Protein 2ICX (pdb70)

Nearest PDB structures (foldseek):
  2icx-assembly2_B  TM=1.002E+00  e=5.247E-98  Arabidopsis thaliana
  2icy-assembly2_B  TM=9.974E-01  e=3.203E-89  Arabidopsis thaliana
  1z90-assembly1_A  TM=9.840E-01  e=7.107E-87  Arabidopsis thaliana
  2icx-assembly1_A  TM=9.809E-01  e=6.710E-87  Arabidopsis thaliana
  5weg-assembly2_B  TM=9.837E-01  e=5.480E-79  Saccharum hybrid cultivar SP80-3280

Foldseek 3Di:
DVVQLVLLVVLVVADPLLSVVQVLLVVCVVPHDPVQWAADDCLFAPALVVFDFDDPPLVRLQVLQQQEEEEAEFADACVQQADGATQQQPQQAPRAGLVRLQLLLQLVVCVVRVHAHAYEYEYEPRHVVVVVVVCVVCVVGSYHYHYFYFRKHFWAFPPVRHGQVSVVPPPPVRIDHFEALSVLVRCVVRCVLVVSVVSVHWKYWYAYSQFLLAHDGRSVSVCCVVVVAQKEFEKEFDDLPDAWAWIQGPNFIFTHDLVPDDPVCSVVVSDCPNGTIHTLRGMMHTSVQSVVCSVVVNQDADWDQPWDQDPNTITTRTHGYNRRSQRRGPNYHYYHDYCSNGQGDDFLQSSLCQHAPQFDADSSHTHGDPPADDPDGAAEAEEPCLGHPVSVPQQACGREHCSQENYEHEDDQEGEDEHEHEHYYEYEAEDPPDHYYHYYHHYYYPDYHYHPVRD/DVVQLVLLVVPPVADPVLSVVVVVLVCPVVVDPADDPVQWAADDCLFAPALVPFDADDPPLVRVQVLLLQEEEEAEAADAPVQQPGQATQQLDDQPPRAGLLRLQLVLQLVSCVVRVHAHEYEYEYAPRHVPSVVVNVVVCPPGSYHYHYDYFRKAFWAQPPVRYGQVSVVPPPPVRIGRFECLSVLVRCVVVCVLVVSVVSNHWKYWYAHSQQPLQHDGVSVSVVCVVPVAQKEFEKEFDDVCLQAWAWIAGPNFIFTDGLVSPDPVCSVVSSDCVNGTIHTLRGMMGTSVQSNVCVVVVNQDFDWDQPWDQDPNGITTRTHGYNRRSRRRTPNYHYYYDYCSSRQGPNFVQSSLQSSALCWDADPSDIDGNPLQPPPDTAAEAEDPCLGHPVSVCQQACAREHCSQERYEHEEDQEGEYAHEHEHYYEYAYEDPPDHYYHDHNHYHYPDYHHHPVSD

Sequence (914 aa):
LPQLKSAVDGLTEMSESEKSGFISLVSRYLSGEWSKIQTPTDEIVVPYEKMTPVSQDVAETKNLLDKLVVVLKLNGGLGTTMGCTGPKSVIEVRDGLTFLDLIVIQIENLNNKYGCKVPLVLMNSFNTHDDTHKIVEKYTNSNVDIHTFNQSKYPRVVADEFVPWPSKGKTDKEGWYPPGHGDVFPALLMNSGKLDTFLSQGKEYVFVANSDNLGAIVDLTILKHLIQNKNEYCMEVTPKTLADGGTLISYEGKVQLLEIAQVPDEHVNEFKSIEKFKIFNTNNLWVNLKAIKKLVEADALKMEIIPNPKEVDGVKVLQLETAAGAAIRFFDNAIGVNVPRSRFLPVKASSDLLLVQSDLYTLVDGFVTRNKARTNPSNPSSIELGPEFKKVATFLSRFKSIPSIVELDSLKVSGDVWFGSSIVLKGKVTVAAKSGVKLEIPDRAVVENKNINGPEDLLPQLKSAVDGLTEMSESEKSGFISLVSRYLSGQHIEEWSKIQTPTDEIVVPYEKMTPVSQDVAETKNLLDKLVVLKLNGGLGTTMGCTGPKSVIEVRDGLTFLDLIVIQIENLNNKYGCKVPLVLMNSFNTHDDTHKIVEKYTNSNVDIHTFNQSKYPRVVADEFVPWPSKGKTDKEGWYPPGHGDVFPALMNSGKLDTFLSQGKEYVFVANSDNLGAIVDLTILKHLIQNKNEYCMEVTPKTADVKGGTLISYEGKVQLLEIAQVPDEHVNEFKSIEKFKIFNTNNLWVNLKAIKKLVEADALKMEIIPNPKEVDGVKVLQLETAAGAAIRFFDNAIGVNVPRSRFLPVKASSSDLLLVQSDLYTLVDGFVTRNKARTNPSNPSIELGPEFKKVATFLSRFKSIPSIVELDSLKVSGDVWFGSSIVLKGKVTVAAKSGVKLEIPDRAVVENKNINGPEDL

InterPro domains:
  IPR002618 UDPGP family [PF01704] (28-437)
  IPR016267 UTP--glucose-1-phosphate uridylyltransferase [PIRSF000806] (19-467)
  IPR016267 UTP--glucose-1-phosphate uridylyltransferase [PTHR43511] (9-468)
  IPR016267 UTP--glucose-1-phosphate uridylyltransferase [cd00897] (86-375)
  IPR029044 Nucleotide-diphospho-sugar transferases [G3DSA:3.90.550.10] (1-359)
  IPR029044 Nucleotide-diphospho-sugar transferases [SSF53448] (15-443)

Organism: Arabidopsis thaliana (NCBI:txid3702)

CATH classification: 3.90.550.10 (+1 more: 2.160.10.10)

Radius of gyration: 31.76 Å; Cα contacts (8 Å, |Δi|>4): 1881; chains: 2; bounding box: 59×71×104 Å

B-factor: mean 11.4, std 7.72, range [2.0, 59.98]

GO terms:
  GO:0090406 pollen tube (C, IDA)
  GO:0016036 cellular response to phosphate starvation (P, IEP)
  GO:0009555 pollen development (P, IGI)
  GO:0052543 callose deposition in cell wall (P, IGI)
  GO:0005985 sucrose metabolic process (P, TAS)
  GO:0005829 cytosol (C, HDA)
  GO:0005886 plasma membrane (C, HDA)

Structure (mmCIF, N/CA/C/O backbone):
data_2ICX
#
_entry.id   2ICX
#
_cell.length_a   187.683
_cell.length_b   59.679
_cell.length_c   89.813
_cell.angle_alpha   90.000
_cell.angle_beta   100.380
_cell.angle_gamma   90.000
#
_symmetry.space_group_name_H-M   'C 1 2 1'
#
loop_
_entity.id
_entity.type
_entity.pdbx_description
1 polymer 'Probable UTP-glucose-1-phosphate uridylyltransferase 2'
2 non-polymer 'DIMETHYL SULFOXIDE'
3 non-polymer "URIDINE 5'-TRIPHOSPHATE"
4 water water
#
loop_
_atom_site.group_PDB
_atom_site.id
_atom_site.type_symbol
_atom_site.label_atom_id
_atom_site.label_alt_id
_atom_site.label_comp_id
_atom_site.label_asym_id
_atom_site.label_entity_id
_atom_site.label_seq_id
_atom_site.pdbx_PDB_ins_code
_atom_site.Cartn_x
_atom_site.Cartn_y
_atom_site.Cartn_z
_atom_site.occupancy
_atom_site.B_iso_or_equiv
_atom_site.auth_seq_id
_atom_site.auth_comp_id
_atom_site.auth_asym_id
_atom_site.auth_atom_id
_atom_site.pdbx_PDB_model_num
ATOM 1 N N . LEU A 1 8 ? -28.498 -18.704 -50.369 1.00 18.74 8 LEU A N 1
ATOM 2 C CA . LEU A 1 8 ? -27.646 -19.177 -49.235 1.00 18.58 8 LEU A CA 1
ATOM 3 C C . LEU A 1 8 ? -26.919 -20.522 -49.464 1.00 18.29 8 LEU A C 1
ATOM 4 O O . LEU A 1 8 ? -25.751 -20.661 -49.072 1.00 18.79 8 LEU A O 1
ATOM 9 N N . PRO A 1 9 ? -27.590 -21.522 -50.076 1.00 17.57 9 PRO A N 1
ATOM 10 C CA . PRO A 1 9 ? -26.879 -22.782 -50.373 1.00 17.08 9 PRO A CA 1
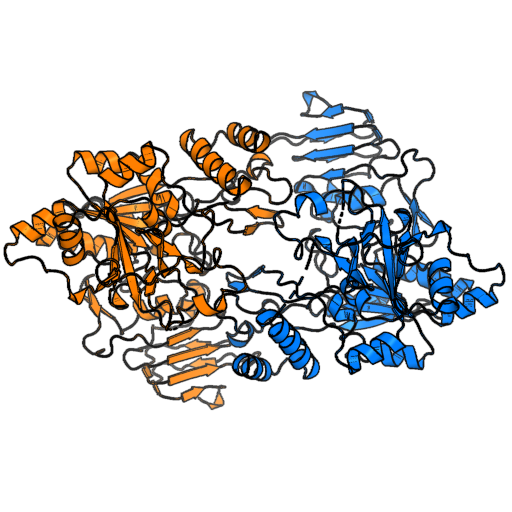ATOM 11 C C . PRO A 1 9 ? -25.642 -22.611 -51.272 1.00 16.54 9 PRO A C 1
ATOM 12 O O . PRO A 1 9 ? -24.665 -23.368 -51.140 1.00 15.78 9 PRO A O 1
ATOM 16 N N . GLN A 1 10 ? -25.685 -21.621 -52.163 1.00 15.92 10 GLN A N 1
ATOM 17 C CA . GLN A 1 10 ? -24.574 -21.352 -53.073 1.00 15.92 10 GLN A CA 1
ATOM 18 C C . GLN A 1 10 ? -23.446 -20.669 -52.338 1.00 15.23 10 GLN A C 1
ATOM 19 O O . GLN A 1 10 ? -22.272 -20.911 -52.636 1.00 14.85 10 GLN A O 1
ATOM 25 N N . LEU A 1 11 ? -23.819 -19.793 -51.408 1.00 14.69 11 LEU A N 1
ATOM 26 C CA . LEU A 1 11 ? -22.862 -19.068 -50.593 1.00 14.12 11 LEU A CA 1
ATOM 27 C C . LEU A 1 11 ? -22.142 -20.052 -49.689 1.00 13.78 11 LEU A C 1
ATOM 28 O O . LEU A 1 11 ? -20.928 -19.963 -49.527 1.00 12.48 11 LEU A O 1
ATOM 33 N N . LYS A 1 12 ? -22.877 -21.018 -49.135 1.00 13.42 12 LYS A N 1
ATOM 34 C CA . LYS A 1 12 ? -22.251 -22.028 -48.274 1.00 13.85 12 LYS A CA 1
ATOM 35 C C . LYS A 1 12 ? -21.246 -22.890 -49.051 1.00 13.20 12 LYS A C 1
ATOM 36 O O . LYS A 1 12 ? -20.140 -23.167 -48.579 1.00 13.27 12 LYS A O 1
ATOM 42 N N . SER A 1 13 ? -21.627 -23.295 -50.261 1.00 12.93 13 SER A N 1
ATOM 43 C CA . SER A 1 13 ? -20.768 -24.107 -51.100 1.00 12.15 13 SER A CA 1
ATOM 44 C C . SER A 1 13 ? -19.501 -23.365 -51.430 1.00 11.12 13 SER A C 1
ATOM 45 O O . SER A 1 13 ? -18.416 -23.930 -51.360 1.00 10.60 13 SER A O 1
ATOM 48 N N . ALA A 1 14 ? -19.664 -22.098 -51.803 1.00 10.94 14 ALA A N 1
ATOM 49 C CA . ALA A 1 14 ? -18.544 -21.201 -52.069 1.00 10.85 14 ALA A CA 1
ATOM 50 C C . ALA A 1 14 ? -17.570 -21.127 -50.881 1.00 10.33 14 ALA A C 1
ATOM 51 O O . ALA A 1 14 ? -16.354 -21.296 -51.042 1.00 10.14 14 ALA A O 1
ATOM 53 N N . VAL A 1 15 ? -18.125 -20.903 -49.690 1.00 10.41 15 VAL A N 1
ATOM 54 C CA . VAL A 1 15 ? -17.359 -20.854 -48.439 1.00 10.47 15 VAL A CA 1
ATOM 55 C C . VAL A 1 15 ? -16.679 -22.195 -48.126 1.00 10.03 15 VAL A C 1
ATOM 56 O O . VAL A 1 15 ? -15.502 -22.230 -47.764 1.00 9.23 15 VAL A O 1
ATOM 60 N N . ASP A 1 16 ? -17.410 -23.291 -48.304 1.00 9.03 16 ASP A N 1
ATOM 61 C CA . ASP A 1 16 ? -16.816 -24.623 -48.124 1.00 9.22 16 ASP A CA 1
ATOM 62 C C . ASP A 1 16 ? -15.687 -24.896 -49.144 1.00 8.78 16 ASP A C 1
ATOM 63 O O . ASP A 1 16 ? -14.821 -25.747 -48.933 1.00 9.48 16 ASP A O 1
ATOM 68 N N . GLY A 1 17 ? -15.693 -24.149 -50.240 1.00 8.13 17 GLY A N 1
ATOM 69 C CA . GLY A 1 17 ? -14.628 -24.233 -51.229 1.00 7.81 17 GLY A CA 1
ATOM 70 C C . GLY A 1 17 ? -13.357 -23.522 -50.772 1.00 8.20 17 GLY A C 1
ATOM 71 O O . GLY A 1 17 ? -12.319 -23.691 -51.396 1.00 9.14 17 GLY A O 1
ATOM 72 N N . LEU A 1 18 ? -13.450 -22.727 -49.694 1.00 8.93 18 LEU A N 1
ATOM 73 C CA . LEU A 1 18 ? -12.320 -21.954 -49.150 1.00 8.82 18 LEU A CA 1
ATOM 74 C C . LEU A 1 18 ? -11.643 -22.754 -48.073 1.00 9.60 18 LEU A C 1
ATOM 75 O O . LEU A 1 18 ? -11.957 -22.636 -46.883 1.00 9.90 18 LEU A O 1
ATOM 80 N N . THR A 1 19 ? -10.693 -23.559 -48.508 1.00 11.60 19 THR A N 1
ATOM 81 C CA . THR A 1 19 ? -10.113 -24.614 -47.700 1.00 13.29 19 THR A CA 1
ATOM 82 C C . THR A 1 19 ? -9.240 -24.024 -46.593 1.00 13.78 19 THR A C 1
ATOM 83 O O . THR A 1 19 ? -8.968 -24.693 -45.607 1.00 14.77 19 THR A O 1
ATOM 87 N N . GLU A 1 20 ? -8.849 -22.758 -46.754 1.00 13.74 20 GLU A N 1
ATOM 88 C CA . GLU A 1 20 ? -8.144 -22.025 -45.711 1.00 13.42 20 GLU A CA 1
ATOM 89 C C . GLU A 1 20 ? -9.005 -21.747 -44.471 1.00 12.55 20 GLU A C 1
ATOM 90 O O . GLU A 1 20 ? -8.461 -21.635 -43.392 1.00 13.03 20 GLU A O 1
ATOM 96 N N . MET A 1 21 ? -10.330 -21.656 -44.622 1.00 10.79 21 MET A N 1
ATOM 97 C CA . MET A 1 21 ? -11.242 -21.471 -43.484 1.00 10.32 21 MET A CA 1
ATOM 98 C C . MET A 1 21 ? -11.455 -22.706 -42.607 1.00 10.07 21 MET A C 1
ATOM 99 O O . MET A 1 21 ? -11.608 -23.828 -43.113 1.00 9.70 21 MET A O 1
ATOM 104 N N . SER A 1 22 ? -11.474 -22.476 -41.295 1.00 10.30 22 SER A N 1
ATOM 105 C CA . SER A 1 22 ? -11.761 -23.514 -40.297 1.00 9.75 22 SER A CA 1
ATOM 106 C C . SER A 1 22 ? -13.245 -23.801 -40.359 1.00 9.67 22 SER A C 1
ATOM 107 O O . SER A 1 22 ? -14.032 -22.967 -40.837 1.00 8.66 22 SER A O 1
ATOM 110 N N . GLU A 1 23 ? -13.634 -24.990 -39.904 1.00 9.49 23 GLU A N 1
ATOM 111 C CA . GLU A 1 23 ? -15.044 -25.366 -39.890 1.00 8.68 23 GLU A CA 1
ATOM 112 C C . GLU A 1 23 ? -15.896 -24.386 -39.054 1.00 9.00 23 GLU A C 1
ATOM 113 O O . GLU A 1 23 ? -16.963 -23.965 -39.498 1.00 7.79 23 GLU A O 1
ATOM 119 N N . SER A 1 24 ? -15.404 -23.971 -37.878 1.00 8.18 24 SER A N 1
ATOM 120 C CA . SER A 1 24 ? -16.157 -23.017 -37.053 1.00 8.65 24 SER A CA 1
ATOM 121 C C . SER A 1 24 ? -16.183 -21.585 -37.641 1.00 8.51 24 SER A C 1
ATOM 122 O O . SER A 1 24 ? -17.190 -20.894 -37.505 1.00 7.34 24 SER A O 1
ATOM 125 N N . GLU A 1 25 ? -15.123 -21.185 -38.349 1.00 7.31 25 GLU A N 1
ATOM 126 C CA . GLU A 1 25 ? -15.178 -19.917 -39.099 1.00 6.98 25 GLU A CA 1
ATOM 127 C C . GLU A 1 25 ? -16.246 -19.956 -40.197 1.00 8.27 25 GLU A C 1
ATOM 128 O O . GLU A 1 25 ? -17.052 -19.019 -40.317 1.00 7.43 25 GLU A O 1
ATOM 134 N N . LYS A 1 26 ? -16.253 -21.019 -41.009 1.00 6.78 26 LYS A N 1
ATOM 135 C CA . LYS A 1 26 ? -17.318 -21.170 -42.017 1.00 8.66 26 LYS A CA 1
ATOM 136 C C . LYS A 1 26 ? -18.727 -21.096 -41.453 1.00 9.21 26 LYS A C 1
ATOM 137 O O . LYS A 1 26 ? -19.569 -20.405 -42.042 1.00 10.19 26 LYS A O 1
ATOM 143 N N . SER A 1 27 ? -18.993 -21.788 -40.332 1.00 8.09 27 SER A N 1
ATOM 144 C CA . SER A 1 27 ? -20.356 -21.776 -39.799 1.00 8.59 27 SER A CA 1
ATOM 145 C C . SER A 1 27 ? -20.689 -20.413 -39.220 1.00 7.96 27 SER A C 1
ATOM 146 O O . SER A 1 27 ? -21.790 -19.925 -39.411 1.00 8.56 27 SER A O 1
ATOM 149 N N . GLY A 1 28 ? -19.695 -19.785 -38.590 1.00 7.42 28 GLY A N 1
ATOM 150 C CA . GLY A 1 28 ? -19.852 -18.469 -37.968 1.00 7.21 28 GLY A CA 1
ATOM 151 C C . GLY A 1 28 ? -20.139 -17.427 -39.008 1.00 5.82 28 GLY A C 1
ATOM 152 O O . GLY A 1 28 ? -21.013 -16.606 -38.803 1.00 7.28 28 GLY A O 1
ATOM 153 N N . PHE A 1 29 ? -19.434 -17.493 -40.148 1.00 4.86 29 PHE A N 1
ATOM 154 C CA . PHE A 1 29 ? -19.646 -16.549 -41.233 1.00 6.32 29 PHE A CA 1
ATOM 155 C C . PHE A 1 29 ? -21.014 -16.706 -41.904 1.00 5.55 29 PHE A C 1
ATOM 156 O O . PHE A 1 29 ? -21.706 -15.719 -42.142 1.00 6.15 29 PHE A O 1
ATOM 164 N N . ILE A 1 30 ? -21.392 -17.939 -42.218 1.00 6.06 30 ILE A N 1
ATOM 165 C CA . ILE A 1 30 ? -22.702 -18.226 -42.851 1.00 7.97 30 ILE A CA 1
ATOM 166 C C . ILE A 1 30 ? -23.841 -17.770 -41.940 1.00 8.54 30 ILE A C 1
ATOM 167 O O . ILE A 1 30 ? -24.896 -17.289 -42.392 1.00 8.87 30 ILE A O 1
ATOM 172 N N . SER A 1 31 ? -23.603 -17.872 -40.646 1.00 9.55 31 SER A N 1
ATOM 173 C CA . SER A 1 31 ? -24.610 -17.466 -39.686 1.00 9.99 31 SER A CA 1
ATOM 174 C C . SER A 1 31 ? -24.809 -15.947 -39.769 1.00 9.27 31 SER A C 1
ATOM 175 O O . SER A 1 31 ? -25.951 -15.495 -39.760 1.00 9.27 31 SER A O 1
ATOM 178 N N . LEU A 1 32 ? -23.731 -15.166 -39.904 1.00 8.69 32 LEU A N 1
ATOM 179 C CA . LEU A 1 32 ? -23.873 -13.699 -40.033 1.00 8.96 32 LEU A CA 1
ATOM 180 C C . LEU A 1 32 ? -24.543 -13.347 -41.346 1.00 8.21 32 LEU A C 1
ATOM 181 O O . LEU A 1 32 ? -25.421 -12.487 -41.397 1.00 8.48 32 LEU A O 1
ATOM 186 N N . VAL A 1 33 ? -24.101 -14.005 -42.408 1.00 8.48 33 VAL A N 1
ATOM 187 C CA . VAL A 1 33 ? -24.659 -13.794 -43.747 1.00 8.96 33 VAL A CA 1
ATOM 188 C C . VAL A 1 33 ? -26.146 -14.100 -43.738 1.00 9.39 33 VAL A C 1
ATOM 189 O O . VAL A 1 33 ? -26.953 -13.259 -44.138 1.00 9.30 33 VAL A O 1
ATOM 193 N N . SER A 1 34 ? -26.514 -15.288 -43.253 1.00 11.30 34 SER A N 1
ATOM 194 C CA . SER A 1 34 ? -27.942 -15.673 -43.142 1.00 12.32 34 SER A CA 1
ATOM 195 C C . SER A 1 34 ? -28.784 -14.604 -42.444 1.00 12.12 34 SER A C 1
ATOM 196 O O . SER A 1 34 ? -29.805 -14.185 -42.978 1.00 12.42 34 SER A O 1
ATOM 199 N N . ARG A 1 35 ? -28.339 -14.166 -41.263 1.00 12.57 35 ARG A N 1
ATOM 200 C CA . ARG A 1 35 ? -29.019 -13.139 -40.470 1.00 12.62 35 ARG A CA 1
ATOM 201 C C . ARG A 1 35 ? -29.136 -11.819 -41.213 1.00 12.56 35 ARG A C 1
ATOM 202 O O . ARG A 1 35 ? -30.177 -11.142 -41.148 1.00 12.49 35 ARG A O 1
ATOM 210 N N . TYR A 1 36 ? -28.051 -11.457 -41.895 1.00 12.05 36 TYR A N 1
ATOM 211 C CA . TYR A 1 36 ? -27.989 -10.258 -42.715 1.00 12.16 36 TYR A CA 1
ATOM 212 C C . TYR A 1 36 ? -29.026 -10.282 -43.841 1.00 12.21 36 TYR A C 1
ATOM 213 O O . TYR A 1 36 ? -29.727 -9.306 -44.055 1.00 12.48 36 TYR A O 1
ATOM 222 N N . LEU A 1 37 ? -29.116 -11.406 -44.539 1.00 13.19 37 LEU A N 1
ATOM 223 C CA . LEU A 1 37 ? -29.977 -11.535 -45.716 1.00 13.69 37 LEU A CA 1
ATOM 224 C C . LEU A 1 37 ? -31.463 -11.687 -45.343 1.00 14.80 37 LEU A C 1
ATOM 225 O O . LEU A 1 37 ? -32.346 -11.585 -46.204 1.00 14.92 37 LEU A O 1
ATOM 230 N N . SER A 1 38 ? -31.720 -11.917 -44.059 1.00 15.95 38 SER A N 1
ATOM 231 C CA . SER A 1 38 ? -33.071 -12.051 -43.537 1.00 17.31 38 SER A CA 1
ATOM 232 C C . SER A 1 38 ? -33.459 -10.804 -42.766 1.00 18.06 38 SER A C 1
ATOM 233 O O . SER A 1 38 ? -34.272 -10.011 -43.236 1.00 18.31 38 SER A O 1
ATOM 236 N N . GLY A 1 39 ? -32.887 -10.660 -41.565 1.00 19.00 39 GLY A N 1
ATOM 237 C CA . GLY A 1 39 ? -33.168 -9.540 -40.664 1.00 19.16 39 GLY A CA 1
ATOM 238 C C . GLY A 1 39 ? -32.799 -9.857 -39.220 1.00 19.37 39 GLY A C 1
ATOM 239 O O . GLY A 1 39 ? -33.665 -9.974 -38.354 1.00 19.41 39 GLY A O 1
ATOM 240 N N . GLU A 1 45 ? -38.533 -0.058 -32.787 1.00 19.93 45 GLU A N 1
ATOM 241 C CA . GLU A 1 45 ? -39.736 0.666 -32.388 1.00 19.46 45 GLU A CA 1
ATOM 242 C C . GLU A 1 45 ? -39.361 1.830 -31.477 1.00 18.49 45 GLU A C 1
ATOM 243 O O . GLU A 1 45 ? -39.157 1.642 -30.270 1.00 17.80 45 GLU A O 1
ATOM 249 N N . TRP A 1 46 ? -39.291 3.030 -32.045 1.00 16.77 46 TRP A N 1
ATOM 250 C CA . TRP A 1 46 ? -38.847 4.200 -31.287 1.00 16.08 46 TRP A CA 1
ATOM 251 C C . TRP A 1 46 ? -39.677 4.459 -30.026 1.00 15.30 46 TRP A C 1
ATOM 252 O O . TRP A 1 46 ? -39.120 4.794 -28.979 1.00 15.60 46 TRP A O 1
ATOM 263 N N . SER A 1 47 ? -40.996 4.298 -30.123 1.00 14.27 47 SER A N 1
ATOM 264 C CA . SER A 1 47 ? -41.890 4.607 -29.000 1.00 13.49 47 SER A CA 1
ATOM 265 C C . SER A 1 47 ? -41.684 3.706 -27.792 1.00 12.74 47 SER A C 1
ATOM 266 O O . SER A 1 47 ? -42.100 4.055 -26.685 1.00 13.04 47 SER A O 1
ATOM 269 N N . LYS A 1 48 ? -41.070 2.546 -28.023 1.00 11.47 48 LYS A N 1
ATOM 270 C CA . LYS A 1 48 ? -40.826 1.547 -26.989 1.00 11.36 48 LYS A CA 1
ATOM 271 C C . LYS A 1 48 ? -39.519 1.743 -26.198 1.00 10.90 48 LYS A C 1
ATOM 272 O O . LYS A 1 48 ? -39.295 1.059 -25.189 1.00 11.80 48 LYS A O 1
ATOM 278 N N . ILE A 1 49 ? -38.685 2.684 -26.635 1.00 10.57 49 ILE A N 1
ATOM 279 C CA . ILE A 1 49 ? -37.400 2.948 -25.967 1.00 10.32 49 ILE A CA 1
ATOM 280 C C . ILE A 1 49 ? -37.613 3.627 -24.614 1.00 11.04 49 ILE A C 1
ATOM 281 O O . ILE A 1 49 ? -38.380 4.574 -24.520 1.00 10.06 49 ILE A O 1
ATOM 286 N N . GLN A 1 50 ? -36.968 3.086 -23.569 1.00 10.48 50 GLN A N 1
ATOM 287 C CA . GLN A 1 50 ? -37.027 3.642 -22.205 1.00 12.32 50 GLN A CA 1
ATOM 288 C C . GLN A 1 50 ? -35.617 3.905 -21.701 1.00 11.16 50 GLN A C 1
ATOM 289 O O . GLN A 1 50 ? -34.652 3.242 -22.104 1.00 10.40 50 GLN A O 1
ATOM 295 N N . THR A 1 51 ? -35.527 4.836 -20.761 1.00 11.03 51 THR A N 1
ATOM 296 C CA . THR A 1 51 ? -34.300 5.074 -20.040 1.00 11.34 51 THR A CA 1
ATOM 297 C C . THR A 1 51 ? -34.144 3.994 -18.953 1.00 10.66 51 THR A C 1
ATOM 298 O O . THR A 1 51 ? -35.072 3.762 -18.162 1.00 9.94 51 THR A O 1
ATOM 302 N N . PRO A 1 52 ? -32.978 3.321 -18.899 1.00 10.39 52 PRO A N 1
ATOM 303 C CA . PRO A 1 52 ? -32.810 2.329 -17.817 1.00 10.04 52 PRO A CA 1
ATOM 304 C C . PRO A 1 52 ? -32.912 2.937 -16.410 1.00 9.44 52 PRO A C 1
ATOM 305 O O . PRO A 1 52 ? -32.475 4.080 -16.169 1.00 9.92 52 PRO A O 1
ATOM 309 N N . THR A 1 53 ? -33.452 2.167 -15.473 1.00 8.88 53 THR A N 1
ATOM 310 C CA . THR A 1 53 ? -33.488 2.607 -14.074 1.00 8.29 53 THR A CA 1
ATOM 311 C C . THR A 1 53 ? -32.057 2.626 -13.524 1.00 8.20 53 THR A C 1
ATOM 312 O O . THR A 1 53 ? -31.171 2.074 -14.148 1.00 7.10 53 THR A O 1
ATOM 316 N N . ASP A 1 54 ? -31.859 3.209 -12.342 1.00 8.23 54 ASP A N 1
ATOM 317 C CA . ASP A 1 54 ? -30.563 3.131 -11.644 1.00 7.65 54 ASP A CA 1
ATOM 318 C C . ASP A 1 54 ? -30.220 1.703 -11.159 1.00 7.98 54 ASP A C 1
ATOM 319 O O . ASP A 1 54 ? -29.091 1.459 -10.774 1.00 9.49 54 ASP A O 1
ATOM 324 N N . GLU A 1 55 ? -31.167 0.759 -11.183 1.00 8.41 55 GLU A N 1
ATOM 325 C CA . GLU A 1 55 ? -30.828 -0.619 -10.794 1.00 9.35 55 GLU A CA 1
ATOM 326 C C . GLU A 1 55 ? -30.321 -1.458 -11.954 1.00 9.35 55 GLU A C 1
ATOM 327 O O . GLU A 1 55 ? -29.719 -2.512 -11.748 1.00 8.58 55 GLU A O 1
ATOM 333 N N . ILE A 1 56 ? -30.590 -0.988 -13.167 1.00 9.03 56 ILE A N 1
ATOM 334 C CA . ILE A 1 56 ? -30.120 -1.627 -14.392 1.00 9.65 56 ILE A CA 1
ATOM 335 C C . ILE A 1 56 ? -28.859 -0.932 -14.884 1.00 9.80 56 ILE A C 1
ATOM 336 O O . ILE A 1 56 ? -27.954 -1.597 -15.329 1.00 10.10 56 ILE A O 1
ATOM 341 N N . VAL A 1 57 ? -28.832 0.407 -14.844 1.00 9.31 57 VAL A N 1
ATOM 342 C CA . VAL A 1 57 ? -27.597 1.158 -15.057 1.00 9.41 57 VAL A CA 1
ATOM 343 C C . VAL A 1 57 ? -27.171 1.810 -13.727 1.00 8.08 57 VAL A C 1
ATOM 344 O O . VAL A 1 57 ? -27.648 2.890 -13.321 1.00 8.88 57 VAL A O 1
ATOM 348 N N . VAL A 1 58 ? -26.295 1.101 -13.027 1.00 7.70 58 VAL A N 1
ATOM 349 C CA . VAL A 1 58 ? -25.952 1.402 -11.650 1.00 7.58 58 VAL A CA 1
ATOM 350 C C . VAL A 1 58 ? -24.934 2.547 -11.641 1.00 8.09 58 VAL A C 1
ATOM 351 O O . VAL A 1 58 ? -23.870 2.421 -12.275 1.00 8.09 58 VAL A O 1
ATOM 355 N N . PRO A 1 59 ? -25.245 3.656 -10.944 1.00 8.56 59 PRO A N 1
ATOM 356 C CA . PRO A 1 59 ? -24.184 4.656 -10.768 1.00 8.02 59 PRO A CA 1
ATOM 357 C C . PRO A 1 59 ? -23.000 4.093 -9.992 1.00 7.80 59 PRO A C 1
ATOM 358 O O . PRO A 1 59 ? -23.167 3.516 -8.894 1.00 7.14 59 PRO A O 1
ATOM 362 N N . TYR A 1 60 ? -21.800 4.252 -10.562 1.00 7.75 60 TYR A N 1
ATOM 363 C CA . TYR A 1 60 ? -20.591 3.736 -9.952 1.00 8.14 60 TYR A CA 1
ATOM 364 C C . TYR A 1 60 ? -20.472 4.078 -8.458 1.00 8.55 60 TYR A C 1
ATOM 365 O O . TYR A 1 60 ? -20.026 3.268 -7.651 1.00 9.89 60 TYR A O 1
ATOM 374 N N . GLU A 1 61 ? -20.845 5.308 -8.111 1.00 9.15 61 GLU A N 1
ATOM 375 C CA . GLU A 1 61 ? -20.743 5.809 -6.740 1.00 9.05 61 GLU A CA 1
ATOM 376 C C . GLU A 1 61 ? -21.643 5.089 -5.712 1.00 8.22 61 GLU A C 1
ATOM 377 O O . GLU A 1 61 ? -21.426 5.217 -4.490 1.00 7.81 61 GLU A O 1
ATOM 383 N N . LYS A 1 62 ? -22.620 4.308 -6.175 1.00 6.07 62 LYS A N 1
ATOM 384 C CA . LYS A 1 62 ? -23.491 3.568 -5.266 1.00 4.74 62 LYS A CA 1
ATOM 385 C C . LYS A 1 62 ? -22.890 2.180 -4.960 1.00 4.93 62 LYS A C 1
ATOM 386 O O . LYS A 1 62 ? -23.333 1.485 -4.035 1.00 3.77 62 LYS A O 1
ATOM 392 N N . MET A 1 63 ? -21.893 1.777 -5.742 1.00 3.36 63 MET A N 1
ATOM 393 C CA . MET A 1 63 ? -21.282 0.459 -5.581 1.00 4.22 63 MET A CA 1
ATOM 394 C C . MET A 1 63 ? -20.389 0.459 -4.352 1.00 6.16 63 MET A C 1
ATOM 395 O O . MET A 1 63 ? -19.687 1.423 -4.102 1.00 7.57 63 MET A O 1
ATOM 400 N N . THR A 1 64 ? -20.476 -0.623 -3.586 1.00 7.64 64 THR A N 1
ATOM 401 C CA . THR A 1 64 ? -19.696 -0.862 -2.371 1.00 8.68 64 THR A CA 1
ATOM 402 C C . THR A 1 64 ? -18.250 -1.235 -2.747 1.00 7.89 64 THR A C 1
ATOM 403 O O . THR A 1 64 ? -18.061 -2.208 -3.463 1.00 8.34 64 THR A O 1
ATOM 407 N N . PRO A 1 65 ? -17.240 -0.499 -2.236 1.00 9.29 65 PRO A N 1
ATOM 408 C CA . PRO A 1 65 ? -15.839 -0.894 -2.451 1.00 9.46 65 PRO A CA 1
ATOM 409 C C . PRO A 1 65 ? -15.436 -2.126 -1.638 1.00 9.90 65 PRO A C 1
ATOM 410 O O . PRO A 1 65 ? -16.144 -2.515 -0.683 1.00 8.55 65 PRO A O 1
ATOM 414 N N . VAL A 1 66 ? -14.307 -2.749 -2.003 1.00 8.58 66 VAL A N 1
ATOM 415 C CA . VAL A 1 66 ? -13.799 -3.892 -1.233 1.00 9.71 66 VAL A CA 1
ATOM 416 C C . VAL A 1 66 ? -13.484 -3.466 0.209 1.00 9.55 66 VAL A C 1
ATOM 417 O O . VAL A 1 66 ? -13.243 -2.286 0.482 1.00 9.46 66 VAL A O 1
ATOM 421 N N . SER A 1 67 ? -13.469 -4.425 1.130 1.00 11.07 67 SER A N 1
ATOM 422 C CA . SER A 1 67 ? -13.047 -4.153 2.498 1.00 11.41 67 SER A CA 1
ATOM 423 C C . SER A 1 67 ? -11.525 -4.050 2.546 1.00 11.99 67 SER A C 1
ATOM 424 O O . SER A 1 67 ? -10.844 -4.240 1.530 1.00 11.98 67 SER A O 1
ATOM 427 N N . GLN A 1 68 ? -10.998 -3.749 3.727 1.00 12.49 68 GLN A N 1
ATOM 428 C CA . GLN A 1 68 ? -9.547 -3.607 3.914 1.00 13.29 68 GLN A CA 1
ATOM 429 C C . GLN A 1 68 ? -8.823 -4.959 4.000 1.00 12.90 68 GLN A C 1
ATOM 430 O O . GLN A 1 68 ? -7.582 -5.000 3.947 1.00 13.20 68 GLN A O 1
ATOM 436 N N . ASP A 1 69 ? -9.600 -6.048 4.102 1.00 12.11 69 ASP A N 1
ATOM 437 C CA . ASP A 1 69 ? -9.077 -7.416 4.148 1.00 12.11 69 ASP A CA 1
ATOM 438 C C . ASP A 1 69 ? -8.456 -7.794 2.788 1.00 11.20 69 ASP A C 1
ATOM 439 O O . ASP A 1 69 ? -9.153 -8.011 1.788 1.00 10.93 69 ASP A O 1
ATOM 444 N N . VAL A 1 70 ? -7.133 -7.851 2.769 1.00 10.07 70 VAL A N 1
ATOM 445 C CA . VAL A 1 70 ? -6.363 -8.135 1.548 1.00 8.90 70 VAL A CA 1
ATOM 446 C C . VAL A 1 70 ? -6.798 -9.492 0.987 1.00 8.27 70 VAL A C 1
ATOM 447 O O . VAL A 1 70 ? -6.899 -9.673 -0.223 1.00 7.14 70 VAL A O 1
ATOM 451 N N . ALA A 1 71 ? -7.102 -10.433 1.882 1.00 7.72 71 ALA A N 1
ATOM 452 C CA . ALA A 1 71 ? -7.602 -11.744 1.459 1.00 8.25 71 ALA A CA 1
ATOM 453 C C . ALA A 1 71 ? -8.849 -11.619 0.567 1.00 8.75 71 ALA A C 1
ATOM 454 O O . ALA A 1 71 ? -8.963 -12.331 -0.454 1.00 9.75 71 ALA A O 1
ATOM 456 N N . GLU A 1 72 ? -9.761 -10.704 0.902 1.00 8.72 72 GLU A N 1
ATOM 457 C CA . GLU A 1 72 ? -10.963 -10.493 0.091 1.00 9.82 72 GLU A CA 1
ATOM 458 C C . GLU A 1 72 ? -10.610 -10.041 -1.324 1.00 8.45 72 GLU A C 1
ATOM 459 O O . GLU A 1 72 ? -11.233 -10.467 -2.305 1.00 7.59 72 GLU A O 1
ATOM 465 N N . THR A 1 73 ? -9.622 -9.161 -1.427 1.00 6.80 73 THR A N 1
ATOM 466 C CA . THR A 1 73 ? -9.171 -8.698 -2.726 1.00 5.98 73 THR A CA 1
ATOM 467 C C . THR A 1 73 ? -8.496 -9.794 -3.555 1.00 6.34 73 THR A C 1
ATOM 468 O O . THR A 1 73 ? -8.770 -9.918 -4.758 1.00 5.26 73 THR A O 1
ATOM 472 N N . LYS A 1 74 ? -7.619 -10.574 -2.919 1.00 5.67 74 LYS A N 1
ATOM 473 C CA . LYS A 1 74 ? -6.929 -11.660 -3.612 1.00 6.06 74 LYS A CA 1
ATOM 474 C C . LYS A 1 74 ? -7.931 -12.670 -4.196 1.00 6.44 74 LYS A C 1
ATOM 475 O O . LYS A 1 74 ? -7.764 -13.142 -5.334 1.00 5.00 74 LYS A O 1
ATOM 481 N N . ASN A 1 75 ? -8.972 -12.970 -3.429 1.00 4.98 75 ASN A N 1
ATOM 482 C CA . ASN A 1 75 ? -10.003 -13.927 -3.845 1.00 5.98 75 ASN A CA 1
ATOM 483 C C . ASN A 1 75 ? -10.842 -13.425 -5.020 1.00 5.35 75 ASN A C 1
ATOM 484 O O . ASN A 1 75 ? -11.268 -14.222 -5.837 1.00 5.71 75 ASN A O 1
ATOM 489 N N . LEU A 1 76 ? -11.102 -12.120 -5.078 1.00 3.46 76 LEU A N 1
ATOM 490 C CA . LEU A 1 76 ? -11.751 -11.551 -6.258 1.00 3.91 76 LEU A CA 1
ATOM 491 C C . LEU A 1 76 ? -10.799 -11.652 -7.457 1.00 4.33 76 LEU A C 1
ATOM 492 O O . LEU A 1 76 ? -11.175 -12.119 -8.536 1.00 4.56 76 LEU A O 1
ATOM 497 N N . LEU A 1 77 ? -9.559 -11.223 -7.257 1.00 3.53 77 LEU A N 1
ATOM 498 C CA . LEU A 1 77 ? -8.553 -11.200 -8.328 1.00 4.03 77 LEU A CA 1
ATOM 499 C C . LEU A 1 77 ? -8.236 -12.569 -8.907 1.00 5.33 77 LEU A C 1
ATOM 500 O O . LEU A 1 77 ? -7.997 -12.686 -10.103 1.00 5.07 77 LEU A O 1
ATOM 505 N N . ASP A 1 78 ? -8.216 -13.596 -8.061 1.00 4.63 78 ASP A N 1
ATOM 506 C CA . ASP A 1 78 ? -8.032 -14.978 -8.529 1.00 5.52 78 ASP A CA 1
ATOM 507 C C . ASP A 1 78 ? -9.076 -15.443 -9.535 1.00 4.48 78 ASP A C 1
ATOM 508 O O . ASP A 1 78 ? -8.917 -16.513 -10.140 1.00 4.93 78 ASP A O 1
ATOM 513 N N . LYS A 1 79 ? -10.171 -14.701 -9.653 1.00 3.39 79 LYS A N 1
ATOM 514 C CA . LYS A 1 79 ? -11.260 -15.087 -10.539 1.00 4.62 79 LYS A CA 1
ATOM 515 C C . LYS A 1 79 ? -11.197 -14.322 -11.884 1.00 4.16 79 LYS A C 1
ATOM 516 O O . LYS A 1 79 ? -12.041 -14.536 -12.758 1.00 5.63 79 LYS A O 1
ATOM 522 N N . LEU A 1 80 ? -10.237 -13.420 -12.021 1.00 3.47 80 LEU A N 1
ATOM 523 C CA . LEU A 1 80 ? -10.191 -12.515 -13.167 1.00 2.75 80 LEU A CA 1
ATOM 524 C C . LEU A 1 80 ? -9.194 -12.823 -14.288 1.00 2.74 80 LEU A C 1
ATOM 525 O O . LEU A 1 80 ? -8.056 -13.224 -14.031 1.00 2.01 80 LEU A O 1
ATOM 530 N N . VAL A 1 81 ? -9.635 -12.592 -15.529 1.00 2.00 81 VAL A N 1
ATOM 531 C CA A VAL A 1 81 ? -8.771 -12.576 -16.729 0.50 2.00 81 VAL A CA 1
ATOM 532 C CA B VAL A 1 81 ? -8.694 -12.533 -16.659 0.50 2.63 81 VAL A CA 1
ATOM 533 C C . VAL A 1 81 ? -8.873 -11.169 -17.305 1.00 2.83 81 VAL A C 1
ATOM 534 O O . VAL A 1 81 ? -9.973 -10.695 -17.448 1.00 3.08 81 VAL A O 1
ATOM 541 N N . VAL A 1 82 ? -7.751 -10.536 -17.653 1.00 2.31 82 VAL A N 1
ATOM 542 C CA . VAL A 1 82 ? -7.777 -9.232 -18.296 1.00 2.00 82 VAL A CA 1
ATOM 543 C C . VAL A 1 82 ? -7.568 -9.503 -19.780 1.00 2.33 82 VAL A C 1
ATOM 544 O O . VAL A 1 82 ? -6.576 -10.117 -20.165 1.00 2.49 82 VAL A O 1
ATOM 548 N N . LEU A 1 83 ? -8.501 -9.030 -20.600 1.00 2.00 83 LEU A N 1
ATOM 549 C CA . LEU A 1 83 ? -8.349 -9.160 -22.071 1.00 2.00 83 LEU A CA 1
ATOM 550 C C . LEU A 1 83 ? -8.295 -7.804 -22.756 1.00 2.00 83 LEU A C 1
ATOM 551 O O . LEU A 1 83 ? -9.148 -6.954 -22.508 1.00 2.00 83 LEU A O 1
ATOM 556 N N . LYS A 1 84 ? -7.394 -7.668 -23.743 1.00 2.41 84 LYS A N 1
ATOM 557 C CA . LYS A 1 84 ? -7.318 -6.474 -24.526 1.00 2.17 84 LYS A CA 1
ATOM 558 C C . LYS A 1 84 ? -7.591 -6.799 -25.985 1.00 2.64 84 LYS A C 1
ATOM 559 O O . LYS A 1 84 ? -7.113 -7.790 -26.505 1.00 2.00 84 LYS A O 1
ATOM 565 N N . LEU A 1 85 ? -8.478 -6.000 -26.603 1.00 2.00 85 LEU A N 1
ATOM 566 C CA . LEU A 1 85 ? -8.775 -6.117 -28.006 1.00 2.39 85 LEU A CA 1
ATOM 567 C C . LEU A 1 85 ? -7.607 -5.534 -28.782 1.00 2.97 85 LEU A C 1
ATOM 568 O O . LEU A 1 85 ? -7.315 -4.351 -28.626 1.00 3.64 85 LEU A O 1
ATOM 573 N N . ASN A 1 86 ? -6.957 -6.374 -29.603 1.00 3.13 86 ASN A N 1
ATOM 574 C CA . ASN A 1 86 ? -5.651 -6.074 -30.240 1.00 2.64 86 ASN A CA 1
ATOM 575 C C . ASN A 1 86 ? -5.669 -6.434 -31.723 1.00 3.91 86 ASN A C 1
ATOM 576 O O . ASN A 1 86 ? -4.630 -6.716 -32.315 1.00 2.82 86 ASN A O 1
ATOM 581 N N . GLY A 1 87 ? -6.865 -6.423 -32.318 1.00 3.45 87 GLY A N 1
ATOM 582 C CA . GLY A 1 87 ? -7.029 -6.790 -33.739 1.00 7.19 87 GLY A CA 1
ATOM 583 C C . GLY A 1 87 ? -6.712 -5.676 -34.730 1.00 9.68 87 GLY A C 1
ATOM 584 O O . GLY A 1 87 ? -6.720 -5.930 -35.958 1.00 10.96 87 GLY A O 1
ATOM 585 N N . GLY A 1 88 ? -6.370 -4.478 -34.226 1.00 11.76 88 GLY A N 1
ATOM 586 C CA . GLY A 1 88 ? -6.149 -3.282 -35.068 1.00 13.26 88 GLY A CA 1
ATOM 587 C C . GLY A 1 88 ? -4.732 -2.759 -35.251 1.00 14.63 88 GLY A C 1
ATOM 588 O O . GLY A 1 88 ? -3.857 -2.974 -34.407 1.00 14.83 88 GLY A O 1
ATOM 589 N N . LEU A 1 89 ? -4.513 -2.036 -36.360 1.00 16.02 89 LEU A N 1
ATOM 590 C CA . LEU A 1 89 ? -3.179 -1.584 -36.775 1.00 16.12 89 LEU A CA 1
ATOM 591 C C . LEU A 1 89 ? -2.912 -0.109 -36.442 1.00 16.31 89 LEU A C 1
ATOM 592 O O . LEU A 1 89 ? -3.850 0.670 -36.285 1.00 15.95 89 LEU A O 1
ATOM 597 N N . GLY A 1 90 ? -1.630 0.260 -36.363 1.00 15.49 90 GLY A N 1
ATOM 598 C CA . GLY A 1 90 ? -1.233 1.646 -36.098 1.00 15.59 90 GLY A CA 1
ATOM 599 C C . GLY A 1 90 ? -1.384 2.553 -37.310 1.00 15.25 90 GLY A C 1
ATOM 600 O O . GLY A 1 90 ? -0.760 3.600 -37.376 1.00 14.82 90 GLY A O 1
ATOM 601 N N . THR A 1 91 ? -2.223 2.154 -38.268 1.00 15.61 91 THR A N 1
ATOM 602 C CA . THR A 1 91 ? -2.328 2.866 -39.552 1.00 15.97 91 THR A CA 1
ATOM 603 C C . THR A 1 91 ? -2.906 4.306 -39.475 1.00 15.77 91 THR A C 1
ATOM 604 O O . THR A 1 91 ? -2.334 5.210 -40.081 1.00 14.95 91 THR A O 1
ATOM 608 N N . THR A 1 92 ? -4.014 4.516 -38.739 1.00 16.01 92 THR A N 1
ATOM 609 C CA . THR A 1 92 ? -4.598 5.878 -38.547 1.00 16.36 92 THR A CA 1
ATOM 610 C C . THR A 1 92 ? -3.492 6.859 -38.114 1.00 15.63 92 THR A C 1
ATOM 611 O O . THR A 1 92 ? -3.461 8.007 -38.524 1.00 15.91 92 THR A O 1
ATOM 615 N N . MET A 1 93 ? -2.569 6.356 -37.306 1.00 14.78 93 MET A N 1
ATOM 616 C CA . MET A 1 93 ? -1.540 7.147 -36.661 1.00 14.01 93 MET A CA 1
ATOM 617 C C . MET A 1 93 ? -0.155 6.963 -37.308 1.00 13.61 93 MET A C 1
ATOM 618 O O . MET A 1 93 ? 0.882 7.159 -36.671 1.00 13.19 93 MET A O 1
ATOM 623 N N . GLY A 1 94 ? -0.150 6.605 -38.590 1.00 14.13 94 GLY A N 1
ATOM 624 C CA . GLY A 1 94 ? 1.090 6.482 -39.383 1.00 14.13 94 GLY A CA 1
ATOM 625 C C . GLY A 1 94 ? 2.165 5.511 -38.883 1.00 14.47 94 GLY A C 1
ATOM 626 O O . GLY A 1 94 ? 3.371 5.768 -39.025 1.00 14.18 94 GLY A O 1
ATOM 627 N N . CYS A 1 95 ? 1.728 4.393 -38.315 1.00 14.62 95 CYS A N 1
ATOM 628 C CA . CYS A 1 95 ? 2.630 3.376 -37.791 1.00 14.64 95 CYS A CA 1
ATOM 629 C C . CYS A 1 95 ? 2.273 2.006 -38.376 1.00 15.27 95 CYS A C 1
ATOM 630 O O . CYS A 1 95 ? 1.091 1.655 -38.526 1.00 14.37 95 CYS A O 1
ATOM 633 N N . THR A 1 96 ? 3.300 1.225 -38.683 1.00 15.24 96 THR A N 1
ATOM 634 C CA . THR A 1 96 ? 3.065 -0.167 -39.030 1.00 15.90 96 THR A CA 1
ATOM 635 C C . THR A 1 96 ? 2.979 -1.029 -37.753 1.00 15.33 96 THR A C 1
ATOM 636 O O . THR A 1 96 ? 3.361 -0.594 -36.649 1.00 16.51 96 THR A O 1
ATOM 640 N N . GLY A 1 97 ? 2.441 -2.236 -37.887 1.00 14.10 97 GLY A N 1
ATOM 641 C CA . GLY A 1 97 ? 2.186 -3.070 -36.721 1.00 11.66 97 GLY A CA 1
ATOM 642 C C . GLY A 1 97 ? 0.918 -2.661 -35.974 1.00 10.15 97 GLY A C 1
ATOM 643 O O . GLY A 1 97 ? 0.202 -1.751 -36.398 1.00 10.83 97 GLY A O 1
ATOM 644 N N . PRO A 1 98 ? 0.636 -3.344 -34.848 1.00 8.20 98 PRO A N 1
ATOM 645 C CA . PRO A 1 98 ? -0.494 -3.179 -33.923 1.00 6.87 98 PRO A CA 1
ATOM 646 C C . PRO A 1 98 ? -0.481 -1.825 -33.211 1.00 6.37 98 PRO A C 1
ATOM 647 O O . PRO A 1 98 ? 0.583 -1.340 -32.812 1.00 4.42 98 PRO A O 1
ATOM 651 N N . LYS A 1 99 ? -1.654 -1.247 -32.996 1.00 6.12 99 LYS A N 1
ATOM 652 C CA . LYS A 1 99 ? -1.740 0.013 -32.271 1.00 6.10 99 LYS A CA 1
ATOM 653 C C . LYS A 1 99 ? -1.147 -0.049 -30.870 1.00 5.02 99 LYS A C 1
ATOM 654 O O . LYS A 1 99 ? -0.572 0.915 -30.374 1.00 4.10 99 LYS A O 1
ATOM 660 N N . SER A 1 100 ? -1.296 -1.205 -30.243 1.00 4.68 100 SER A N 1
ATOM 661 C CA . SER A 1 100 ? -0.850 -1.399 -28.854 1.00 3.38 100 SER A CA 1
ATOM 662 C C . SER A 1 100 ? 0.655 -1.255 -28.643 1.00 3.29 100 SER A C 1
ATOM 663 O O . SER A 1 100 ? 1.086 -1.075 -27.528 1.00 2.66 100 SER A O 1
ATOM 666 N N . VAL A 1 101 ? 1.444 -1.307 -29.710 1.00 4.11 101 VAL A N 1
ATOM 667 C CA . VAL A 1 101 ? 2.901 -1.193 -29.556 1.00 5.41 101 VAL A CA 1
ATOM 668 C C . VAL A 1 101 ? 3.450 0.194 -29.911 1.00 6.33 101 VAL A C 1
ATOM 669 O O . VAL A 1 101 ? 4.693 0.413 -30.014 1.00 6.58 101 VAL A O 1
ATOM 673 N N . ILE A 1 102 ? 2.529 1.132 -30.110 1.00 5.08 102 ILE A N 1
ATOM 674 C CA . ILE A 1 102 ? 2.897 2.543 -30.159 1.00 6.23 102 ILE A CA 1
ATOM 675 C C . ILE A 1 102 ? 3.309 2.973 -28.770 1.00 4.62 102 ILE A C 1
ATOM 676 O O . ILE A 1 102 ? 2.659 2.586 -27.794 1.00 3.35 102 ILE A O 1
ATOM 681 N N . GLU A 1 103 ? 4.379 3.768 -28.673 1.00 5.65 103 GLU A N 1
ATOM 682 C CA . GLU A 1 103 ? 4.824 4.317 -27.388 1.00 6.16 103 GLU A CA 1
ATOM 683 C C . GLU A 1 103 ? 3.865 5.407 -26.999 1.00 6.15 103 GLU A C 1
ATOM 684 O O . GLU A 1 103 ? 3.586 6.326 -27.787 1.00 6.16 103 GLU A O 1
ATOM 690 N N . VAL A 1 104 ? 3.307 5.301 -25.812 1.00 5.00 104 VAL A N 1
ATOM 691 C CA . VAL A 1 104 ? 2.262 6.241 -25.450 1.00 5.37 104 VAL A CA 1
ATOM 692 C C . VAL A 1 104 ? 2.781 7.261 -24.430 1.00 5.71 104 VAL A C 1
ATOM 693 O O . VAL A 1 104 ? 2.507 8.451 -24.543 1.00 5.50 104 VAL A O 1
ATOM 697 N N . ARG A 1 105 ? 3.573 6.805 -23.472 1.00 5.64 105 ARG A N 1
ATOM 698 C CA . ARG A 1 105 ? 4.047 7.673 -22.403 1.00 6.90 105 ARG A CA 1
ATOM 699 C C . ARG A 1 105 ? 5.419 7.205 -21.893 1.00 7.34 105 ARG A C 1
ATOM 700 O O . ARG A 1 105 ? 5.611 6.009 -21.606 1.00 5.80 105 ARG A O 1
ATOM 708 N N . ASP A 1 106 ? 6.354 8.151 -21.775 1.00 7.66 106 ASP A N 1
ATOM 709 C CA . ASP A 1 106 ? 7.673 7.897 -21.145 1.00 7.98 106 ASP A CA 1
ATOM 710 C C . ASP A 1 106 ? 8.388 6.717 -21.824 1.00 7.94 106 ASP A C 1
ATOM 711 O O . ASP A 1 106 ? 9.048 5.915 -21.153 1.00 7.43 106 ASP A O 1
ATOM 716 N N . GLY A 1 107 ? 8.202 6.571 -23.141 1.00 7.25 107 GLY A N 1
ATOM 717 C CA . GLY A 1 107 ? 8.859 5.509 -23.896 1.00 7.60 107 GLY A CA 1
ATOM 718 C C . GLY A 1 107 ? 8.266 4.122 -23.680 1.00 7.35 107 GLY A C 1
ATOM 719 O O . GLY A 1 107 ? 8.841 3.130 -24.134 1.00 8.49 107 GLY A O 1
ATOM 720 N N . LEU A 1 108 ? 7.116 4.044 -23.007 1.00 6.05 108 LEU A N 1
ATOM 721 C CA . LEU A 1 108 ? 6.432 2.779 -22.770 1.00 5.38 108 LEU A CA 1
ATOM 722 C C . LEU A 1 108 ? 5.218 2.643 -23.663 1.00 5.73 108 LEU A C 1
ATOM 723 O O . LEU A 1 108 ? 4.476 3.605 -23.828 1.00 5.40 108 LEU A O 1
ATOM 728 N N . THR A 1 109 ? 5.014 1.443 -24.219 1.00 2.91 109 THR A N 1
ATOM 729 C CA . THR A 1 109 ? 3.886 1.218 -25.101 1.00 3.41 109 THR A CA 1
ATOM 730 C C . THR A 1 109 ? 2.585 0.963 -24.312 1.00 2.69 109 THR A C 1
ATOM 731 O O . THR A 1 109 ? 2.595 0.789 -23.077 1.00 3.01 109 THR A O 1
ATOM 735 N N . PHE A 1 110 ? 1.451 0.917 -25.020 1.00 3.27 110 PHE A N 1
ATOM 736 C CA . PHE A 1 110 ? 0.207 0.562 -24.320 1.00 3.86 110 PHE A CA 1
ATOM 737 C C . PHE A 1 110 ? 0.378 -0.797 -23.669 1.00 4.86 110 PHE A C 1
ATOM 738 O O . PHE A 1 110 ? -0.050 -1.013 -22.522 1.00 2.97 110 PHE A O 1
ATOM 746 N N . LEU A 1 111 ? 0.984 -1.719 -24.402 1.00 5.64 111 LEU A N 1
ATOM 747 C CA . LEU A 1 111 ? 1.172 -3.088 -23.906 1.00 6.33 111 LEU A CA 1
ATOM 748 C C . LEU A 1 111 ? 2.152 -3.095 -22.707 1.00 5.40 111 LEU A C 1
ATOM 749 O O . LEU A 1 111 ? 1.895 -3.789 -21.701 1.00 5.70 111 LEU A O 1
ATOM 754 N N . ASP A 1 112 ? 3.207 -2.284 -22.766 1.00 4.91 112 ASP A N 1
ATOM 755 C CA . ASP A 1 112 ? 4.149 -2.179 -21.616 1.00 5.28 112 ASP A CA 1
ATOM 756 C C . ASP A 1 112 ? 3.398 -1.772 -20.334 1.00 4.89 112 ASP A C 1
ATOM 757 O O . ASP A 1 112 ? 3.621 -2.351 -19.276 1.00 5.23 112 ASP A O 1
ATOM 762 N N . LEU A 1 113 ? 2.527 -0.774 -20.425 1.00 4.60 113 LEU A N 1
ATOM 763 C CA . LEU A 1 113 ? 1.813 -0.255 -19.246 1.00 4.38 113 LEU A CA 1
ATOM 764 C C . LEU A 1 113 ? 0.802 -1.273 -18.702 1.00 4.51 113 LEU A C 1
ATOM 765 O O . LEU A 1 113 ? 0.638 -1.397 -17.490 1.00 4.10 113 LEU A O 1
ATOM 770 N N . ILE A 1 114 ? 0.125 -1.974 -19.604 1.00 3.95 114 ILE A N 1
ATOM 771 C CA . ILE A 1 114 ? -0.883 -2.983 -19.207 1.00 4.28 114 ILE A CA 1
ATOM 772 C C . ILE A 1 114 ? -0.183 -4.075 -18.398 1.00 4.41 114 ILE A C 1
ATOM 773 O O . ILE A 1 114 ? -0.658 -4.504 -17.333 1.00 3.67 114 ILE A O 1
ATOM 778 N N . VAL A 1 115 ? 0.985 -4.463 -18.893 1.00 3.47 115 VAL A N 1
ATOM 779 C CA . VAL A 1 115 ? 1.808 -5.496 -18.245 1.00 5.10 115 VAL A CA 1
ATOM 780 C C . VAL A 1 115 ? 2.281 -5.018 -16.863 1.00 4.57 115 VAL A C 1
ATOM 781 O O . VAL A 1 115 ? 2.151 -5.728 -15.868 1.00 4.87 115 VAL A O 1
ATOM 785 N N . ILE A 1 116 ? 2.809 -3.794 -16.794 1.00 3.57 116 ILE A N 1
ATOM 786 C CA . ILE A 1 116 ? 3.181 -3.239 -15.502 1.00 3.28 116 ILE A CA 1
ATOM 787 C C . ILE A 1 116 ? 2.041 -3.223 -14.467 1.00 3.74 116 ILE A C 1
ATOM 788 O O . ILE A 1 116 ? 2.250 -3.593 -13.307 1.00 2.12 116 ILE A O 1
ATOM 793 N N . GLN A 1 117 ? 0.862 -2.747 -14.882 1.00 2.92 117 GLN A N 1
ATOM 794 C CA . GLN A 1 117 ? -0.315 -2.730 -14.004 1.00 4.51 117 GLN A CA 1
ATOM 795 C C . GLN A 1 117 ? -0.628 -4.106 -13.467 1.00 3.82 117 GLN A C 1
ATOM 796 O O . GLN A 1 117 ? -0.860 -4.263 -12.261 1.00 3.92 117 GLN A O 1
ATOM 802 N N . ILE A 1 118 ? -0.608 -5.116 -14.343 1.00 4.42 118 ILE A N 1
ATOM 803 C CA . ILE A 1 118 ? -0.965 -6.458 -13.919 1.00 4.16 118 ILE A CA 1
ATOM 804 C C . ILE A 1 118 ? 0.140 -7.060 -13.031 1.00 4.27 118 ILE A C 1
ATOM 805 O O . ILE A 1 118 ? -0.177 -7.655 -11.996 1.00 2.78 118 ILE A O 1
ATOM 810 N N . GLU A 1 119 ? 1.402 -6.827 -13.382 1.00 5.22 119 GLU A N 1
ATOM 811 C CA . GLU A 1 119 ? 2.509 -7.206 -12.473 1.00 5.78 119 GLU A CA 1
ATOM 812 C C . GLU A 1 119 ? 2.311 -6.644 -11.052 1.00 6.11 119 GLU A C 1
ATOM 813 O O . GLU A 1 119 ? 2.489 -7.345 -10.051 1.00 5.00 119 GLU A O 1
ATOM 819 N N . ASN A 1 120 ? 1.960 -5.366 -10.974 1.00 4.90 120 ASN A N 1
ATOM 820 C CA . ASN A 1 120 ? 1.799 -4.722 -9.684 1.00 6.45 120 ASN A CA 1
ATOM 821 C C . ASN A 1 120 ? 0.653 -5.305 -8.879 1.00 6.12 120 ASN A C 1
ATOM 822 O O . ASN A 1 120 ? 0.763 -5.433 -7.648 1.00 6.52 120 ASN A O 1
ATOM 827 N N . LEU A 1 121 ? -0.421 -5.703 -9.571 1.00 5.92 121 LEU A N 1
ATOM 828 C CA . LEU A 1 121 ? -1.529 -6.397 -8.938 1.00 6.89 121 LEU A CA 1
ATOM 829 C C . LEU A 1 121 ? -1.095 -7.724 -8.374 1.00 7.15 121 LEU A C 1
ATOM 830 O O . LEU A 1 121 ? -1.429 -8.027 -7.234 1.00 7.46 121 LEU A O 1
ATOM 835 N N . ASN A 1 122 ? -0.384 -8.511 -9.187 1.00 6.18 122 ASN A N 1
ATOM 836 C CA . ASN A 1 122 ? 0.056 -9.843 -8.777 1.00 6.30 122 ASN A CA 1
ATOM 837 C C . ASN A 1 122 ? 1.066 -9.775 -7.610 1.00 6.07 122 ASN A C 1
ATOM 838 O O . ASN A 1 122 ? 0.957 -10.533 -6.643 1.00 5.19 122 ASN A O 1
ATOM 843 N N . ASN A 1 123 ? 1.999 -8.826 -7.687 1.00 5.61 123 ASN A N 1
ATOM 844 C CA . ASN A 1 123 ? 2.963 -8.593 -6.609 1.00 6.06 123 ASN A CA 1
ATOM 845 C C . ASN A 1 123 ? 2.299 -8.189 -5.290 1.00 6.34 123 ASN A C 1
ATOM 846 O O . ASN A 1 123 ? 2.614 -8.745 -4.219 1.00 6.30 123 ASN A O 1
ATOM 851 N N . LYS A 1 124 ? 1.398 -7.221 -5.372 1.00 6.98 124 LYS A N 1
ATOM 852 C CA . LYS A 1 124 ? 0.723 -6.629 -4.213 1.00 8.11 124 LYS A CA 1
ATOM 853 C C . LYS A 1 124 ? -0.183 -7.640 -3.487 1.00 7.73 124 LYS A C 1
ATOM 854 O O . LYS A 1 124 ? -0.272 -7.633 -2.264 1.00 7.47 124 LYS A O 1
ATOM 860 N N . TYR A 1 125 ? -0.843 -8.526 -4.234 1.00 7.55 125 TYR A N 1
ATOM 861 C CA . TYR A 1 125 ? -1.880 -9.374 -3.660 1.00 7.57 125 TYR A CA 1
ATOM 862 C C . TYR A 1 125 ? -1.626 -10.874 -3.669 1.00 7.98 125 TYR A C 1
ATOM 863 O O . TYR A 1 125 ? -2.398 -11.635 -3.058 1.00 7.81 125 TYR A O 1
ATOM 872 N N . GLY A 1 126 ? -0.578 -11.323 -4.346 1.00 8.09 126 GLY A N 1
ATOM 873 C CA . GLY A 1 126 ? -0.310 -12.763 -4.410 1.00 8.54 126 GLY A CA 1
ATOM 874 C C . GLY A 1 126 ? -1.176 -13.542 -5.393 1.00 9.19 126 GLY A C 1
ATOM 875 O O . GLY A 1 126 ? -1.185 -14.774 -5.363 1.00 8.48 126 GLY A O 1
ATOM 876 N N . CYS A 1 127 ? -1.908 -12.825 -6.259 1.00 8.69 127 CYS A N 1
ATOM 877 C CA . CYS A 1 127 ? -2.718 -13.445 -7.308 1.00 8.86 127 CYS A CA 1
ATOM 878 C C . CYS A 1 127 ? -1.875 -13.639 -8.560 1.00 8.01 127 CYS A C 1
ATOM 879 O O . CYS A 1 127 ? -0.737 -13.158 -8.645 1.00 8.51 127 CYS A O 1
ATOM 882 N N . LYS A 1 128 ? -2.419 -14.408 -9.497 1.00 7.25 128 LYS A N 1
ATOM 883 C CA . LYS A 1 128 ? -1.772 -14.631 -10.777 1.00 7.76 128 LYS A CA 1
ATOM 884 C C . LYS A 1 128 ? -2.789 -14.291 -11.879 1.00 5.49 128 LYS A C 1
ATOM 885 O O . LYS A 1 128 ? -3.293 -15.156 -12.579 1.00 6.02 128 LYS A O 1
ATOM 891 N N . VAL A 1 129 ? -3.093 -13.006 -12.016 1.00 3.48 129 VAL A N 1
ATOM 892 C CA . VAL A 1 129 ? -4.056 -12.542 -13.024 1.00 2.00 129 VAL A CA 1
ATOM 893 C C . VAL A 1 129 ? -3.369 -12.631 -14.381 1.00 2.07 129 VAL A C 1
ATOM 894 O O . VAL A 1 129 ? -2.258 -12.147 -14.537 1.00 2.67 129 VAL A O 1
ATOM 898 N N . PRO A 1 130 ? -3.975 -13.355 -15.317 1.00 2.00 130 PRO A N 1
ATOM 899 C CA . PRO A 1 130 ? -3.344 -13.369 -16.646 1.00 2.00 130 PRO A CA 1
ATOM 900 C C . PRO A 1 130 ? -3.835 -12.242 -17.554 1.00 2.00 130 PRO A C 1
ATOM 901 O O . PRO A 1 130 ? -4.958 -11.700 -17.394 1.00 2.00 130 PRO A O 1
ATOM 905 N N . LEU A 1 131 ? -3.036 -11.978 -18.590 1.00 2.79 131 LEU A N 1
ATOM 906 C CA . LEU A 1 131 ? -3.363 -11.017 -19.633 1.00 3.09 131 LEU A CA 1
ATOM 907 C C . LEU A 1 131 ? -3.559 -11.858 -20.893 1.00 3.98 131 LEU A C 1
ATOM 908 O O . LEU A 1 131 ? -2.773 -12.770 -21.159 1.00 3.42 131 LEU A O 1
ATOM 913 N N . VAL A 1 132 ? -4.621 -11.584 -21.645 1.00 3.67 132 VAL A N 1
ATOM 914 C CA . VAL A 1 132 ? -4.799 -12.205 -22.974 1.00 4.51 132 VAL A CA 1
ATOM 915 C C . VAL A 1 132 ? -5.111 -11.135 -24.014 1.00 4.77 132 VAL A C 1
ATOM 916 O O . VAL A 1 132 ? -5.842 -10.180 -23.750 1.00 3.99 132 VAL A O 1
ATOM 920 N N . LEU A 1 133 ? -4.459 -11.259 -25.160 1.00 3.42 133 LEU A N 1
ATOM 921 C CA . LEU A 1 133 ? -4.583 -10.295 -26.219 1.00 3.67 133 LEU A CA 1
ATOM 922 C C . LEU A 1 133 ? -5.378 -10.982 -27.344 1.00 3.46 133 LEU A C 1
ATOM 923 O O . LEU A 1 133 ? -5.028 -12.083 -27.765 1.00 4.96 133 LEU A O 1
ATOM 928 N N . MET A 1 134 ? -6.471 -10.365 -27.775 1.00 3.54 134 MET A N 1
ATOM 929 C CA . MET A 1 134 ? -7.204 -10.911 -28.912 1.00 4.94 134 MET A CA 1
ATOM 930 C C . MET A 1 134 ? -6.616 -10.264 -30.186 1.00 3.61 134 MET A C 1
ATOM 931 O O . MET A 1 134 ? -6.797 -9.063 -30.416 1.00 4.09 134 MET A O 1
ATOM 936 N N . ASN A 1 135 ? -5.884 -11.034 -30.970 1.00 4.45 135 ASN A N 1
ATOM 937 C CA . ASN A 1 135 ? -5.261 -10.460 -32.159 1.00 3.28 135 ASN A CA 1
ATOM 938 C C . ASN A 1 135 ? -6.130 -10.796 -33.364 1.00 5.13 135 ASN A C 1
ATOM 939 O O . ASN A 1 135 ? -7.127 -11.523 -33.246 1.00 3.96 135 ASN A O 1
ATOM 944 N N . SER A 1 136 ? -5.705 -10.300 -34.521 1.00 4.82 136 SER A N 1
ATOM 945 C CA . SER A 1 136 ? -6.351 -10.648 -35.760 1.00 5.02 136 SER A CA 1
ATOM 946 C C . SER A 1 136 ? -5.256 -11.127 -36.684 1.00 5.33 136 SER A C 1
ATOM 947 O O . SER A 1 136 ? -4.053 -10.992 -36.373 1.00 5.11 136 SER A O 1
ATOM 950 N N . PHE A 1 137 ? -5.635 -11.654 -37.846 1.00 5.58 137 PHE A N 1
ATOM 951 C CA . PHE A 1 137 ? -4.598 -12.071 -38.813 1.00 5.25 137 PHE A CA 1
ATOM 952 C C . PHE A 1 137 ? -3.713 -10.904 -39.283 1.00 6.18 137 PHE A C 1
ATOM 953 O O . PHE A 1 137 ? -2.613 -11.147 -39.818 1.00 5.48 137 PHE A O 1
ATOM 961 N N . ASN A 1 138 ? -4.157 -9.664 -39.046 1.00 4.65 138 ASN A N 1
ATOM 962 C CA . ASN A 1 138 ? -3.364 -8.463 -39.327 1.00 5.41 138 ASN A CA 1
ATOM 963 C C . ASN A 1 138 ? -2.360 -8.074 -38.240 1.00 6.05 138 ASN A C 1
ATOM 964 O O . ASN A 1 138 ? -1.371 -7.361 -38.518 1.00 6.63 138 ASN A O 1
ATOM 969 N N . THR A 1 139 ? -2.594 -8.534 -37.020 1.00 6.79 139 THR A N 1
ATOM 970 C CA . THR A 1 139 ? -1.731 -8.184 -35.891 1.00 6.39 139 THR A CA 1
ATOM 971 C C . THR A 1 139 ? -1.048 -9.367 -35.170 1.00 7.37 139 THR A C 1
ATOM 972 O O . THR A 1 139 ? -0.201 -9.161 -34.310 1.00 6.91 139 THR A O 1
ATOM 976 N N . HIS A 1 140 ? -1.429 -10.600 -35.502 1.00 8.30 140 HIS A N 1
ATOM 977 C CA . HIS A 1 140 ? -0.976 -11.779 -34.739 1.00 9.41 140 HIS A CA 1
ATOM 978 C C . HIS A 1 140 ? 0.553 -12.030 -34.792 1.00 10.16 140 HIS A C 1
ATOM 979 O O . HIS A 1 140 ? 1.181 -12.283 -33.759 1.00 9.78 140 HIS A O 1
ATOM 986 N N . ASP A 1 141 ? 1.170 -11.938 -35.977 1.00 9.85 141 ASP A N 1
ATOM 987 C CA . ASP A 1 141 ? 2.614 -12.177 -36.078 1.00 9.46 141 ASP A CA 1
ATOM 988 C C . ASP A 1 141 ? 3.466 -11.120 -35.379 1.00 8.19 141 ASP A C 1
ATOM 989 O O . ASP A 1 141 ? 4.446 -11.468 -34.718 1.00 8.96 141 ASP A O 1
ATOM 994 N N . ASP A 1 142 ? 3.122 -9.839 -35.530 1.00 7.73 142 ASP A N 1
ATOM 995 C CA . ASP A 1 142 ? 3.870 -8.760 -34.893 1.00 9.24 142 ASP A CA 1
ATOM 996 C C . ASP A 1 142 ? 3.730 -8.887 -33.391 1.00 9.15 142 ASP A C 1
ATOM 997 O O . ASP A 1 142 ? 4.713 -8.832 -32.647 1.00 8.32 142 ASP A O 1
ATOM 1002 N N . THR A 1 143 ? 2.496 -9.089 -32.962 1.00 8.54 143 THR A N 1
ATOM 1003 C CA . THR A 1 143 ? 2.186 -9.214 -31.555 1.00 8.34 143 THR A CA 1
ATOM 1004 C C . THR A 1 143 ? 2.901 -10.398 -30.904 1.00 9.45 143 THR A C 1
ATOM 1005 O O . THR A 1 143 ? 3.526 -10.244 -29.861 1.00 10.33 143 THR A O 1
ATOM 1009 N N . HIS A 1 144 ? 2.837 -11.564 -31.522 1.00 11.10 144 HIS A N 1
ATOM 1010 C CA . HIS A 1 144 ? 3.517 -12.756 -31.022 1.00 12.55 144 HIS A CA 1
ATOM 1011 C C . HIS A 1 144 ? 5.045 -12.585 -30.830 1.00 12.59 144 HIS A C 1
ATOM 1012 O O . HIS A 1 144 ? 5.612 -13.060 -29.822 1.00 12.52 144 HIS A O 1
ATOM 1019 N N . LYS A 1 145 ? 5.731 -11.921 -31.762 1.00 12.15 145 LYS A N 1
ATOM 1020 C CA . LYS A 1 145 ? 7.148 -11.659 -31.511 1.00 12.05 145 LYS A CA 1
ATOM 1021 C C . LYS A 1 145 ? 7.387 -10.586 -30.421 1.00 11.95 145 LYS A C 1
ATOM 1022 O O . LYS A 1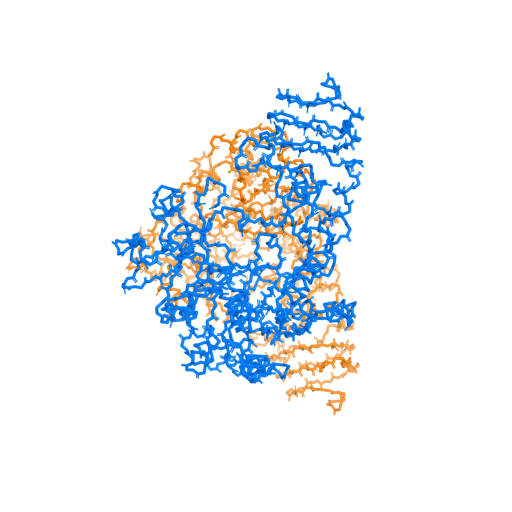 145 ? 8.295 -10.737 -29.597 1.00 10.80 145 LYS A O 1
ATOM 1028 N N . ILE A 1 146 ? 6.500 -9.587 -30.351 1.00 11.06 146 ILE A N 1
ATOM 1029 C CA . ILE A 1 146 ? 6.607 -8.529 -29.339 1.00 11.92 146 ILE A CA 1
ATOM 1030 C C . ILE A 1 146 ? 6.412 -9.053 -27.917 1.00 10.69 146 ILE A C 1
ATOM 1031 O O . ILE A 1 146 ? 7.177 -8.690 -27.009 1.00 10.96 146 ILE A O 1
ATOM 1036 N N . VAL A 1 147 ? 5.457 -9.948 -27.720 1.00 8.55 147 VAL A N 1
ATOM 1037 C CA . VAL A 1 147 ? 5.097 -10.366 -26.331 1.00 8.18 147 VAL A CA 1
ATOM 1038 C C . VAL A 1 147 ? 6.200 -11.227 -25.676 1.00 7.51 147 VAL A C 1
ATOM 1039 O O . VAL A 1 147 ? 6.222 -11.394 -24.466 1.00 6.79 147 VAL A O 1
ATOM 1043 N N . GLU A 1 148 ? 7.130 -11.713 -26.484 1.00 6.54 148 GLU A N 1
ATOM 1044 C CA . GLU A 1 148 ? 8.258 -12.459 -25.920 1.00 7.18 148 GLU A CA 1
ATOM 1045 C C . GLU A 1 148 ? 9.098 -11.575 -24.990 1.00 6.31 148 GLU A C 1
ATOM 1046 O O . GLU A 1 148 ? 9.804 -12.103 -24.141 1.00 7.08 148 GLU A O 1
ATOM 1052 N N . LYS A 1 149 ? 8.982 -10.249 -25.112 1.00 7.54 149 LYS A N 1
ATOM 1053 C CA . LYS A 1 149 ? 9.769 -9.363 -24.278 1.00 8.50 149 LYS A CA 1
ATOM 1054 C C . LYS A 1 149 ? 9.361 -9.501 -22.794 1.00 7.97 149 LYS A C 1
ATOM 1055 O O . LYS A 1 149 ? 10.147 -9.158 -21.929 1.00 9.00 149 LYS A O 1
ATOM 1061 N N . TYR A 1 150 ? 8.157 -10.006 -22.539 1.00 5.83 150 TYR A N 1
ATOM 1062 C CA . TYR A 1 150 ? 7.612 -10.105 -21.208 1.00 4.89 150 TYR A CA 1
ATOM 1063 C C . TYR A 1 150 ? 7.806 -11.534 -20.677 1.00 4.64 150 TYR A C 1
ATOM 1064 O O . TYR A 1 150 ? 7.109 -11.916 -19.762 1.00 4.53 150 TYR A O 1
ATOM 1073 N N . THR A 1 151 ? 8.714 -12.305 -21.279 1.00 3.63 151 THR A N 1
ATOM 1074 C CA . THR A 1 151 ? 8.920 -13.748 -20.920 1.00 3.84 151 THR A CA 1
ATOM 1075 C C . THR A 1 151 ? 9.155 -13.940 -19.410 1.00 4.65 151 THR A C 1
ATOM 1076 O O . THR A 1 151 ? 8.572 -14.851 -18.823 1.00 4.44 151 THR A O 1
ATOM 1080 N N . ASN A 1 152 ? 9.962 -13.061 -18.801 1.00 3.64 152 ASN A N 1
ATOM 1081 C CA . ASN A 1 152 ? 10.234 -13.135 -17.339 1.00 4.53 152 ASN A CA 1
ATOM 1082 C C . ASN A 1 152 ? 9.408 -12.165 -16.485 1.00 4.65 152 ASN A C 1
ATOM 1083 O O . ASN A 1 152 ? 9.669 -12.022 -15.263 1.00 4.84 152 ASN A O 1
ATOM 1088 N N . SER A 1 153 ? 8.375 -11.571 -17.085 1.00 4.85 153 SER A N 1
ATOM 1089 C CA . SER A 1 153 ? 7.479 -10.666 -16.354 1.00 6.66 153 SER A CA 1
ATOM 1090 C C . SER A 1 153 ? 6.603 -11.456 -15.411 1.00 6.52 153 SER A C 1
ATOM 1091 O O . SER A 1 153 ? 6.316 -12.629 -15.640 1.00 6.39 153 SER A O 1
ATOM 1094 N N . ASN A 1 154 ? 6.101 -10.750 -14.406 1.00 7.72 154 ASN A N 1
ATOM 1095 C CA . ASN A 1 154 ? 5.275 -11.329 -13.379 1.00 7.55 154 ASN A CA 1
ATOM 1096 C C . ASN A 1 154 ? 3.788 -11.352 -13.789 1.00 7.35 154 ASN A C 1
ATOM 1097 O O . ASN A 1 154 ? 2.896 -10.883 -13.049 1.00 5.22 154 ASN A O 1
ATOM 1102 N N . VAL A 1 155 ? 3.552 -11.894 -14.979 1.00 6.35 155 VAL A N 1
ATOM 1103 C CA . VAL A 1 155 ? 2.217 -12.081 -15.529 1.00 6.00 155 VAL A CA 1
ATOM 1104 C C . VAL A 1 155 ? 2.291 -13.045 -16.712 1.00 6.44 155 VAL A C 1
ATOM 1105 O O . VAL A 1 155 ? 3.157 -12.902 -17.587 1.00 7.44 155 VAL A O 1
ATOM 1109 N N . ASP A 1 156 ? 1.402 -14.032 -16.739 1.00 5.87 156 ASP A N 1
ATOM 1110 C CA . ASP A 1 156 ? 1.316 -14.928 -17.894 1.00 7.17 156 ASP A CA 1
ATOM 1111 C C . ASP A 1 156 ? 0.543 -14.240 -19.017 1.00 6.84 156 ASP A C 1
ATOM 1112 O O . ASP A 1 156 ? -0.554 -13.755 -18.793 1.00 8.03 156 ASP A O 1
ATOM 1117 N N . ILE A 1 157 ? 1.130 -14.164 -20.211 1.00 6.31 157 ILE A N 1
ATOM 1118 C CA . ILE A 1 157 ? 0.474 -13.512 -21.347 1.00 7.00 157 ILE A CA 1
ATOM 1119 C C . ILE A 1 157 ? 0.076 -14.545 -22.388 1.00 5.84 157 ILE A C 1
ATOM 1120 O O . ILE A 1 157 ? 0.910 -15.304 -22.879 1.00 5.90 157 ILE A O 1
ATOM 1125 N N . HIS A 1 158 ? -1.217 -14.563 -22.674 1.00 4.75 158 HIS A N 1
ATOM 1126 C CA . HIS A 1 158 ? -1.859 -15.455 -23.626 1.00 5.64 158 HIS A CA 1
ATOM 1127 C C . HIS A 1 158 ? -2.223 -14.620 -24.861 1.00 4.77 158 HIS A C 1
ATOM 1128 O O . HIS A 1 158 ? -2.459 -13.404 -24.729 1.00 2.89 158 HIS A O 1
ATOM 1135 N N . THR A 1 159 ? -2.187 -15.237 -26.041 1.00 5.36 159 THR A N 1
ATOM 1136 C CA . THR A 1 159 ? -2.687 -14.585 -27.280 1.00 5.61 159 THR A CA 1
ATOM 1137 C C . THR A 1 159 ? -3.627 -15.567 -27.970 1.00 5.22 159 THR A C 1
ATOM 1138 O O . THR A 1 159 ? -3.509 -16.763 -27.776 1.00 6.41 159 THR A O 1
ATOM 1142 N N . PHE A 1 160 ? -4.569 -15.071 -28.772 1.00 4.21 160 PHE A N 1
ATOM 1143 C CA . PHE A 1 160 ? -5.300 -15.917 -29.672 1.00 3.60 160 PHE A CA 1
ATOM 1144 C C . PHE A 1 160 ? -5.695 -15.078 -30.884 1.00 4.73 160 PHE A C 1
ATOM 1145 O O . PHE A 1 160 ? -5.739 -13.852 -30.791 1.00 4.21 160 PHE A O 1
ATOM 1153 N N . ASN A 1 161 ? -5.965 -15.740 -32.002 1.00 5.63 161 ASN A N 1
ATOM 1154 C CA . ASN A 1 161 ? -6.366 -15.051 -33.212 1.00 5.51 161 ASN A CA 1
ATOM 1155 C C . ASN A 1 161 ? -7.871 -15.118 -33.277 1.00 5.89 161 ASN A C 1
ATOM 1156 O O . ASN A 1 161 ? -8.447 -16.193 -33.153 1.00 6.69 161 ASN A O 1
ATOM 1161 N N . GLN A 1 162 ? -8.533 -13.985 -33.522 1.00 4.89 162 GLN A N 1
ATOM 1162 C CA . GLN A 1 162 ? -9.966 -14.026 -33.775 1.00 4.29 162 GLN A CA 1
ATOM 1163 C C . GLN A 1 162 ? -10.272 -14.604 -35.169 1.00 4.30 162 GLN A C 1
ATOM 1164 O O . GLN A 1 162 ? -9.348 -15.025 -35.901 1.00 2.98 162 GLN A O 1
ATOM 1170 N N . SER A 1 163 ? -11.556 -14.650 -35.514 1.00 3.25 163 SER A N 1
ATOM 1171 C CA . SER A 1 163 ? -12.004 -15.266 -36.774 1.00 4.51 163 SER A CA 1
ATOM 1172 C C . SER A 1 163 ? -11.487 -14.504 -37.961 1.00 4.10 163 SER A C 1
ATOM 1173 O O . SER A 1 163 ? -11.210 -13.307 -37.855 1.00 5.18 163 SER A O 1
ATOM 1176 N N . LYS A 1 164 ? -11.313 -15.209 -39.077 1.00 4.73 164 LYS A N 1
ATOM 1177 C CA . LYS A 1 164 ? -10.875 -14.598 -40.321 1.00 5.32 164 LYS A CA 1
ATOM 1178 C C . LYS A 1 164 ? -11.955 -14.926 -41.369 1.00 4.49 164 LYS A C 1
ATOM 1179 O O . LYS A 1 164 ? -12.117 -16.081 -41.747 1.00 4.89 164 LYS A O 1
ATOM 1185 N N . TYR A 1 165 ? -12.708 -13.919 -41.816 1.00 5.19 165 TYR A N 1
ATOM 1186 C CA . TYR A 1 165 ? -13.878 -14.146 -42.668 1.00 4.05 165 TYR A CA 1
ATOM 1187 C C . TYR A 1 165 ? -13.590 -13.570 -44.045 1.00 5.26 165 TYR A C 1
ATOM 1188 O O . TYR A 1 165 ? -12.740 -12.679 -44.162 1.00 3.90 165 TYR A O 1
ATOM 1197 N N . PRO A 1 166 ? -14.263 -14.099 -45.088 1.00 5.54 166 PRO A N 1
ATOM 1198 C CA . PRO A 1 166 ? -14.014 -13.547 -46.421 1.00 5.15 166 PRO A CA 1
ATOM 1199 C C . PRO A 1 166 ? -14.731 -12.190 -46.605 1.00 4.47 166 PRO A C 1
ATOM 1200 O O . PRO A 1 166 ? -15.921 -12.092 -46.315 1.00 5.12 166 PRO A O 1
ATOM 1204 N N . ARG A 1 167 ? -14.016 -11.159 -47.055 1.00 5.50 167 ARG A N 1
ATOM 1205 C CA . ARG A 1 167 ? -14.737 -10.003 -47.615 1.00 5.38 167 ARG A CA 1
ATOM 1206 C C . ARG A 1 167 ? -15.709 -10.465 -48.689 1.00 5.06 167 ARG A C 1
ATOM 1207 O O . ARG A 1 167 ? -15.410 -11.406 -49.435 1.00 6.77 167 ARG A O 1
ATOM 1215 N N . VAL A 1 168 ? -16.875 -9.830 -48.751 1.00 4.92 168 VAL A N 1
ATOM 1216 C CA . VAL A 1 168 ? -17.902 -10.226 -49.723 1.00 4.53 168 VAL A CA 1
ATOM 1217 C C . VAL A 1 168 ? -18.015 -9.117 -50.767 1.00 4.67 168 VAL A C 1
ATOM 1218 O O . VAL A 1 168 ? -18.170 -7.937 -50.420 1.00 4.04 168 VAL A O 1
ATOM 1222 N N . VAL A 1 169 ? -17.942 -9.493 -52.046 1.00 3.05 169 VAL A N 1
ATOM 1223 C CA . VAL A 1 169 ? -18.046 -8.495 -53.096 1.00 3.81 169 VAL A CA 1
ATOM 1224 C C . VAL A 1 169 ? -19.489 -7.991 -53.113 1.00 4.49 169 VAL A C 1
ATOM 1225 O O . VAL A 1 169 ? -20.420 -8.776 -53.238 1.00 3.43 169 VAL A O 1
ATOM 1229 N N . ALA A 1 170 ? -19.660 -6.678 -52.968 1.00 5.91 170 ALA A N 1
ATOM 1230 C CA . ALA A 1 170 ? -20.972 -6.119 -52.657 1.00 8.19 170 ALA A CA 1
ATOM 1231 C C . ALA A 1 170 ? -22.023 -6.398 -53.709 1.00 9.46 170 ALA A C 1
ATOM 1232 O O . ALA A 1 170 ? -23.182 -6.680 -53.374 1.00 10.35 170 ALA A O 1
ATOM 1234 N N . ASP A 1 171 ? -21.649 -6.307 -54.981 1.00 11.13 171 ASP A N 1
ATOM 1235 C CA . ASP A 1 171 ? -22.676 -6.385 -56.021 1.00 12.87 171 ASP A CA 1
ATOM 1236 C C . ASP A 1 171 ? -23.155 -7.822 -56.263 1.00 12.80 171 ASP A C 1
ATOM 1237 O O . ASP A 1 171 ? -24.344 -8.122 -56.134 1.00 12.82 171 ASP A O 1
ATOM 1242 N N . GLU A 1 172 ? -22.208 -8.706 -56.540 1.00 12.77 172 GLU A N 1
ATOM 1243 C CA . GLU A 1 172 ? -22.491 -10.087 -56.882 1.00 12.90 172 GLU A CA 1
ATOM 1244 C C . GLU A 1 172 ? -22.854 -10.858 -55.635 1.00 12.34 172 GLU A C 1
ATOM 1245 O O . GLU A 1 172 ? -23.520 -11.892 -55.702 1.00 12.43 172 GLU A O 1
ATOM 1251 N N . PHE A 1 173 ? -22.409 -10.338 -54.496 1.00 11.96 173 PHE A N 1
ATOM 1252 C CA . PHE A 1 173 ? -22.574 -11.002 -53.215 1.00 11.16 173 PHE A CA 1
ATOM 1253 C C . PHE A 1 173 ? -21.962 -12.402 -53.194 1.00 10.86 173 PHE A C 1
ATOM 1254 O O . PHE A 1 173 ? -22.659 -13.397 -52.963 1.00 12.27 173 PHE A O 1
ATOM 1262 N N . VAL A 1 174 ? -20.665 -12.479 -53.470 1.00 8.58 174 VAL A N 1
ATOM 1263 C CA . VAL A 1 174 ? -19.928 -13.735 -53.428 1.00 7.10 174 VAL A CA 1
ATOM 1264 C C . VAL A 1 174 ? -18.680 -13.438 -52.635 1.00 5.86 174 VAL A C 1
ATOM 1265 O O . VAL A 1 174 ? -18.281 -12.264 -52.568 1.00 5.88 174 VAL A O 1
ATOM 1269 N N . PRO A 1 175 ? -18.045 -14.481 -52.050 1.00 5.74 175 PRO A N 1
ATOM 1270 C CA . PRO A 1 175 ? -16.820 -14.224 -51.314 1.00 5.62 175 PRO A CA 1
ATOM 1271 C C . PRO A 1 175 ? -15.738 -13.726 -52.264 1.00 5.23 175 PRO A C 1
ATOM 1272 O O . PRO A 1 175 ? -15.545 -14.281 -53.349 1.00 2.35 175 PRO A O 1
ATOM 1276 N N . TRP A 1 176 ? -15.064 -12.634 -51.895 1.00 5.08 176 TRP A N 1
ATOM 1277 C CA . TRP A 1 176 ? -13.938 -12.178 -52.708 1.00 4.68 176 TRP A CA 1
ATOM 1278 C C . TRP A 1 176 ? -12.839 -13.231 -52.941 1.00 4.55 176 TRP A C 1
ATOM 1279 O O . TRP A 1 176 ? -12.332 -13.358 -54.087 1.00 5.41 176 TRP A O 1
ATOM 1290 N N . PRO A 1 177 ? -12.456 -14.012 -51.895 1.00 5.44 177 PRO A N 1
ATOM 1291 C CA . PRO A 1 177 ? -11.490 -15.088 -52.188 1.00 4.91 177 PRO A CA 1
ATOM 1292 C C . PRO A 1 177 ? -12.003 -16.106 -53.201 1.00 5.55 177 PRO A C 1
ATOM 1293 O O . PRO A 1 177 ? -11.190 -16.727 -53.891 1.00 5.27 177 PRO A O 1
ATOM 1297 N N . SER A 1 178 ? -13.323 -16.259 -53.318 1.00 5.18 178 SER A N 1
ATOM 1298 C CA . SER A 1 178 ? -13.893 -17.122 -54.397 1.00 6.12 178 SER A CA 1
ATOM 1299 C C . SER A 1 178 ? -13.617 -16.603 -55.816 1.00 5.40 178 SER A C 1
ATOM 1300 O O . SER A 1 178 ? -13.571 -17.380 -56.805 1.00 4.93 178 SER A O 1
ATOM 1303 N N . LYS A 1 179 ? -13.402 -15.291 -55.925 1.00 5.14 179 LYS A N 1
ATOM 1304 C CA . LYS A 1 179 ? -13.041 -14.654 -57.208 1.00 4.32 179 LYS A CA 1
ATOM 1305 C C . LYS A 1 179 ? -11.523 -14.620 -57.402 1.00 4.22 179 LYS A C 1
ATOM 1306 O O . LYS A 1 179 ? -11.023 -14.187 -58.445 1.00 5.25 179 LYS A O 1
ATOM 1312 N N . GLY A 1 180 ? -10.804 -15.152 -56.417 1.00 3.09 180 GLY A N 1
ATOM 1313 C CA . GLY A 1 180 ? -9.358 -15.356 -56.474 1.00 2.50 180 GLY A CA 1
ATOM 1314 C C . GLY A 1 180 ? -8.570 -14.412 -55.591 1.00 3.22 180 GLY A C 1
ATOM 1315 O O . GLY A 1 180 ? -7.339 -14.426 -55.631 1.00 2.96 180 GLY A O 1
ATOM 1316 N N . LYS A 1 181 ? -9.253 -13.632 -54.750 1.00 2.85 181 LYS A N 1
ATOM 1317 C CA . LYS A 1 181 ? -8.541 -12.695 -53.851 1.00 2.55 181 LYS A CA 1
ATOM 1318 C C . LYS A 1 181 ? -8.221 -13.400 -52.547 1.00 3.40 181 LYS A C 1
ATOM 1319 O O . LYS A 1 181 ? -8.921 -13.245 -51.551 1.00 3.18 181 LYS A O 1
ATOM 1325 N N . THR A 1 182 ? -7.166 -14.192 -52.567 1.00 4.06 182 THR A N 1
ATOM 1326 C CA . THR A 1 182 ? -6.867 -15.067 -51.447 1.00 5.82 182 THR A CA 1
ATOM 1327 C C . THR A 1 182 ? -5.785 -14.497 -50.545 1.00 6.64 182 THR A C 1
ATOM 1328 O O . THR A 1 182 ? -5.618 -14.960 -49.390 1.00 7.38 182 THR A O 1
ATOM 1332 N N . ASP A 1 183 ? -5.073 -13.490 -51.040 1.00 7.20 183 ASP A N 1
ATOM 1333 C CA . ASP A 1 183 ? -4.118 -12.774 -50.195 1.00 8.24 183 ASP A CA 1
ATOM 1334 C C . ASP A 1 183 ? -4.809 -12.051 -49.035 1.00 8.09 183 ASP A C 1
ATOM 1335 O O . ASP A 1 183 ? -6.044 -12.077 -48.929 1.00 6.62 183 ASP A O 1
ATOM 1340 N N . LYS A 1 184 ? -4.014 -11.378 -48.192 1.00 8.92 184 LYS A N 1
ATOM 1341 C CA . LYS A 1 184 ? -4.497 -10.734 -46.972 1.00 9.54 184 LYS A CA 1
ATOM 1342 C C . LYS A 1 184 ? -5.714 -9.826 -47.183 1.00 8.19 184 LYS A C 1
ATOM 1343 O O . LYS A 1 184 ? -6.597 -9.760 -46.325 1.00 8.60 184 LYS A O 1
ATOM 1349 N N . GLU A 1 185 ? -5.758 -9.147 -48.330 1.00 7.03 185 GLU A N 1
ATOM 1350 C CA . GLU A 1 185 ? -6.812 -8.160 -48.614 1.00 6.31 185 GLU A CA 1
ATOM 1351 C C . GLU A 1 185 ? -8.166 -8.793 -48.916 1.00 4.96 185 GLU A C 1
ATOM 1352 O O . GLU A 1 185 ? -9.181 -8.069 -49.018 1.00 5.00 185 GLU A O 1
ATOM 1358 N N . GLY A 1 186 ? -8.213 -10.123 -49.058 1.00 3.13 186 GLY A N 1
ATOM 1359 C CA . GLY A 1 186 ? -9.481 -10.785 -49.390 1.00 2.73 186 GLY A CA 1
ATOM 1360 C C . GLY A 1 186 ? -10.346 -11.054 -48.153 1.00 4.03 186 GLY A C 1
ATOM 1361 O O . GLY A 1 186 ? -11.451 -11.541 -48.274 1.00 2.09 186 GLY A O 1
ATOM 1362 N N . TRP A 1 187 ? -9.801 -10.751 -46.981 1.00 3.06 187 TRP A N 1
ATOM 1363 C CA . TRP A 1 187 ? -10.383 -11.172 -45.707 1.00 3.37 187 TRP A CA 1
ATOM 1364 C C . TRP A 1 187 ? -10.448 -10.037 -44.695 1.00 3.90 187 TRP A C 1
ATOM 1365 O O . TRP A 1 187 ? -9.835 -8.979 -44.880 1.00 4.61 187 TRP A O 1
ATOM 1376 N N . TYR A 1 188 ? -11.153 -10.281 -43.574 1.00 3.47 188 TYR A N 1
ATOM 1377 C CA . TYR A 1 188 ? -11.326 -9.250 -42.562 1.00 3.99 188 TYR A CA 1
ATOM 1378 C C . TYR A 1 188 ? -11.644 -9.927 -41.251 1.00 4.11 188 TYR A C 1
ATOM 1379 O O . TYR A 1 188 ? -12.213 -10.998 -41.260 1.00 5.40 188 TYR A O 1
ATOM 1388 N N . PRO A 1 189 ? -11.257 -9.305 -40.121 1.00 3.61 189 PRO A N 1
ATOM 1389 C CA . PRO A 1 189 ? -11.744 -9.782 -38.812 1.00 2.75 189 PRO A CA 1
ATOM 1390 C C . PRO A 1 189 ? -13.115 -9.183 -38.455 1.00 2.98 189 PRO A C 1
ATOM 1391 O O . PRO A 1 189 ? -13.301 -7.936 -38.535 1.00 2.01 189 PRO A O 1
ATOM 1395 N N . PRO A 1 190 ? -14.106 -10.045 -38.146 1.00 2.00 190 PRO A N 1
ATOM 1396 C CA . PRO A 1 190 ? -15.466 -9.567 -38.079 1.00 2.92 190 PRO A CA 1
ATOM 1397 C C . PRO A 1 190 ? -15.878 -8.814 -36.768 1.00 3.08 190 PRO A C 1
ATOM 1398 O O . PRO A 1 190 ? -16.877 -9.165 -36.160 1.00 4.92 190 PRO A O 1
ATOM 1402 N N . GLY A 1 191 ? -15.068 -7.809 -36.391 1.00 2.68 191 GLY A N 1
ATOM 1403 C CA . GLY A 1 191 ? -15.371 -6.836 -35.309 1.00 4.18 191 GLY A CA 1
ATOM 1404 C C . GLY A 1 191 ? -15.106 -7.422 -33.956 1.00 4.48 191 GLY A C 1
ATOM 1405 O O . GLY A 1 191 ? -14.807 -8.632 -33.821 1.00 3.89 191 GLY A O 1
ATOM 1406 N N . HIS A 1 192 ? -15.236 -6.593 -32.925 1.00 4.62 192 HIS A N 1
ATOM 1407 C CA . HIS A 1 192 ? -14.972 -7.082 -31.574 1.00 3.70 192 HIS A CA 1
ATOM 1408 C C . HIS A 1 192 ? -16.073 -7.949 -30.961 1.00 4.46 192 HIS A C 1
ATOM 1409 O O . HIS A 1 192 ? -15.852 -8.597 -29.937 1.00 3.54 192 HIS A O 1
ATOM 1416 N N . GLY A 1 193 ? -17.232 -8.053 -31.609 1.00 3.52 193 GLY A N 1
ATOM 1417 C CA . GLY A 1 193 ? -18.289 -8.957 -31.106 1.00 3.62 193 GLY A CA 1
ATOM 1418 C C . GLY A 1 193 ? -17.879 -10.409 -31.307 1.00 3.84 193 GLY A C 1
ATOM 1419 O O . GLY A 1 193 ? -18.348 -11.321 -30.625 1.00 3.81 193 GLY A O 1
ATOM 1420 N N . ASP A 1 194 ? -16.953 -10.606 -32.236 1.00 3.68 194 ASP A N 1
ATOM 1421 C CA . ASP A 1 194 ? -16.282 -11.918 -32.457 1.00 4.54 194 ASP A CA 1
ATOM 1422 C C . ASP A 1 194 ? -15.445 -12.418 -31.253 1.00 4.65 194 ASP A C 1
ATOM 1423 O O . ASP A 1 194 ? -15.066 -13.597 -31.214 1.00 5.83 194 ASP A O 1
ATOM 1428 N N . VAL A 1 195 ? -15.148 -11.546 -30.276 1.00 3.87 195 VAL A N 1
ATOM 1429 C CA . VAL A 1 195 ? -14.460 -11.965 -29.028 1.00 5.05 195 VAL A CA 1
ATOM 1430 C C . VAL A 1 195 ? -15.098 -13.185 -28.370 1.00 4.00 195 VAL A C 1
ATOM 1431 O O . VAL A 1 195 ? -14.385 -14.075 -27.968 1.00 4.12 195 VAL A O 1
ATOM 1435 N N . PHE A 1 196 ? -16.431 -13.269 -28.339 1.00 4.44 196 PHE A N 1
ATOM 1436 C CA . PHE A 1 196 ? -17.083 -14.381 -27.686 1.00 4.78 196 PHE A CA 1
ATOM 1437 C C . PHE A 1 196 ? -16.859 -15.727 -28.403 1.00 4.64 196 PHE A C 1
ATOM 1438 O O . PHE A 1 196 ? -16.315 -16.667 -27.768 1.00 4.26 196 PHE A O 1
ATOM 1446 N N . PRO A 1 197 ? -17.233 -15.842 -29.718 1.00 5.53 197 PRO A N 1
ATOM 1447 C CA . PRO A 1 197 ? -16.915 -17.110 -30.391 1.00 5.73 197 PRO A CA 1
ATOM 1448 C C . PRO A 1 197 ? -15.407 -17.402 -30.468 1.00 5.50 197 PRO A C 1
ATOM 1449 O O . PRO A 1 197 ? -15.008 -18.567 -30.339 1.00 5.18 197 PRO A O 1
ATOM 1453 N N . ALA A 1 198 ? -14.571 -16.372 -30.669 1.00 5.74 198 ALA A N 1
ATOM 1454 C CA . ALA A 1 198 ? -13.117 -16.602 -30.804 1.00 4.90 198 ALA A CA 1
ATOM 1455 C C . ALA A 1 198 ? -12.510 -17.090 -29.502 1.00 4.94 198 ALA A C 1
ATOM 1456 O O . ALA A 1 198 ? -11.647 -17.971 -29.482 1.00 5.40 198 ALA A O 1
ATOM 1458 N N . LEU A 1 199 ? -12.963 -16.552 -28.385 1.00 4.91 199 LEU A N 1
ATOM 1459 C CA A LEU A 1 199 ? -12.452 -17.018 -27.096 0.50 4.89 199 LEU A CA 1
ATOM 1460 C CA B LEU A 1 199 ? -12.480 -17.021 -27.081 0.50 4.92 199 LEU A CA 1
ATOM 1461 C C . LEU A 1 199 ? -12.724 -18.502 -26.918 1.00 5.27 199 LEU A C 1
ATOM 1462 O O . LEU A 1 199 ? -11.845 -19.227 -26.472 1.00 4.71 199 LEU A O 1
ATOM 1471 N N . MET A 1 200 ? -13.937 -18.951 -27.265 1.00 6.15 200 MET A N 1
ATOM 1472 C CA . MET A 1 200 ? -14.263 -20.402 -27.272 1.00 8.51 200 MET A CA 1
ATOM 1473 C C . MET A 1 200 ? -13.461 -21.178 -28.288 1.00 9.05 200 MET A C 1
ATOM 1474 O O . MET A 1 200 ? -12.829 -22.197 -27.941 1.00 9.92 200 MET A O 1
ATOM 1479 N N . ASN A 1 201 ? -13.484 -20.713 -29.536 1.00 7.76 201 ASN A N 1
ATOM 1480 C CA . ASN A 1 201 ? -12.812 -21.399 -30.655 1.00 8.78 201 ASN A CA 1
ATOM 1481 C C . ASN A 1 201 ? -11.320 -21.605 -30.469 1.00 7.77 201 ASN A C 1
ATOM 1482 O O . ASN A 1 201 ? -10.776 -22.666 -30.807 1.00 7.72 201 ASN A O 1
ATOM 1487 N N . SER A 1 202 ? -10.664 -20.596 -29.920 1.00 5.99 202 SER A N 1
ATOM 1488 C CA . SER A 1 202 ? -9.228 -20.605 -29.728 1.00 6.12 202 SER A CA 1
ATOM 1489 C C . SER A 1 202 ? -8.804 -21.614 -28.635 1.00 6.29 202 SER A C 1
ATOM 1490 O O . SER A 1 202 ? -7.629 -21.984 -28.571 1.00 7.53 202 SER A O 1
ATOM 1493 N N . GLY A 1 203 ? -9.716 -21.981 -27.732 1.00 5.51 203 GLY A N 1
ATOM 1494 C CA . GLY A 1 203 ? -9.362 -22.841 -26.603 1.00 5.35 203 GLY A CA 1
ATOM 1495 C C . GLY A 1 203 ? -9.090 -22.064 -25.324 1.00 5.41 203 GLY A C 1
ATOM 1496 O O . GLY A 1 203 ? -9.120 -22.626 -24.213 1.00 3.95 203 GLY A O 1
ATOM 1497 N N . LYS A 1 204 ? -8.908 -20.748 -25.452 1.00 4.52 204 LYS A N 1
ATOM 1498 C CA . LYS A 1 204 ? -8.490 -19.972 -24.281 1.00 4.69 204 LYS A CA 1
ATOM 1499 C C . LYS A 1 204 ? -9.555 -19.903 -23.179 1.00 4.00 204 LYS A C 1
ATOM 1500 O O . LYS A 1 204 ? -9.222 -19.911 -22.016 1.00 4.74 204 LYS A O 1
ATOM 1506 N N . LEU A 1 205 ? -10.831 -19.815 -23.535 1.00 3.78 205 LEU A N 1
ATOM 1507 C CA . LEU A 1 205 ? -11.854 -19.793 -22.516 1.00 5.43 205 LEU A CA 1
ATOM 1508 C C . LEU A 1 205 ? -11.815 -21.057 -21.660 1.00 5.43 205 LEU A C 1
ATOM 1509 O O . LEU A 1 205 ? -11.875 -20.998 -20.443 1.00 4.18 205 LEU A O 1
ATOM 1514 N N . ASP A 1 206 ? -11.651 -22.204 -22.305 1.00 5.56 206 ASP A N 1
ATOM 1515 C CA . ASP A 1 206 ? -11.502 -23.466 -21.577 1.00 6.35 206 ASP A CA 1
ATOM 1516 C C . ASP A 1 206 ? -10.281 -23.462 -20.657 1.00 5.18 206 ASP A C 1
ATOM 1517 O O . ASP A 1 206 ? -10.373 -23.873 -19.519 1.00 4.92 206 ASP A O 1
ATOM 1522 N N . THR A 1 207 ? -9.153 -22.953 -21.139 1.00 4.53 207 THR A N 1
ATOM 1523 C CA . THR A 1 207 ? -7.930 -22.877 -20.306 1.00 4.40 207 THR A CA 1
ATOM 1524 C C . THR A 1 207 ? -8.164 -22.037 -19.028 1.00 3.77 207 THR A C 1
ATOM 1525 O O . THR A 1 207 ? -7.822 -22.429 -17.922 1.00 2.20 207 THR A O 1
ATOM 1529 N N . PHE A 1 208 ? -8.746 -20.852 -19.193 1.00 3.70 208 PHE A N 1
ATOM 1530 C CA . PHE A 1 208 ? -9.042 -20.042 -18.008 1.00 4.58 208 PHE A CA 1
ATOM 1531 C C . PHE A 1 208 ? -10.066 -20.659 -17.062 1.00 5.18 208 PHE A C 1
ATOM 1532 O O . PHE A 1 208 ? -9.897 -20.578 -15.845 1.00 5.38 208 PHE A O 1
ATOM 1540 N N . LEU A 1 209 ? -11.116 -21.279 -17.588 1.00 6.21 209 LEU A N 1
ATOM 1541 C CA . LEU A 1 209 ? -12.084 -21.988 -16.701 1.00 6.48 209 LEU A CA 1
ATOM 1542 C C . LEU A 1 209 ? -11.399 -23.075 -15.882 1.00 6.63 209 LEU A C 1
ATOM 1543 O O . LEU A 1 209 ? -11.630 -23.181 -14.684 1.00 6.11 209 LEU A O 1
ATOM 1548 N N . SER A 1 210 ? -10.525 -23.845 -16.534 1.00 7.70 210 SER A N 1
ATOM 1549 C CA . SER A 1 210 ? -9.715 -24.874 -15.876 1.00 8.11 210 SER A CA 1
ATOM 1550 C C . SER A 1 210 ? -8.758 -24.329 -14.827 1.00 8.55 210 SER A C 1
ATOM 1551 O O . SER A 1 210 ? -8.371 -25.044 -13.903 1.00 8.77 210 SER A O 1
ATOM 1554 N N . GLN A 1 211 ? -8.360 -23.070 -14.980 1.00 8.89 211 GLN A N 1
ATOM 1555 C CA . GLN A 1 211 ? -7.534 -22.354 -14.009 1.00 9.24 211 GLN A CA 1
ATOM 1556 C C . GLN A 1 211 ? -8.377 -21.713 -12.889 1.00 8.79 211 GLN A C 1
ATOM 1557 O O . GLN A 1 211 ? -7.843 -21.031 -12.021 1.00 9.66 211 GLN A O 1
ATOM 1563 N N . GLY A 1 212 ? -9.678 -21.958 -12.891 1.00 8.81 212 GLY A N 1
ATOM 1564 C CA . GLY A 1 212 ? -10.570 -21.424 -11.853 1.00 7.20 212 GLY A CA 1
ATOM 1565 C C . GLY A 1 212 ? -10.979 -19.971 -12.061 1.00 6.75 212 GLY A C 1
ATOM 1566 O O . GLY A 1 212 ? -11.470 -19.315 -11.140 1.00 6.60 212 GLY A O 1
ATOM 1567 N N . LYS A 1 213 ? -10.761 -19.438 -13.271 1.00 5.99 213 LYS A N 1
ATOM 1568 C CA . LYS A 1 213 ? -11.224 -18.064 -13.548 1.00 5.50 213 LYS A CA 1
ATOM 1569 C C . LYS A 1 213 ? -12.726 -18.047 -13.795 1.00 6.06 213 LYS A C 1
ATOM 1570 O O . LYS A 1 213 ? -13.340 -19.065 -14.204 1.00 6.64 213 LYS A O 1
ATOM 1576 N N . GLU A 1 214 ? -13.332 -16.890 -13.556 1.00 5.45 214 GLU A N 1
ATOM 1577 C CA . GLU A 1 214 ? -14.780 -16.787 -13.695 1.00 5.25 214 GLU A CA 1
ATOM 1578 C C . GLU A 1 214 ? -15.240 -15.602 -14.542 1.00 4.82 214 GLU A C 1
ATOM 1579 O O . GLU A 1 214 ? -16.336 -15.646 -15.068 1.00 4.95 214 GLU A O 1
ATOM 1585 N N . TYR A 1 215 ? -14.426 -14.538 -14.591 1.00 4.84 215 TYR A N 1
ATOM 1586 C CA . TYR A 1 215 ? -14.754 -13.305 -15.306 1.00 6.10 215 TYR A CA 1
ATOM 1587 C C . TYR A 1 215 ? -13.617 -12.837 -16.224 1.00 6.02 215 TYR A C 1
ATOM 1588 O O . TYR A 1 215 ? -12.422 -13.001 -15.904 1.00 6.46 215 TYR A O 1
ATOM 1597 N N . VAL A 1 216 ? -13.992 -12.217 -17.343 1.00 4.62 216 VAL A N 1
ATOM 1598 C CA . VAL A 1 216 ? -13.048 -11.532 -18.208 1.00 2.79 216 VAL A CA 1
ATOM 1599 C C . VAL A 1 216 ? -13.398 -10.033 -18.239 1.00 2.54 216 VAL A C 1
ATOM 1600 O O . VAL A 1 216 ? -14.545 -9.659 -18.454 1.00 2.93 216 VAL A O 1
ATOM 1604 N N . PHE A 1 217 ? -12.397 -9.191 -18.020 1.00 2.87 217 PHE A N 1
ATOM 1605 C CA . PHE A 1 217 ? -12.516 -7.735 -18.216 1.00 2.92 217 PHE A CA 1
ATOM 1606 C C . PHE A 1 217 ? -11.954 -7.456 -19.592 1.00 3.86 217 PHE A C 1
ATOM 1607 O O . PHE A 1 217 ? -10.756 -7.528 -19.789 1.00 4.09 217 PHE A O 1
ATOM 1615 N N . VAL A 1 218 ? -12.831 -7.054 -20.511 1.00 2.98 218 VAL A N 1
ATOM 1616 C CA . VAL A 1 218 ? -12.480 -6.776 -21.891 1.00 4.31 218 VAL A CA 1
ATOM 1617 C C . VAL A 1 218 ? -12.378 -5.252 -22.037 1.00 5.62 218 VAL A C 1
ATOM 1618 O O . VAL A 1 218 ? -13.222 -4.537 -21.508 1.00 5.24 218 VAL A O 1
ATOM 1622 N N . ALA A 1 219 ? -11.379 -4.771 -22.788 1.00 4.55 219 ALA A N 1
ATOM 1623 C CA . ALA A 1 219 ? -11.283 -3.342 -23.155 1.00 5.02 219 ALA A CA 1
ATOM 1624 C C . ALA A 1 219 ? -10.475 -3.176 -24.408 1.00 5.51 219 ALA A C 1
ATOM 1625 O O . ALA A 1 219 ? -9.729 -4.074 -24.814 1.00 4.19 219 ALA A O 1
ATOM 1627 N N . ASN A 1 220 ? -10.586 -1.983 -24.985 1.00 4.65 220 ASN A N 1
ATOM 1628 C CA . ASN A 1 220 ? -9.837 -1.582 -26.141 1.00 5.89 220 ASN A CA 1
ATOM 1629 C C . ASN A 1 220 ? -8.398 -1.420 -25.648 1.00 5.52 220 ASN A C 1
ATOM 1630 O O . ASN A 1 220 ? -8.140 -0.935 -24.547 1.00 4.33 220 ASN A O 1
ATOM 1635 N N . SER A 1 221 ? -7.476 -1.893 -26.438 1.00 6.07 221 SER A N 1
ATOM 1636 C CA . SER A 1 221 ? -6.047 -1.801 -26.108 1.00 5.76 221 SER A CA 1
ATOM 1637 C C . SER A 1 221 ? -5.590 -0.338 -25.902 1.00 4.88 221 SER A C 1
ATOM 1638 O O . SER A 1 221 ? -4.617 -0.079 -25.208 1.00 4.72 221 SER A O 1
ATOM 1641 N N . ASP A 1 222 ? -6.283 0.619 -26.523 1.00 3.89 222 ASP A N 1
ATOM 1642 C CA . ASP A 1 222 ? -5.832 1.996 -26.481 1.00 6.10 222 ASP A CA 1
ATOM 1643 C C . ASP A 1 222 ? -6.584 2.844 -25.469 1.00 5.69 222 ASP A C 1
ATOM 1644 O O . ASP A 1 222 ? -6.392 4.050 -25.422 1.00 7.60 222 ASP A O 1
ATOM 1649 N N . ASN A 1 223 ? -7.391 2.206 -24.628 1.00 5.39 223 ASN A N 1
ATOM 1650 C CA . ASN A 1 223 ? -8.070 2.966 -23.570 1.00 4.40 223 ASN A CA 1
ATOM 1651 C C . ASN A 1 223 ? -7.256 2.981 -22.282 1.00 5.41 223 ASN A C 1
ATOM 1652 O O . ASN A 1 223 ? -7.232 2.004 -21.543 1.00 5.76 223 ASN A O 1
ATOM 1657 N N . LEU A 1 224 ? -6.579 4.099 -22.026 1.00 4.94 224 LEU A N 1
ATOM 1658 C CA . LEU A 1 224 ? -5.681 4.203 -20.894 1.00 5.29 224 LEU A CA 1
ATOM 1659 C C . LEU A 1 224 ? -6.411 4.260 -19.570 1.00 5.75 224 LEU A C 1
ATOM 1660 O O . LEU A 1 224 ? -5.775 4.131 -18.528 1.00 7.14 224 LEU A O 1
ATOM 1665 N N . GLY A 1 225 ? -7.740 4.461 -19.584 1.00 3.71 225 GLY A N 1
ATOM 1666 C CA . GLY A 1 225 ? -8.481 4.453 -18.328 1.00 3.88 225 GLY A CA 1
ATOM 1667 C C . GLY A 1 225 ? -8.984 3.092 -17.879 1.00 5.14 225 GLY A C 1
ATOM 1668 O O . GLY A 1 225 ? -9.500 2.953 -16.760 1.00 4.73 225 GLY A O 1
ATOM 1669 N N . ALA A 1 226 ? -8.869 2.095 -18.766 1.00 5.19 226 ALA A N 1
ATOM 1670 C CA . ALA A 1 226 ? -9.421 0.775 -18.498 1.00 6.67 226 ALA A CA 1
ATOM 1671 C C . ALA A 1 226 ? -8.517 -0.050 -17.567 1.00 7.76 226 ALA A C 1
ATOM 1672 O O . ALA A 1 226 ? -7.853 -0.962 -18.011 1.00 8.91 226 ALA A O 1
ATOM 1674 N N . ILE A 1 227 ? -8.501 0.297 -16.275 1.00 8.63 227 ILE A N 1
ATOM 1675 C CA . ILE A 1 227 ? -7.729 -0.496 -15.305 1.00 9.99 227 ILE A CA 1
ATOM 1676 C C . ILE A 1 227 ? -8.642 -1.417 -14.518 1.00 8.41 227 ILE A C 1
ATOM 1677 O O . ILE A 1 227 ? -9.857 -1.155 -14.408 1.00 7.24 227 ILE A O 1
ATOM 1682 N N . VAL A 1 228 ? -8.083 -2.514 -14.011 1.00 7.87 228 VAL A N 1
ATOM 1683 C CA . VAL A 1 228 ? -8.880 -3.384 -13.166 1.00 8.96 228 VAL A CA 1
ATOM 1684 C C . VAL A 1 228 ? -9.517 -2.494 -12.072 1.00 8.00 228 VAL A C 1
ATOM 1685 O O . VAL A 1 228 ? -8.854 -1.668 -11.425 1.00 9.14 228 VAL A O 1
ATOM 1689 N N . ASP A 1 229 ? -10.815 -2.672 -11.884 1.00 8.39 229 ASP A N 1
ATOM 1690 C CA . ASP A 1 229 ? -11.539 -1.956 -10.870 1.00 8.74 229 ASP A CA 1
ATOM 1691 C C . ASP A 1 229 ? -12.182 -2.971 -9.967 1.00 8.50 229 ASP A C 1
ATOM 1692 O O . ASP A 1 229 ? -13.067 -3.726 -10.387 1.00 7.83 229 ASP A O 1
ATOM 1697 N N . LEU A 1 230 ? -11.701 -2.989 -8.731 1.00 8.24 230 LEU A N 1
ATOM 1698 C CA . LEU A 1 230 ? -12.116 -3.974 -7.710 1.00 9.68 230 LEU A CA 1
ATOM 1699 C C . LEU A 1 230 ? -13.580 -3.799 -7.287 1.00 9.09 230 LEU A C 1
ATOM 1700 O O . LEU A 1 230 ? -14.276 -4.767 -6.974 1.00 8.79 230 LEU A O 1
ATOM 1705 N N . THR A 1 231 ? -14.039 -2.551 -7.269 1.00 8.71 231 THR A N 1
ATOM 1706 C CA . THR A 1 231 ? -15.418 -2.243 -6.913 1.00 7.42 231 THR A CA 1
ATOM 1707 C C . THR A 1 231 ? -16.429 -2.866 -7.883 1.00 7.32 231 THR A C 1
ATOM 1708 O O . THR A 1 231 ? -17.407 -3.487 -7.453 1.00 6.50 231 THR A O 1
ATOM 1712 N N . ILE A 1 232 ? -16.173 -2.727 -9.188 1.00 6.35 232 ILE A N 1
ATOM 1713 C CA . ILE A 1 232 ? -16.989 -3.401 -10.177 1.00 5.68 232 ILE A CA 1
ATOM 1714 C C . ILE A 1 232 ? -16.863 -4.914 -10.056 1.00 5.06 232 ILE A C 1
ATOM 1715 O O . ILE A 1 232 ? -17.861 -5.595 -10.059 1.00 5.76 232 ILE A O 1
ATOM 1720 N N . LEU A 1 233 ? -15.649 -5.436 -9.978 1.00 5.60 233 LEU A N 1
ATOM 1721 C CA . LEU A 1 233 ? -15.445 -6.918 -9.960 1.00 5.68 233 LEU A CA 1
ATOM 1722 C C . LEU A 1 233 ? -16.215 -7.480 -8.760 1.00 5.80 233 LEU A C 1
ATOM 1723 O O . LEU A 1 233 ? -16.989 -8.447 -8.889 1.00 7.10 233 LEU A O 1
ATOM 1728 N N . LYS A 1 234 ? -16.067 -6.806 -7.633 1.00 5.19 234 LYS A N 1
ATOM 1729 C CA . LYS A 1 234 ? -16.817 -7.191 -6.396 1.00 6.54 234 LYS A CA 1
ATOM 1730 C C . LYS A 1 234 ? -18.339 -7.271 -6.631 1.00 7.15 234 LYS A C 1
ATOM 1731 O O . LYS A 1 234 ? -19.000 -8.240 -6.235 1.00 8.26 234 LYS A O 1
ATOM 1737 N N . HIS A 1 235 ? -18.891 -6.230 -7.246 1.00 6.77 235 HIS A N 1
ATOM 1738 C CA . HIS A 1 235 ? -20.327 -6.177 -7.558 1.00 6.18 235 HIS A CA 1
ATOM 1739 C C . HIS A 1 235 ? -20.820 -7.354 -8.408 1.00 5.59 235 HIS A C 1
ATOM 1740 O O . HIS A 1 235 ? -21.909 -7.894 -8.176 1.00 6.08 235 HIS A O 1
ATOM 1747 N N . LEU A 1 236 ? -20.053 -7.713 -9.427 1.00 5.83 236 LEU A N 1
ATOM 1748 C CA . LEU A 1 236 ? -20.414 -8.779 -10.337 1.00 6.64 236 LEU A CA 1
ATOM 1749 C C . LEU A 1 236 ? -20.471 -10.091 -9.576 1.00 8.03 236 LEU A C 1
ATOM 1750 O O . LEU A 1 236 ? -21.391 -10.870 -9.784 1.00 7.38 236 LEU A O 1
ATOM 1755 N N . ILE A 1 237 ? -19.477 -10.331 -8.718 1.00 9.66 237 ILE A N 1
ATOM 1756 C CA . ILE A 1 237 ? -19.404 -11.608 -7.997 1.00 11.11 237 ILE A CA 1
ATOM 1757 C C . ILE A 1 237 ? -20.469 -11.700 -6.909 1.00 10.76 237 ILE A C 1
ATOM 1758 O O . ILE A 1 237 ? -21.174 -12.711 -6.829 1.00 11.12 237 ILE A O 1
ATOM 1763 N N . GLN A 1 238 ? -20.620 -10.641 -6.100 1.00 10.50 238 GLN A N 1
ATOM 1764 C CA . GLN A 1 238 ? -21.672 -10.622 -5.074 1.00 10.74 238 GLN A CA 1
ATOM 1765 C C . GLN A 1 238 ? -23.059 -10.706 -5.668 1.00 10.22 238 GLN A C 1
ATOM 1766 O O . GLN A 1 238 ? -23.918 -11.411 -5.131 1.00 10.15 238 GLN A O 1
ATOM 1772 N N . ASN A 1 239 ? -23.294 -9.985 -6.760 1.00 8.27 239 ASN A N 1
ATOM 1773 C CA . ASN A 1 239 ? -24.646 -9.882 -7.308 1.00 7.95 239 ASN A CA 1
ATOM 1774 C C . ASN A 1 239 ? -24.952 -10.831 -8.492 1.00 8.89 239 ASN A C 1
ATOM 1775 O O . ASN A 1 239 ? -26.070 -10.852 -9.007 1.00 7.95 239 ASN A O 1
ATOM 1780 N N . LYS A 1 240 ? -23.958 -11.622 -8.888 1.00 9.25 240 LYS A N 1
ATOM 1781 C CA . LYS A 1 240 ? -24.069 -12.578 -9.999 1.00 10.37 240 LYS A CA 1
ATOM 1782 C C . LYS A 1 240 ? -24.541 -11.920 -11.325 1.00 9.96 240 LYS A C 1
ATOM 1783 O O . LYS A 1 240 ? -25.448 -12.436 -12.020 1.00 9.68 240 LYS A O 1
ATOM 1789 N N . ASN A 1 241 ? -23.942 -10.772 -11.643 1.00 8.73 241 ASN A N 1
ATOM 1790 C CA . ASN A 1 241 ? -24.167 -10.112 -12.936 1.00 8.23 241 ASN A CA 1
ATOM 1791 C C . ASN A 1 241 ? -23.314 -10.846 -13.939 1.00 8.32 241 ASN A C 1
ATOM 1792 O O . ASN A 1 241 ? -22.089 -10.927 -13.744 1.00 9.36 241 ASN A O 1
ATOM 1797 N N . GLU A 1 242 ? -23.935 -11.420 -14.966 1.00 7.14 242 GLU A N 1
ATOM 1798 C CA . GLU A 1 242 ? -23.163 -12.151 -15.978 1.00 7.64 242 GLU A CA 1
ATOM 1799 C C . GLU A 1 242 ? -22.526 -11.241 -17.016 1.00 6.03 242 GLU A C 1
ATOM 1800 O O . GLU A 1 242 ? -21.671 -11.688 -17.803 1.00 5.01 242 GLU A O 1
ATOM 1806 N N . TYR A 1 243 ? -22.949 -9.974 -17.053 1.00 6.02 243 TYR A N 1
ATOM 1807 C CA . TYR A 1 243 ? -22.364 -9.033 -18.031 1.00 5.76 243 TYR A CA 1
ATOM 1808 C C . TYR A 1 243 ? -22.537 -7.653 -17.449 1.00 5.55 243 TYR A C 1
ATOM 1809 O O . TYR A 1 243 ? -23.627 -7.318 -16.960 1.00 4.33 243 TYR A O 1
ATOM 1818 N N . CYS A 1 244 ? -21.478 -6.865 -17.502 1.00 5.18 244 CYS A N 1
ATOM 1819 C CA . CYS A 1 244 ? -21.564 -5.498 -17.048 1.00 5.29 244 CYS A CA 1
ATOM 1820 C C . CYS A 1 244 ? -20.816 -4.595 -18.023 1.00 4.91 244 CYS A C 1
ATOM 1821 O O . CYS A 1 244 ? -19.635 -4.763 -18.246 1.00 6.60 244 CYS A O 1
ATOM 1824 N N . MET A 1 245 ? -21.540 -3.685 -18.657 1.00 4.44 245 MET A N 1
ATOM 1825 C CA . MET A 1 245 ? -20.936 -2.684 -19.550 1.00 5.24 245 MET A CA 1
ATOM 1826 C C . MET A 1 245 ? -20.643 -1.391 -18.801 1.00 4.68 245 MET A C 1
ATOM 1827 O O . MET A 1 245 ? -21.531 -0.783 -18.185 1.00 5.30 245 MET A O 1
ATOM 1832 N N . GLU A 1 246 ? -19.405 -0.934 -18.817 1.00 3.40 246 GLU A N 1
ATOM 1833 C CA . GLU A 1 246 ? -19.177 0.422 -18.311 1.00 2.60 246 GLU A CA 1
ATOM 1834 C C . GLU A 1 246 ? -19.618 1.476 -19.301 1.00 2.68 246 GLU A C 1
ATOM 1835 O O . GLU A 1 246 ? -19.166 1.503 -20.477 1.00 3.26 246 GLU A O 1
ATOM 1841 N N . VAL A 1 247 ? -20.553 2.323 -18.869 1.00 2.57 247 VAL A N 1
ATOM 1842 C CA . VAL A 1 247 ? -20.934 3.482 -19.660 1.00 2.59 247 VAL A CA 1
ATOM 1843 C C . VAL A 1 247 ? -20.461 4.730 -18.942 1.00 3.30 247 VAL A C 1
ATOM 1844 O O . VAL A 1 247 ? -20.124 4.672 -17.763 1.00 4.33 247 VAL A O 1
ATOM 1848 N N . THR A 1 248 ? -20.458 5.868 -19.640 1.00 3.47 248 THR A N 1
ATOM 1849 C CA . THR A 1 248 ? -19.988 7.109 -19.017 1.00 3.83 248 THR A CA 1
ATOM 1850 C C . THR A 1 248 ? -20.888 8.227 -19.539 1.00 4.50 248 THR A C 1
ATOM 1851 O O . THR A 1 248 ? -21.498 8.068 -20.573 1.00 5.27 248 THR A O 1
ATOM 1855 N N . PRO A 1 249 ? -21.026 9.348 -18.791 1.00 5.48 249 PRO A N 1
ATOM 1856 C CA . PRO A 1 249 ? -21.932 10.411 -19.284 1.00 5.93 249 PRO A CA 1
ATOM 1857 C C . PRO A 1 249 ? -21.589 10.932 -20.676 1.00 6.83 249 PRO A C 1
ATOM 1858 O O . PRO A 1 249 ? -20.405 11.111 -21.012 1.00 6.55 249 PRO A O 1
ATOM 1862 N N . LYS A 1 250 ? -22.623 11.141 -21.481 1.00 7.00 250 LYS A N 1
ATOM 1863 C CA . LYS A 1 250 ? -22.449 11.522 -22.875 1.00 9.13 250 LYS A CA 1
ATOM 1864 C C . LYS A 1 250 ? -22.175 13.026 -22.902 1.00 9.01 250 LYS A C 1
ATOM 1865 O O . LYS A 1 250 ? -22.889 13.798 -22.271 1.00 9.82 250 LYS A O 1
ATOM 1871 N N . THR A 1 251 ? -21.122 13.437 -23.597 1.00 9.82 251 THR A N 1
ATOM 1872 C CA . THR A 1 251 ? -20.824 14.874 -23.726 1.00 10.82 251 THR A CA 1
ATOM 1873 C C . THR A 1 251 ? -21.089 15.260 -25.167 1.00 12.01 251 THR A C 1
ATOM 1874 O O . THR A 1 251 ? -21.270 14.384 -26.021 1.00 11.38 251 THR A O 1
ATOM 1878 N N . LEU A 1 252 ? -21.097 16.563 -25.443 1.00 13.53 252 LEU A N 1
ATOM 1879 C CA . LEU A 1 252 ? -21.228 17.053 -26.822 1.00 15.24 252 LEU A CA 1
ATOM 1880 C C . LEU A 1 252 ? -20.244 16.334 -27.768 1.00 15.65 252 LEU A C 1
ATOM 1881 O O . LEU A 1 252 ? -20.584 16.038 -28.908 1.00 16.19 252 LEU A O 1
ATOM 1886 N N . ALA A 1 253 ? -19.067 15.970 -27.261 1.00 16.19 253 ALA A N 1
ATOM 1887 C CA . ALA A 1 253 ? -18.027 15.315 -28.063 1.00 16.46 253 ALA A CA 1
ATOM 1888 C C . ALA A 1 253 ? -18.254 13.835 -28.435 1.00 16.75 253 ALA A C 1
ATOM 1889 O O . ALA A 1 253 ? -17.525 13.291 -29.263 1.00 17.07 253 ALA A O 1
ATOM 1891 N N . ASP A 1 254 ? -19.240 13.168 -27.836 1.00 16.54 254 ASP A N 1
ATOM 1892 C CA . ASP A 1 254 ? -19.342 11.709 -27.980 1.00 16.15 254 ASP A CA 1
ATOM 1893 C C . ASP A 1 254 ? -20.431 11.291 -28.958 1.00 16.94 254 ASP A C 1
ATOM 1894 O O . ASP A 1 254 ? -21.482 10.800 -28.543 1.00 17.39 254 ASP A O 1
ATOM 1899 N N . GLY A 1 257 ? -21.460 7.799 -30.108 1.00 15.69 257 GLY A N 1
ATOM 1900 C CA . GLY A 1 257 ? -21.432 6.724 -29.105 1.00 15.69 257 GLY A CA 1
ATOM 1901 C C . GLY A 1 257 ? -22.704 5.895 -29.064 1.00 14.51 257 GLY A C 1
ATOM 1902 O O . GLY A 1 257 ? -23.811 6.462 -29.147 1.00 15.43 257 GLY A O 1
ATOM 1903 N N . GLY A 1 258 ? -22.532 4.560 -28.950 1.00 13.26 258 GLY A N 1
ATOM 1904 C CA . GLY A 1 258 ? -23.636 3.608 -28.726 1.00 10.59 258 GLY A CA 1
ATOM 1905 C C . GLY A 1 258 ? -24.097 3.850 -27.314 1.00 9.19 258 GLY A C 1
ATOM 1906 O O . GLY A 1 258 ? -23.261 4.112 -26.461 1.00 7.50 258 GLY A O 1
ATOM 1907 N N . THR A 1 259 ? -25.411 3.801 -27.091 1.00 7.93 259 THR A N 1
ATOM 1908 C CA . THR A 1 259 ? -25.984 4.085 -25.753 1.00 8.32 259 THR A CA 1
ATOM 1909 C C . THR A 1 259 ? -26.682 2.821 -25.207 1.00 8.70 259 THR A C 1
ATOM 1910 O O . THR A 1 259 ? -27.000 1.909 -25.971 1.00 8.88 259 THR A O 1
ATOM 1914 N N . LEU A 1 260 ? -26.938 2.777 -23.903 1.00 9.42 260 LEU A N 1
ATOM 1915 C CA . LEU A 1 260 ? -27.738 1.695 -23.348 1.00 10.22 260 LEU A CA 1
ATOM 1916 C C . LEU A 1 260 ? -29.152 2.162 -23.166 1.00 10.39 260 LEU A C 1
ATOM 1917 O O . LEU A 1 260 ? -29.397 3.197 -22.551 1.00 10.38 260 LEU A O 1
ATOM 1922 N N . ILE A 1 261 ? -30.080 1.380 -23.689 1.00 10.11 261 ILE A N 1
ATOM 1923 C CA . ILE A 1 261 ? -31.489 1.622 -23.516 1.00 10.32 261 ILE A CA 1
ATOM 1924 C C . ILE A 1 261 ? -32.166 0.427 -22.853 1.00 10.95 261 ILE A C 1
ATOM 1925 O O . ILE A 1 261 ? -31.642 -0.689 -22.815 1.00 11.50 261 ILE A O 1
ATOM 1930 N N . SER A 1 262 ? -33.357 0.657 -22.342 1.00 10.79 262 SER A N 1
ATOM 1931 C CA . SER A 1 262 ? -34.172 -0.453 -21.969 1.00 11.42 262 SER A CA 1
ATOM 1932 C C . SER A 1 262 ? -35.207 -0.633 -23.076 1.00 11.15 262 SER A C 1
ATOM 1933 O O . SER A 1 262 ? -35.842 0.335 -23.494 1.00 9.84 262 SER A O 1
ATOM 1936 N N . TYR A 1 263 ? -35.360 -1.871 -23.547 1.00 10.38 263 TYR A N 1
ATOM 1937 C CA . TYR A 1 263 ? -36.244 -2.171 -24.673 1.00 10.70 263 TYR A CA 1
ATOM 1938 C C . TYR A 1 263 ? -36.768 -3.601 -24.527 1.00 11.17 263 TYR A C 1
ATOM 1939 O O . TYR A 1 263 ? -35.989 -4.533 -24.278 1.00 10.18 263 TYR A O 1
ATOM 1948 N N . GLU A 1 264 ? -38.086 -3.753 -24.663 1.00 11.50 264 GLU A N 1
ATOM 1949 C CA . GLU A 1 264 ? -38.775 -5.036 -24.477 1.00 13.08 264 GLU A CA 1
ATOM 1950 C C . GLU A 1 264 ? -38.294 -5.782 -23.222 1.00 12.86 264 GLU A C 1
ATOM 1951 O O . GLU A 1 264 ? -38.073 -6.991 -23.244 1.00 13.65 264 GLU A O 1
ATOM 1957 N N . GLY A 1 265 ? -38.110 -5.033 -22.135 1.00 12.71 265 GLY A N 1
ATOM 1958 C CA . GLY A 1 265 ? -37.825 -5.630 -20.839 1.00 13.01 265 GLY A CA 1
ATOM 1959 C C . GLY A 1 265 ? -36.361 -5.897 -20.571 1.00 12.94 265 GLY A C 1
ATOM 1960 O O . GLY A 1 265 ? -36.016 -6.373 -19.489 1.00 13.09 265 GLY A O 1
ATOM 1961 N N . LYS A 1 266 ? -35.506 -5.599 -21.553 1.00 13.04 266 LYS A N 1
ATOM 1962 C CA . LYS A 1 266 ? -34.071 -5.886 -21.457 1.00 13.39 266 LYS A CA 1
ATOM 1963 C C . LYS A 1 266 ? -33.205 -4.651 -21.710 1.00 12.18 266 LYS A C 1
ATOM 1964 O O . LYS A 1 266 ? -33.578 -3.767 -22.479 1.00 12.21 266 LYS A O 1
ATOM 1970 N N . VAL A 1 267 ? -32.042 -4.596 -21.056 1.00 11.51 267 VAL A N 1
ATOM 1971 C CA . VAL A 1 267 ? -31.048 -3.586 -21.398 1.00 10.50 267 VAL A CA 1
ATOM 1972 C C . VAL A 1 267 ? -30.356 -4.008 -22.680 1.00 9.84 267 VAL A C 1
ATOM 1973 O O . VAL A 1 267 ? -30.013 -5.192 -22.857 1.00 10.08 267 VAL A O 1
ATOM 1977 N N . GLN A 1 268 ? -30.154 -3.051 -23.575 1.00 10.02 268 GLN A N 1
ATOM 1978 C CA . GLN A 1 268 ? -29.648 -3.345 -24.924 1.00 10.16 268 GLN A CA 1
ATOM 1979 C C . GLN A 1 268 ? -28.797 -2.181 -25.398 1.00 10.16 268 GLN A C 1
ATOM 1980 O O . GLN A 1 268 ? -29.066 -1.043 -25.035 1.00 9.87 268 GLN A O 1
ATOM 1986 N N . LEU A 1 269 ? -27.797 -2.467 -26.234 1.00 9.99 269 LEU A N 1
ATOM 1987 C CA . LEU A 1 269 ? -27.021 -1.431 -26.901 1.00 9.20 269 LEU A CA 1
ATOM 1988 C C . LEU A 1 269 ? -27.826 -0.879 -28.103 1.00 10.03 269 LEU A C 1
ATOM 1989 O O . LEU A 1 269 ? -28.367 -1.649 -28.894 1.00 8.80 269 LEU A O 1
ATOM 1994 N N . LEU A 1 270 ? -27.915 0.446 -28.210 1.00 8.61 270 LEU A N 1
ATOM 1995 C CA . LEU A 1 270 ? -28.542 1.090 -29.350 1.00 8.92 270 LEU A CA 1
ATOM 1996 C C . LEU A 1 270 ? -27.503 1.923 -30.101 1.00 9.90 270 LEU A C 1
ATOM 1997 O O . LEU A 1 270 ? -26.904 2.842 -29.535 1.00 10.29 270 LEU A O 1
ATOM 2002 N N . GLU A 1 271 ? -27.320 1.615 -31.372 1.00 10.23 271 GLU A N 1
ATOM 2003 C CA . GLU A 1 271 ? -26.435 2.411 -32.233 1.00 11.95 271 GLU A CA 1
ATOM 2004 C C . GLU A 1 271 ? -27.226 3.198 -33.276 1.00 12.10 271 GLU A C 1
ATOM 2005 O O . GLU A 1 271 ? -28.338 2.823 -33.597 1.00 12.05 271 GLU A O 1
ATOM 2011 N N . ILE A 1 272 ? -26.644 4.280 -33.806 1.00 12.80 272 ILE A N 1
ATOM 2012 C CA . ILE A 1 272 ? -27.359 5.161 -34.742 1.00 13.55 272 ILE A CA 1
ATOM 2013 C C . ILE A 1 272 ? -27.843 4.393 -35.993 1.00 13.79 272 ILE A C 1
ATOM 2014 O O . ILE A 1 272 ? -28.870 4.735 -36.572 1.00 13.41 272 ILE A O 1
ATOM 2019 N N . ALA A 1 273 ? -27.126 3.325 -36.354 1.00 13.73 273 ALA A N 1
ATOM 2020 C CA . ALA A 1 273 ? -27.510 2.458 -37.472 1.00 13.46 273 ALA A CA 1
ATOM 2021 C C . ALA A 1 273 ? -28.944 1.905 -37.388 1.00 13.47 273 ALA A C 1
ATOM 2022 O O . ALA A 1 273 ? -29.567 1.645 -38.417 1.00 13.36 273 ALA A O 1
ATOM 2024 N N . GLN A 1 274 ? -29.464 1.736 -36.173 1.00 13.37 274 GLN A N 1
ATOM 2025 C CA . GLN A 1 274 ? -30.763 1.095 -35.959 1.00 13.30 274 GLN A CA 1
ATOM 2026 C C . GLN A 1 274 ? -31.833 2.110 -35.590 1.00 14.15 274 GLN A C 1
ATOM 2027 O O . GLN A 1 274 ? -32.952 1.744 -35.192 1.00 14.56 274 GLN A O 1
ATOM 2033 N N . VAL A 1 275 ? -31.474 3.385 -35.720 1.00 13.77 275 VAL A N 1
ATOM 2034 C CA . VAL A 1 275 ? -32.400 4.490 -35.496 1.00 13.97 275 VAL A CA 1
ATOM 2035 C C . VAL A 1 275 ? -32.996 4.967 -36.833 1.00 15.15 275 VAL A C 1
ATOM 2036 O O . VAL A 1 275 ? -32.247 5.307 -37.759 1.00 15.14 275 VAL A O 1
ATOM 2040 N N . PRO A 1 276 ? -34.346 4.986 -36.944 1.00 15.98 276 PRO A N 1
ATOM 2041 C CA . PRO A 1 276 ? -35.063 5.585 -38.099 1.00 16.14 276 PRO A CA 1
ATOM 2042 C C . PRO A 1 276 ? -34.633 7.047 -38.382 1.00 16.68 276 PRO A C 1
ATOM 2043 O O . PRO A 1 276 ? -34.406 7.798 -37.428 1.00 16.64 276 PRO A O 1
ATOM 2047 N N . ASP A 1 277 ? -34.562 7.450 -39.662 1.00 16.71 277 ASP A N 1
ATOM 2048 C CA . ASP A 1 277 ? -34.038 8.775 -40.073 1.00 16.94 277 ASP A CA 1
ATOM 2049 C C . ASP A 1 277 ? -34.663 9.946 -39.313 1.00 17.43 277 ASP A C 1
ATOM 2050 O O . ASP A 1 277 ? -33.953 10.841 -38.850 1.00 17.20 277 ASP A O 1
ATOM 2055 N N . GLU A 1 278 ? -35.994 9.912 -39.210 1.00 17.54 278 GLU A N 1
ATOM 2056 C CA . GLU A 1 278 ? -36.806 10.878 -38.461 1.00 17.97 278 GLU A CA 1
ATOM 2057 C C . GLU A 1 278 ? -36.427 11.020 -36.974 1.00 17.79 278 GLU A C 1
ATOM 2058 O O . GLU A 1 278 ? -36.816 11.999 -36.325 1.00 17.50 278 GLU A O 1
ATOM 2064 N N . HIS A 1 279 ? -35.689 10.042 -36.435 1.00 17.92 279 HIS A N 1
ATOM 2065 C CA . HIS A 1 279 ? -35.305 10.039 -35.007 1.00 18.12 279 HIS A CA 1
ATOM 2066 C C . HIS A 1 279 ? -33.804 10.194 -34.746 1.00 18.16 279 HIS A C 1
ATOM 2067 O O . HIS A 1 279 ? -33.373 10.220 -33.584 1.00 18.56 279 HIS A O 1
ATOM 2074 N N . VAL A 1 280 ? -33.021 10.299 -35.819 1.00 17.88 280 VAL A N 1
ATOM 2075 C CA . VAL A 1 280 ? -31.561 10.387 -35.717 1.00 17.85 280 VAL A CA 1
ATOM 2076 C C . VAL A 1 280 ? -31.088 11.624 -34.940 1.00 17.96 280 VAL A C 1
ATOM 2077 O O . VAL A 1 280 ? -30.153 11.532 -34.148 1.00 18.22 280 VAL A O 1
ATOM 2081 N N . ASN A 1 281 ? -31.745 12.761 -35.151 1.00 17.64 281 ASN A N 1
ATOM 2082 C CA . ASN A 1 281 ? -31.396 14.006 -34.453 1.00 18.22 281 ASN A CA 1
ATOM 2083 C C . ASN A 1 281 ? -31.632 13.958 -32.943 1.00 18.25 281 ASN A C 1
ATOM 2084 O O . ASN A 1 281 ? -30.866 14.528 -32.166 1.00 18.10 281 ASN A O 1
ATOM 2089 N N . GLU A 1 282 ? -32.694 13.269 -32.543 1.00 18.79 282 GLU A N 1
ATOM 2090 C CA . GLU A 1 282 ? -33.031 13.080 -31.133 1.00 19.45 282 GLU A CA 1
ATOM 2091 C C . GLU A 1 282 ? -32.072 12.108 -30.469 1.00 19.39 282 GLU A C 1
ATOM 2092 O O . GLU A 1 282 ? -31.749 12.258 -29.282 1.00 19.82 282 GLU A O 1
ATOM 2098 N N . PHE A 1 283 ? -31.656 11.091 -31.226 1.00 19.45 283 PHE A N 1
ATOM 2099 C CA . PHE A 1 283 ? -30.635 10.145 -30.790 1.00 19.61 283 PHE A CA 1
ATOM 2100 C C . PHE A 1 283 ? -29.359 10.889 -30.430 1.00 19.96 283 PHE A C 1
ATOM 2101 O O . PHE A 1 283 ? -28.686 10.532 -29.471 1.00 20.38 283 PHE A O 1
ATOM 2109 N N . LYS A 1 284 ? -29.032 11.920 -31.208 1.00 20.30 284 LYS A N 1
ATOM 2110 C CA . LYS A 1 284 ? -27.806 12.688 -30.986 1.00 20.40 284 LYS A CA 1
ATOM 2111 C C . LYS A 1 284 ? -27.957 13.751 -29.900 1.00 20.35 284 LYS A C 1
ATOM 2112 O O . LYS A 1 284 ? -27.059 14.549 -29.660 1.00 19.90 284 LYS A O 1
ATOM 2118 N N . SER A 1 285 ? -29.093 13.721 -29.215 1.00 20.49 285 SER A N 1
ATOM 2119 C CA . SER A 1 285 ? -29.320 14.600 -28.094 1.00 20.40 285 SER A CA 1
ATOM 2120 C C . SER A 1 285 ? -28.717 13.964 -26.843 1.00 20.10 285 SER A C 1
ATOM 2121 O O . SER A 1 285 ? -29.177 12.894 -26.389 1.00 21.02 285 SER A O 1
ATOM 2124 N N . ILE A 1 286 ? -27.680 14.607 -26.305 1.00 19.74 286 ILE A N 1
ATOM 2125 C CA . ILE A 1 286 ? -27.081 14.178 -25.033 1.00 19.21 286 ILE A CA 1
ATOM 2126 C C . ILE A 1 286 ? -28.020 14.517 -23.881 1.00 19.03 286 ILE A C 1
ATOM 2127 O O . ILE A 1 286 ? -27.638 14.481 -22.707 1.00 19.86 286 ILE A O 1
ATOM 2132 N N . GLU A 1 287 ? -29.253 14.845 -24.238 1.00 18.19 287 GLU A N 1
ATOM 2133 C CA . GLU A 1 287 ? -30.282 15.193 -23.278 1.00 17.66 287 GLU A CA 1
ATOM 2134 C C . GLU A 1 287 ? -31.302 14.042 -23.183 1.00 16.45 287 GLU A C 1
ATOM 2135 O O . GLU A 1 287 ? -31.735 13.698 -22.089 1.00 16.24 287 GLU A O 1
ATOM 2141 N N . LYS A 1 288 ? -31.635 13.445 -24.340 1.00 15.21 288 LYS A N 1
ATOM 2142 C CA . LYS A 1 288 ? -32.436 12.200 -24.464 1.00 13.74 288 LYS A CA 1
ATOM 2143 C C . LYS A 1 288 ? -31.662 10.945 -24.011 1.00 11.97 288 LYS A C 1
ATOM 2144 O O . LYS A 1 288 ? -32.164 10.160 -23.208 1.00 11.63 288 LYS A O 1
ATOM 2150 N N . PHE A 1 289 ? -30.465 10.745 -24.561 1.00 10.29 289 PHE A N 1
ATOM 2151 C CA . PHE A 1 289 ? -29.604 9.599 -24.199 1.00 9.41 289 PHE A CA 1
ATOM 2152 C C . PHE A 1 289 ? -28.390 10.179 -23.500 1.00 8.49 289 PHE A C 1
ATOM 2153 O O . PHE A 1 289 ? -27.629 10.922 -24.107 1.00 8.87 289 PHE A O 1
ATOM 2161 N N . LYS A 1 290 ? -28.254 9.887 -22.213 1.00 7.60 290 LYS A N 1
ATOM 2162 C CA . LYS A 1 290 ? -27.305 10.561 -21.330 1.00 7.42 290 LYS A CA 1
ATOM 2163 C C . LYS A 1 290 ? -25.995 9.797 -21.112 1.00 7.88 290 LYS A C 1
ATOM 2164 O O . LYS A 1 290 ? -25.111 10.294 -20.382 1.00 9.02 290 LYS A O 1
ATOM 2170 N N . ILE A 1 291 ? -25.910 8.583 -21.668 1.00 6.05 291 ILE A N 1
ATOM 2171 C CA . ILE A 1 291 ? -24.814 7.647 -21.397 1.00 5.40 291 ILE A CA 1
ATOM 2172 C C . ILE A 1 291 ? -24.307 7.028 -22.694 1.00 5.56 291 ILE A C 1
ATOM 2173 O O . ILE A 1 291 ? -25.067 6.829 -23.640 1.00 6.35 291 ILE A O 1
ATOM 2178 N N . PHE A 1 292 ? -23.043 6.637 -22.709 1.00 5.47 292 PHE A N 1
ATOM 2179 C CA . PHE A 1 292 ? -22.522 5.899 -23.856 1.00 5.47 292 PHE A CA 1
ATOM 2180 C C . PHE A 1 292 ? -21.490 4.831 -23.475 1.00 4.88 292 PHE A C 1
ATOM 2181 O O . PHE A 1 292 ? -20.847 4.929 -22.439 1.00 3.44 292 PHE A O 1
ATOM 2189 N N . ASN A 1 293 ? -21.405 3.804 -24.329 1.00 4.07 293 ASN A N 1
ATOM 2190 C CA . ASN A 1 293 ? -20.540 2.638 -24.136 1.00 4.20 293 ASN A CA 1
ATOM 2191 C C . ASN A 1 293 ? -19.063 2.995 -24.241 1.00 3.47 293 ASN A C 1
ATOM 2192 O O . ASN A 1 293 ? -18.598 3.520 -25.291 1.00 2.71 293 ASN A O 1
ATOM 2197 N N . THR A 1 294 ? -18.303 2.640 -23.203 1.00 2.81 294 THR A N 1
ATOM 2198 C CA . THR A 1 294 ? -16.833 2.792 -23.205 1.00 4.78 294 THR A CA 1
ATOM 2199 C C . THR A 1 294 ? -16.035 1.653 -23.871 1.00 4.43 294 THR A C 1
ATOM 2200 O O . THR A 1 294 ? -14.848 1.819 -24.222 1.00 4.77 294 THR A O 1
ATOM 2204 N N . ASN A 1 295 ? -16.724 0.532 -24.104 1.00 3.90 295 ASN A N 1
ATOM 2205 C CA . ASN A 1 295 ? -16.157 -0.759 -24.503 1.00 4.89 295 ASN A CA 1
ATOM 2206 C C . ASN A 1 295 ? -15.322 -1.428 -23.410 1.00 5.42 295 ASN A C 1
ATOM 2207 O O . ASN A 1 295 ? -14.560 -2.343 -23.717 1.00 4.08 295 ASN A O 1
ATOM 2212 N N . ASN A 1 296 ? -15.453 -0.953 -22.147 1.00 4.08 296 ASN A N 1
ATOM 2213 C CA . ASN A 1 296 ? -14.926 -1.661 -20.952 1.00 4.24 296 ASN A CA 1
ATOM 2214 C C . ASN A 1 296 ? -16.090 -2.594 -20.527 1.00 4.09 296 ASN A C 1
ATOM 2215 O O . ASN A 1 296 ? -17.137 -2.089 -20.124 1.00 3.17 296 ASN A O 1
ATOM 2220 N N . LEU A 1 297 ? -15.923 -3.925 -20.687 1.00 3.96 297 LEU A N 1
ATOM 2221 C CA . LEU A 1 297 ? -17.018 -4.897 -20.587 1.00 3.77 297 LEU A CA 1
ATOM 2222 C C . LEU A 1 297 ? -16.569 -5.994 -19.635 1.00 4.73 297 LEU A C 1
ATOM 2223 O O . LEU A 1 297 ? -15.414 -6.450 -19.732 1.00 6.33 297 LEU A O 1
ATOM 2228 N N . TRP A 1 298 ? -17.403 -6.354 -18.667 1.00 4.36 298 TRP A N 1
ATOM 2229 C CA . TRP A 1 298 ? -17.018 -7.421 -17.722 1.00 3.64 298 TRP A CA 1
ATOM 2230 C C . TRP A 1 298 ? -17.959 -8.562 -17.999 1.00 4.28 298 TRP A C 1
ATOM 2231 O O . TRP A 1 298 ? -19.193 -8.341 -17.996 1.00 6.01 298 TRP A O 1
ATOM 2242 N N . VAL A 1 299 ? -17.434 -9.776 -18.197 1.00 4.68 299 VAL A N 1
ATOM 2243 C CA . VAL A 1 299 ? -18.303 -10.844 -18.703 1.00 4.98 299 VAL A CA 1
ATOM 2244 C C . VAL A 1 299 ? -18.001 -12.150 -18.009 1.00 4.30 299 VAL A C 1
ATOM 2245 O O . VAL A 1 299 ? -16.838 -12.483 -17.813 1.00 5.42 299 VAL A O 1
ATOM 2249 N N . ASN A 1 300 ? -19.057 -12.861 -17.632 1.00 4.84 300 ASN A N 1
ATOM 2250 C CA . ASN A 1 300 ? -18.920 -14.150 -16.961 1.00 4.97 300 ASN A CA 1
ATOM 2251 C C . ASN A 1 300 ? -18.520 -15.234 -17.919 1.00 4.89 300 ASN A C 1
ATOM 2252 O O . ASN A 1 300 ? -19.167 -15.410 -18.948 1.00 3.82 300 ASN A O 1
ATOM 2257 N N . LEU A 1 301 ? -17.457 -15.981 -17.594 1.00 3.92 301 LEU A N 1
ATOM 2258 C CA . LEU A 1 301 ? -16.829 -16.904 -18.575 1.00 4.99 301 LEU A CA 1
ATOM 2259 C C . LEU A 1 301 ? -17.752 -18.115 -18.776 1.00 4.08 301 LEU A C 1
ATOM 2260 O O . LEU A 1 301 ? -17.922 -18.555 -19.877 1.00 2.60 301 LEU A O 1
ATOM 2265 N N . LYS A 1 302 ? -18.374 -18.623 -17.713 1.00 3.98 302 LYS A N 1
ATOM 2266 C CA . LYS A 1 302 ? -19.315 -19.783 -17.914 1.00 5.34 302 LYS A CA 1
ATOM 2267 C C . LYS A 1 302 ? -20.521 -19.392 -18.802 1.00 4.64 302 LYS A C 1
ATOM 2268 O O . LYS A 1 302 ? -20.984 -20.199 -19.623 1.00 5.29 302 LYS A O 1
ATOM 2274 N N . ALA A 1 303 ? -21.025 -18.176 -18.628 1.00 4.68 303 ALA A N 1
ATOM 2275 C CA . ALA A 1 303 ? -22.167 -17.663 -19.405 1.00 5.38 303 ALA A CA 1
ATOM 2276 C C . ALA A 1 303 ? -21.765 -17.569 -20.887 1.00 4.75 303 ALA A C 1
ATOM 2277 O O . ALA A 1 303 ? -22.569 -17.870 -21.763 1.00 5.15 303 ALA A O 1
ATOM 2279 N N . ILE A 1 304 ? -20.539 -17.128 -21.149 1.00 3.68 304 ILE A N 1
ATOM 2280 C CA . ILE A 1 304 ? -20.028 -17.059 -22.555 1.00 2.96 304 ILE A CA 1
ATOM 2281 C C . ILE A 1 304 ? -20.014 -18.451 -23.176 1.00 4.26 304 ILE A C 1
ATOM 2282 O O . ILE A 1 304 ? -20.504 -18.632 -24.276 1.00 4.75 304 ILE A O 1
ATOM 2287 N N . LYS A 1 305 ? -19.424 -19.414 -22.473 1.00 2.79 305 LYS A N 1
ATOM 2288 C CA . LYS A 1 305 ? -19.351 -20.790 -23.033 1.00 4.17 305 LYS A CA 1
ATOM 2289 C C . LYS A 1 305 ? -20.739 -21.308 -23.364 1.00 4.39 305 LYS A C 1
ATOM 2290 O O . LYS A 1 305 ? -20.964 -21.879 -24.451 1.00 3.30 305 LYS A O 1
ATOM 2296 N N . LYS A 1 306 ? -21.679 -21.091 -22.440 1.00 3.84 306 LYS A N 1
ATOM 2297 C CA . LYS A 1 306 ? -23.049 -21.566 -22.600 1.00 5.59 306 LYS A CA 1
ATOM 2298 C C . LYS A 1 306 ? -23.783 -20.952 -23.789 1.00 5.39 306 LYS A C 1
ATOM 2299 O O . LYS A 1 306 ? -24.436 -21.664 -24.557 1.00 6.17 306 LYS A O 1
ATOM 2305 N N . LEU A 1 307 ? -23.659 -19.635 -23.954 1.00 4.56 307 LEU A N 1
ATOM 2306 C CA . LEU A 1 307 ? -24.338 -18.910 -25.021 1.00 5.27 307 LEU A CA 1
ATOM 2307 C C . LEU A 1 307 ? -23.669 -19.093 -26.379 1.00 5.01 307 LEU A C 1
ATOM 2308 O O . LEU A 1 307 ? -24.342 -19.162 -27.413 1.00 4.93 307 LEU A O 1
ATOM 2313 N N . VAL A 1 308 ? -22.355 -19.262 -26.373 1.00 4.53 308 VAL A N 1
ATOM 2314 C CA . VAL A 1 308 ? -21.656 -19.563 -27.615 1.00 4.16 308 VAL A CA 1
ATOM 2315 C C . VAL A 1 308 ? -22.024 -20.995 -28.059 1.00 4.81 308 VAL A C 1
ATOM 2316 O O . VAL A 1 308 ? -22.347 -21.236 -29.236 1.00 4.57 308 VAL A O 1
ATOM 2320 N N . GLU A 1 309 ? -21.984 -21.945 -27.135 1.00 4.48 309 GLU A N 1
ATOM 2321 C CA . GLU A 1 309 ? -22.290 -23.317 -27.523 1.00 6.52 309 GLU A CA 1
ATOM 2322 C C . GLU A 1 309 ? -23.760 -23.498 -27.916 1.00 6.89 309 GLU A C 1
ATOM 2323 O O . GLU A 1 309 ? -24.074 -24.353 -28.733 1.00 7.54 309 GLU A O 1
ATOM 2329 N N . ALA A 1 310 ? -24.651 -22.699 -27.334 1.00 7.50 310 ALA A N 1
ATOM 2330 C CA . ALA A 1 310 ? -26.075 -22.698 -27.716 1.00 8.65 310 ALA A CA 1
ATOM 2331 C C . ALA A 1 310 ? -26.383 -21.842 -28.952 1.00 9.11 310 ALA A C 1
ATOM 2332 O O . ALA A 1 310 ? -27.564 -21.663 -29.304 1.00 9.77 310 ALA A O 1
ATOM 2334 N N . ASP A 1 311 ? -25.345 -21.281 -29.574 1.00 9.67 311 ASP A N 1
ATOM 2335 C CA . ASP A 1 311 ? -25.493 -20.373 -30.714 1.00 9.56 311 ASP A CA 1
ATOM 2336 C C . ASP A 1 311 ? -26.579 -19.316 -30.464 1.00 9.48 311 ASP A C 1
ATOM 2337 O O . ASP A 1 311 ? -27.509 -19.149 -31.283 1.00 9.35 311 ASP A O 1
ATOM 2342 N N . ALA A 1 312 ? -26.460 -18.618 -29.328 1.00 8.96 312 ALA A N 1
ATOM 2343 C CA . ALA A 1 312 ? -27.495 -17.693 -28.845 1.00 7.95 312 ALA A CA 1
ATOM 2344 C C . ALA A 1 312 ? -27.144 -16.218 -29.016 1.00 8.63 312 ALA A C 1
ATOM 2345 O O . ALA A 1 312 ? -27.990 -15.346 -28.766 1.00 8.75 312 ALA A O 1
ATOM 2347 N N . LEU A 1 313 ? -25.907 -15.934 -29.406 1.00 7.33 313 LEU A N 1
ATOM 2348 C CA . LEU A 1 313 ? -25.427 -14.542 -29.545 1.00 8.47 313 LEU A CA 1
ATOM 2349 C C . LEU A 1 313 ? -25.661 -14.000 -30.938 1.00 9.51 313 LEU A C 1
ATOM 2350 O O . LEU A 1 313 ? -24.880 -14.233 -31.853 1.00 11.23 313 LEU A O 1
ATOM 2355 N N . LYS A 1 314 ? -26.764 -13.266 -31.067 1.00 10.25 314 LYS A N 1
ATOM 2356 C CA . LYS A 1 314 ? -27.286 -12.825 -32.324 1.00 10.63 314 LYS A CA 1
ATOM 2357 C C . LYS A 1 314 ? -27.273 -11.319 -32.396 1.00 10.52 314 LYS A C 1
ATOM 2358 O O . LYS A 1 314 ? -28.337 -10.721 -32.533 1.00 10.18 314 LYS A O 1
ATOM 2364 N N . MET A 1 315 ? -26.079 -10.730 -32.340 1.00 9.59 315 MET A N 1
ATOM 2365 C CA . MET A 1 315 ? -25.904 -9.278 -32.337 1.00 10.29 315 MET A CA 1
ATOM 2366 C C . MET A 1 315 ? -26.264 -8.684 -33.678 1.00 9.56 315 MET A C 1
ATOM 2367 O O . MET A 1 315 ? -26.194 -9.363 -34.704 1.00 11.29 315 MET A O 1
ATOM 2372 N N . GLU A 1 316 ? -26.633 -7.408 -33.669 1.00 9.34 316 GLU A N 1
ATOM 2373 C CA . GLU A 1 316 ? -26.917 -6.677 -34.876 1.00 9.30 316 GLU A CA 1
ATOM 2374 C C . GLU A 1 316 ? -25.756 -6.783 -35.847 1.00 9.77 316 GLU A C 1
ATOM 2375 O O . GLU A 1 316 ? -24.600 -6.699 -35.457 1.00 10.13 316 GLU A O 1
ATOM 2381 N N . ILE A 1 317 ? -26.077 -6.967 -37.118 1.00 9.90 317 ILE A N 1
ATOM 2382 C CA . ILE A 1 317 ? -25.038 -7.037 -38.141 1.00 9.78 317 ILE A CA 1
ATOM 2383 C C . ILE A 1 317 ? -24.660 -5.630 -38.564 1.00 9.10 317 ILE A C 1
ATOM 2384 O O . ILE A 1 317 ? -25.539 -4.817 -38.846 1.00 9.88 317 ILE A O 1
ATOM 2389 N N . ILE A 1 318 ? -23.357 -5.347 -38.557 1.00 8.71 318 ILE A N 1
ATOM 2390 C CA . ILE A 1 318 ? -22.789 -4.092 -39.022 1.00 8.29 318 ILE A CA 1
ATOM 2391 C C . ILE A 1 318 ? -22.092 -4.392 -40.373 1.00 8.56 318 ILE A C 1
ATOM 2392 O O . ILE A 1 318 ? -21.108 -5.143 -40.388 1.00 8.55 318 ILE A O 1
ATOM 2397 N N . PRO A 1 319 ? -22.601 -3.841 -41.502 1.00 9.02 319 PRO A N 1
ATOM 2398 C CA . PRO A 1 319 ? -22.009 -4.168 -42.829 1.00 8.66 319 PRO A CA 1
ATOM 2399 C C . PRO A 1 319 ? -20.608 -3.650 -43.121 1.00 9.49 319 PRO A C 1
ATOM 2400 O O . PRO A 1 319 ? -19.900 -4.262 -43.941 1.00 10.02 319 PRO A O 1
ATOM 2404 N N . ASN A 1 320 ? -20.244 -2.518 -42.508 1.00 9.13 320 ASN A N 1
ATOM 2405 C CA . ASN A 1 320 ? -18.927 -1.871 -42.643 1.00 9.62 320 ASN A CA 1
ATOM 2406 C C . ASN A 1 320 ? -18.404 -1.952 -44.067 1.00 9.64 320 ASN A C 1
ATOM 2407 O O . ASN A 1 320 ? -17.393 -2.602 -44.295 1.00 10.76 320 ASN A O 1
ATOM 2412 N N . PRO A 1 321 ? -19.080 -1.294 -45.031 1.00 10.03 321 PRO A N 1
ATOM 2413 C CA . PRO A 1 321 ? -18.576 -1.415 -46.410 1.00 10.26 321 PRO A CA 1
ATOM 2414 C C . PRO A 1 321 ? -17.212 -0.740 -46.602 1.00 11.15 321 PRO A C 1
ATOM 2415 O O . PRO A 1 321 ? -16.912 0.255 -45.939 1.00 10.72 321 PRO A O 1
ATOM 2419 N N . LYS A 1 322 ? -16.405 -1.290 -47.510 1.00 12.22 322 LYS A N 1
ATOM 2420 C CA . LYS A 1 322 ? -15.105 -0.739 -47.870 1.00 13.04 322 LYS A CA 1
ATOM 2421 C C . LYS A 1 322 ? -14.886 -0.891 -49.369 1.00 12.54 322 LYS A C 1
ATOM 2422 O O . LYS A 1 322 ? -15.516 -1.737 -50.009 1.00 12.51 322 LYS A O 1
ATOM 2428 N N . GLU A 1 323 ? -13.991 -0.070 -49.911 1.00 11.92 323 GLU A N 1
ATOM 2429 C CA . GLU A 1 323 ? -13.492 -0.231 -51.264 1.00 11.90 323 GLU A CA 1
ATOM 2430 C C . GLU A 1 323 ? -11.996 -0.521 -51.168 1.00 11.93 323 GLU A C 1
ATOM 2431 O O . GLU A 1 323 ? -11.216 0.289 -50.665 1.00 11.53 323 GLU A O 1
ATOM 2437 N N . VAL A 1 324 ? -11.610 -1.698 -51.636 1.00 11.58 324 VAL A N 1
ATOM 2438 C CA . VAL A 1 324 ? -10.249 -2.171 -51.500 1.00 12.12 324 VAL A CA 1
ATOM 2439 C C . VAL A 1 324 ? -9.762 -2.583 -52.883 1.00 13.00 324 VAL A C 1
ATOM 2440 O O . VAL A 1 324 ? -10.489 -3.256 -53.599 1.00 13.27 324 VAL A O 1
ATOM 2444 N N . ASP A 1 325 ? -8.547 -2.188 -53.263 1.00 13.84 325 ASP A N 1
ATOM 2445 C CA . ASP A 1 325 ? -7.976 -2.622 -54.548 1.00 14.52 325 ASP A CA 1
ATOM 2446 C C . ASP A 1 325 ? -9.032 -2.505 -55.674 1.00 14.41 325 ASP A C 1
ATOM 2447 O O . ASP A 1 325 ? -9.128 -3.373 -56.553 1.00 15.47 325 ASP A O 1
ATOM 2452 N N . GLY A 1 326 ? -9.832 -1.438 -55.625 1.00 13.65 326 GLY A N 1
ATOM 2453 C CA . GLY A 1 326 ? -10.846 -1.160 -56.642 1.00 13.57 326 GLY A CA 1
ATOM 2454 C C . GLY A 1 326 ? -12.246 -1.678 -56.321 1.00 13.24 326 GLY A C 1
ATOM 2455 O O . GLY A 1 326 ? -13.246 -1.113 -56.777 1.00 13.51 326 GLY A O 1
ATOM 2456 N N . VAL A 1 327 ? -12.312 -2.737 -55.519 1.00 11.57 327 VAL A N 1
ATOM 2457 C CA . VAL A 1 327 ? -13.522 -3.549 -55.365 1.00 9.52 327 VAL A CA 1
ATOM 2458 C C . VAL A 1 327 ? -14.349 -3.096 -54.160 1.00 9.66 327 VAL A C 1
ATOM 2459 O O . VAL A 1 327 ? -13.802 -2.910 -53.078 1.00 9.15 327 VAL A O 1
ATOM 2463 N N . LYS A 1 328 ? -15.657 -2.897 -54.353 1.00 8.21 328 LYS A N 1
ATOM 2464 C CA . LYS A 1 328 ? -16.533 -2.585 -53.214 1.00 8.91 328 LYS A CA 1
ATOM 2465 C C . LYS A 1 328 ? -16.980 -3.869 -52.487 1.00 7.39 328 LYS A C 1
ATOM 2466 O O . LYS A 1 328 ? -17.570 -4.794 -53.081 1.00 6.76 328 LYS A O 1
ATOM 2472 N N . VAL A 1 329 ? -16.679 -3.924 -51.196 1.00 7.06 329 VAL A N 1
ATOM 2473 C CA . VAL A 1 329 ? -16.900 -5.139 -50.434 1.00 6.99 329 VAL A CA 1
ATOM 2474 C C . 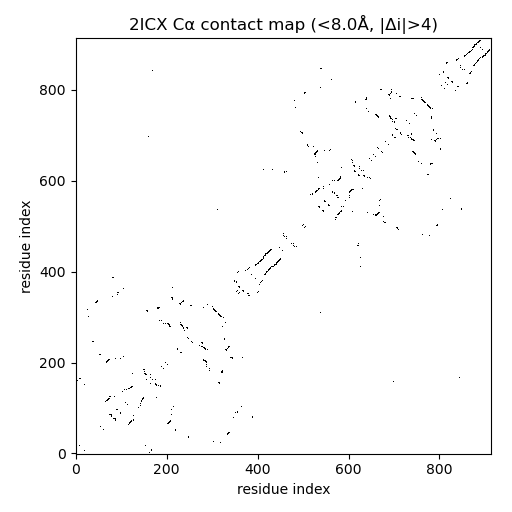VAL A 1 329 ? -17.748 -4.848 -49.185 1.00 7.23 329 VAL A C 1
ATOM 2475 O O . VAL A 1 329 ? -17.849 -3.697 -48.750 1.00 7.54 329 VAL A O 1
ATOM 2479 N N . LEU A 1 330 ? -18.335 -5.902 -48.629 1.00 6.43 330 LEU A N 1
ATOM 2480 C CA . LEU A 1 330 ? -19.006 -5.855 -47.329 1.00 6.34 330 LEU A CA 1
ATOM 2481 C C . LEU A 1 330 ? -18.132 -6.649 -46.359 1.00 6.14 330 LEU A C 1
ATOM 2482 O O . LEU A 1 330 ? -17.475 -7.650 -46.737 1.00 6.00 330 LEU A O 1
ATOM 2487 N N . GLN A 1 331 ? -18.114 -6.161 -45.120 1.00 6.53 331 GLN A N 1
ATOM 2488 C CA . GLN A 1 331 ? -17.351 -6.725 -44.019 1.00 5.53 331 GLN A CA 1
ATOM 2489 C C . GLN A 1 331 ? -18.262 -6.908 -42.779 1.00 5.84 331 GLN A C 1
ATOM 2490 O O . GLN A 1 331 ? -18.067 -6.230 -41.731 1.00 6.52 331 GLN A O 1
ATOM 2496 N N . LEU A 1 332 ? -19.181 -7.873 -42.873 1.00 5.25 332 LEU A N 1
ATOM 2497 C CA . LEU A 1 332 ? -20.207 -8.107 -41.850 1.00 5.97 332 LEU A CA 1
ATOM 2498 C C . LEU A 1 332 ? -19.532 -8.410 -40.534 1.00 6.22 332 LEU A C 1
ATOM 2499 O O . LEU A 1 332 ? -18.674 -9.316 -40.436 1.00 5.57 332 LEU A O 1
ATOM 2504 N N . GLU A 1 333 ? -19.904 -7.604 -39.536 1.00 6.49 333 GLU A N 1
ATOM 2505 C CA . GLU A 1 333 ? -19.286 -7.701 -38.226 1.00 6.97 333 GLU A CA 1
ATOM 2506 C C . GLU A 1 333 ? -20.371 -7.492 -37.153 1.00 5.92 333 GLU A C 1
ATOM 2507 O O . GLU A 1 333 ? -21.563 -7.207 -37.469 1.00 6.54 333 GLU A O 1
ATOM 2513 N N . THR A 1 334 ? -19.949 -7.658 -35.908 1.00 4.91 334 THR A N 1
ATOM 2514 C CA . THR A 1 334 ? -20.787 -7.426 -34.731 1.00 4.37 334 THR A CA 1
ATOM 2515 C C . THR A 1 334 ? -19.946 -6.739 -33.667 1.00 3.96 334 THR A C 1
ATOM 2516 O O . THR A 1 334 ? -18.706 -6.747 -33.734 1.00 2.00 334 THR A O 1
ATOM 2520 N N . ALA A 1 335 ? -20.610 -6.231 -32.624 1.00 4.52 335 ALA A N 1
ATOM 2521 C CA . ALA A 1 335 ? -19.941 -5.488 -31.565 1.00 4.23 335 ALA A CA 1
ATOM 2522 C C . ALA A 1 335 ? -20.126 -6.211 -30.243 1.00 4.36 335 ALA A C 1
ATOM 2523 O O . ALA A 1 335 ? -21.216 -6.740 -29.952 1.00 4.69 335 ALA A O 1
ATOM 2525 N N . ALA A 1 336 ? -19.065 -6.237 -29.458 1.00 3.95 336 ALA A N 1
ATOM 2526 C CA . ALA A 1 336 ? -19.059 -6.936 -28.174 1.00 4.71 336 ALA A CA 1
ATOM 2527 C C . ALA A 1 336 ? -20.083 -6.347 -27.239 1.00 4.38 336 ALA A C 1
ATOM 2528 O O . ALA A 1 336 ? -20.722 -7.073 -26.490 1.00 5.89 336 ALA A O 1
ATOM 2530 N N . GLY A 1 337 ? -20.281 -5.024 -27.292 1.00 4.20 337 GLY A N 1
ATOM 2531 C CA . GLY A 1 337 ? -21.260 -4.371 -26.421 1.00 3.85 337 GLY A CA 1
ATOM 2532 C C . GLY A 1 337 ? -22.684 -4.765 -26.728 1.00 4.45 337 GLY A C 1
ATOM 2533 O O . GLY A 1 337 ? -23.536 -4.749 -25.836 1.00 4.11 337 GLY A O 1
ATOM 2534 N N . ALA A 1 338 ? -22.942 -5.156 -27.971 1.00 3.84 338 ALA A N 1
ATOM 2535 C CA . ALA A 1 338 ? -24.302 -5.551 -28.375 1.00 3.81 338 ALA A CA 1
ATOM 2536 C C . ALA A 1 338 ? -24.729 -6.897 -27.780 1.00 2.97 338 ALA A C 1
ATOM 2537 O O . ALA A 1 338 ? -25.908 -7.223 -27.740 1.00 3.91 338 ALA A O 1
ATOM 2539 N N . ALA A 1 339 ? -23.765 -7.672 -27.292 1.00 3.05 339 ALA A N 1
ATOM 2540 C CA . ALA A 1 339 ? -24.063 -8.982 -26.733 1.00 2.56 339 ALA A CA 1
ATOM 2541 C C . ALA A 1 339 ? -24.751 -8.863 -25.380 1.00 2.86 339 ALA A C 1
ATOM 2542 O O . ALA A 1 339 ? -25.245 -9.861 -24.875 1.00 2.70 339 ALA A O 1
ATOM 2544 N N . ILE A 1 340 ? -24.799 -7.657 -24.805 1.00 2.62 340 ILE A N 1
ATOM 2545 C CA . ILE A 1 340 ? -25.349 -7.481 -23.430 1.00 2.88 340 ILE A CA 1
ATOM 2546 C C . ILE A 1 340 ? -26.758 -8.066 -23.221 1.00 4.67 340 ILE A C 1
ATOM 2547 O O . ILE A 1 340 ? -27.090 -8.565 -22.155 1.00 5.24 340 ILE A O 1
ATOM 2552 N N . ARG A 1 341 ? -27.578 -7.990 -24.248 1.00 5.70 341 ARG A N 1
ATOM 2553 C CA . ARG A 1 341 ? -28.976 -8.353 -24.112 1.00 7.47 341 ARG A CA 1
ATOM 2554 C C . ARG A 1 341 ? -29.243 -9.863 -24.075 1.00 7.03 341 ARG A C 1
ATOM 2555 O O . ARG A 1 341 ? -30.400 -10.283 -23.912 1.00 7.09 341 ARG A O 1
ATOM 2563 N N . PHE A 1 342 ? -28.181 -10.675 -24.202 1.00 6.26 342 PHE A N 1
ATOM 2564 C CA . PHE A 1 342 ? -28.336 -12.131 -24.174 1.00 5.88 342 PHE A CA 1
ATOM 2565 C C . PHE A 1 342 ? -27.924 -12.747 -22.839 1.00 6.15 342 PHE A C 1
ATOM 2566 O O . PHE A 1 342 ? -28.176 -13.913 -22.597 1.00 5.08 342 PHE A O 1
ATOM 2574 N N . PHE A 1 343 ? -27.292 -11.968 -21.975 1.00 5.22 343 PHE A N 1
ATOM 2575 C CA . PHE A 1 343 ? -26.761 -12.509 -20.727 1.00 5.82 343 PHE A CA 1
ATOM 2576 C C . PHE A 1 343 ? -27.748 -12.295 -19.595 1.00 7.24 343 PHE A C 1
ATOM 2577 O O . PHE A 1 343 ? -28.611 -11.414 -19.676 1.00 8.13 343 PHE A O 1
ATOM 2585 N N . ASP A 1 344 ? -27.604 -13.090 -18.545 1.00 7.36 344 ASP A N 1
ATOM 2586 C CA . ASP A 1 344 ? -28.455 -12.995 -17.371 1.00 8.46 344 ASP A CA 1
ATOM 2587 C C . ASP A 1 344 ? -27.993 -11.974 -16.357 1.00 8.14 344 ASP A C 1
ATOM 2588 O O . ASP A 1 344 ? -26.794 -11.860 -16.072 1.00 8.37 344 ASP A O 1
ATOM 2593 N N . ASN A 1 345 ? -28.976 -11.284 -15.776 1.00 7.55 345 ASN A N 1
ATOM 2594 C CA . ASN A 1 345 ? -28.744 -10.217 -14.784 1.00 8.92 345 ASN A CA 1
ATOM 2595 C C . ASN A 1 345 ? -27.732 -9.192 -15.274 1.00 6.54 345 ASN A C 1
ATOM 2596 O O . ASN A 1 345 ? -26.882 -8.714 -14.513 1.00 6.78 345 ASN A O 1
ATOM 2601 N N . ALA A 1 346 ? -27.811 -8.858 -16.556 1.00 5.06 346 ALA A N 1
ATOM 2602 C CA . ALA A 1 346 ? -26.900 -7.856 -17.116 1.00 3.36 346 ALA A CA 1
ATOM 2603 C C . ALA A 1 346 ? -27.216 -6.442 -16.657 1.00 2.78 346 ALA A C 1
ATOM 2604 O O . ALA A 1 346 ? -28.394 -6.044 -16.493 1.00 2.00 346 ALA A O 1
ATOM 2606 N N . ILE A 1 347 ? -26.144 -5.688 -16.437 1.00 2.00 347 ILE A N 1
ATOM 2607 C CA . ILE A 1 347 ? -26.227 -4.287 -16.069 1.00 2.50 347 ILE A CA 1
ATOM 2608 C C . ILE A 1 347 ? -25.276 -3.404 -16.854 1.00 2.00 347 ILE A C 1
ATOM 2609 O O . ILE A 1 347 ? -24.336 -3.873 -17.482 1.00 2.80 347 ILE A O 1
ATOM 2614 N N . GLY A 1 348 ? -25.545 -2.099 -16.836 1.00 2.00 348 GLY A N 1
ATOM 2615 C CA . GLY A 1 348 ? -24.458 -1.163 -17.022 1.00 2.13 348 GLY A CA 1
ATOM 2616 C C . GLY A 1 348 ? -23.987 -0.604 -15.697 1.00 2.00 348 GLY A C 1
ATOM 2617 O O . GLY A 1 348 ? -24.687 -0.708 -14.651 1.00 2.00 348 GLY A O 1
ATOM 2618 N N . VAL A 1 349 ? -22.796 -0.019 -15.714 1.00 2.00 349 VAL A N 1
ATOM 2619 C CA . VAL A 1 349 ? -22.356 0.848 -14.590 1.00 2.48 349 VAL A CA 1
ATOM 2620 C C . VAL A 1 349 ? -21.911 2.162 -15.185 1.00 3.86 349 VAL A C 1
ATOM 2621 O O . VAL A 1 349 ? -21.176 2.179 -16.230 1.00 2.83 349 VAL A O 1
ATOM 2625 N N . ASN A 1 350 ? -22.420 3.259 -14.599 1.00 3.41 350 ASN A N 1
ATOM 2626 C CA . ASN A 1 350 ? -22.133 4.583 -15.077 1.00 4.48 350 ASN A CA 1
ATOM 2627 C C . ASN A 1 350 ? -20.872 5.096 -14.343 1.00 4.77 350 ASN A C 1
ATOM 2628 O O . ASN A 1 350 ? -20.947 5.464 -13.150 1.00 5.10 350 ASN A O 1
ATOM 2633 N N . VAL A 1 351 ? -19.749 5.079 -15.065 1.00 4.60 351 VAL A N 1
ATOM 2634 C CA . VAL A 1 351 ? -18.414 5.401 -14.503 1.00 4.51 351 VAL A CA 1
ATOM 2635 C C . VAL A 1 351 ? -17.969 6.818 -14.858 1.00 5.78 351 VAL A C 1
ATOM 2636 O O . VAL A 1 351 ? -18.383 7.352 -15.905 1.00 3.98 351 VAL A O 1
ATOM 2640 N N . PRO A 1 352 ? -17.082 7.406 -14.015 1.00 6.41 352 PRO A N 1
ATOM 2641 C CA . PRO A 1 352 ? -16.509 8.716 -14.274 1.00 6.83 352 PRO A CA 1
ATOM 2642 C C . PRO A 1 352 ? -15.671 8.580 -15.519 1.00 5.85 352 PRO A C 1
ATOM 2643 O O . PRO A 1 352 ? -15.115 7.484 -15.762 1.00 4.70 352 PRO A O 1
ATOM 2647 N N . ARG A 1 353 ? -15.519 9.674 -16.246 1.00 5.83 353 ARG A N 1
ATOM 2648 C CA . ARG A 1 353 ? -14.797 9.658 -17.520 1.00 4.50 353 ARG A CA 1
ATOM 2649 C C . ARG A 1 353 ? -13.296 9.308 -17.375 1.00 5.27 353 ARG A C 1
ATOM 2650 O O . ARG A 1 353 ? -12.607 9.006 -18.375 1.00 5.79 353 ARG A O 1
ATOM 2658 N N . SER A 1 354 ? -12.807 9.307 -16.139 1.00 5.09 354 SER A N 1
ATOM 2659 C CA . SER A 1 354 ? -11.438 8.852 -15.849 1.00 6.34 354 SER A CA 1
ATOM 2660 C C . SER A 1 354 ? -11.214 7.437 -16.360 1.00 6.07 354 SER A C 1
ATOM 2661 O O . SER A 1 354 ? -10.074 7.041 -16.604 1.00 5.78 354 SER A O 1
ATOM 2664 N N . ARG A 1 355 ? -12.304 6.689 -16.497 1.00 5.14 355 ARG A N 1
ATOM 2665 C CA . ARG A 1 355 ? -12.217 5.305 -17.000 1.00 5.03 355 ARG A CA 1
ATOM 2666 C C . ARG A 1 355 ? -12.243 5.213 -18.526 1.00 4.14 355 ARG A C 1
ATOM 2667 O O . ARG A 1 355 ? -12.168 4.135 -19.083 1.00 4.99 355 ARG A O 1
ATOM 2675 N N . PHE A 1 356 ? -12.363 6.359 -19.187 1.00 3.69 356 PHE A N 1
ATOM 2676 C CA . PHE A 1 356 ? -12.416 6.462 -20.655 1.00 3.84 356 PHE A CA 1
ATOM 2677 C C . PHE A 1 356 ? -11.415 7.510 -21.187 1.00 4.14 356 PHE A C 1
ATOM 2678 O O . PHE A 1 356 ? -11.746 8.695 -21.331 1.00 4.34 356 PHE A O 1
ATOM 2686 N N . LEU A 1 357 ? -10.192 7.065 -21.480 1.00 4.15 3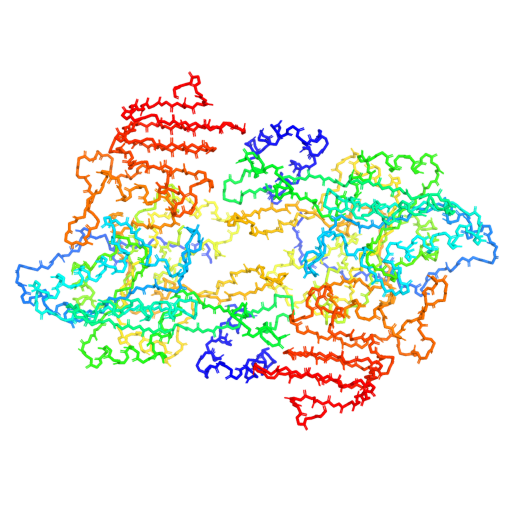57 LEU A N 1
ATOM 2687 C CA . LEU A 1 357 ? -9.141 7.933 -22.039 1.00 4.00 357 LEU A CA 1
ATOM 2688 C C . LEU A 1 357 ? -8.616 7.256 -23.307 1.00 3.98 357 LEU A C 1
ATOM 2689 O O . LEU A 1 357 ? -7.566 6.606 -23.286 1.00 3.12 357 LEU A O 1
ATOM 2694 N N . PRO A 1 358 ? -9.381 7.343 -24.404 1.00 4.84 358 PRO A N 1
ATOM 2695 C CA . PRO A 1 358 ? -8.932 6.664 -25.625 1.00 4.91 358 PRO A CA 1
ATOM 2696 C C . PRO A 1 358 ? -7.773 7.418 -26.289 1.00 4.54 358 PRO A C 1
ATOM 2697 O O . PRO A 1 358 ? -7.655 8.676 -26.106 1.00 4.69 358 PRO A O 1
ATOM 2701 N N . VAL A 1 359 ? -6.921 6.678 -27.013 1.00 2.85 359 VAL A N 1
ATOM 2702 C CA . VAL A 1 359 ? -5.902 7.245 -27.828 1.00 2.94 359 VAL A CA 1
ATOM 2703 C C . VAL A 1 359 ? -6.178 6.803 -29.248 1.00 4.12 359 VAL A C 1
ATOM 2704 O O . VAL A 1 359 ? -5.896 5.653 -29.625 1.00 5.85 359 VAL A O 1
ATOM 2708 N N . LYS A 1 360 ? -6.785 7.715 -30.011 1.00 3.27 360 LYS A N 1
ATOM 2709 C CA . LYS A 1 360 ? -7.163 7.439 -31.403 1.00 5.46 360 LYS A CA 1
ATOM 2710 C C . LYS A 1 360 ? -6.363 8.234 -32.420 1.00 5.36 360 LYS A C 1
ATOM 2711 O O . LYS A 1 360 ? -6.230 7.817 -33.574 1.00 5.60 360 LYS A O 1
ATOM 2717 N N . ALA A 1 361 ? -5.834 9.386 -32.004 1.00 6.78 361 ALA A N 1
ATOM 2718 C CA . ALA A 1 361 ? -5.036 10.234 -32.894 1.00 7.80 361 ALA A CA 1
ATOM 2719 C C . ALA A 1 361 ? -3.892 10.906 -32.145 1.00 8.64 361 ALA A C 1
ATOM 2720 O O . ALA A 1 361 ? -3.843 10.873 -30.906 1.00 7.94 361 ALA A O 1
ATOM 2722 N N . SER A 1 362 ? -2.984 11.529 -32.906 1.00 8.25 362 SER A N 1
ATOM 2723 C CA . SER A 1 362 ? -1.840 12.257 -32.342 1.00 9.23 362 SER A CA 1
ATOM 2724 C C . SER A 1 362 ? -2.279 13.283 -31.322 1.00 8.76 362 SER A C 1
ATOM 2725 O O . SER A 1 362 ? -1.593 13.493 -30.323 1.00 8.93 362 SER A O 1
ATOM 2728 N N . SER A 1 363 ? -3.418 13.929 -31.576 1.00 6.40 363 SER A N 1
ATOM 2729 C CA . SER A 1 363 ? -3.945 14.910 -30.614 1.00 6.49 363 SER A CA 1
ATOM 2730 C C . SER A 1 363 ? -4.131 14.324 -29.221 1.00 5.57 363 SER A C 1
ATOM 2731 O O . SER A 1 363 ? -3.934 15.027 -28.260 1.00 4.24 363 SER A O 1
ATOM 2734 N N . ASP A 1 364 ? -4.496 13.028 -29.111 1.00 4.92 364 ASP A N 1
ATOM 2735 C CA . ASP A 1 364 ? -4.639 12.350 -27.815 1.00 5.63 364 ASP A CA 1
ATOM 2736 C C . ASP A 1 364 ? -3.271 12.051 -27.202 1.00 5.95 364 ASP A C 1
ATOM 2737 O O . ASP A 1 364 ? -3.122 12.052 -25.984 1.00 4.93 364 ASP A O 1
ATOM 2742 N N . LEU A 1 365 ? -2.272 11.818 -28.049 1.00 5.92 365 LEU A N 1
ATOM 2743 C CA . LEU A 1 365 ? -0.901 11.655 -27.570 1.00 6.45 365 LEU A CA 1
ATOM 2744 C C . LEU A 1 365 ? -0.443 12.922 -26.936 1.00 6.78 365 LEU A C 1
ATOM 2745 O O . LEU A 1 365 ? 0.222 12.858 -25.927 1.00 8.03 365 LEU A O 1
ATOM 2750 N N . LEU A 1 366 ? -0.834 14.069 -27.506 1.00 6.04 366 LEU A N 1
ATOM 2751 C CA . LEU A 1 366 ? -0.425 15.379 -26.966 1.00 5.11 366 LEU A CA 1
ATOM 2752 C C . LEU A 1 366 ? -1.013 15.460 -25.561 1.00 5.23 366 LEU A C 1
ATOM 2753 O O . LEU A 1 366 ? -0.316 15.801 -24.638 1.00 4.82 366 LEU A O 1
ATOM 2758 N N . LEU A 1 367 ? -2.297 15.157 -25.419 1.00 3.66 367 LEU A N 1
ATOM 2759 C CA . LEU A 1 367 ? -2.898 15.178 -24.074 1.00 4.39 367 LEU A CA 1
ATOM 2760 C C . LEU A 1 367 ? -2.106 14.330 -23.076 1.00 5.30 367 LEU A C 1
ATOM 2761 O O . LEU A 1 367 ? -1.747 14.804 -22.012 1.00 7.31 367 LEU A O 1
ATOM 2766 N N . VAL A 1 368 ? -1.874 13.064 -23.411 1.00 5.83 368 VAL A N 1
ATOM 2767 C CA . VAL A 1 368 ? -1.361 12.125 -22.429 1.00 6.03 368 VAL A CA 1
ATOM 2768 C C . VAL A 1 368 ? 0.147 12.299 -22.177 1.00 6.34 368 VAL A C 1
ATOM 2769 O O . VAL A 1 368 ? 0.640 11.904 -21.116 1.00 7.51 368 VAL A O 1
ATOM 2773 N N . GLN A 1 369 ? 0.878 12.884 -23.144 1.00 5.28 369 GLN A N 1
ATOM 2774 C CA . GLN A 1 369 ? 2.324 13.142 -22.971 1.00 4.53 369 GLN A CA 1
ATOM 2775 C C . GLN A 1 369 ? 2.609 14.527 -22.331 1.00 5.58 369 GLN A C 1
ATOM 2776 O O . GLN A 1 369 ? 3.776 14.877 -22.041 1.00 5.61 369 GLN A O 1
ATOM 2782 N N . SER A 1 370 ? 1.546 15.271 -22.036 1.00 5.19 370 SER A N 1
ATOM 2783 C CA . SER A 1 370 ? 1.692 16.641 -21.499 1.00 5.18 370 SER A CA 1
ATOM 2784 C C . SER A 1 370 ? 1.727 16.606 -19.973 1.00 5.94 370 SER A C 1
ATOM 2785 O O . SER A 1 370 ? 1.605 15.528 -19.350 1.00 7.18 370 SER A O 1
ATOM 2788 N N . ASP A 1 371 ? 1.824 17.802 -19.392 1.00 5.79 371 ASP A N 1
ATOM 2789 C CA . ASP A 1 371 ? 1.771 17.974 -17.933 1.00 6.33 371 ASP A CA 1
ATOM 2790 C C . ASP A 1 371 ? 0.382 17.741 -17.332 1.00 6.16 371 ASP A C 1
ATOM 2791 O O . ASP A 1 371 ? 0.198 17.774 -16.092 1.00 6.40 371 ASP A O 1
ATOM 2796 N N . LEU A 1 372 ? -0.588 17.443 -18.194 1.00 6.49 372 LEU A N 1
ATOM 2797 C CA . LEU A 1 372 ? -1.931 17.033 -17.757 1.00 7.47 372 LEU A CA 1
ATOM 2798 C C . LEU A 1 372 ? -1.911 15.650 -17.068 1.00 6.48 372 LEU A C 1
ATOM 2799 O O . LEU A 1 372 ? -2.838 15.294 -16.298 1.00 4.96 372 LEU A O 1
ATOM 2804 N N . TYR A 1 373 ? -0.879 14.877 -17.380 1.00 5.53 373 TYR A N 1
ATOM 2805 C CA . TYR A 1 373 ? -0.722 13.529 -16.825 1.00 5.83 373 TYR A CA 1
ATOM 2806 C C . TYR A 1 373 ? 0.696 13.257 -16.361 1.00 6.39 373 TYR A C 1
ATOM 2807 O O . TYR A 1 373 ? 1.641 13.909 -16.796 1.00 7.12 373 TYR A O 1
ATOM 2816 N N . THR A 1 374 ? 0.825 12.248 -15.502 1.00 6.67 374 THR A N 1
ATOM 2817 C CA . THR A 1 374 ? 2.118 11.647 -15.208 1.00 6.66 374 THR A CA 1
ATOM 2818 C C . THR A 1 374 ? 1.849 10.159 -15.129 1.00 6.60 374 THR A C 1
ATOM 2819 O O . THR A 1 374 ? 0.692 9.731 -15.124 1.00 5.76 374 THR A O 1
ATOM 2823 N N . LEU A 1 375 ? 2.916 9.388 -15.078 1.00 6.02 375 LEU A N 1
ATOM 2824 C CA . LEU A 1 375 ? 2.827 7.954 -14.965 1.00 7.68 375 LEU A CA 1
ATOM 2825 C C . LEU A 1 375 ? 3.156 7.548 -13.541 1.00 7.98 375 LEU A C 1
ATOM 2826 O O . LEU A 1 375 ? 4.258 7.858 -13.037 1.00 7.87 375 LEU A O 1
ATOM 2831 N N . VAL A 1 376 ? 2.205 6.887 -12.890 1.00 8.41 376 VAL A N 1
ATOM 2832 C CA . VAL A 1 376 ? 2.384 6.358 -11.548 1.00 9.46 376 VAL A CA 1
ATOM 2833 C C . VAL A 1 376 ? 2.095 4.870 -11.547 1.00 10.02 376 VAL A C 1
ATOM 2834 O O . VAL A 1 376 ? 0.964 4.444 -11.774 1.00 9.84 376 VAL A O 1
ATOM 2838 N N . ASP A 1 377 ? 3.130 4.073 -11.295 1.00 9.93 377 ASP A N 1
ATOM 2839 C CA . ASP A 1 377 ? 2.969 2.620 -11.180 1.00 10.54 377 ASP A CA 1
ATOM 2840 C C . ASP A 1 377 ? 2.305 2.010 -12.423 1.00 9.90 377 ASP A C 1
ATOM 2841 O O . ASP A 1 377 ? 1.455 1.107 -12.322 1.00 9.76 377 ASP A O 1
ATOM 2846 N N . GLY A 1 378 ? 2.728 2.495 -13.589 1.00 8.78 378 GLY A N 1
ATOM 2847 C CA . GLY A 1 378 ? 2.228 2.024 -14.873 1.00 8.74 378 GLY A CA 1
ATOM 2848 C C . GLY A 1 378 ? 0.895 2.595 -15.302 1.00 8.39 378 GLY A C 1
ATOM 2849 O O . GLY A 1 378 ? 0.387 2.265 -16.364 1.00 7.96 378 GLY A O 1
ATOM 2850 N N . PHE A 1 379 ? 0.326 3.473 -14.487 1.00 8.44 379 PHE A N 1
ATOM 2851 C CA . PHE A 1 379 ? -0.976 4.056 -14.813 1.00 7.98 379 PHE A CA 1
ATOM 2852 C C . PHE A 1 379 ? -0.838 5.521 -15.175 1.00 7.15 379 PHE A C 1
ATOM 2853 O O . PHE A 1 379 ? -0.210 6.267 -14.436 1.00 7.79 379 PHE A O 1
ATOM 2861 N N . VAL A 1 380 ? -1.423 5.921 -16.302 1.00 5.65 380 VAL A N 1
ATOM 2862 C CA . VAL A 1 380 ? -1.448 7.334 -16.739 1.00 6.15 380 VAL A CA 1
ATOM 2863 C C . VAL A 1 380 ? -2.402 8.108 -15.842 1.00 6.64 380 VAL A C 1
ATOM 2864 O O . VAL A 1 380 ? -3.626 7.912 -15.885 1.00 7.00 380 VAL A O 1
ATOM 2868 N N . THR A 1 381 ? -1.844 9.017 -15.029 1.00 7.28 381 THR A N 1
ATOM 2869 C CA . THR A 1 381 ? -2.537 9.549 -13.839 1.00 6.52 381 THR A CA 1
ATOM 2870 C C . THR A 1 381 ? -2.729 11.056 -14.009 1.00 6.53 381 THR A C 1
ATOM 2871 O O . THR A 1 381 ? -1.755 11.774 -14.197 1.00 6.58 381 THR A O 1
ATOM 2875 N N . ARG A 1 382 ? -3.976 11.498 -13.994 1.00 6.62 382 ARG A N 1
ATOM 2876 C CA . ARG A 1 382 ? -4.271 12.924 -14.276 1.00 6.87 382 ARG A CA 1
ATOM 2877 C C . ARG A 1 382 ? -3.731 13.855 -13.213 1.00 7.66 382 ARG A C 1
ATOM 2878 O O . ARG A 1 382 ? -3.806 13.567 -12.008 1.00 7.25 382 ARG A O 1
ATOM 2886 N N . ASN A 1 383 ? -3.226 14.995 -13.680 1.00 8.07 383 ASN A N 1
ATOM 2887 C CA . ASN A 1 383 ? -2.727 16.079 -12.823 1.00 9.01 383 ASN A CA 1
ATOM 2888 C C . ASN A 1 383 ? -3.880 16.712 -12.071 1.00 8.91 383 ASN A C 1
ATOM 2889 O O . ASN A 1 383 ? -4.804 17.276 -12.675 1.00 8.31 383 ASN A O 1
ATOM 2894 N N . LYS A 1 384 ? -3.816 16.637 -10.749 1.00 10.54 384 LYS A N 1
ATOM 2895 C CA . LYS A 1 384 ? -4.888 17.144 -9.882 1.00 12.09 384 LYS A CA 1
ATOM 2896 C C . LYS A 1 384 ? -4.957 18.672 -9.859 1.00 11.81 384 LYS A C 1
ATOM 2897 O O . LYS A 1 384 ? -5.979 19.240 -9.460 1.00 12.24 384 LYS A O 1
ATOM 2903 N N . ALA A 1 385 ? -3.886 19.330 -10.301 1.00 12.06 385 ALA A N 1
ATOM 2904 C CA . ALA A 1 385 ? -3.875 20.801 -10.360 1.00 12.78 385 ALA A CA 1
ATOM 2905 C C . ALA A 1 385 ? -4.880 21.373 -11.356 1.00 13.34 385 ALA A C 1
ATOM 2906 O O . ALA A 1 385 ? -5.266 22.515 -11.209 1.00 12.98 385 ALA A O 1
ATOM 2908 N N . ARG A 1 386 ? -5.294 20.602 -12.365 1.00 12.86 386 ARG A N 1
ATOM 2909 C CA . ARG A 1 386 ? -6.246 21.121 -13.344 1.00 13.96 386 ARG A CA 1
ATOM 2910 C C . ARG A 1 386 ? -7.635 21.339 -12.752 1.00 15.43 386 ARG A C 1
ATOM 2911 O O . ARG A 1 386 ? -8.198 20.461 -12.095 1.00 16.26 386 ARG A O 1
ATOM 2919 N N . THR A 1 387 ? -8.182 22.511 -13.044 1.00 16.59 387 THR A N 1
ATOM 2920 C CA . THR A 1 387 ? -9.505 22.911 -12.589 1.00 18.40 387 THR A CA 1
ATOM 2921 C C . THR A 1 387 ? -10.588 22.100 -13.317 1.00 17.94 387 THR A C 1
ATOM 2922 O O . THR A 1 387 ? -11.242 21.255 -12.721 1.00 18.61 387 THR A O 1
ATOM 2926 N N . ASN A 1 388 ? -10.716 22.324 -14.618 1.00 17.82 388 ASN A N 1
ATOM 2927 C CA . ASN A 1 388 ? -11.685 21.614 -15.412 1.00 17.62 388 ASN A CA 1
ATOM 2928 C C . ASN A 1 388 ? -11.491 20.089 -15.345 1.00 16.84 388 ASN A C 1
ATOM 2929 O O . ASN A 1 388 ? -10.419 19.591 -15.688 1.00 15.49 388 ASN A O 1
ATOM 2934 N N . PRO A 1 389 ? -12.532 19.341 -14.922 1.00 16.38 389 PRO A N 1
ATOM 2935 C CA . PRO A 1 389 ? -12.485 17.875 -14.949 1.00 15.37 389 PRO A CA 1
ATOM 2936 C C . PRO A 1 389 ? -12.457 17.340 -16.380 1.00 14.62 389 PRO A C 1
ATOM 2937 O O . PRO A 1 389 ? -12.106 16.189 -16.594 1.00 15.18 389 PRO A O 1
ATOM 2941 N N . SER 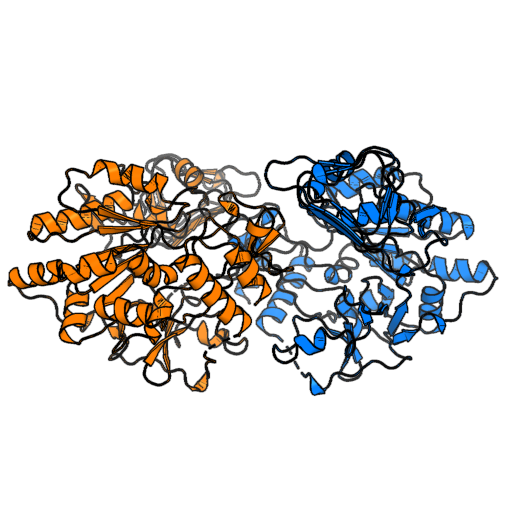A 1 390 ? -12.812 18.184 -17.344 1.00 13.78 390 SER A N 1
ATOM 2942 C CA . SER A 1 390 ? -12.743 17.828 -18.756 1.00 13.42 390 SER A CA 1
ATOM 2943 C C . SER A 1 390 ? -11.373 18.173 -19.348 1.00 12.29 390 SER A C 1
ATOM 2944 O O . SER A 1 390 ? -10.765 19.168 -18.958 1.00 12.23 390 SER A O 1
ATOM 2947 N N . ASN A 1 391 ? -10.875 17.341 -20.267 1.00 10.84 391 ASN A N 1
ATOM 2948 C CA . ASN A 1 391 ? -9.620 17.630 -20.953 1.00 9.47 391 ASN A CA 1
ATOM 2949 C C . ASN A 1 391 ? -9.828 18.687 -22.037 1.00 8.90 391 ASN A C 1
ATOM 2950 O O . ASN A 1 391 ? -10.925 18.780 -22.598 1.00 6.43 391 ASN A O 1
ATOM 2955 N N . PRO A 1 392 ? -8.780 19.480 -22.338 1.00 9.28 392 PRO A N 1
ATOM 2956 C CA . PRO A 1 392 ? -8.946 20.485 -23.404 1.00 9.17 392 PRO A CA 1
ATOM 2957 C C . PRO A 1 392 ? -9.086 19.795 -24.749 1.00 9.31 392 PRO A C 1
ATOM 2958 O O . PRO A 1 392 ? -8.610 18.671 -24.915 1.00 9.04 392 PRO A O 1
ATOM 2962 N N . SER A 1 393 ? -9.820 20.411 -25.667 1.00 8.33 393 SER A N 1
ATOM 2963 C CA A SER A 1 393 ? -9.949 19.859 -27.004 0.50 8.66 393 SER A CA 1
ATOM 2964 C CA B SER A 1 393 ? -9.974 19.899 -27.015 0.50 8.96 393 SER A CA 1
ATOM 2965 C C . SER A 1 393 ? -8.671 20.178 -27.769 1.00 9.20 393 SER A C 1
ATOM 2966 O O . SER A 1 393 ? -8.137 21.273 -27.679 1.00 10.77 393 SER A O 1
ATOM 2971 N N . ILE A 1 394 ? -8.148 19.179 -28.484 1.00 9.63 394 ILE A N 1
ATOM 2972 C CA . ILE A 1 394 ? -6.951 19.371 -29.315 1.00 9.74 394 ILE A CA 1
ATOM 2973 C C . ILE A 1 394 ? -7.287 18.938 -30.731 1.00 10.18 394 ILE A C 1
ATOM 2974 O O . ILE A 1 394 ? -7.672 17.794 -30.952 1.00 10.05 394 ILE A O 1
ATOM 2979 N N . GLU A 1 395 ? -7.115 19.842 -31.696 1.00 9.95 395 GLU A N 1
ATOM 2980 C CA . GLU A 1 395 ? -7.316 19.494 -33.082 1.00 11.26 395 GLU A CA 1
ATOM 2981 C C . GLU A 1 395 ? -6.023 19.868 -33.839 1.00 10.81 395 GLU A C 1
ATOM 2982 O O . GLU A 1 395 ? -5.555 21.007 -33.761 1.00 8.84 395 GLU A O 1
ATOM 2988 N N . LEU A 1 396 ? -5.418 18.877 -34.502 1.00 8.81 396 LEU A N 1
ATOM 2989 C CA . LEU A 1 396 ? -4.195 19.101 -35.284 1.00 8.42 396 LEU A CA 1
ATOM 2990 C C . LEU A 1 396 ? -4.411 18.716 -36.719 1.00 8.49 396 LEU A C 1
ATOM 2991 O O . LEU A 1 396 ? -5.146 17.735 -37.022 1.00 7.92 396 LEU A O 1
ATOM 2996 N N . GLY A 1 397 ? -3.761 19.453 -37.617 1.00 8.32 397 GLY A N 1
ATOM 2997 C CA . GLY A 1 397 ? -3.893 19.182 -39.040 1.00 8.62 397 GLY A CA 1
ATOM 2998 C C . GLY A 1 397 ? -3.208 17.887 -39.463 1.00 9.54 397 GLY A C 1
ATOM 2999 O O . GLY A 1 397 ? -2.567 17.211 -38.639 1.00 8.74 397 GLY A O 1
ATOM 3000 N N . PRO A 1 398 ? -3.364 17.503 -40.747 1.00 9.76 398 PRO A N 1
ATOM 3001 C CA . PRO A 1 398 ? -2.768 16.244 -41.224 1.00 9.45 398 PRO A CA 1
ATOM 3002 C C . PRO A 1 398 ? -1.242 16.216 -41.148 1.00 7.91 398 PRO A C 1
ATOM 3003 O O . PRO A 1 398 ? -0.664 15.132 -41.159 1.00 6.78 398 PRO A O 1
ATOM 3007 N N . GLU A 1 399 ? -0.613 17.390 -41.047 1.00 7.23 399 GLU A N 1
ATOM 3008 C CA . GLU A 1 399 ? 0.841 17.490 -40.818 1.00 8.15 399 GLU A CA 1
ATOM 3009 C C . GLU A 1 399 ? 1.304 16.709 -39.587 1.00 7.68 399 GLU A C 1
ATOM 3010 O O . GLU A 1 399 ? 2.460 16.316 -39.510 1.00 7.95 399 GLU A O 1
ATOM 3016 N N . PHE A 1 400 ? 0.392 16.529 -38.628 1.00 7.80 400 PHE A N 1
ATOM 3017 C CA . PHE A 1 400 ? 0.646 15.875 -37.366 1.00 7.96 400 PHE A CA 1
ATOM 3018 C C . PHE A 1 400 ? 0.123 14.453 -37.252 1.00 8.38 400 PHE A C 1
ATOM 3019 O O . PHE A 1 400 ? 0.190 13.871 -36.161 1.00 9.72 400 PHE A O 1
ATOM 3027 N N . LYS A 1 401 ? -0.394 13.892 -38.346 1.00 8.67 401 LYS A N 1
ATOM 3028 C CA . LYS A 1 401 ? -1.149 12.607 -38.293 1.00 9.78 401 LYS A CA 1
ATOM 3029 C C . LYS A 1 401 ? -0.307 11.408 -37.842 1.00 9.40 401 LYS A C 1
ATOM 3030 O O . LYS A 1 401 ? -0.725 10.657 -36.963 1.00 10.14 401 LYS A O 1
ATOM 3036 N N . LYS A 1 402 ? 0.865 11.268 -38.440 1.00 9.81 402 LYS A N 1
ATOM 3037 C CA . LYS A 1 402 ? 1.816 10.184 -38.158 1.00 12.12 402 LYS A CA 1
ATOM 3038 C C . LYS A 1 402 ? 2.514 10.454 -36.823 1.00 11.53 402 LYS A C 1
ATOM 3039 O O . LYS A 1 402 ? 2.964 11.592 -36.566 1.00 10.92 402 LYS A O 1
ATOM 3045 N N . VAL A 1 403 ? 2.585 9.435 -35.968 1.00 10.41 403 VAL A N 1
ATOM 3046 C CA . VAL A 1 403 ? 3.289 9.578 -34.676 1.00 10.65 403 VAL A CA 1
ATOM 3047 C C . VAL A 1 403 ? 4.699 10.211 -34.834 1.00 10.12 403 VAL A C 1
ATOM 3048 O O . VAL A 1 403 ? 5.008 11.179 -34.142 1.00 10.09 403 VAL A O 1
ATOM 3052 N N . ALA A 1 404 ? 5.528 9.712 -35.747 1.00 10.20 404 ALA A N 1
ATOM 3053 C CA . ALA A 1 404 ? 6.868 10.307 -35.983 1.00 10.23 404 ALA A CA 1
ATOM 3054 C C . ALA A 1 404 ? 6.839 11.800 -36.268 1.00 10.85 404 ALA A C 1
ATOM 3055 O O . ALA A 1 404 ? 7.686 12.555 -35.772 1.00 10.79 404 ALA A O 1
ATOM 3057 N N . THR A 1 405 ? 5.898 12.210 -37.115 1.00 11.11 405 THR A N 1
ATOM 3058 C CA . THR A 1 405 ? 5.801 13.599 -37.552 1.00 11.09 405 THR A CA 1
ATOM 3059 C C . THR A 1 405 ? 5.270 14.513 -36.451 1.00 10.88 405 THR A C 1
ATOM 3060 O O . THR A 1 405 ? 5.809 15.592 -36.232 1.00 10.56 405 THR A O 1
ATOM 3064 N N . PHE A 1 406 ? 4.211 14.077 -35.785 1.00 9.93 406 PHE A N 1
ATOM 3065 C CA . PHE A 1 406 ? 3.761 14.679 -34.521 1.00 9.20 406 PHE A CA 1
ATOM 3066 C C . PHE A 1 406 ? 4.935 14.972 -33.553 1.00 9.39 406 PHE A C 1
ATOM 3067 O O . PHE A 1 406 ? 5.105 16.089 -33.080 1.00 8.68 406 PHE A O 1
ATOM 3075 N N . LEU A 1 407 ? 5.719 13.949 -33.229 1.00 8.91 407 LEU A N 1
ATOM 3076 C CA . LEU A 1 407 ? 6.824 14.119 -32.288 1.00 8.43 407 LEU A CA 1
ATOM 3077 C C . LEU A 1 407 ? 7.844 15.110 -32.815 1.00 9.10 407 LEU A C 1
ATOM 3078 O O . LEU A 1 407 ? 8.350 15.945 -32.067 1.00 9.12 407 LEU A O 1
ATOM 3083 N N . SER A 1 408 ? 8.151 15.035 -34.110 1.00 9.11 408 SER A N 1
ATOM 3084 C CA . SER A 1 408 ? 9.100 15.963 -34.688 1.00 9.73 408 SER A CA 1
ATOM 3085 C C . SER A 1 408 ? 8.625 17.425 -34.581 1.00 9.39 408 SER A C 1
ATOM 3086 O O . SER A 1 408 ? 9.457 18.326 -34.457 1.00 10.47 408 SER A O 1
ATOM 3089 N N . ARG A 1 409 ? 7.310 17.672 -34.595 1.00 8.24 409 ARG A N 1
ATOM 3090 C CA . ARG A 1 409 ? 6.802 19.057 -34.580 1.00 8.92 409 ARG A CA 1
ATOM 3091 C C . ARG A 1 409 ? 6.676 19.659 -33.165 1.00 9.48 409 ARG A C 1
ATOM 3092 O O . ARG A 1 409 ? 6.250 20.786 -33.018 1.00 10.84 409 ARG A O 1
ATOM 3100 N N . PHE A 1 410 ? 6.999 18.876 -32.146 1.00 10.24 410 PHE A N 1
ATOM 3101 C CA . PHE A 1 410 ? 6.985 19.334 -30.741 1.00 11.28 410 PHE A CA 1
ATOM 3102 C C . PHE A 1 410 ? 8.318 19.040 -30.063 1.00 11.54 410 PHE A C 1
ATOM 3103 O O . PHE A 1 410 ? 8.543 17.891 -29.616 1.00 13.00 410 PHE A O 1
ATOM 3111 N N . LYS A 1 411 ? 9.185 20.043 -29.929 1.00 11.36 411 LYS A N 1
ATOM 3112 C CA . LYS A 1 411 ? 10.489 19.852 -29.248 1.00 12.00 411 LYS A CA 1
ATOM 3113 C C . LYS A 1 411 ? 10.278 19.368 -27.832 1.00 11.58 411 LYS A C 1
ATOM 3114 O O . LYS A 1 411 ? 11.028 18.508 -27.340 1.00 10.71 411 LYS A O 1
ATOM 3120 N N . SER A 1 412 ? 9.257 19.917 -27.189 1.00 10.34 412 SER A N 1
ATOM 3121 C CA . SER A 1 412 ? 8.684 19.294 -25.994 1.00 10.94 412 SER A CA 1
ATOM 3122 C C . SER A 1 412 ? 7.178 19.462 -26.107 1.00 10.84 412 SER A C 1
ATOM 3123 O O . SER A 1 412 ? 6.713 20.346 -26.826 1.00 10.24 412 SER A O 1
ATOM 3126 N N . ILE A 1 413 ? 6.414 18.647 -25.390 1.00 10.48 413 ILE A N 1
ATOM 3127 C CA . ILE A 1 413 ? 4.964 18.836 -25.352 1.00 9.96 413 ILE A CA 1
ATOM 3128 C C . ILE A 1 413 ? 4.632 20.081 -24.519 1.00 9.09 413 ILE A C 1
ATOM 3129 O O . ILE A 1 413 ? 5.015 20.156 -23.354 1.00 9.87 413 ILE A O 1
ATOM 3134 N N . PRO A 1 414 ? 3.941 21.076 -25.119 1.00 8.11 414 PRO A N 1
ATOM 3135 C CA . PRO A 1 414 ? 3.673 22.303 -24.347 1.00 7.79 414 PRO A CA 1
ATOM 3136 C C . PRO A 1 414 ? 2.859 22.025 -23.078 1.00 7.47 414 PRO A C 1
ATOM 3137 O O . PRO A 1 414 ? 2.147 21.005 -22.993 1.00 7.52 414 PRO A O 1
ATOM 3141 N N . SER A 1 415 ? 2.968 22.915 -22.113 1.00 8.19 415 SER A N 1
ATOM 3142 C CA . SER A 1 415 ? 2.128 22.869 -20.916 1.00 9.07 415 SER A CA 1
ATOM 3143 C C . SER A 1 415 ? 0.680 23.243 -21.307 1.00 9.61 415 SER A C 1
ATOM 3144 O O . SER A 1 415 ? 0.444 24.252 -22.000 1.00 10.88 415 SER A O 1
ATOM 3147 N N . ILE A 1 416 ? -0.293 22.454 -20.858 1.00 10.10 416 ILE A N 1
ATOM 3148 C CA . ILE A 1 416 ? -1.688 22.673 -21.242 1.00 9.22 416 ILE A CA 1
ATOM 3149 C C . ILE A 1 416 ? -2.645 22.568 -20.068 1.00 9.05 416 ILE A C 1
ATOM 3150 O O . ILE A 1 416 ? -3.855 22.442 -20.290 1.00 8.01 416 ILE A O 1
ATOM 3155 N N . VAL A 1 417 ? -2.113 22.621 -18.836 1.00 9.69 417 VAL A N 1
ATOM 3156 C CA . VAL A 1 417 ? -2.959 22.445 -17.636 1.00 10.28 417 VAL A CA 1
ATOM 3157 C C . VAL A 1 417 ? -4.045 23.502 -17.558 1.00 9.90 417 VAL A C 1
ATOM 3158 O O . VAL A 1 417 ? -5.132 23.253 -17.007 1.00 8.66 417 VAL A O 1
ATOM 3162 N N . GLU A 1 418 ? -3.727 24.675 -18.115 1.00 8.58 418 GLU A N 1
ATOM 3163 C CA . GLU A 1 418 ? -4.626 25.815 -18.200 1.00 9.52 418 GLU A CA 1
ATOM 3164 C C . GLU A 1 418 ? -5.258 26.052 -19.571 1.00 9.37 418 GLU A C 1
ATOM 3165 O O . GLU A 1 418 ? -5.857 27.116 -19.821 1.00 9.84 418 GLU A O 1
ATOM 3171 N N . LEU A 1 419 ? -5.128 25.075 -20.458 1.00 9.40 419 LEU A N 1
ATOM 3172 C CA . LEU A 1 419 ? -5.672 25.145 -21.813 1.00 8.51 419 LEU A CA 1
ATOM 3173 C C . LEU A 1 419 ? -7.160 24.767 -21.845 1.00 9.00 419 LEU A C 1
ATOM 3174 O O . LEU A 1 419 ? -7.596 23.859 -21.143 1.00 9.24 419 LEU A O 1
ATOM 3179 N N . ASP A 1 420 ? -7.931 25.511 -22.626 1.00 8.42 420 ASP A N 1
ATOM 3180 C CA . ASP A 1 420 ? -9.321 25.166 -22.904 1.00 9.01 420 ASP A CA 1
ATOM 3181 C C . ASP A 1 420 ? -9.388 24.427 -24.218 1.00 7.75 420 ASP A C 1
ATOM 3182 O O . ASP A 1 420 ? -10.043 23.387 -24.310 1.00 7.78 420 ASP A O 1
ATOM 3187 N N . SER A 1 421 ? -8.735 24.979 -25.244 1.00 7.61 421 SER A N 1
ATOM 3188 C CA . SER A 1 421 ? -8.729 24.351 -26.578 1.00 6.94 421 SER A CA 1
ATOM 3189 C C . SER A 1 421 ? -7.566 24.818 -27.427 1.00 7.70 421 SER A C 1
ATOM 3190 O O . SER A 1 421 ? -7.115 25.970 -27.357 1.00 6.27 421 SER A O 1
ATOM 3193 N N . LEU A 1 422 ? -7.085 23.901 -28.248 1.00 6.67 422 LEU A N 1
ATOM 3194 C CA . LEU A 1 422 ? -6.057 24.183 -29.253 1.00 7.18 422 LEU A CA 1
ATOM 3195 C C . LEU A 1 422 ? -6.532 23.677 -30.592 1.00 8.29 422 LEU A C 1
ATOM 3196 O O . LEU A 1 422 ? -6.962 22.510 -30.713 1.00 8.16 422 LEU A O 1
ATOM 3201 N N . LYS A 1 423 ? -6.438 24.533 -31.605 1.00 7.65 423 LYS A N 1
ATOM 3202 C CA . LYS A 1 423 ? -6.546 24.083 -32.997 1.00 8.74 423 LYS A CA 1
ATOM 3203 C C . LYS A 1 423 ? -5.285 24.548 -33.728 1.00 8.82 423 LYS A C 1
ATOM 3204 O O . LYS A 1 423 ? -4.940 25.743 -33.672 1.00 8.92 423 LYS A O 1
ATOM 3210 N N . VAL A 1 424 ? -4.618 23.595 -34.397 1.00 7.79 424 VAL A N 1
ATOM 3211 C CA . VAL A 1 424 ? -3.462 23.875 -35.270 1.00 6.63 424 VAL A CA 1
ATOM 3212 C C . VAL A 1 424 ? -3.709 23.421 -36.712 1.00 6.65 424 VAL A C 1
ATOM 3213 O O . VAL A 1 424 ? -4.149 22.304 -36.965 1.00 6.61 424 VAL A O 1
ATOM 3217 N N . SER A 1 425 ? -3.430 24.304 -37.657 1.00 6.75 425 SER A N 1
ATOM 3218 C CA . SER A 1 425 ? -3.530 23.934 -39.076 1.00 5.76 425 SER A CA 1
ATOM 3219 C C . SER A 1 425 ? -2.336 24.529 -39.818 1.00 6.30 425 SER A C 1
ATOM 3220 O O . SER A 1 425 ? -1.716 25.543 -39.388 1.00 5.45 425 SER A O 1
ATOM 3223 N N . GLY A 1 426 ? -1.993 23.900 -40.945 1.00 6.90 426 GLY A N 1
ATOM 3224 C CA . GLY A 1 426 ? -0.861 24.313 -41.726 1.00 6.99 426 GLY A CA 1
ATOM 3225 C C . GLY A 1 426 ? 0.446 23.815 -41.155 1.00 6.25 426 GLY A C 1
ATOM 3226 O O . GLY A 1 426 ? 0.458 23.044 -40.202 1.00 7.75 426 GLY A O 1
ATOM 3227 N N . ASP A 1 427 ? 1.542 24.242 -41.779 1.00 6.64 427 ASP A N 1
ATOM 3228 C CA . ASP A 1 427 ? 2.905 23.799 -41.475 1.00 7.02 427 ASP A CA 1
ATOM 3229 C C . ASP A 1 427 ? 3.465 24.485 -40.232 1.00 7.59 427 ASP A C 1
ATOM 3230 O O . ASP A 1 427 ? 4.158 25.495 -40.318 1.00 9.13 427 ASP A O 1
ATOM 3235 N N . VAL A 1 428 ? 3.137 23.937 -39.069 1.00 7.99 428 VAL A N 1
ATOM 3236 C CA . VAL A 1 428 ? 3.453 24.554 -37.783 1.00 7.77 428 VAL A CA 1
ATOM 3237 C C . VAL A 1 428 ? 4.391 23.678 -36.973 1.00 8.70 428 VAL A C 1
ATOM 3238 O O . VAL A 1 428 ? 4.189 22.464 -36.870 1.00 7.52 428 VAL A O 1
ATOM 3242 N N . TRP A 1 429 ? 5.412 24.314 -36.396 1.00 8.52 429 TRP A N 1
ATOM 3243 C CA . TRP A 1 429 ? 6.428 23.640 -35.605 1.00 9.85 429 TRP A CA 1
ATOM 3244 C C . TRP A 1 429 ? 6.474 24.262 -34.223 1.00 10.58 429 TRP A C 1
ATOM 3245 O O . TRP A 1 429 ? 6.438 25.482 -34.115 1.00 12.17 429 TRP A O 1
ATOM 3256 N N . PHE A 1 430 ? 6.519 23.437 -33.185 1.00 9.53 430 PHE A N 1
ATOM 3257 C CA . PHE A 1 430 ? 6.616 23.972 -31.816 1.00 9.60 430 PHE A CA 1
ATOM 3258 C C . PHE A 1 430 ? 7.991 23.766 -31.206 1.00 9.84 430 PHE A C 1
ATOM 3259 O O . PHE A 1 430 ? 8.570 22.660 -31.279 1.00 9.57 430 PHE A O 1
ATOM 3267 N N . GLY A 1 431 ? 8.487 24.827 -30.572 1.00 9.37 431 GLY A N 1
ATOM 3268 C CA . GLY A 1 431 ? 9.729 24.740 -29.788 1.00 10.21 431 GLY A CA 1
ATOM 3269 C C . GLY A 1 431 ? 9.484 24.106 -28.417 1.00 10.51 431 GLY A C 1
ATOM 3270 O O . GLY A 1 431 ? 8.444 23.492 -28.175 1.00 9.83 431 GLY A O 1
ATOM 3271 N N . SER A 1 432 ? 10.440 24.254 -27.512 1.00 9.59 432 SER A N 1
ATOM 3272 C CA . SER A 1 432 ? 10.312 23.645 -26.198 1.00 9.54 432 SER A CA 1
ATOM 3273 C C . SER A 1 432 ? 9.819 24.576 -25.114 1.00 9.36 432 SER A C 1
ATOM 3274 O O . SER A 1 432 ? 9.920 25.790 -25.238 1.00 9.56 432 SER A O 1
ATOM 3277 N N . SER A 1 433 ? 9.319 23.988 -24.033 1.00 9.53 433 SER A N 1
ATOM 3278 C CA . SER A 1 433 ? 8.935 24.725 -22.813 1.00 10.03 433 SER A CA 1
ATOM 3279 C C . SER A 1 433 ? 7.851 25.758 -23.106 1.00 9.08 433 SER A C 1
ATOM 3280 O O . SER A 1 433 ? 7.791 26.789 -22.460 1.00 9.41 433 SER A O 1
ATOM 3283 N N . ILE A 1 434 ? 6.994 25.449 -24.063 1.00 8.60 434 ILE A N 1
ATOM 3284 C CA . ILE A 1 434 ? 5.867 26.370 -24.432 1.00 8.68 434 ILE A CA 1
ATOM 3285 C C . ILE A 1 434 ? 4.744 26.242 -23.396 1.00 8.67 434 ILE A C 1
ATOM 3286 O O . ILE A 1 434 ? 4.589 25.184 -22.795 1.00 9.16 434 ILE A O 1
ATOM 3291 N N . VAL A 1 435 ? 4.022 27.332 -23.132 1.00 8.72 435 VAL A N 1
ATOM 3292 C CA . VAL A 1 435 ? 2.863 27.285 -22.248 1.00 8.21 435 VAL A CA 1
ATOM 3293 C C . VAL A 1 435 ? 1.619 27.762 -23.036 1.00 9.30 435 VAL A C 1
ATOM 3294 O O . VAL A 1 435 ? 1.624 28.864 -23.614 1.00 9.17 435 VAL A O 1
ATOM 3298 N N . LEU A 1 436 ? 0.572 26.936 -23.065 1.00 8.63 436 LEU A N 1
ATOM 3299 C CA . LEU A 1 436 ? -0.694 27.310 -23.724 1.00 8.48 436 LEU A CA 1
ATOM 3300 C C . LEU A 1 436 ? -1.844 27.462 -22.719 1.00 9.00 436 LEU A C 1
ATOM 3301 O O . LEU A 1 436 ? -2.016 26.607 -21.838 1.00 9.13 436 LEU A O 1
ATOM 3306 N N . LYS A 1 437 ? -2.633 28.550 -22.842 1.00 8.53 437 LYS A N 1
ATOM 3307 C CA . LYS A 1 437 ? -3.748 28.835 -21.917 1.00 9.01 437 LYS A CA 1
ATOM 3308 C C . LYS A 1 437 ? -4.990 29.333 -22.677 1.00 8.28 437 LYS A C 1
ATOM 3309 O O . LYS A 1 437 ? -4.871 30.090 -23.656 1.00 6.53 437 LYS A O 1
ATOM 3315 N N . GLY A 1 438 ? -6.164 28.947 -22.188 1.00 8.15 438 GLY A N 1
ATOM 3316 C CA . GLY A 1 438 ? -7.442 29.405 -22.740 1.00 6.65 438 GLY A CA 1
ATOM 3317 C C . GLY A 1 438 ? -7.644 28.830 -24.133 1.00 7.14 438 GLY A C 1
ATOM 3318 O O . GLY A 1 438 ? -7.422 27.637 -24.340 1.00 5.99 438 GLY A O 1
ATOM 3319 N N . LYS A 1 439 ? -8.070 29.666 -25.092 1.00 5.89 439 LYS A N 1
ATOM 3320 C CA . LYS A 1 439 ? -8.453 29.154 -26.385 1.00 8.57 439 LYS A CA 1
ATOM 3321 C C . LYS A 1 439 ? -7.391 29.611 -27.365 1.00 8.56 439 LYS A C 1
ATOM 3322 O O . LYS A 1 439 ? -7.155 30.820 -27.506 1.00 9.11 439 LYS A O 1
ATOM 3328 N N . VAL A 1 440 ? -6.736 28.646 -28.014 1.00 8.30 440 VAL A N 1
ATOM 3329 C CA . VAL A 1 440 ? -5.568 28.949 -28.854 1.00 8.54 440 VAL A CA 1
ATOM 3330 C C . VAL A 1 440 ? -5.750 28.392 -30.241 1.00 9.05 440 VAL A C 1
ATOM 3331 O O . VAL A 1 440 ? -6.178 27.245 -30.390 1.00 8.00 440 VAL A O 1
ATOM 3335 N N . THR A 1 441 ? -5.458 29.209 -31.255 1.00 8.58 441 THR A N 1
ATOM 3336 C CA . THR A 1 441 ? -5.377 28.693 -32.608 1.00 9.45 441 THR A CA 1
ATOM 3337 C C . THR A 1 441 ? -4.080 29.124 -33.240 1.00 9.31 441 THR A C 1
ATOM 3338 O O . THR A 1 441 ? -3.555 30.220 -32.961 1.00 9.20 441 THR A O 1
ATOM 3342 N N . VAL A 1 442 ? -3.533 28.235 -34.054 1.00 9.56 442 VAL A N 1
ATOM 3343 C CA . VAL A 1 442 ? -2.320 28.531 -34.794 1.00 8.94 442 VAL A CA 1
ATOM 3344 C C . VAL A 1 442 ? -2.634 28.076 -36.199 1.00 9.71 442 VAL A C 1
ATOM 3345 O O . VAL A 1 442 ? -2.869 26.889 -36.441 1.00 10.81 442 VAL A O 1
ATOM 3349 N N . ALA A 1 443 ? -2.642 29.022 -37.133 1.00 8.30 443 ALA A N 1
ATOM 3350 C CA . ALA A 1 443 ? -3.039 28.742 -38.508 1.00 9.20 443 ALA A CA 1
ATOM 3351 C C . ALA A 1 443 ? -2.020 29.296 -39.499 1.00 9.69 443 ALA A C 1
ATOM 3352 O O . ALA A 1 443 ? -2.012 30.492 -39.799 1.00 10.21 443 ALA A O 1
ATOM 3354 N N . ALA A 1 444 ? -1.164 28.425 -40.017 1.00 9.60 444 ALA A N 1
ATOM 3355 C CA . ALA A 1 444 ? -0.219 28.823 -41.062 1.00 10.74 444 ALA A CA 1
ATOM 3356 C C . ALA A 1 444 ? -0.867 28.724 -42.448 1.00 11.19 444 ALA A C 1
ATOM 3357 O O . ALA A 1 444 ? -1.368 27.661 -42.848 1.00 12.35 444 ALA A O 1
ATOM 3359 N N . LYS A 1 445 ? -0.852 29.827 -43.194 1.00 11.84 445 LYS A N 1
ATOM 3360 C CA . LYS A 1 445 ? -1.430 29.853 -44.547 1.00 12.81 445 LYS A CA 1
ATOM 3361 C C . LYS A 1 445 ? -0.651 28.983 -45.553 1.00 12.99 445 LYS A C 1
ATOM 3362 O O . LYS A 1 445 ? 0.437 28.506 -45.246 1.00 13.47 445 LYS A O 1
ATOM 3368 N N . SER A 1 446 ? -1.226 28.776 -46.735 1.00 13.51 446 SER A N 1
ATOM 3369 C CA . SER A 1 446 ? -0.591 28.056 -47.837 1.00 14.10 446 SER A CA 1
ATOM 3370 C C . SER A 1 446 ? 0.841 28.548 -48.082 1.00 13.51 446 SER A C 1
ATOM 3371 O O . SER A 1 446 ? 1.067 29.731 -48.235 1.00 13.39 446 SER A O 1
ATOM 3374 N N . GLY A 1 447 ? 1.802 27.637 -48.063 1.00 13.39 447 GLY A N 1
ATOM 3375 C CA . GLY A 1 447 ? 3.186 27.971 -48.389 1.00 12.74 447 GLY A CA 1
ATOM 3376 C C . GLY A 1 447 ? 3.966 28.626 -47.259 1.00 12.99 447 GLY A C 1
ATOM 3377 O O . GLY A 1 447 ? 5.124 28.979 -47.436 1.00 11.88 447 GLY A O 1
ATOM 3378 N N . VAL A 1 448 ? 3.331 28.790 -46.097 1.00 11.26 448 VAL A N 1
ATOM 3379 C CA . VAL A 1 448 ? 3.998 29.332 -44.916 1.00 11.23 448 VAL A CA 1
ATOM 3380 C C . VAL A 1 448 ? 4.397 28.236 -43.923 1.00 10.18 448 VAL A C 1
ATOM 3381 O O . VAL A 1 448 ? 3.633 27.292 -43.693 1.00 11.13 448 VAL A O 1
ATOM 3385 N N . LYS A 1 449 ? 5.599 28.357 -43.365 1.00 9.27 449 LYS A N 1
ATOM 3386 C CA . LYS A 1 449 ? 5.994 27.595 -42.196 1.00 9.33 449 LYS A CA 1
ATOM 3387 C C . LYS A 1 449 ? 6.079 28.531 -40.989 1.00 10.42 449 LYS A C 1
ATOM 3388 O O . LYS A 1 449 ? 6.749 29.580 -41.046 1.00 9.83 449 LYS A O 1
ATOM 3394 N N . LEU A 1 450 ? 5.347 28.170 -39.942 1.00 10.07 450 LEU A N 1
ATOM 3395 C CA . LEU A 1 450 ? 5.299 28.940 -38.690 1.00 10.73 450 LEU A CA 1
ATOM 3396 C C . LEU A 1 450 ? 5.992 28.194 -37.594 1.00 9.68 450 LEU A C 1
ATOM 3397 O O . LEU A 1 450 ? 5.643 27.045 -37.295 1.00 10.85 450 LEU A O 1
ATOM 3402 N N . GLU A 1 451 ? 6.969 28.845 -36.963 1.00 8.89 451 GLU A N 1
ATOM 3403 C CA . GLU A 1 451 ? 7.652 28.267 -35.809 1.00 7.81 451 GLU A CA 1
ATOM 3404 C C . GLU A 1 451 ? 7.258 28.982 -34.515 1.00 7.26 451 GLU A C 1
ATOM 3405 O O . GLU A 1 451 ? 7.451 30.209 -34.382 1.00 6.23 451 GLU A O 1
ATOM 3411 N N . ILE A 1 452 ? 6.712 28.230 -33.572 1.00 5.25 452 ILE A N 1
ATOM 3412 C CA . ILE A 1 452 ? 6.413 28.791 -32.262 1.00 5.62 452 ILE A CA 1
ATOM 3413 C C . ILE A 1 452 ? 7.676 28.673 -31.395 1.00 6.10 452 ILE A C 1
ATOM 3414 O O . ILE A 1 452 ? 8.195 27.559 -31.181 1.00 6.98 452 ILE A O 1
ATOM 3419 N N . PRO A 1 453 ? 8.207 29.816 -30.945 1.00 6.50 453 PRO A N 1
ATOM 3420 C CA . PRO A 1 453 ? 9.577 29.742 -30.406 1.00 6.14 453 PRO A CA 1
ATOM 3421 C C . PRO A 1 453 ? 9.662 29.132 -29.016 1.00 5.64 453 PRO A C 1
ATOM 3422 O O . PRO A 1 453 ? 8.645 29.033 -28.319 1.00 4.65 453 PRO A O 1
ATOM 3426 N N . ASP A 1 454 ? 10.868 28.793 -28.573 1.00 5.80 454 ASP A N 1
ATOM 3427 C CA . ASP A 1 454 ? 10.971 28.244 -27.213 1.00 5.92 454 ASP A CA 1
ATOM 3428 C C . ASP A 1 454 ? 10.432 29.215 -26.157 1.00 5.65 454 ASP A C 1
ATOM 3429 O O . ASP A 1 454 ? 10.636 30.437 -26.251 1.00 5.18 454 ASP A O 1
ATOM 3434 N N . ARG A 1 455 ? 9.789 28.662 -25.132 1.00 5.11 455 ARG A N 1
ATOM 3435 C CA . ARG A 1 455 ? 9.287 29.416 -23.971 1.00 6.29 455 ARG A CA 1
ATOM 3436 C C . ARG A 1 455 ? 8.167 30.412 -24.321 1.00 6.42 455 ARG A C 1
ATOM 3437 O O . ARG A 1 455 ? 7.827 31.269 -23.499 1.00 5.06 455 ARG A O 1
ATOM 3445 N N . ALA A 1 456 ? 7.597 30.301 -25.519 1.00 6.73 456 ALA A N 1
ATOM 3446 C CA . ALA A 1 456 ? 6.443 31.140 -25.868 1.00 7.03 456 ALA A CA 1
ATOM 3447 C C . ALA A 1 456 ? 5.340 30.881 -24.846 1.00 7.34 456 ALA A C 1
ATOM 3448 O O . ALA A 1 456 ? 5.112 29.731 -24.454 1.00 7.13 456 ALA A O 1
ATOM 3450 N N . VAL A 1 457 ? 4.686 31.948 -24.397 1.00 6.87 457 VAL A N 1
ATOM 3451 C CA . VAL A 1 457 ? 3.458 31.802 -23.619 1.00 6.99 457 VAL A CA 1
ATOM 3452 C C . VAL A 1 457 ? 2.285 32.371 -24.435 1.00 7.34 457 VAL A C 1
ATOM 3453 O O . VAL A 1 457 ? 2.241 33.587 -24.734 1.00 7.07 457 VAL A O 1
ATOM 3457 N N . VAL A 1 458 ? 1.342 31.495 -24.786 1.00 6.89 458 VAL A N 1
ATOM 3458 C CA . VAL A 1 458 ? 0.260 31.840 -25.692 1.00 6.59 458 VAL A CA 1
ATOM 3459 C C . VAL A 1 458 ? -1.056 31.691 -24.963 1.00 6.56 458 VAL A C 1
ATOM 3460 O O . VAL A 1 458 ? -1.399 30.598 -24.559 1.00 5.24 458 VAL A O 1
ATOM 3464 N N . GLU A 1 459 ? -1.795 32.805 -24.804 1.00 7.40 459 GLU A N 1
ATOM 3465 C CA . GLU A 1 459 ? -3.053 32.770 -24.051 1.00 8.15 459 GLU A CA 1
ATOM 3466 C C . GLU A 1 459 ? -4.171 33.475 -24.822 1.00 8.20 459 GLU A C 1
ATOM 3467 O O . GLU A 1 459 ? -4.057 34.683 -25.124 1.00 7.67 459 GLU A O 1
ATOM 3473 N N . ASN A 1 460 ? -5.244 32.728 -25.101 1.00 8.26 460 ASN A N 1
ATOM 3474 C CA . ASN A 1 460 ? -6.441 33.279 -25.722 1.00 8.66 460 ASN A CA 1
ATOM 3475 C C . ASN A 1 460 ? -6.048 34.082 -26.971 1.00 10.00 460 ASN A C 1
ATOM 3476 O O . ASN A 1 460 ? -6.410 35.264 -27.105 1.00 10.35 460 ASN A O 1
ATOM 3481 N N . LYS A 1 461 ? -5.318 33.426 -27.867 1.00 10.41 461 LYS A N 1
ATOM 3482 C CA . LYS A 1 461 ? -4.718 34.063 -29.029 1.00 11.55 461 LYS A CA 1
ATOM 3483 C C . LYS A 1 461 ? -4.945 33.269 -30.311 1.00 11.20 461 LYS A C 1
ATOM 3484 O O . LYS A 1 461 ? -4.937 32.029 -30.318 1.00 10.46 461 LYS A O 1
ATOM 3490 N N . ASN A 1 462 ? -5.170 33.983 -31.402 1.00 10.63 462 ASN A N 1
ATOM 3491 C CA . ASN A 1 462 ? -5.140 33.342 -32.721 1.00 11.05 462 ASN A CA 1
ATOM 3492 C C . ASN A 1 462 ? -3.862 33.834 -33.398 1.00 10.59 462 ASN A C 1
ATOM 3493 O O . ASN A 1 462 ? -3.681 35.052 -33.585 1.00 10.54 462 ASN A O 1
ATOM 3498 N N . ILE A 1 463 ? -2.985 32.891 -33.725 1.00 9.89 463 ILE A N 1
ATOM 3499 C CA . ILE A 1 463 ? -1.737 33.169 -34.412 1.00 10.06 463 ILE A CA 1
ATOM 3500 C C . ILE A 1 463 ? -1.943 32.789 -35.873 1.00 9.83 463 ILE A C 1
ATOM 3501 O O . ILE A 1 463 ? -2.108 31.605 -36.197 1.00 11.40 463 ILE A O 1
ATOM 3506 N N . ASN A 1 464 ? -1.973 33.788 -36.745 1.00 9.49 464 ASN A N 1
ATOM 3507 C CA . ASN A 1 464 ? -2.333 33.540 -38.158 1.00 9.52 464 ASN A CA 1
ATOM 3508 C C . ASN A 1 464 ? -1.185 33.702 -39.125 1.00 9.18 464 ASN A C 1
ATOM 3509 O O . ASN A 1 464 ? -1.350 33.603 -40.347 1.00 9.80 464 ASN A O 1
ATOM 3514 N N . GLY A 1 465 ? -0.001 33.915 -38.582 1.00 8.51 465 GLY A N 1
ATOM 3515 C CA . GLY A 1 465 ? 1.154 34.157 -39.413 1.00 8.58 465 GLY A CA 1
ATOM 3516 C C . GLY A 1 465 ? 2.229 34.715 -38.520 1.00 9.20 465 GLY A C 1
ATOM 3517 O O . GLY A 1 465 ? 1.981 34.914 -37.333 1.00 8.87 465 GLY A O 1
ATOM 3518 N N . PRO A 1 466 ? 3.442 34.931 -39.076 1.00 10.50 466 PRO A N 1
ATOM 3519 C CA . PRO A 1 466 ? 4.584 35.405 -38.284 1.00 10.96 466 PRO A CA 1
ATOM 3520 C C . PRO A 1 466 ? 4.283 36.782 -37.707 1.00 11.76 466 PRO A C 1
ATOM 3521 O O . PRO A 1 466 ? 4.751 37.102 -36.602 1.00 11.81 466 PRO A O 1
ATOM 3525 N N . GLU A 1 467 ? 3.450 37.555 -38.411 1.00 12.20 467 GLU A N 1
ATOM 3526 C CA . GLU A 1 467 ? 3.044 38.871 -37.911 1.00 13.90 467 GLU A CA 1
ATOM 3527 C C . GLU A 1 467 ? 2.445 38.783 -36.511 1.00 13.95 467 GLU A C 1
ATOM 3528 O O . GLU A 1 467 ? 2.452 39.770 -35.782 1.00 14.57 467 GLU A O 1
ATOM 3534 N N . ASP A 1 468 ? 1.953 37.593 -36.139 1.00 14.32 468 ASP A N 1
ATOM 3535 C CA . ASP A 1 468 ? 1.286 37.356 -34.844 1.00 14.43 468 ASP A CA 1
ATOM 3536 C C . ASP A 1 468 ? 2.207 36.787 -33.770 1.00 15.72 468 ASP A C 1
ATOM 3537 O O . ASP A 1 468 ? 1.796 36.647 -32.617 1.00 15.83 468 ASP A O 1
ATOM 3542 N N . LEU A 1 469 ? 3.449 36.494 -34.163 1.00 18.06 469 LEU A N 1
ATOM 3543 C CA . LEU A 1 469 ? 4.479 35.835 -33.336 1.00 19.74 469 LEU A CA 1
ATOM 3544 C C . LEU A 1 469 ? 4.637 34.336 -33.696 1.00 20.63 469 LEU A C 1
ATOM 3545 O O . LEU A 1 469 ? 5.389 34.000 -34.621 1.00 20.92 469 LEU A O 1
ATOM 3551 N N . LEU B 1 8 ? -25.485 24.302 -43.791 1.00 28.40 8 LEU B N 1
ATOM 3552 C CA . LEU B 1 8 ? -25.470 24.772 -45.207 1.00 28.19 8 LEU B CA 1
ATOM 3553 C C . LEU B 1 8 ? -24.859 26.174 -45.371 1.00 27.29 8 LEU B C 1
ATOM 3554 O O . LEU B 1 8 ? -23.975 26.337 -46.224 1.00 27.52 8 LEU B O 1
ATOM 3559 N N . PRO B 1 9 ? -25.345 27.189 -44.601 1.00 25.70 9 PRO B N 1
ATOM 3560 C CA . PRO B 1 9 ? -24.608 28.462 -44.489 1.00 24.76 9 PRO B CA 1
ATOM 3561 C C . PRO B 1 9 ? -23.085 28.318 -44.398 1.00 23.53 9 PRO B C 1
ATOM 3562 O O . PRO B 1 9 ? -22.373 28.987 -45.139 1.00 22.99 9 PRO B O 1
ATOM 3566 N N . GLN B 1 10 ? -22.591 27.460 -43.504 1.00 22.45 10 GLN B N 1
ATOM 3567 C CA . GLN B 1 10 ? -21.147 27.262 -43.385 1.00 21.74 10 GLN B CA 1
ATOM 3568 C C . GLN B 1 10 ? -20.528 26.713 -44.668 1.00 20.56 10 GLN B C 1
ATOM 3569 O O . GLN B 1 10 ? -19.505 27.229 -45.117 1.00 20.39 10 GLN B O 1
ATOM 3575 N N . LEU B 1 11 ? -21.130 25.676 -45.256 1.00 19.23 11 LEU B N 1
ATOM 3576 C CA . LEU B 1 11 ? -20.515 25.064 -46.430 1.00 17.94 11 LEU B CA 1
ATOM 3577 C C . LEU B 1 11 ? -20.453 26.057 -47.593 1.00 16.61 11 LEU B C 1
ATOM 3578 O O . LEU B 1 11 ? -19.408 26.196 -48.206 1.00 16.36 11 LEU B O 1
ATOM 3583 N N . LYS B 1 12 ? -21.560 26.745 -47.873 1.00 15.06 12 LYS B N 1
ATOM 3584 C CA . LYS B 1 12 ? -21.625 27.739 -48.936 1.00 14.35 12 LYS B CA 1
ATOM 3585 C C . LYS B 1 12 ? -20.526 28.815 -48.735 1.00 13.14 12 LYS B C 1
ATOM 3586 O O . LYS B 1 12 ? -19.845 29.233 -49.685 1.00 12.49 12 LYS B O 1
ATOM 3592 N N . SER B 1 13 ? -20.335 29.208 -47.484 1.00 11.75 13 SER B N 1
ATOM 3593 C CA . SER B 1 13 ? -19.285 30.149 -47.111 1.00 10.83 13 SER B CA 1
ATOM 3594 C C . SER B 1 13 ? -17.885 29.678 -47.527 1.00 10.37 13 SER B C 1
ATOM 3595 O O . SER B 1 13 ? -17.129 30.436 -48.122 1.00 9.76 13 SER B O 1
ATOM 3598 N N . ALA B 1 14 ? -17.540 28.434 -47.193 1.00 10.22 14 ALA B N 1
ATOM 3599 C CA . ALA B 1 14 ? -16.242 27.870 -47.565 1.00 10.48 14 ALA B CA 1
ATOM 3600 C C . ALA B 1 14 ? -16.104 27.790 -49.101 1.00 10.50 14 ALA B C 1
ATOM 3601 O O . ALA B 1 14 ? -15.106 28.229 -49.670 1.00 10.32 14 ALA B O 1
ATOM 3603 N N . VAL B 1 15 ? -17.113 27.239 -49.762 1.00 11.02 15 VAL B N 1
ATOM 3604 C CA . VAL B 1 15 ? -17.119 27.152 -51.237 1.00 11.19 15 VAL B CA 1
ATOM 3605 C C . VAL B 1 15 ? -16.936 28.531 -51.884 1.00 11.29 15 VAL B C 1
ATOM 3606 O O . VAL B 1 15 ? -16.165 28.700 -52.862 1.00 11.53 15 VAL B O 1
ATOM 3610 N N . ASP B 1 16 ? -17.626 29.527 -51.334 1.00 11.81 16 ASP B N 1
ATOM 3611 C CA . ASP B 1 16 ? -17.477 30.913 -51.789 1.00 10.96 16 ASP B CA 1
ATOM 3612 C C . ASP B 1 16 ? -16.033 31.406 -51.671 1.00 10.85 16 ASP B C 1
ATOM 3613 O O . ASP B 1 16 ? -15.639 32.346 -52.374 1.00 10.80 16 ASP B O 1
ATOM 3618 N N . GLY B 1 17 ? -15.248 30.754 -50.814 1.00 10.33 17 GLY B N 1
ATOM 3619 C CA . GLY B 1 17 ? -13.822 31.052 -50.658 1.00 10.66 17 GLY B CA 1
ATOM 3620 C C . GLY B 1 17 ? -12.855 30.281 -51.544 1.00 11.20 17 GLY B C 1
ATOM 3621 O O . GLY B 1 17 ? -11.648 30.546 -51.540 1.00 11.38 17 GLY B O 1
ATOM 3622 N N . LEU B 1 18 ? -13.373 29.314 -52.295 1.00 11.39 18 LEU B N 1
ATOM 3623 C CA . LEU B 1 18 ? -12.561 28.540 -53.233 1.00 11.87 18 LEU B CA 1
ATOM 3624 C C . LEU B 1 18 ? -12.423 29.245 -54.600 1.00 12.83 18 LEU B C 1
ATOM 3625 O O . LEU B 1 18 ? -13.275 29.103 -55.469 1.00 13.63 18 LEU B O 1
ATOM 3630 N N . THR B 1 19 ? -11.329 29.981 -54.786 1.00 14.21 19 THR B N 1
ATOM 3631 C CA . THR B 1 19 ? -11.089 30.781 -56.019 1.00 14.62 19 THR B CA 1
ATOM 3632 C C . THR B 1 19 ? -10.973 29.951 -57.308 1.00 14.74 19 THR B C 1
ATOM 3633 O O . THR B 1 19 ? -11.239 30.447 -58.400 1.00 15.08 19 THR B O 1
ATOM 3637 N N . GLU B 1 20 ? -10.555 28.696 -57.182 1.00 14.45 20 GLU B N 1
ATOM 3638 C CA . GLU B 1 20 ? -10.373 27.831 -58.343 1.00 14.94 20 GLU B CA 1
ATOM 3639 C C . GLU B 1 20 ? -11.714 27.425 -58.970 1.00 13.86 20 GLU B C 1
ATOM 3640 O O . GLU B 1 20 ? -11.767 27.059 -60.136 1.00 14.07 20 GLU B O 1
ATOM 3646 N N . MET B 1 21 ? -12.794 27.512 -58.202 1.00 13.18 21 MET B N 1
ATOM 3647 C CA . MET B 1 21 ? -14.112 27.158 -58.718 1.00 12.60 21 MET B CA 1
ATOM 3648 C C . MET B 1 21 ? -14.705 28.339 -59.468 1.00 12.48 21 MET B C 1
ATOM 3649 O O . MET B 1 21 ? -14.657 29.449 -58.973 1.00 11.77 21 MET B O 1
ATOM 3654 N N . SER B 1 22 ? -15.237 28.097 -60.671 1.00 11.94 22 SER B N 1
ATOM 3655 C CA . SER B 1 22 ? -15.970 29.121 -61.423 1.00 11.71 22 SER B CA 1
ATOM 3656 C C . SER B 1 22 ? -17.269 29.456 -60.678 1.00 12.26 22 SER B C 1
ATOM 3657 O O . SER B 1 22 ? -17.723 28.699 -59.858 1.00 11.57 22 SER B O 1
ATOM 3660 N N . GLU B 1 23 ? -17.863 30.608 -60.943 1.00 13.07 23 GLU B N 1
ATOM 3661 C CA . GLU B 1 23 ? -19.137 30.934 -60.291 1.00 13.49 23 GLU B CA 1
ATOM 3662 C C . GLU B 1 23 ? -20.269 29.892 -60.522 1.00 12.93 23 GLU B C 1
ATOM 3663 O O . GLU B 1 23 ? -21.030 29.580 -59.600 1.00 12.80 23 GLU B O 1
ATOM 3669 N N . SER B 1 24 ? -20.346 29.308 -61.714 1.00 12.17 24 SER B N 1
ATOM 3670 C CA . SER B 1 24 ? -21.400 28.316 -61.999 1.00 11.71 24 SER B CA 1
ATOM 3671 C C . SER B 1 24 ? -21.147 26.965 -61.315 1.00 11.33 24 SER B C 1
ATOM 3672 O O . SER B 1 24 ? -22.094 26.280 -60.934 1.00 10.59 24 SER B O 1
ATOM 3675 N N . GLU B 1 25 ? -19.878 26.609 -61.135 1.00 10.47 25 GLU B N 1
ATOM 3676 C CA . GLU B 1 25 ? -19.523 25.395 -60.368 1.00 9.89 25 GLU B CA 1
ATOM 3677 C C . GLU B 1 25 ? -19.885 25.568 -58.901 1.00 9.49 25 GLU B C 1
ATOM 3678 O O . GLU B 1 25 ? -20.412 24.653 -58.278 1.00 9.34 25 GLU B O 1
ATOM 3684 N N . LYS B 1 26 ? -19.603 26.744 -58.338 1.00 10.12 26 LYS B N 1
ATOM 3685 C CA . LYS B 1 26 ? -19.985 27.020 -56.962 1.00 10.07 26 LYS B CA 1
ATOM 3686 C C . LYS B 1 26 ? -21.499 26.852 -56.777 1.00 10.02 26 LYS B C 1
ATOM 3687 O O . LYS B 1 26 ? -21.959 26.139 -55.876 1.00 10.95 26 LYS B O 1
ATOM 3693 N N . SER B 1 27 ? -22.280 27.483 -57.638 1.00 10.29 27 SER B N 1
ATOM 3694 C CA . SER B 1 27 ? -23.720 27.392 -57.481 1.00 10.06 27 SER B CA 1
ATOM 3695 C C . SER B 1 27 ? -24.243 25.996 -57.771 1.00 10.08 27 SER B C 1
ATOM 3696 O O . SER B 1 27 ? -25.160 25.536 -57.093 1.00 9.61 27 SER B O 1
ATOM 3699 N N . GLY B 1 28 ? -23.643 25.313 -58.754 1.00 10.27 28 GLY B N 1
ATOM 3700 C CA . GLY B 1 28 ? -24.029 23.926 -59.082 1.00 9.55 28 GLY B CA 1
ATOM 3701 C C . GLY B 1 28 ? -23.743 23.003 -57.900 1.00 9.90 28 GLY B C 1
ATOM 3702 O O . GLY B 1 28 ? -24.585 22.193 -57.521 1.00 8.23 28 GLY B O 1
ATOM 3703 N N . PHE B 1 29 ? -22.560 23.146 -57.297 1.00 10.12 29 PHE B N 1
ATOM 3704 C CA . PHE B 1 29 ? -22.196 22.322 -56.133 1.00 10.98 29 PHE B CA 1
ATOM 3705 C C . PHE B 1 29 ? -23.085 22.584 -54.927 1.00 12.14 29 PHE B C 1
ATOM 3706 O O . PHE B 1 29 ? -23.574 21.644 -54.285 1.00 12.38 29 PHE B O 1
ATOM 3714 N N . ILE B 1 30 ? -23.308 23.858 -54.606 1.00 12.53 30 ILE B N 1
ATOM 3715 C CA . ILE B 1 30 ? -24.174 24.192 -53.477 1.00 14.15 30 ILE B CA 1
ATOM 3716 C C . ILE B 1 30 ? -25.591 23.703 -53.681 1.00 14.21 30 ILE B C 1
ATOM 3717 O O . ILE B 1 30 ? -26.244 23.286 -52.738 1.00 14.64 30 ILE B O 1
ATOM 3722 N N . SER B 1 31 ? -26.066 23.731 -54.915 1.00 15.40 31 SER B N 1
ATOM 3723 C CA . SER B 1 31 ? -27.359 23.132 -55.212 1.00 15.82 31 SER B CA 1
ATOM 3724 C C . SER B 1 31 ? -27.439 21.633 -54.824 1.00 15.79 31 SER B C 1
ATOM 3725 O O . SER B 1 31 ? -28.412 21.206 -54.188 1.00 15.06 31 SER B O 1
ATOM 3728 N N . LEU B 1 32 ? -26.430 20.846 -55.205 1.00 15.81 32 LEU B N 1
ATOM 3729 C CA . LEU B 1 32 ? -26.341 19.430 -54.803 1.00 15.96 32 LEU B CA 1
ATOM 3730 C C . LEU B 1 32 ? -26.275 19.214 -53.299 1.00 16.20 32 LEU B C 1
ATOM 3731 O O . LEU B 1 32 ? -26.970 18.351 -52.757 1.00 15.93 32 LEU B O 1
ATOM 3736 N N . VAL B 1 33 ? -25.392 19.973 -52.648 1.00 15.99 33 VAL B N 1
ATOM 3737 C CA . VAL B 1 33 ? -25.240 19.948 -51.196 1.00 16.03 33 VAL B CA 1
ATOM 3738 C C . VAL B 1 33 ? -26.565 20.230 -50.500 1.00 16.90 33 VAL B C 1
ATOM 3739 O O . VAL B 1 33 ? -26.939 19.501 -49.575 1.00 16.86 33 VAL B O 1
ATOM 3743 N N . SER B 1 34 ? -27.260 21.284 -50.947 1.00 17.36 34 SER B N 1
ATOM 3744 C CA . SER B 1 34 ? -28.580 21.619 -50.422 1.00 18.70 34 SER B CA 1
ATOM 3745 C C . SER B 1 34 ? -29.532 20.436 -50.414 1.00 18.56 34 SER B C 1
ATOM 3746 O O . SER B 1 34 ? -30.218 20.202 -49.419 1.00 19.01 34 SER B O 1
ATOM 3749 N N . ARG B 1 35 ? -29.565 19.707 -51.525 1.00 18.77 35 ARG B N 1
ATOM 3750 C CA . ARG B 1 35 ? -30.498 18.608 -51.727 1.00 18.90 35 ARG B CA 1
ATOM 3751 C C . ARG B 1 35 ? -30.063 17.423 -50.889 1.00 19.13 35 ARG B C 1
ATOM 3752 O O . ARG B 1 35 ? -30.897 16.746 -50.281 1.00 20.16 35 ARG B O 1
ATOM 3760 N N . TYR B 1 36 ? -28.752 17.212 -50.812 1.00 18.54 36 TYR B N 1
ATOM 3761 C CA . TYR B 1 36 ? -28.197 16.170 -49.959 1.00 19.04 36 TYR B CA 1
ATOM 3762 C C . TYR B 1 36 ? -28.610 16.392 -48.485 1.00 19.15 36 TYR B C 1
ATOM 3763 O O . TYR B 1 36 ? -29.089 15.466 -47.812 1.00 19.04 36 TYR B O 1
ATOM 3772 N N . LEU B 1 37 ? -28.447 17.628 -48.007 1.00 19.29 37 LEU B N 1
ATOM 3773 C CA . LEU B 1 37 ? -28.811 17.995 -46.627 1.00 19.63 37 LEU B CA 1
ATOM 3774 C C . LEU B 1 37 ? -30.316 18.090 -46.411 1.00 20.61 37 LEU B C 1
ATOM 3775 O O . LEU B 1 37 ? -30.812 17.726 -45.339 1.00 20.83 37 LEU B O 1
ATOM 3780 N N . SER B 1 38 ? -31.035 18.612 -47.405 1.00 21.68 38 SER B N 1
ATOM 3781 C CA . SER B 1 38 ? -32.504 18.601 -47.418 1.00 23.12 38 SER B CA 1
ATOM 3782 C C . SER B 1 38 ? -33.051 17.206 -47.120 1.00 23.51 38 SER B C 1
ATOM 3783 O O . SER B 1 38 ? -33.920 17.044 -46.255 1.00 23.61 38 SER B O 1
ATOM 3786 N N . GLY B 1 39 ? -32.528 16.213 -47.839 1.00 24.06 39 GLY B N 1
ATOM 3787 C CA . GLY B 1 39 ? -33.077 14.864 -47.837 1.00 24.96 39 GLY B CA 1
ATOM 3788 C C . GLY B 1 39 ? -34.243 14.781 -48.810 1.00 25.68 39 GLY B C 1
ATOM 3789 O O . GLY B 1 39 ? -34.374 15.629 -49.706 1.00 26.54 39 GLY B O 1
ATOM 3790 N N . GLN B 1 42 ? -38.158 13.056 -53.757 1.00 29.46 42 GLN B N 1
ATOM 3791 C CA . GLN B 1 42 ? -39.178 12.102 -54.178 1.00 28.77 42 GLN B CA 1
ATOM 3792 C C . GLN B 1 42 ? -39.108 10.858 -53.313 1.00 29.06 42 GLN B C 1
ATOM 3793 O O . GLN B 1 42 ? -38.137 10.103 -53.349 1.00 29.54 42 GLN B O 1
ATOM 3799 N N . HIS B 1 43 ? -40.146 10.639 -52.534 1.00 29.61 43 HIS B N 1
ATOM 3800 C CA . HIS B 1 43 ? -40.240 9.381 -51.834 1.00 29.45 43 HIS B CA 1
ATOM 3801 C C . HIS B 1 43 ? -41.181 8.490 -52.595 1.00 28.59 43 HIS B C 1
ATOM 3802 O O . HIS B 1 43 ? -42.308 8.859 -52.905 1.00 28.90 43 HIS B O 1
ATOM 3809 N N . ILE B 1 44 ? -40.637 7.333 -52.937 1.00 27.80 44 ILE B N 1
ATOM 3810 C CA . ILE B 1 44 ? -41.228 6.365 -53.830 1.00 26.71 44 ILE B CA 1
ATOM 3811 C C . ILE B 1 44 ? -42.166 5.480 -53.043 1.00 25.38 44 ILE B C 1
ATOM 3812 O O . ILE B 1 44 ? -41.757 4.826 -52.075 1.00 26.08 44 ILE B O 1
ATOM 3817 N N . GLU B 1 45 ? -43.435 5.505 -53.434 1.00 23.50 45 GLU B N 1
ATOM 3818 C CA A GLU B 1 45 ? -44.410 4.563 -52.909 0.50 22.56 45 GLU B CA 1
ATOM 3819 C CA B GLU B 1 45 ? -44.416 4.578 -52.902 0.50 22.35 45 GLU B CA 1
ATOM 3820 C C . GLU B 1 45 ? -44.372 3.296 -53.751 1.00 21.54 45 GLU B C 1
ATOM 3821 O O . GLU B 1 45 ? -44.787 3.288 -54.915 1.00 20.87 45 GLU B O 1
ATOM 3832 N N . TRP B 1 46 ? -43.849 2.227 -53.156 1.00 19.94 46 TRP B N 1
ATOM 3833 C CA . TRP B 1 46 ? -43.639 0.962 -53.847 1.00 18.42 46 TRP B CA 1
ATOM 3834 C C . TRP B 1 46 ? -44.863 0.451 -54.591 1.00 17.15 46 TRP B C 1
ATOM 3835 O O . TRP B 1 46 ? -44.753 -0.046 -55.705 1.00 15.63 46 TRP B O 1
ATOM 3846 N N . SER B 1 47 ? -46.021 0.570 -53.947 1.00 15.88 47 SER B N 1
ATOM 3847 C CA . SER B 1 47 ? -47.287 0.098 -54.488 1.00 15.03 47 SER B CA 1
ATOM 3848 C C . SER B 1 47 ? -47.707 0.851 -55.737 1.00 14.78 47 SER B C 1
ATOM 3849 O O . SER B 1 47 ? -48.604 0.413 -56.458 1.00 14.42 47 SER B O 1
ATOM 3852 N N . LYS B 1 48 ? -47.052 1.986 -55.984 1.00 13.89 48 LYS B N 1
ATOM 3853 C CA . LYS B 1 48 ? -47.399 2.857 -57.085 1.00 13.90 48 LYS B CA 1
ATOM 3854 C C . LYS B 1 48 ? -46.484 2.602 -58.285 1.00 13.24 48 LYS B C 1
ATOM 3855 O O . LYS B 1 48 ? -46.722 3.138 -59.364 1.00 13.65 48 LYS B O 1
ATOM 3861 N N . ILE B 1 49 ? -45.446 1.780 -58.096 1.00 12.91 49 ILE B N 1
ATOM 3862 C CA . ILE B 1 49 ? -44.524 1.432 -59.201 1.00 12.86 49 ILE B CA 1
ATOM 3863 C C . ILE B 1 49 ? -45.247 0.535 -60.190 1.00 12.76 49 ILE B C 1
ATOM 3864 O O . ILE B 1 49 ? -45.929 -0.400 -59.795 1.00 12.56 49 ILE B O 1
ATOM 3869 N N . GLN B 1 50 ? -45.104 0.845 -61.474 1.00 12.42 50 GLN B N 1
ATOM 3870 C CA . GLN B 1 50 ? -45.670 0.011 -62.503 1.00 12.83 50 GLN B CA 1
ATOM 3871 C C . GLN B 1 50 ? -44.633 -0.392 -63.527 1.00 12.27 50 GLN B C 1
ATOM 3872 O O . GLN B 1 50 ? -43.639 0.294 -63.745 1.00 11.61 50 GLN B O 1
ATOM 3878 N N . THR B 1 51 ? -44.891 -1.510 -64.186 1.00 12.20 51 THR B N 1
ATOM 3879 C CA . THR B 1 51 ? -44.061 -1.919 -65.310 1.00 12.42 51 THR B CA 1
ATOM 3880 C C . THR B 1 51 ? -44.455 -1.046 -66.496 1.00 11.74 51 THR B C 1
ATOM 3881 O O . THR B 1 51 ? -45.655 -0.883 -66.771 1.00 11.97 51 THR B O 1
ATOM 3885 N N . PRO B 1 52 ? -43.464 -0.463 -67.201 1.00 11.91 52 PRO B N 1
ATOM 3886 C CA . PRO B 1 52 ? -43.863 0.327 -68.367 1.00 11.16 52 PRO B CA 1
ATOM 3887 C C . PRO B 1 52 ? -44.466 -0.587 -69.425 1.00 10.96 52 PRO B C 1
ATOM 3888 O O . PRO B 1 52 ? -44.070 -1.753 -69.559 1.00 11.24 52 PRO B O 1
ATOM 3892 N N . THR B 1 53 ? -45.475 -0.078 -70.116 1.00 10.10 53 THR B N 1
ATOM 3893 C CA . THR B 1 53 ? -46.050 -0.759 -71.266 1.00 10.05 53 THR B CA 1
ATOM 3894 C C . THR B 1 53 ? -45.078 -0.653 -72.439 1.00 10.01 53 THR B C 1
ATOM 3895 O O . THR B 1 53 ? -44.114 0.159 -72.411 1.00 9.56 53 THR B O 1
ATOM 3899 N N . ASP B 1 54 ? -45.365 -1.417 -73.494 1.00 10.04 54 ASP B N 1
ATOM 3900 C CA . ASP B 1 54 ? -44.560 -1.350 -74.729 1.00 9.38 54 ASP B CA 1
ATOM 3901 C C . ASP B 1 54 ? -44.688 -0.004 -75.440 1.00 9.65 54 ASP B C 1
ATOM 3902 O O . ASP B 1 54 ? -43.949 0.258 -76.402 1.00 9.81 54 ASP B O 1
ATOM 3907 N N . GLU B 1 55 ? -45.603 0.853 -74.964 1.00 8.41 55 GLU B N 1
ATOM 3908 C CA . GLU B 1 55 ? -45.747 2.198 -75.495 1.00 9.56 55 GLU B CA 1
ATOM 3909 C C . GLU B 1 55 ? -44.715 3.136 -74.873 1.00 8.50 55 GLU B C 1
ATOM 3910 O O . GLU B 1 55 ? -44.336 4.127 -75.476 1.00 9.55 55 GLU B O 1
ATOM 3916 N N . ILE B 1 56 ? -44.253 2.790 -73.674 1.00 8.25 56 ILE B N 1
ATOM 3917 C CA . ILE B 1 56 ? -43.323 3.626 -72.927 1.00 8.14 56 ILE B CA 1
ATOM 3918 C C . ILE B 1 56 ? -41.903 3.072 -72.988 1.00 8.64 56 ILE B C 1
ATOM 3919 O O . ILE B 1 56 ? -40.942 3.845 -73.025 1.00 7.06 56 ILE B O 1
ATOM 3924 N N . VAL B 1 57 ? -41.765 1.747 -72.962 1.00 6.76 57 VAL B N 1
ATOM 3925 C CA . VAL B 1 57 ? -40.478 1.136 -73.244 1.00 7.44 57 VAL B CA 1
ATOM 3926 C C . VAL B 1 57 ? -40.707 0.394 -74.559 1.00 6.81 57 VAL B C 1
ATOM 3927 O O . VAL B 1 57 ? -41.281 -0.717 -74.588 1.00 6.89 57 VAL B O 1
ATOM 3931 N N . VAL B 1 58 ? -40.288 1.038 -75.636 1.00 7.08 58 VAL B N 1
ATOM 3932 C CA . VAL B 1 58 ? -40.539 0.573 -76.987 1.00 7.74 58 VAL B CA 1
ATOM 3933 C C . VAL B 1 58 ? -39.574 -0.537 -77.399 1.00 8.03 58 VAL B C 1
ATOM 3934 O O . VAL B 1 58 ? -38.334 -0.336 -77.390 1.00 8.03 58 VAL B O 1
ATOM 3938 N N . PRO B 1 59 ? -40.112 -1.735 -77.748 1.00 8.07 59 PRO B N 1
ATOM 3939 C CA . PRO B 1 59 ? -39.221 -2.740 -78.313 1.00 8.29 59 PRO B CA 1
ATOM 3940 C C . PRO B 1 59 ? -38.581 -2.192 -79.591 1.00 8.59 59 PRO B C 1
ATOM 3941 O O . PRO B 1 59 ? -39.285 -1.643 -80.423 1.00 6.70 59 PRO B O 1
ATOM 3945 N N . TYR B 1 60 ? -37.256 -2.378 -79.744 1.00 9.12 60 TYR B N 1
ATOM 3946 C CA . TYR B 1 60 ? -36.508 -1.798 -80.875 1.00 9.22 60 TYR B CA 1
ATOM 3947 C C . TYR B 1 60 ? -37.107 -2.307 -82.166 1.00 10.07 60 TYR B C 1
ATOM 3948 O O . TYR B 1 60 ? -37.112 -1.617 -83.188 1.00 11.01 60 TYR B O 1
ATOM 3957 N N . GLU B 1 61 ? -37.590 -3.547 -82.123 1.00 11.25 61 GLU B N 1
ATOM 3958 C CA . GLU B 1 61 ? -38.087 -4.230 -83.321 1.00 12.02 61 GLU B CA 1
ATOM 3959 C C . GLU B 1 61 ? -39.350 -3.556 -83.879 1.00 11.92 61 GLU B C 1
ATOM 3960 O O . GLU B 1 61 ? -39.662 -3.691 -85.054 1.00 11.73 61 GLU B O 1
ATOM 3966 N N . LYS B 1 62 ? -40.044 -2.795 -83.037 1.00 12.01 62 LYS B N 1
ATOM 3967 C CA . LYS B 1 62 ? -41.264 -2.109 -83.457 1.00 10.90 62 LYS B CA 1
ATOM 3968 C C . LYS B 1 62 ? -41.046 -0.746 -84.152 1.00 9.93 62 LYS B C 1
ATOM 3969 O O . LYS B 1 62 ? -41.961 -0.216 -84.803 1.00 7.78 62 LYS B O 1
ATOM 3975 N N . MET B 1 63 ? -39.822 -0.215 -84.109 1.00 7.83 63 MET B N 1
ATOM 3976 C CA . MET B 1 63 ? -39.566 1.092 -84.701 1.00 7.41 63 MET B CA 1
ATOM 3977 C C . MET B 1 63 ? -39.340 1.056 -86.218 1.00 8.10 63 MET B C 1
ATOM 3978 O O . MET B 1 63 ? -38.821 0.069 -86.738 1.00 9.34 63 MET B O 1
ATOM 3983 N N . THR B 1 64 ? -39.722 2.138 -86.896 1.00 8.51 64 THR B N 1
ATOM 3984 C CA . THR B 1 64 ? -39.634 2.285 -88.363 1.00 8.43 64 THR B CA 1
ATOM 3985 C C . THR B 1 64 ? -38.259 2.716 -88.873 1.00 9.61 64 THR B C 1
ATOM 3986 O O . THR B 1 64 ? -37.809 3.825 -88.592 1.00 8.83 64 THR B O 1
ATOM 3990 N N . PRO B 1 65 ? -37.593 1.865 -89.679 1.00 10.66 65 PRO B N 1
ATOM 3991 C CA . PRO B 1 65 ? -36.271 2.213 -90.215 1.00 10.42 65 PRO B CA 1
ATOM 3992 C C . PRO B 1 65 ? -36.301 3.404 -91.201 1.00 10.46 65 PRO B C 1
ATOM 3993 O O . PRO B 1 65 ? -37.372 3.757 -91.735 1.00 9.84 65 PRO B O 1
ATOM 3997 N N . VAL B 1 66 ? -35.154 4.014 -91.462 1.00 9.53 66 VAL B N 1
ATOM 3998 C CA . VAL B 1 66 ? -35.123 5.099 -92.478 1.00 9.21 66 VAL B CA 1
ATOM 3999 C C . VAL B 1 66 ? -35.442 4.530 -93.857 1.00 8.18 66 VAL B C 1
ATOM 4000 O O . VAL B 1 66 ? -35.427 3.318 -94.038 1.00 5.93 66 VAL B O 1
ATOM 4004 N N . SER B 1 67 ? -35.802 5.410 -94.796 1.00 8.03 67 SER B N 1
ATOM 4005 C CA . SER B 1 67 ? -36.192 5.010 -96.140 1.00 6.85 67 SER B CA 1
ATOM 4006 C C . SER B 1 67 ? -34.978 4.878 -97.025 1.00 7.44 67 SER B C 1
ATOM 4007 O O . SER B 1 67 ? -33.823 5.049 -96.580 1.00 6.19 67 SER B O 1
ATOM 4010 N N . GLN B 1 68 ? -35.241 4.567 -98.299 1.00 7.53 68 GLN B N 1
ATOM 4011 C CA . GLN B 1 68 ? -34.167 4.392 -99.276 1.00 8.74 68 GLN B CA 1
ATOM 4012 C C . GLN B 1 68 ? -33.624 5.717 -99.821 1.00 8.95 68 GLN B C 1
ATOM 4013 O O . GLN B 1 68 ? -32.610 5.733 -100.527 1.00 8.40 68 GLN B O 1
ATOM 4019 N N . ASP B 1 69 ? -34.303 6.822 -99.512 1.00 7.54 69 ASP B N 1
ATOM 4020 C CA . ASP B 1 69 ? -33.853 8.115 -99.996 1.00 7.04 69 ASP B CA 1
ATOM 4021 C C . ASP B 1 69 ? -32.768 8.636 -99.055 1.00 7.09 69 ASP B C 1
ATOM 4022 O O . ASP B 1 69 ? -33.024 8.945 -97.871 1.00 8.28 69 ASP B O 1
ATOM 4027 N N . VAL B 1 70 ? -31.541 8.706 -99.570 1.00 7.05 70 VAL B N 1
ATOM 4028 C CA . VAL B 1 70 ? -30.368 9.046 -98.744 1.00 7.16 70 VAL B CA 1
ATOM 4029 C C . VAL B 1 70 ? -30.529 10.456 -98.167 1.00 6.53 70 VAL B C 1
ATOM 4030 O O . VAL B 1 70 ? -29.833 10.817 -97.209 1.00 7.14 70 VAL B O 1
ATOM 4034 N N . ALA B 1 71 ? -31.435 11.257 -98.731 1.00 4.86 71 ALA B N 1
ATOM 4035 C CA . ALA B 1 71 ? -31.605 12.613 -98.216 1.00 4.64 71 ALA B CA 1
ATOM 4036 C C . ALA B 1 71 ? -32.079 12.497 -96.767 1.00 4.05 71 ALA B C 1
ATOM 4037 O O . ALA B 1 71 ? -31.766 13.352 -95.970 1.00 4.90 71 ALA B O 1
ATOM 4039 N N . GLU B 1 72 ? -32.846 11.453 -96.450 1.00 4.36 72 GLU B N 1
ATOM 4040 C CA . GLU B 1 72 ? -33.398 11.262 -95.083 1.00 4.92 72 GLU B CA 1
ATOM 4041 C C . GLU B 1 72 ? -32.261 10.869 -94.090 1.00 5.61 72 GLU B C 1
ATOM 4042 O O . GLU B 1 72 ? -32.169 11.406 -92.985 1.00 6.84 72 GLU B O 1
ATOM 4048 N N . THR B 1 73 ? -31.432 9.919 -94.507 1.00 6.14 73 THR B N 1
ATOM 4049 C CA . THR B 1 73 ? -30.243 9.522 -93.721 1.00 6.08 73 THR B CA 1
ATOM 4050 C C . THR B 1 73 ? -29.366 10.714 -93.425 1.00 6.55 73 THR B C 1
ATOM 4051 O O . THR B 1 73 ? -29.037 10.965 -92.246 1.00 6.83 73 THR B O 1
ATOM 4055 N N . LYS B 1 74 ? -29.045 11.479 -94.462 1.00 6.05 74 LYS B N 1
ATOM 4056 C CA . LYS B 1 74 ? -28.223 12.678 -94.272 1.00 7.00 74 LYS B CA 1
ATOM 4057 C C . LYS B 1 74 ? -28.914 13.736 -93.417 1.00 5.51 74 LYS B C 1
ATOM 4058 O O . LYS B 1 74 ? -28.278 14.322 -92.561 1.00 3.49 74 LYS B O 1
ATOM 4064 N N . ASN B 1 75 ? -30.192 14.050 -93.706 1.00 5.13 75 ASN B N 1
ATOM 4065 C CA . ASN B 1 75 ? -30.904 15.053 -92.895 1.00 4.68 75 ASN B CA 1
ATOM 4066 C C . ASN B 1 75 ? -30.947 14.675 -91.410 1.00 3.54 75 ASN B C 1
ATOM 4067 O O . ASN B 1 75 ? -30.818 15.560 -90.536 1.00 3.88 75 ASN B O 1
ATOM 4072 N N . LEU B 1 76 ? -31.103 13.376 -91.125 1.00 3.11 76 LEU B N 1
ATOM 4073 C CA . LEU B 1 76 ? -31.154 12.897 -89.703 1.00 3.11 76 LEU B CA 1
ATOM 4074 C C . LEU B 1 76 ? -29.787 13.002 -89.029 1.00 2.95 76 LEU B C 1
ATOM 4075 O O . LEU B 1 76 ? -29.670 13.533 -87.920 1.00 3.32 76 LEU B O 1
ATOM 4080 N N . LEU B 1 77 ? -28.758 12.574 -89.756 1.00 3.03 77 LEU B N 1
ATOM 4081 C CA . LEU B 1 77 ? -27.339 12.699 -89.321 1.00 3.44 77 LEU B CA 1
ATOM 4082 C C . LEU B 1 77 ? -26.989 14.165 -89.076 1.00 4.40 77 LEU B C 1
ATOM 4083 O O . LEU B 1 77 ? -26.265 14.482 -88.118 1.00 5.02 77 LEU B O 1
ATOM 4088 N N . ASP B 1 78 ? -27.472 15.048 -89.960 1.00 3.65 78 ASP B N 1
ATOM 4089 C CA . ASP B 1 78 ? -27.276 16.502 -89.865 1.00 5.19 78 ASP B CA 1
ATOM 4090 C C . ASP B 1 78 ? -27.915 17.092 -88.601 1.00 4.62 78 ASP B C 1
ATOM 4091 O O . ASP B 1 78 ? -27.618 18.228 -88.209 1.00 6.01 78 ASP B O 1
ATOM 4096 N N . LYS B 1 79 ? -28.802 16.341 -87.979 1.00 4.33 79 LYS B N 1
ATOM 4097 C CA . LYS B 1 79 ? -29.452 16.788 -86.750 1.00 4.09 79 LYS B CA 1
ATOM 4098 C C . LYS B 1 79 ? -28.840 16.266 -85.466 1.00 4.00 79 LYS B C 1
ATOM 4099 O O . LYS B 1 79 ? -29.374 16.560 -84.352 1.00 5.28 79 LYS B O 1
ATOM 4105 N N . LEU B 1 80 ? -27.721 15.545 -85.600 1.00 4.64 80 LEU B N 1
ATOM 4106 C CA . LEU B 1 80 ? -27.230 14.737 -84.469 1.00 4.75 80 LEU B CA 1
ATOM 4107 C C . LEU B 1 80 ? -25.873 15.228 -83.935 1.00 3.41 80 LEU B C 1
ATOM 4108 O O . LEU B 1 80 ? -24.988 15.538 -84.718 1.00 4.49 80 LEU B O 1
ATOM 4113 N N . VAL B 1 81 ? -25.760 15.309 -82.612 1.00 2.00 81 VAL B N 1
ATOM 4114 C CA . VAL B 1 81 ? -24.459 15.421 -81.946 1.00 2.66 81 VAL B CA 1
ATOM 4115 C C . VAL B 1 81 ? -24.133 14.080 -81.267 1.00 2.13 81 VAL B C 1
ATOM 4116 O O . VAL B 1 81 ? -25.006 13.500 -80.556 1.00 4.31 81 VAL B O 1
ATOM 4120 N N . VAL B 1 82 ? -22.879 13.611 -81.425 1.00 2.00 82 VAL B N 1
ATOM 4121 C CA . VAL B 1 82 ? -22.439 12.377 -80.732 1.00 2.00 82 VAL B CA 1
ATOM 4122 C C . VAL B 1 82 ? -21.517 12.770 -79.587 1.00 2.61 82 VAL B C 1
ATOM 4123 O O . VAL B 1 82 ? -20.511 13.389 -79.807 1.00 3.70 82 VAL B O 1
ATOM 4127 N N . LEU B 1 83 ? -21.938 12.449 -78.366 1.00 3.45 83 LEU B N 1
ATOM 4128 C CA . LEU B 1 83 ? -21.170 12.732 -77.172 1.00 2.76 83 LEU B CA 1
ATOM 4129 C C . LEU B 1 83 ? -20.748 11.457 -76.431 1.00 2.62 83 LEU B C 1
ATOM 4130 O O . LEU B 1 83 ? -21.541 10.512 -76.274 1.00 2.28 83 LEU B O 1
ATOM 4135 N N . LYS B 1 84 ? -19.500 11.449 -75.977 1.00 2.00 84 LYS B N 1
ATOM 4136 C CA . LYS B 1 84 ? -18.975 10.321 -75.220 1.00 2.04 84 LYS B CA 1
ATOM 4137 C C . LYS B 1 84 ? -18.641 10.831 -73.826 1.00 3.11 84 LYS B C 1
ATOM 4138 O O . LYS B 1 84 ? -17.920 11.843 -73.665 1.00 3.41 84 LYS B O 1
ATOM 4144 N N . LEU B 1 85 ? -19.155 10.137 -72.822 1.00 2.77 85 LEU B N 1
ATOM 4145 C CA . LEU B 1 85 ? -18.813 10.434 -71.452 1.00 2.28 85 LEU B CA 1
ATOM 4146 C C . LEU B 1 85 ? -17.363 9.979 -71.205 1.00 2.00 85 LEU B C 1
ATOM 4147 O O . LEU B 1 85 ? -17.050 8.790 -71.287 1.00 2.00 85 LEU B O 1
ATOM 4152 N N . ASN B 1 86 ? -16.482 10.944 -70.937 1.00 2.00 86 ASN B N 1
ATOM 4153 C CA . ASN B 1 86 ? -15.039 10.649 -70.853 1.00 2.15 86 ASN B CA 1
ATOM 4154 C C . ASN B 1 86 ? -14.293 11.321 -69.668 1.00 2.00 86 ASN B C 1
ATOM 4155 O O . ASN B 1 86 ? -13.068 11.532 -69.718 1.00 2.56 86 ASN B O 1
ATOM 4160 N N . GLY B 1 87 ? -15.007 11.517 -68.563 1.00 2.00 87 GLY B N 1
ATOM 4161 C CA . GLY B 1 87 ? -14.514 12.289 -67.427 1.00 2.79 87 GLY B CA 1
ATOM 4162 C C . GLY B 1 87 ? -14.059 11.428 -66.264 1.00 3.80 87 GLY B C 1
ATOM 4163 O O . GLY B 1 87 ? -13.389 11.909 -65.351 1.00 3.84 87 GLY B O 1
ATOM 4164 N N . GLY B 1 88 ? -14.410 10.146 -66.323 1.00 3.48 88 GLY B N 1
ATOM 4165 C CA . GLY B 1 88 ? -14.107 9.174 -65.270 1.00 6.21 88 GLY B CA 1
ATOM 4166 C C . GLY B 1 88 ? -12.719 8.591 -65.476 1.00 6.62 88 GLY B C 1
ATOM 4167 O O . GLY B 1 88 ? -12.251 8.425 -66.607 1.00 7.23 88 GLY B O 1
ATOM 4168 N N . LEU B 1 89 ? -12.080 8.281 -64.368 1.00 9.44 89 LEU B N 1
ATOM 4169 C CA . LEU B 1 89 ? -10.791 7.591 -64.370 1.00 11.55 89 LEU B CA 1
ATOM 4170 C C . LEU B 1 89 ? -10.973 6.084 -64.398 1.00 12.67 89 LEU B C 1
ATOM 4171 O O . LEU B 1 89 ? -11.901 5.555 -63.781 1.00 13.36 89 LEU B O 1
ATOM 4176 N N . GLY B 1 90 ? -10.075 5.389 -65.100 1.00 13.54 90 GLY B N 1
ATOM 4177 C CA . GLY B 1 90 ? -10.055 3.936 -65.053 1.00 15.08 90 GLY B CA 1
ATOM 4178 C C . GLY B 1 90 ? -9.227 3.450 -63.878 1.00 16.25 90 GLY B C 1
ATOM 4179 O O . GLY B 1 90 ? -8.439 2.515 -63.999 1.00 16.69 90 GLY B O 1
ATOM 4180 N N . THR B 1 91 ? -9.385 4.089 -62.720 1.00 17.06 91 THR B N 1
ATOM 4181 C CA . THR B 1 91 ? -8.555 3.726 -61.571 1.00 17.48 91 THR B CA 1
ATOM 4182 C C . THR B 1 91 ? -8.812 2.274 -61.083 1.00 17.40 91 THR B C 1
ATOM 4183 O O . THR B 1 91 ? -7.890 1.594 -60.607 1.00 16.60 91 THR B O 1
ATOM 4187 N N . THR B 1 92 ? -10.046 1.793 -61.257 1.00 17.25 92 THR B N 1
ATOM 4188 C CA . THR B 1 92 ? -10.404 0.383 -60.972 1.00 17.95 92 THR B CA 1
ATOM 4189 C C . THR B 1 92 ? -9.495 -0.637 -61.695 1.00 16.71 92 THR B C 1
ATOM 4190 O O . THR B 1 92 ? -9.227 -1.725 -61.176 1.00 17.86 92 THR B O 1
ATOM 4194 N N . MET B 1 93 ? -9.072 -0.284 -62.904 1.00 15.29 93 MET B N 1
ATOM 4195 C CA . MET B 1 93 ? -8.255 -1.121 -63.779 1.00 13.64 93 MET B CA 1
ATOM 4196 C C . MET B 1 93 ? -6.848 -0.525 -63.840 1.00 13.34 93 MET B C 1
ATOM 4197 O O . MET B 1 93 ? -6.092 -0.781 -64.784 1.00 13.49 93 MET B O 1
ATOM 4202 N N . GLY B 1 94 ? -6.539 0.327 -62.859 1.00 13.47 94 GLY B N 1
ATOM 4203 C CA . GLY B 1 94 ? -5.228 0.964 -62.726 1.00 13.90 94 GLY B CA 1
ATOM 4204 C C . GLY B 1 94 ? -4.823 1.816 -63.911 1.00 14.54 94 GLY B C 1
ATOM 4205 O O . GLY B 1 94 ? -3.633 1.919 -64.228 1.00 14.82 94 GLY B O 1
ATOM 4206 N N . CYS B 1 95 ? -5.813 2.392 -64.595 1.00 13.84 95 CYS B N 1
ATOM 4207 C CA . CYS B 1 95 ? -5.539 3.421 -65.570 1.00 13.75 95 CYS B CA 1
ATOM 4208 C C . CYS B 1 95 ? -5.387 4.690 -64.758 1.00 12.98 95 CYS B C 1
ATOM 4209 O O . CYS B 1 95 ? -6.074 4.895 -63.753 1.00 11.39 95 CYS B O 1
ATOM 4212 N N . THR B 1 96 ? -4.494 5.547 -65.214 1.00 13.36 96 THR B N 1
ATOM 4213 C CA . THR B 1 96 ? -4.316 6.842 -64.573 1.00 13.46 96 THR B CA 1
ATOM 4214 C C . THR B 1 96 ? -4.871 7.936 -65.486 1.00 12.17 96 THR B C 1
ATOM 4215 O O . THR B 1 96 ? -4.678 9.124 -65.256 1.00 11.55 96 THR B O 1
ATOM 4219 N N . GLY B 1 97 ? -5.608 7.514 -66.518 1.00 11.24 97 GLY B N 1
ATOM 4220 C CA . GLY B 1 97 ? -6.367 8.418 -67.355 1.00 9.36 97 GLY B CA 1
ATOM 4221 C C . GLY B 1 97 ? -7.681 7.707 -67.668 1.00 8.61 97 GLY B C 1
ATOM 4222 O O . GLY B 1 97 ? -8.069 6.774 -66.951 1.00 7.38 97 GLY B O 1
ATOM 4223 N N . PRO B 1 98 ? -8.343 8.102 -68.762 1.00 8.79 98 PRO B N 1
ATOM 4224 C CA . PRO B 1 98 ? -9.632 7.498 -69.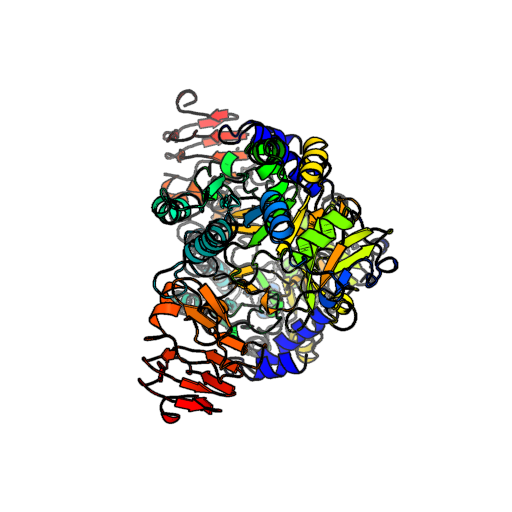037 1.00 7.54 98 PRO B CA 1
ATOM 4225 C C . PRO B 1 98 ? -9.440 6.120 -69.651 1.00 7.60 98 PRO B C 1
ATOM 4226 O O . PRO B 1 98 ? -8.369 5.855 -70.243 1.00 6.35 98 PRO B O 1
ATOM 4230 N N . LYS B 1 99 ? -10.437 5.244 -69.481 1.00 7.50 99 LYS B N 1
ATOM 4231 C CA . LYS B 1 99 ? -10.378 3.887 -70.040 1.00 7.62 99 LYS B CA 1
ATOM 4232 C C . LYS B 1 99 ? -10.322 3.982 -71.540 1.00 7.15 99 LYS B C 1
ATOM 4233 O O . LYS B 1 99 ? -9.860 3.036 -72.221 1.00 5.60 99 LYS B O 1
ATOM 4239 N N . SER B 1 100 ? -10.818 5.104 -72.066 1.00 6.40 100 SER B N 1
ATOM 4240 C CA . SER B 1 100 ? -10.961 5.261 -73.510 1.00 6.83 100 SER B CA 1
ATOM 4241 C C . SER B 1 100 ? -9.653 5.283 -74.281 1.00 6.68 100 SER B C 1
ATOM 4242 O O . SER B 1 100 ? -9.661 5.097 -75.505 1.00 5.27 100 SER B O 1
ATOM 4245 N N . VAL B 1 101 ? -8.528 5.511 -73.584 1.00 6.42 101 VAL B N 1
ATOM 4246 C CA . VAL B 1 101 ? -7.233 5.532 -74.262 1.00 6.18 101 VAL B CA 1
ATOM 4247 C C . VAL B 1 101 ? -6.473 4.202 -74.175 1.00 6.79 101 VAL B C 1
ATOM 4248 O O . VAL B 1 101 ? -5.346 4.107 -74.658 1.00 6.40 101 VAL B O 1
ATOM 4252 N N . ILE B 1 102 ? -7.118 3.190 -73.593 1.00 6.89 102 ILE B N 1
ATOM 4253 C CA . ILE B 1 102 ? -6.668 1.817 -73.742 1.00 6.63 102 ILE B CA 1
ATOM 4254 C C . ILE B 1 102 ? -6.724 1.418 -75.210 1.00 6.58 102 ILE B C 1
ATOM 4255 O O . ILE B 1 102 ? -7.737 1.634 -75.891 1.00 4.34 102 ILE B O 1
ATOM 4260 N N . GLU B 1 103 ? -5.641 0.804 -75.679 1.00 7.16 103 GLU B N 1
ATOM 4261 C CA . GLU B 1 103 ? -5.663 0.160 -76.994 1.00 8.08 103 GLU B CA 1
ATOM 4262 C C . GLU B 1 103 ? -6.583 -1.071 -77.071 1.00 7.09 103 GLU B C 1
ATOM 4263 O O . GLU B 1 103 ? -6.517 -1.982 -76.248 1.00 7.09 103 GLU B O 1
ATOM 4269 N N . VAL B 1 104 ? -7.454 -1.077 -78.064 1.00 6.38 104 VAL B N 1
ATOM 4270 C CA . VAL B 1 104 ? -8.306 -2.234 -78.338 1.00 5.88 104 VAL B CA 1
ATOM 4271 C C . VAL B 1 104 ? -7.584 -3.294 -79.206 1.00 6.47 104 VAL B C 1
ATOM 4272 O O . VAL B 1 104 ? -7.246 -4.392 -78.750 1.00 7.26 104 VAL B O 1
ATOM 4276 N N . ARG B 1 105 ? -7.356 -2.962 -80.464 1.00 6.54 105 ARG B N 1
ATOM 4277 C CA . ARG B 1 105 ? -6.621 -3.817 -81.361 1.00 6.94 105 ARG B CA 1
ATOM 4278 C C . ARG B 1 105 ? -6.083 -2.958 -82.445 1.00 6.65 105 ARG B C 1
ATOM 4279 O O . ARG B 1 105 ? -6.561 -1.821 -82.632 1.00 5.78 105 ARG B O 1
ATOM 4287 N N . ASP B 1 106 ? -5.059 -3.486 -83.118 1.00 6.07 106 ASP B N 1
ATOM 4288 C CA . ASP B 1 106 ? -4.416 -2.836 -84.276 1.00 7.26 106 ASP B CA 1
ATOM 4289 C C . ASP B 1 106 ? -3.886 -1.463 -83.943 1.00 6.87 106 ASP B C 1
ATOM 4290 O O . ASP B 1 106 ? -3.831 -0.591 -84.817 1.00 6.80 106 ASP B O 1
ATOM 4295 N N . GLY B 1 107 ? -3.531 -1.261 -82.678 1.00 6.10 107 GLY B N 1
ATOM 4296 C CA . GLY B 1 107 ? -3.022 0.038 -82.224 1.00 6.58 107 GLY B CA 1
ATOM 4297 C C . GLY B 1 107 ? -4.044 1.153 -82.092 1.00 6.66 107 GLY B C 1
ATOM 4298 O O . GLY B 1 107 ? -3.679 2.333 -81.912 1.00 7.65 107 GLY B O 1
ATOM 4299 N N . LEU B 1 108 ? -5.319 0.819 -82.195 1.00 3.89 108 LEU B N 1
ATOM 4300 C CA . LEU B 1 108 ? -6.374 1.816 -82.044 1.00 5.15 108 LEU B CA 1
ATOM 4301 C C . LEU B 1 108 ? -7.032 1.701 -80.703 1.00 4.78 108 LEU B C 1
ATOM 4302 O O . LEU B 1 108 ? -7.427 0.594 -80.281 1.00 6.55 108 LEU B O 1
ATOM 4307 N N . THR B 1 109 ? -7.173 2.844 -80.070 1.00 3.62 109 THR B N 1
ATOM 4308 C CA . THR B 1 109 ? -7.825 2.959 -78.772 1.00 3.82 109 THR B CA 1
ATOM 4309 C C . THR B 1 109 ? -9.345 3.059 -78.988 1.00 3.25 109 THR B C 1
ATOM 4310 O O . THR B 1 109 ? -9.802 3.214 -80.132 1.00 4.49 109 THR B O 1
ATOM 4314 N N . PHE B 1 110 ? -10.118 2.995 -77.900 1.00 3.34 110 PHE B N 1
ATOM 4315 C CA . PHE B 1 110 ? -11.563 3.271 -77.967 1.00 2.94 110 PHE B CA 1
ATOM 4316 C C . PHE B 1 110 ? -11.810 4.607 -78.660 1.00 3.43 110 PHE B C 1
ATOM 4317 O O . PHE B 1 110 ? -12.704 4.706 -79.493 1.00 4.29 110 PHE B O 1
ATOM 4325 N N . LEU B 1 111 ? -11.043 5.656 -78.327 1.00 3.67 111 LEU B N 1
ATOM 4326 C CA . LEU B 1 111 ? -11.285 6.955 -78.912 1.00 3.56 111 LEU B CA 1
ATOM 4327 C C . LEU B 1 111 ? -11.032 6.958 -80.416 1.00 4.09 111 LEU B C 1
ATOM 4328 O O . LEU B 1 111 ? -11.842 7.535 -81.164 1.00 4.37 111 LEU B O 1
ATOM 4333 N N . ASP B 1 112 ? -9.947 6.291 -80.841 1.00 4.55 112 ASP B N 1
ATOM 4334 C CA . ASP B 1 112 ? -9.640 6.107 -82.278 1.00 4.15 112 ASP B CA 1
ATOM 4335 C C . ASP B 1 112 ? -10.810 5.448 -82.983 1.00 4.99 112 ASP B C 1
ATOM 4336 O O . ASP B 1 112 ? -11.261 5.946 -84.019 1.00 4.44 112 ASP B O 1
ATOM 4341 N N . LEU B 1 113 ? -11.290 4.339 -82.428 1.00 4.04 113 LEU B N 1
ATOM 4342 C CA . LEU B 1 113 ? -12.378 3.590 -83.079 1.00 5.21 113 LEU B CA 1
ATOM 4343 C C . LEU B 1 113 ? -13.645 4.457 -83.213 1.00 5.90 113 LEU B C 1
ATOM 4344 O O . LEU B 1 113 ? -14.371 4.358 -84.231 1.00 5.28 113 LEU B O 1
ATOM 4349 N N . ILE B 1 114 ? -13.924 5.283 -82.182 1.00 5.90 114 ILE B N 1
ATOM 4350 C CA . ILE B 1 114 ? -15.112 6.158 -82.188 1.00 5.97 114 ILE B CA 1
ATOM 4351 C C . ILE B 1 114 ? -14.931 7.257 -83.275 1.00 6.63 114 ILE B C 1
ATOM 4352 O O . ILE B 1 114 ? -15.833 7.510 -84.063 1.00 4.37 114 ILE B O 1
ATOM 4357 N N . VAL B 1 115 ? -13.757 7.885 -83.335 1.00 6.37 115 VAL B N 1
ATOM 4358 C CA . VAL B 1 115 ? -13.492 8.900 -84.357 1.00 6.46 115 VAL B CA 1
ATOM 4359 C C . VAL B 1 115 ? -13.717 8.282 -85.722 1.00 6.39 115 VAL B C 1
ATOM 4360 O O . VAL B 1 115 ? -14.377 8.888 -86.575 1.00 7.11 115 VAL B O 1
ATOM 4364 N N . ILE B 1 116 ? -13.236 7.049 -85.907 1.00 6.04 116 ILE B N 1
ATOM 4365 C CA . ILE B 1 116 ? -13.345 6.366 -87.203 1.00 5.83 116 ILE B CA 1
ATOM 4366 C C . ILE B 1 116 ? -14.831 6.145 -87.546 1.00 4.31 116 ILE B C 1
ATOM 4367 O O . ILE B 1 116 ? -15.198 6.362 -88.686 1.00 4.08 116 ILE B O 1
ATOM 4372 N N . GLN B 1 117 ? -15.666 5.783 -86.556 1.00 4.12 117 GLN B N 1
ATOM 4373 C CA . GLN B 1 117 ? -17.112 5.594 -86.784 1.00 3.36 117 GLN B CA 1
ATOM 4374 C C . GLN B 1 117 ? -17.692 6.839 -87.412 1.00 4.74 117 GLN B C 1
ATOM 4375 O O . GLN B 1 117 ? -18.515 6.744 -88.361 1.00 5.65 117 GLN B O 1
ATOM 4381 N N . ILE B 1 118 ? -17.311 7.989 -86.851 1.00 2.88 118 ILE B N 1
ATOM 4382 C CA . ILE B 1 118 ? -17.939 9.259 -87.211 1.00 4.58 118 ILE B CA 1
ATOM 4383 C C . ILE B 1 118 ? -17.403 9.765 -88.554 1.00 5.28 118 ILE B C 1
ATOM 4384 O O . ILE B 1 118 ? -18.172 10.219 -89.401 1.00 4.48 118 ILE B O 1
ATOM 4389 N N . GLU B 1 119 ? -16.093 9.673 -88.738 1.00 5.95 119 GLU B N 1
ATOM 4390 C CA . GLU B 1 119 ? -15.497 9.967 -90.059 1.00 7.00 119 GLU B CA 1
ATOM 4391 C C . GLU B 1 119 ? -16.124 9.072 -91.125 1.00 6.49 119 GLU B C 1
ATOM 4392 O O . GLU B 1 119 ? -16.347 9.522 -92.272 1.00 8.65 119 GLU B O 1
ATOM 4398 N N . ASN B 1 120 ? -16.414 7.819 -90.778 1.00 5.11 120 ASN B N 1
ATOM 4399 C CA . ASN B 1 120 ? -16.990 6.881 -91.761 1.00 5.59 120 ASN B CA 1
ATOM 4400 C C . ASN B 1 120 ? -18.384 7.391 -92.230 1.00 5.10 120 ASN B C 1
ATOM 4401 O O . ASN B 1 120 ? -18.692 7.409 -93.430 1.00 3.30 120 ASN B O 1
ATOM 4406 N N . LEU B 1 121 ? -19.205 7.827 -91.283 1.00 4.27 121 LEU B N 1
ATOM 4407 C CA . LEU B 1 121 ? -20.518 8.431 -91.592 1.00 4.67 121 LEU B CA 1
ATOM 4408 C C . LEU B 1 121 ? -20.370 9.729 -92.402 1.00 4.97 121 LEU B C 1
ATOM 4409 O O . LEU B 1 121 ? -21.088 9.950 -93.380 1.00 6.17 121 LEU B O 1
ATOM 4414 N N . ASN B 1 122 ? -19.427 10.584 -92.024 1.00 4.58 122 ASN B N 1
ATOM 4415 C CA . ASN B 1 122 ? -19.307 11.886 -92.693 1.00 4.56 122 ASN B CA 1
ATOM 4416 C C . ASN B 1 122 ? -18.855 11.715 -94.138 1.00 4.75 122 ASN B C 1
ATOM 4417 O O . ASN B 1 122 ? -19.302 12.451 -95.038 1.00 5.12 122 ASN B O 1
ATOM 4422 N N . ASN B 1 123 ? -18.015 10.713 -94.339 1.00 5.04 123 ASN B N 1
ATOM 4423 C CA . ASN B 1 123 ? -17.441 10.409 -95.656 1.00 6.18 123 ASN B CA 1
ATOM 4424 C C . ASN B 1 123 ? -18.469 9.712 -96.549 1.00 6.92 123 ASN B C 1
ATOM 4425 O O . ASN B 1 123 ? -18.473 9.909 -97.769 1.00 8.05 123 ASN B O 1
ATOM 4430 N N . LYS B 1 124 ? -19.328 8.888 -95.957 1.00 7.04 124 LYS B N 1
ATOM 4431 C CA . LYS B 1 124 ? -20.337 8.171 -96.727 1.00 8.59 124 LYS B CA 1
ATOM 4432 C C . LYS B 1 124 ? -21.487 9.100 -97.175 1.00 8.63 124 LYS B C 1
ATOM 4433 O O . LYS B 1 124 ? -21.927 9.031 -98.326 1.00 8.70 124 LYS B O 1
ATOM 4439 N N . TYR B 1 125 ? -21.903 10.008 -96.289 1.00 7.56 125 TYR B N 1
ATOM 4440 C CA . TYR B 1 125 ? -23.170 10.731 -96.450 1.00 8.59 125 TYR B CA 1
ATOM 4441 C C . TYR B 1 125 ? -23.016 12.223 -96.681 1.00 8.67 125 TYR B C 1
ATOM 4442 O O . TYR B 1 125 ? -23.966 12.892 -97.079 1.00 9.59 125 TYR B O 1
ATOM 4451 N N . GLY B 1 126 ? -21.842 12.775 -96.406 1.00 9.06 126 GLY B N 1
ATOM 4452 C CA . GLY B 1 126 ? -21.652 14.212 -96.605 1.00 9.23 126 GLY B CA 1
ATOM 4453 C C . GLY B 1 126 ? -22.096 15.100 -95.453 1.00 9.05 126 GLY B C 1
ATOM 4454 O O . GLY B 1 126 ? -22.003 16.329 -95.531 1.00 8.42 126 GLY B O 1
ATOM 4455 N N . CYS B 1 127 ? -22.578 14.471 -94.384 1.00 9.96 127 CYS B N 1
ATOM 4456 C CA . CYS B 1 127 ? -22.926 15.154 -93.145 1.00 9.54 127 CYS B CA 1
ATOM 4457 C C . CYS B 1 127 ? -21.621 15.562 -92.452 1.00 9.39 127 CYS B C 1
ATOM 4458 O O . CYS B 1 127 ? -20.534 15.163 -92.883 1.00 8.67 127 CYS B O 1
ATOM 4461 N N . LYS B 1 128 ? -21.731 16.417 -91.438 1.00 8.28 128 LYS B N 1
ATOM 4462 C CA . LYS B 1 128 ? -20.589 16.841 -90.636 1.00 7.53 128 LYS B CA 1
ATOM 4463 C C . LYS B 1 128 ? -20.985 16.626 -89.187 1.00 6.66 128 LYS B C 1
ATOM 4464 O O . LYS B 1 128 ? -21.120 17.576 -88.437 1.00 6.90 128 LYS B O 1
ATOM 4470 N N . VAL B 1 129 ? -21.205 15.365 -88.828 1.00 5.69 129 VAL B N 1
ATOM 4471 C CA . VAL B 1 129 ? -21.604 15.022 -87.473 1.00 5.80 129 VAL B CA 1
ATOM 4472 C C . VAL B 1 129 ? -20.437 15.397 -86.561 1.00 6.24 129 VAL B C 1
ATOM 4473 O O . VAL B 1 129 ? -19.300 14.942 -86.798 1.00 8.54 129 VAL B O 1
ATOM 4477 N N . PRO B 1 130 ? -20.691 16.253 -85.548 1.00 6.17 130 PRO B N 1
ATOM 4478 C CA . PRO B 1 130 ? -19.624 16.547 -84.562 1.00 5.83 130 PRO B CA 1
ATOM 4479 C C . PRO B 1 130 ? -19.481 15.414 -83.519 1.00 4.71 130 PRO B C 1
ATOM 4480 O O . PRO B 1 130 ? -20.498 14.804 -83.080 1.00 4.61 130 PRO B O 1
ATOM 4484 N N . LEU B 1 131 ? -18.238 15.155 -83.116 1.00 4.14 131 LEU B N 1
ATOM 4485 C CA . LEU B 1 131 ? -17.977 14.241 -81.980 1.00 4.64 131 LEU B CA 1
ATOM 4486 C C . LEU B 1 131 ? -17.620 15.106 -80.778 1.00 4.46 131 LEU B C 1
ATOM 4487 O O . LEU B 1 131 ? -16.713 15.954 -80.877 1.00 5.83 131 LEU B O 1
ATOM 4492 N N . VAL B 1 132 ? -18.313 14.936 -79.647 1.00 3.57 132 VAL B N 1
ATOM 4493 C CA . VAL B 1 132 ? -18.013 15.733 -78.447 1.00 4.42 132 VAL B CA 1
ATOM 4494 C C . VAL B 1 132 ? -17.503 14.796 -77.337 1.00 3.87 132 VAL B C 1
ATOM 4495 O O . VAL B 1 132 ? -18.177 13.831 -77.000 1.00 3.07 132 VAL B O 1
ATOM 4499 N N . LEU B 1 133 ? -16.311 15.083 -76.793 1.00 3.31 133 LEU B N 1
ATOM 4500 C CA . LEU B 1 133 ? -15.759 14.326 -75.656 1.00 4.27 133 LEU B CA 1
ATOM 4501 C C . LEU B 1 133 ? -15.889 15.137 -74.378 1.00 3.89 133 LEU B C 1
ATOM 4502 O O . LEU B 1 133 ? -15.313 16.247 -74.250 1.00 3.98 133 LEU B O 1
ATOM 4507 N N . MET B 1 134 ? -16.643 14.598 -73.441 1.00 4.32 134 MET B N 1
ATOM 4508 C CA . MET B 1 134 ? -16.767 15.260 -72.183 1.00 4.87 134 MET B CA 1
ATOM 4509 C C . MET B 1 134 ? -15.698 14.691 -71.278 1.00 4.91 134 MET B C 1
ATOM 4510 O O . MET B 1 134 ? -15.777 13.538 -70.900 1.00 4.43 134 MET B O 1
ATOM 4515 N N . ASN B 1 135 ? -14.688 15.516 -70.975 1.00 4.94 135 ASN B N 1
ATOM 4516 C CA . ASN B 1 135 ? -13.561 15.099 -70.156 1.00 6.03 135 ASN B CA 1
ATOM 4517 C C . ASN B 1 135 ? -13.700 15.659 -68.763 1.00 6.36 135 ASN B C 1
ATOM 4518 O O . ASN B 1 135 ? -14.680 16.307 -68.454 1.00 7.50 135 ASN B O 1
ATOM 4523 N N . SER B 1 136 ? -12.712 15.401 -67.916 1.00 6.91 136 SER B N 1
ATOM 4524 C CA . SER B 1 136 ? -12.601 16.087 -66.625 1.00 7.31 136 SER B CA 1
ATOM 4525 C C . SER B 1 136 ? -11.155 16.528 -66.507 1.00 6.68 136 SER B C 1
ATOM 4526 O O . SER B 1 136 ? -10.331 16.212 -67.388 1.00 5.34 136 SER B O 1
ATOM 4529 N N . PHE B 1 137 ? -10.848 17.238 -65.422 1.00 6.90 137 PHE B N 1
ATOM 4530 C CA . PHE B 1 137 ? -9.459 17.579 -65.086 1.00 7.39 137 PHE B CA 1
ATOM 4531 C C . PHE B 1 137 ? -8.541 16.336 -64.966 1.00 8.37 137 PHE B C 1
ATOM 4532 O O . PHE B 1 137 ? -7.310 16.444 -65.116 1.00 9.05 137 PHE B O 1
ATOM 4540 N N . ASN B 1 138 ? -9.129 15.169 -64.680 1.00 9.32 138 ASN B N 1
ATOM 4541 C CA . ASN B 1 138 ? -8.367 13.927 -64.605 1.00 9.40 138 ASN B CA 1
ATOM 4542 C C . ASN B 1 138 ? -8.086 13.269 -65.956 1.00 9.49 138 ASN B C 1
ATOM 4543 O O . ASN B 1 138 ? -7.153 12.480 -66.064 1.00 9.58 138 ASN B O 1
ATOM 4548 N N . THR B 1 139 ? -8.875 13.581 -66.985 1.00 8.17 139 THR B N 1
ATOM 4549 C CA . THR B 1 139 ? -8.773 12.847 -68.266 1.00 7.46 139 THR B CA 1
ATOM 4550 C C . THR B 1 139 ? -8.357 13.709 -69.477 1.00 7.70 139 THR B C 1
ATOM 4551 O O . THR B 1 139 ? -8.140 13.202 -70.587 1.00 7.40 139 THR B O 1
ATOM 4555 N N . HIS B 1 140 ? -8.254 15.012 -69.248 1.00 8.76 140 HIS B N 1
ATOM 4556 C CA . HIS B 1 140 ? -8.028 15.990 -70.303 1.00 9.74 140 HIS B CA 1
ATOM 4557 C C . HIS B 1 140 ? -6.744 15.709 -71.097 1.00 10.01 140 HIS B C 1
ATOM 4558 O O . HIS B 1 140 ? -6.770 15.702 -72.339 1.00 9.89 140 HIS B O 1
ATOM 4565 N N . ASP B 1 141 ? -5.630 15.477 -70.387 1.00 10.42 141 ASP B N 1
ATOM 4566 C CA . ASP B 1 141 ? -4.328 15.361 -71.035 1.00 10.05 141 ASP B CA 1
ATOM 4567 C C . ASP B 1 141 ? -4.223 14.122 -71.941 1.00 10.32 141 ASP B C 1
ATOM 4568 O O . ASP B 1 141 ? -3.903 14.258 -73.131 1.00 9.56 141 ASP B O 1
ATOM 4573 N N . ASP B 1 142 ? -4.548 12.936 -71.409 1.00 10.44 142 ASP B N 1
ATOM 4574 C CA . ASP B 1 142 ? -4.461 11.700 -72.207 1.00 11.47 142 ASP B CA 1
ATOM 4575 C C . ASP B 1 142 ? -5.391 11.735 -73.432 1.00 11.40 142 ASP B C 1
ATOM 4576 O O . ASP B 1 142 ? -5.057 11.205 -74.509 1.00 11.87 142 ASP B O 1
ATOM 4581 N N . THR B 1 143 ? -6.545 12.362 -73.265 1.00 10.80 143 THR B N 1
ATOM 4582 C CA . THR B 1 143 ? -7.509 12.510 -74.353 1.00 11.23 143 THR B CA 1
ATOM 4583 C C . THR B 1 143 ? -6.980 13.361 -75.505 1.00 12.32 143 THR B C 1
ATOM 4584 O O . THR B 1 143 ? -7.110 12.978 -76.668 1.00 12.53 143 THR B O 1
ATOM 4588 N N . HIS B 1 144 ? -6.388 14.511 -75.188 1.00 13.02 144 HIS B N 1
ATOM 4589 C CA . HIS B 1 144 ? -5.855 15.395 -76.232 1.00 15.06 144 HIS B CA 1
ATOM 4590 C C . HIS B 1 144 ? -4.701 14.723 -77.003 1.00 14.58 144 HIS B C 1
ATOM 4591 O O . HIS B 1 144 ? -4.581 14.903 -78.208 1.00 14.61 144 HIS B O 1
ATOM 4598 N N . LYS B 1 145 ? -3.911 13.906 -76.307 1.00 14.32 145 LYS B N 1
ATOM 4599 C CA . LYS B 1 145 ? -2.888 13.056 -76.926 1.00 15.15 145 LYS B CA 1
ATOM 4600 C C . LYS B 1 145 ? -3.417 12.223 -78.104 1.00 14.78 145 LYS B C 1
ATOM 4601 O O . LYS B 1 145 ? -2.741 12.109 -79.130 1.00 14.12 145 LYS B O 1
ATOM 4607 N N . ILE B 1 146 ? -4.612 11.643 -77.955 1.00 14.28 146 ILE B N 1
ATOM 4608 C CA . ILE B 1 146 ? -5.217 10.822 -79.014 1.00 14.16 146 ILE B CA 1
ATOM 4609 C C . ILE B 1 146 ? -5.868 11.704 -80.095 1.00 14.86 146 ILE B C 1
ATOM 4610 O O . ILE B 1 146 ? -5.684 11.469 -81.291 1.00 15.20 146 ILE B O 1
ATOM 4615 N N . VAL B 1 147 ? -6.560 12.746 -79.651 1.00 14.72 147 VAL B N 1
ATOM 4616 C CA . VAL B 1 147 ? -7.329 13.675 -80.488 1.00 15.78 147 VAL B CA 1
ATOM 4617 C C . VAL B 1 147 ? -6.482 14.523 -81.453 1.00 16.06 147 VAL B C 1
ATOM 4618 O O . VAL B 1 147 ? -6.920 14.840 -82.575 1.00 16.10 147 VAL B O 1
ATOM 4622 N N . GLU B 1 148 ? -5.286 14.899 -81.004 1.00 16.60 148 GLU B N 1
ATOM 4623 C CA . GLU B 1 148 ? -4.347 15.701 -81.791 1.00 17.26 148 GLU B CA 1
ATOM 4624 C C . GLU B 1 148 ? -4.056 15.080 -83.165 1.00 17.01 148 GLU B C 1
ATOM 4625 O O . GLU B 1 148 ? -3.949 15.806 -84.154 1.00 17.03 148 GLU B O 1
ATOM 4631 N N . LYS B 1 149 ? -3.955 13.752 -83.236 1.00 16.88 149 LYS B N 1
ATOM 4632 C CA . LYS B 1 149 ? -3.722 13.068 -84.524 1.00 17.36 149 LYS B CA 1
ATOM 4633 C C . LYS B 1 149 ? -4.782 13.292 -85.632 1.00 16.51 149 LYS B C 1
ATOM 4634 O O . LYS B 1 149 ? -4.516 12.995 -86.801 1.00 17.39 149 LYS B O 1
ATOM 4640 N N . TYR B 1 150 ? -5.944 13.844 -85.295 1.00 15.65 150 TYR B N 1
ATOM 4641 C CA . TYR B 1 150 ? -7.060 13.908 -86.255 1.00 14.61 150 TYR B CA 1
ATOM 4642 C C . TYR B 1 150 ? -7.387 15.283 -86.850 1.00 15.62 150 TYR B C 1
ATOM 4643 O O . TYR B 1 150 ? -8.512 15.494 -87.339 1.00 15.26 150 TYR B O 1
ATOM 4652 N N . THR B 1 151 ? -6.418 16.195 -86.811 1.00 15.99 151 THR B N 1
ATOM 4653 C CA . THR B 1 151 ? -6.607 17.581 -87.254 1.00 17.00 151 THR B CA 1
ATOM 4654 C C . THR B 1 151 ? -6.773 17.701 -88.777 1.00 17.36 151 THR B C 1
ATOM 4655 O O . THR B 1 151 ? -6.906 18.800 -89.309 1.00 18.23 151 THR B O 1
ATOM 4659 N N . ASN B 1 152 ? -6.771 16.573 -89.480 1.00 17.39 152 ASN B N 1
ATOM 4660 C CA . ASN B 1 152 ? -7.055 16.589 -90.910 1.00 17.08 152 ASN B CA 1
ATOM 4661 C C . ASN B 1 152 ? -8.162 15.610 -91.290 1.00 16.37 152 ASN B C 1
ATOM 4662 O O . ASN B 1 152 ? -8.382 15.358 -92.473 1.00 17.14 152 ASN B O 1
ATOM 4667 N N . SER B 1 153 ? -8.851 15.066 -90.282 1.00 14.63 153 SER B N 1
ATOM 4668 C CA . SER B 1 153 ? -9.921 14.094 -90.491 1.00 13.52 153 SER B CA 1
ATOM 4669 C C . SER B 1 153 ? -11.229 14.786 -90.785 1.00 11.99 153 SER B C 1
ATOM 4670 O O . SER B 1 153 ? -11.418 15.951 -90.427 1.00 10.90 153 SER B O 1
ATOM 4673 N N . ASN B 1 154 ? -12.133 14.067 -91.444 1.00 10.09 154 ASN B N 1
ATOM 4674 C CA . ASN B 1 154 ? -13.425 14.637 -91.738 1.00 9.51 154 ASN B CA 1
ATOM 4675 C C . ASN B 1 154 ? -14.370 14.479 -90.548 1.00 8.21 154 ASN B C 1
ATOM 4676 O O . ASN B 1 154 ? -15.386 13.825 -90.647 1.00 8.52 154 ASN B O 1
ATOM 4681 N N . VAL B 1 155 ? -13.980 15.040 -89.417 1.00 7.48 155 VAL B N 1
ATOM 4682 C CA . VAL B 1 155 ? -14.820 15.052 -88.217 1.00 7.19 155 VAL B CA 1
ATOM 4683 C C . VAL B 1 155 ? -14.309 16.119 -87.263 1.00 6.83 155 VAL B C 1
ATOM 4684 O O . VAL B 1 155 ? -13.111 16.193 -86.990 1.00 6.46 155 VAL B O 1
ATOM 4688 N N . ASP B 1 156 ? -15.222 16.976 -86.808 1.00 6.92 156 ASP B N 1
ATOM 4689 C CA . ASP B 1 156 ? -14.907 18.017 -85.868 1.00 6.86 156 ASP B CA 1
ATOM 4690 C C . ASP B 1 156 ? -14.941 17.371 -84.497 1.00 6.38 156 ASP B C 1
ATOM 4691 O O . ASP B 1 156 ? -15.997 16.975 -84.026 1.00 5.86 156 ASP B O 1
ATOM 4696 N N . ILE B 1 157 ? -13.786 17.281 -83.845 1.00 5.33 157 ILE B N 1
ATOM 4697 C CA . ILE B 1 157 ? -13.762 16.745 -82.491 1.00 5.29 157 ILE B CA 1
ATOM 4698 C C . ILE B 1 157 ? -13.770 17.902 -81.483 1.00 5.63 157 ILE B C 1
ATOM 4699 O O . ILE B 1 157 ? -12.805 18.681 -81.408 1.00 6.00 157 ILE B O 1
ATOM 4704 N N . HIS B 1 158 ? -14.847 17.995 -80.712 1.00 5.65 158 HIS B N 1
ATOM 4705 C CA . HIS B 1 158 ? -15.013 18.969 -79.632 1.00 5.30 158 HIS B CA 1
ATOM 4706 C C . HIS B 1 158 ? -14.623 18.314 -78.307 1.00 6.73 158 HIS B C 1
ATOM 4707 O O . HIS B 1 158 ? -14.850 17.120 -78.103 1.00 6.79 158 HIS B O 1
ATOM 4714 N N . THR B 1 159 ? -13.998 19.072 -77.416 1.00 6.27 159 THR B N 1
ATOM 4715 C CA . THR B 1 159 ? -13.728 18.591 -76.061 1.00 7.09 159 THR B CA 1
ATOM 4716 C C . THR B 1 159 ? -14.171 19.693 -75.076 1.00 6.98 159 THR B C 1
ATOM 4717 O O . THR B 1 159 ? -14.158 20.896 -75.406 1.00 8.11 159 THR B O 1
ATOM 4721 N N . PHE B 1 160 ? -14.570 19.282 -73.883 1.00 7.84 160 PHE B N 1
ATOM 4722 C CA . PHE B 1 160 ? -14.804 20.199 -72.764 1.00 7.72 160 PHE B CA 1
ATOM 4723 C C . PHE B 1 160 ? -14.634 19.477 -71.451 1.00 9.06 160 PHE B C 1
ATOM 4724 O O . PHE B 1 160 ? -14.941 18.298 -71.349 1.00 8.04 160 PHE B O 1
ATOM 4732 N N . ASN B 1 161 ? -14.084 20.167 -70.451 1.00 9.06 161 ASN B N 1
ATOM 4733 C CA . ASN B 1 161 ? -14.068 19.575 -69.114 1.00 9.20 161 ASN B CA 1
ATOM 4734 C C . ASN B 1 161 ? -15.401 19.830 -68.464 1.00 9.20 161 ASN B C 1
ATOM 4735 O O . ASN B 1 161 ? -15.970 20.940 -68.564 1.00 8.89 161 ASN B O 1
ATOM 4740 N N . GLN B 1 162 ? -15.892 18.820 -67.767 1.00 8.62 162 GLN B N 1
ATOM 4741 C CA . GLN B 1 162 ? -17.120 18.911 -66.999 1.00 8.37 162 GLN B CA 1
ATOM 4742 C C . GLN B 1 162 ? -16.822 19.637 -65.674 1.00 7.34 162 GLN B C 1
ATOM 4743 O O . GLN B 1 162 ? -15.693 20.140 -65.479 1.00 6.17 162 GLN B O 1
ATOM 4749 N N . SER B 1 163 ? -17.803 19.700 -64.769 1.00 6.64 163 SER B N 1
ATOM 4750 C CA . SER B 1 163 ? -17.630 20.484 -63.529 1.00 6.05 163 SER B CA 1
ATOM 4751 C C . SER B 1 163 ? -16.540 19.889 -62.660 1.00 6.87 163 SER B C 1
ATOM 4752 O O . SER B 1 163 ? -16.295 18.688 -62.695 1.00 5.91 163 SER B O 1
ATOM 4755 N N . LYS B 1 164 ? -15.863 20.734 -61.891 1.00 5.40 164 LYS B N 1
ATOM 4756 C CA . LYS B 1 164 ? -14.856 20.261 -60.931 1.00 6.49 164 LYS B CA 1
ATOM 4757 C C . LYS B 1 164 ? -15.320 20.682 -59.522 1.00 6.77 164 LYS B C 1
ATOM 4758 O O . LYS B 1 164 ? -15.316 21.850 -59.204 1.00 7.58 164 LYS B O 1
ATOM 4764 N N . TYR B 1 165 ? -15.747 19.722 -58.702 1.00 7.11 165 TYR B N 1
ATOM 4765 C CA . TYR B 1 165 ? -16.307 20.046 -57.385 1.00 6.30 165 TYR B CA 1
ATOM 4766 C C . TYR B 1 165 ? -15.374 19.596 -56.270 1.00 5.89 165 TYR B C 1
ATOM 4767 O O . TYR B 1 165 ? -14.559 18.699 -56.494 1.00 5.61 165 TYR B O 1
ATOM 4776 N N . PRO B 1 166 ? -15.496 20.196 -55.062 1.00 5.86 166 PRO B N 1
ATOM 4777 C CA . PRO B 1 166 ? -14.640 19.761 -53.946 1.00 5.94 166 PRO B CA 1
ATOM 4778 C C . PRO B 1 166 ? -15.217 18.554 -53.190 1.00 6.01 166 PRO B C 1
ATOM 4779 O O . PRO B 1 166 ? -16.413 18.497 -52.878 1.00 6.08 166 PRO B O 1
ATOM 4783 N N . ARG B 1 167 ? -14.365 17.570 -52.956 1.00 7.11 167 ARG B N 1
ATOM 4784 C CA . ARG B 1 167 ? -14.633 16.535 -51.965 1.00 7.56 167 ARG B CA 1
ATOM 4785 C C . ARG B 1 167 ? -14.903 17.183 -50.597 1.00 7.78 167 ARG B C 1
ATOM 4786 O O . ARG B 1 167 ? -14.312 18.219 -50.249 1.00 7.96 167 ARG B O 1
ATOM 4794 N N . VAL B 1 168 ? -15.836 16.594 -49.860 1.00 7.80 168 VAL B N 1
ATOM 4795 C CA . VAL B 1 168 ? -16.269 17.116 -48.576 1.00 8.24 168 VAL B CA 1
ATOM 4796 C C . VAL B 1 168 ? -15.861 16.125 -47.488 1.00 9.16 168 VAL B C 1
ATOM 4797 O O . VAL B 1 168 ? -16.187 14.939 -47.566 1.00 8.42 168 VAL B O 1
ATOM 4801 N N . VAL B 1 169 ? -15.126 16.613 -46.490 1.00 10.49 169 VAL B N 1
ATOM 4802 C CA . VAL B 1 169 ? -14.739 15.806 -45.331 1.00 12.07 169 VAL B CA 1
ATOM 4803 C C . VAL B 1 169 ? -16.019 15.435 -44.593 1.00 13.24 169 VAL B C 1
ATOM 4804 O O . VAL B 1 169 ? -16.789 16.301 -44.186 1.00 13.14 169 VAL B O 1
ATOM 4808 N N . ALA B 1 170 ? -16.256 14.137 -44.452 1.00 15.41 170 ALA B N 1
ATOM 4809 C CA . ALA B 1 170 ? -17.543 13.633 -43.985 1.00 17.37 170 ALA B CA 1
ATOM 4810 C C . ALA B 1 170 ? -17.933 14.119 -42.584 1.00 18.83 170 ALA B C 1
ATOM 4811 O O . ALA B 1 170 ? -19.073 14.543 -42.375 1.00 19.70 170 ALA B O 1
ATOM 4813 N N . ASP B 1 171 ? -17.008 14.073 -41.631 1.00 19.95 171 ASP B N 1
ATOM 4814 C CA . ASP B 1 171 ? -17.368 14.448 -40.261 1.00 21.40 171 ASP B CA 1
ATOM 4815 C C . ASP B 1 171 ? -17.592 15.953 -40.068 1.00 21.85 171 ASP B C 1
ATOM 4816 O O . ASP B 1 171 ? -18.647 16.370 -39.583 1.00 22.05 171 ASP B O 1
ATOM 4821 N N . GLU B 1 172 ? -16.622 16.761 -40.482 1.00 22.27 172 GLU B N 1
ATOM 4822 C CA . GLU B 1 172 ? -16.694 18.210 -40.303 1.00 22.57 172 GLU B CA 1
ATOM 4823 C C . GLU B 1 172 ? -17.676 18.862 -41.277 1.00 22.41 172 GLU B C 1
ATOM 4824 O O . GLU B 1 172 ? -18.151 19.978 -41.033 1.00 22.68 172 GLU B O 1
ATOM 4830 N N . PHE B 1 173 ? -17.995 18.147 -42.361 1.00 21.80 173 PHE B N 1
ATOM 4831 C CA . PHE B 1 173 ? -18.785 18.678 -43.479 1.00 21.06 173 PHE B CA 1
ATOM 4832 C C . PHE B 1 173 ? -18.204 20.001 -43.992 1.00 20.29 173 PHE B C 1
ATOM 4833 O O . PHE B 1 173 ? -18.874 21.045 -44.032 1.00 20.00 173 PHE B O 1
ATOM 4841 N N . VAL B 1 174 ? -16.939 19.932 -44.379 1.00 18.76 174 VAL B N 1
ATOM 4842 C CA . VAL B 1 174 ? -16.219 21.083 -44.874 1.00 18.34 174 VAL B CA 1
ATOM 4843 C C . VAL B 1 174 ? -15.499 20.684 -46.158 1.00 17.78 174 VAL B C 1
ATOM 4844 O O . VAL B 1 174 ? -14.941 19.584 -46.226 1.00 17.88 174 VAL B O 1
ATOM 4848 N N . PRO B 1 175 ? -15.509 21.567 -47.179 1.00 16.95 175 PRO B N 1
ATOM 4849 C CA . PRO B 1 175 ? -14.752 21.209 -48.383 1.00 16.62 175 PRO B CA 1
ATOM 4850 C C . PRO B 1 175 ? -13.309 20.881 -48.057 1.00 15.94 175 PRO B C 1
ATOM 4851 O O . PRO B 1 175 ? -12.648 21.612 -47.325 1.00 16.60 175 PRO B O 1
ATOM 4855 N N . TRP B 1 176 ? -12.824 19.776 -48.596 1.00 15.83 176 TRP B N 1
ATOM 4856 C CA . TRP B 1 176 ? -11.455 19.358 -48.344 1.00 15.19 176 TRP B CA 1
ATOM 4857 C C . TRP B 1 176 ? -10.434 20.413 -48.798 1.00 15.51 176 TRP B C 1
ATOM 4858 O O . TRP B 1 176 ? -9.482 20.690 -48.057 1.00 15.32 176 TRP B O 1
ATOM 4869 N N . PRO B 1 177 ? -10.616 21.008 -50.006 1.00 15.03 177 PRO B N 1
ATOM 4870 C CA . PRO B 1 177 ? -9.695 22.097 -50.391 1.00 14.93 177 PRO B CA 1
ATOM 4871 C C . PRO B 1 177 ? -9.674 23.290 -49.430 1.00 15.13 177 PRO B C 1
ATOM 4872 O O . PRO B 1 177 ? -8.686 24.028 -49.389 1.00 15.32 177 PRO B O 1
ATOM 4876 N N . SER B 1 178 ? -10.755 23.482 -48.677 1.00 15.28 178 SER B N 1
ATOM 4877 C CA . SER B 1 178 ? -10.794 24.552 -47.683 1.00 15.31 178 SER B CA 1
ATOM 4878 C C . SER B 1 178 ? -9.824 24.247 -46.542 1.00 16.25 178 SER B C 1
ATOM 4879 O O . SER B 1 178 ? -9.354 25.161 -45.854 1.00 15.67 178 SER B O 1
ATOM 4882 N N . LYS B 1 179 ? -9.524 22.961 -46.368 1.00 16.64 179 LYS B N 1
ATOM 4883 C CA . LYS B 1 179 ? -8.586 22.481 -45.358 1.00 17.95 179 LYS B CA 1
ATOM 4884 C C . LYS B 1 179 ? -7.158 22.425 -45.898 1.00 18.12 179 LYS B C 1
ATOM 4885 O O . LYS B 1 179 ? -6.268 21.882 -45.244 1.00 18.55 179 LYS B O 1
ATOM 4891 N N . GLY B 1 180 ? -6.946 22.955 -47.101 1.00 18.35 180 GLY B N 1
ATOM 4892 C CA . GLY B 1 180 ? -5.600 23.041 -47.687 1.00 18.20 180 GLY B CA 1
ATOM 4893 C C . GLY B 1 180 ? -5.307 21.993 -48.758 1.00 18.15 180 GLY B C 1
ATOM 4894 O O . GLY B 1 180 ? -4.280 22.062 -49.440 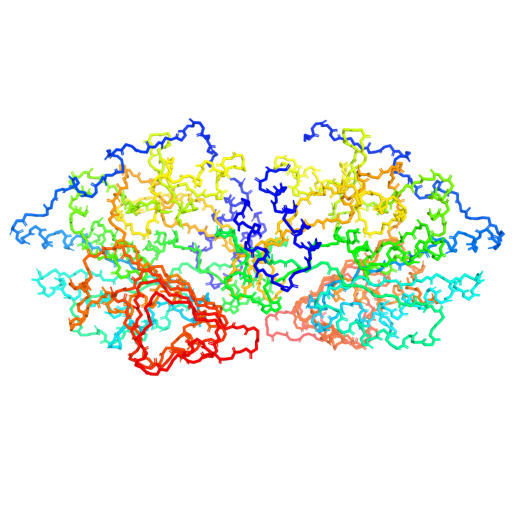1.00 17.85 180 GLY B O 1
ATOM 4895 N N . LYS B 1 181 ? -6.206 21.021 -48.906 1.00 18.22 181 LYS B N 1
ATOM 4896 C CA . LYS B 1 181 ? -6.024 19.931 -49.870 1.00 18.30 181 LYS B CA 1
ATOM 4897 C C . LYS B 1 181 ? -6.364 20.383 -51.301 1.00 18.53 181 LYS B C 1
ATOM 4898 O O . LYS B 1 181 ? -7.457 20.097 -51.826 1.00 17.82 181 LYS B O 1
ATOM 4904 N N . THR B 1 182 ? -5.424 21.085 -51.937 1.00 18.34 182 THR B N 1
ATOM 4905 C CA . THR B 1 182 ? -5.729 21.746 -53.214 1.00 18.29 182 THR B CA 1
ATOM 4906 C C . THR B 1 182 ? -5.210 21.098 -54.502 1.00 18.43 182 THR B C 1
ATOM 4907 O O . THR B 1 182 ? -5.546 21.567 -55.601 1.00 18.80 182 THR B O 1
ATOM 4911 N N . ASP B 1 183 ? -4.405 20.042 -54.394 1.00 17.99 183 ASP B N 1
ATOM 4912 C CA . ASP B 1 183 ? -4.015 19.292 -55.596 1.00 17.70 183 ASP B CA 1
ATOM 4913 C C . ASP B 1 183 ? -5.206 18.491 -56.157 1.00 16.69 183 ASP B C 1
ATOM 4914 O O . ASP B 1 183 ? -6.290 18.519 -55.584 1.00 16.16 183 ASP B O 1
ATOM 4919 N N . LYS B 1 184 ? -4.977 17.785 -57.267 1.00 16.14 184 LYS B N 1
ATOM 4920 C CA . LYS B 1 184 ? -5.991 16.965 -57.966 1.00 16.01 184 LYS B CA 1
ATOM 4921 C C . LYS B 1 184 ? -6.966 16.200 -57.069 1.00 15.54 184 LYS B C 1
ATOM 4922 O O . LYS B 1 184 ? -8.156 16.112 -57.388 1.00 15.13 184 LYS B O 1
ATOM 4928 N N . GLU B 1 185 ? -6.457 15.678 -55.949 1.00 14.78 185 GLU B N 1
ATOM 4929 C CA . GLU B 1 185 ? -7.186 14.749 -55.074 1.00 14.02 185 GLU B CA 1
ATOM 4930 C C . GLU B 1 185 ? -8.146 15.444 -54.114 1.00 12.59 185 GLU B C 1
ATOM 4931 O O . GLU B 1 185 ? -8.869 14.782 -53.364 1.00 12.16 185 GLU B O 1
ATOM 4937 N N . GLY B 1 186 ? -8.139 16.773 -54.105 1.00 10.54 186 GLY B N 1
ATOM 4938 C CA . GLY B 1 186 ? -9.074 17.501 -53.261 1.00 9.36 186 GLY B CA 1
ATOM 4939 C C . GLY B 1 186 ? -10.421 17.665 -53.946 1.00 8.08 186 GLY B C 1
ATOM 4940 O O . GLY B 1 186 ? -11.375 18.164 -53.340 1.00 7.84 186 GLY B O 1
ATOM 4941 N N . TRP B 1 187 ? -10.470 17.242 -55.209 1.00 7.69 187 TRP B N 1
ATOM 4942 C CA . TRP B 1 187 ? -11.581 17.531 -56.138 1.00 8.01 187 TRP B CA 1
ATOM 4943 C C . TRP B 1 187 ? -12.103 16.262 -56.827 1.00 7.93 187 TRP B C 1
ATOM 4944 O O . TRP B 1 187 ? -11.461 15.213 -56.761 1.00 7.22 187 TRP B O 1
ATOM 4955 N N . TYR B 1 188 ? -13.272 16.356 -57.471 1.00 7.19 188 TYR B N 1
ATOM 4956 C CA . TYR B 1 188 ? -13.889 15.214 -58.207 1.00 7.39 188 TYR B CA 1
ATOM 4957 C C . TYR B 1 188 ? -14.840 15.757 -59.289 1.00 7.70 188 TYR B C 1
ATOM 4958 O O . TYR B 1 188 ? -15.405 16.861 -59.124 1.00 6.91 188 TYR B O 1
ATOM 4967 N N . PRO B 1 189 ? -14.943 15.049 -60.440 1.00 7.82 189 PRO B N 1
ATOM 4968 C CA . PRO B 1 189 ? -16.046 15.333 -61.356 1.00 7.68 189 PRO B CA 1
ATOM 4969 C C . PRO B 1 189 ? -17.343 14.690 -60.822 1.00 7.52 189 PRO B C 1
ATOM 4970 O O . PRO B 1 189 ? -17.334 13.500 -60.458 1.00 7.18 189 PRO B O 1
ATOM 4974 N N . PRO B 1 190 ? -18.448 15.468 -60.723 1.00 7.25 190 PRO B N 1
ATOM 4975 C CA . PRO B 1 190 ? -19.671 15.016 -60.034 1.00 6.71 190 PRO B CA 1
ATOM 4976 C C . PRO B 1 190 ? -20.633 14.084 -60.828 1.00 8.47 190 PRO B C 1
ATOM 4977 O O . PRO B 1 190 ? -21.850 14.300 -60.882 1.00 7.65 190 PRO B O 1
ATOM 4981 N N . GLY B 1 191 ? -20.067 13.032 -61.417 1.00 8.24 191 GLY B N 1
ATOM 4982 C CA . GLY B 1 191 ? -20.878 12.014 -62.077 1.00 8.24 191 GLY B CA 1
ATOM 4983 C C . GLY B 1 191 ? -21.223 12.354 -63.518 1.00 8.10 191 GLY B C 1
ATOM 4984 O O . GLY B 1 191 ? -21.038 13.485 -63.966 1.00 8.54 191 GLY B O 1
ATOM 4985 N N . HIS B 1 192 ? -21.709 11.364 -64.271 1.00 7.76 192 HIS B N 1
ATOM 4986 C CA . HIS B 1 192 ? -22.108 11.658 -65.650 1.00 7.98 192 HIS B CA 1
ATOM 4987 C C . HIS B 1 192 ? -23.416 12.474 -65.719 1.00 7.48 192 HIS B C 1
ATOM 4988 O O . HIS B 1 192 ? -23.710 13.075 -66.753 1.00 7.46 192 HIS B O 1
ATOM 4995 N N . GLY B 1 193 ? -24.171 12.555 -64.618 1.00 7.24 193 GLY B N 1
ATOM 4996 C CA . GLY B 1 193 ? -25.347 13.440 -64.582 1.00 7.14 193 GLY B CA 1
ATOM 4997 C C . GLY B 1 193 ? -25.026 14.898 -64.803 1.00 6.99 193 GLY B C 1
ATOM 4998 O O . GLY B 1 193 ? -25.900 15.704 -65.219 1.00 7.81 193 GLY B O 1
ATOM 4999 N N . ASP B 1 194 ? -23.762 15.232 -64.573 1.00 6.34 194 ASP B N 1
ATOM 5000 C CA . ASP B 1 194 ? -23.192 16.576 -64.754 1.00 6.17 194 ASP B CA 1
ATOM 5001 C C . ASP B 1 194 ? -23.145 16.903 -66.239 1.00 6.05 194 ASP B C 1
ATOM 5002 O O . ASP B 1 194 ? -22.933 18.039 -66.598 1.00 5.46 194 ASP B O 1
ATOM 5007 N N . VAL B 1 195 ? -23.364 15.913 -67.110 1.00 4.83 195 VAL B N 1
ATOM 5008 C CA . VAL B 1 195 ? -23.288 16.161 -68.562 1.00 4.76 195 VAL B CA 1
ATOM 5009 C C . VAL B 1 195 ? -24.278 17.275 -69.017 1.00 4.69 195 VAL B C 1
ATOM 5010 O O . VAL B 1 195 ? -23.967 18.035 -69.911 1.00 5.61 195 VAL B O 1
ATOM 5014 N N . PHE B 1 196 ? -25.437 17.366 -68.377 1.00 5.38 196 PHE B N 1
ATOM 5015 C CA . PHE B 1 196 ? -26.443 18.366 -68.779 1.00 6.00 196 PHE B CA 1
ATOM 5016 C C . PHE B 1 196 ? -26.007 19.796 -68.451 1.00 6.21 196 PHE B C 1
ATOM 5017 O O . PHE B 1 196 ? -25.808 20.554 -69.394 1.00 5.66 196 PHE B O 1
ATOM 5025 N N . PRO B 1 197 ? -25.772 20.134 -67.170 1.00 6.79 197 PRO B N 1
ATOM 5026 C CA . PRO B 1 197 ? -25.291 21.519 -66.923 1.00 7.82 197 PRO B CA 1
ATOM 5027 C C . PRO B 1 197 ? -23.931 21.814 -67.556 1.00 7.39 197 PRO B C 1
ATOM 5028 O O . PRO B 1 197 ? -23.692 22.959 -67.946 1.00 7.23 197 PRO B O 1
ATOM 5032 N N . ALA B 1 198 ? -23.045 20.810 -67.644 1.00 6.36 198 ALA B N 1
ATOM 5033 C CA . ALA B 1 198 ? -21.710 21.040 -68.190 1.00 7.02 198 ALA B CA 1
ATOM 5034 C C . ALA B 1 198 ? -21.741 21.307 -69.663 1.00 5.86 198 ALA B C 1
ATOM 5035 O O . ALA B 1 198 ? -21.007 22.144 -70.161 1.00 6.43 198 ALA B O 1
ATOM 5037 N N . LEU B 1 199 ? -22.625 20.626 -70.385 1.00 6.77 199 LEU B N 1
ATOM 5038 C CA . LEU B 1 199 ? -22.764 20.891 -71.804 1.00 6.99 199 LEU B CA 1
ATOM 5039 C C . LEU B 1 199 ? -23.318 22.314 -71.978 1.00 7.24 199 LEU B C 1
ATOM 5040 O O . LEU B 1 199 ? -22.943 23.005 -72.920 1.00 5.62 199 LEU B O 1
ATOM 5045 N N . MET B 1 200 ? -24.213 22.736 -71.078 1.00 7.87 200 MET B N 1
ATOM 5046 C CA . MET B 1 200 ? -24.663 24.137 -71.070 1.00 9.93 200 MET B CA 1
ATOM 5047 C C . MET B 1 200 ? -23.542 25.144 -70.690 1.00 9.13 200 MET B C 1
ATOM 5048 O O . MET B 1 200 ? -23.329 26.134 -71.382 1.00 9.73 200 MET B O 1
ATOM 5053 N N . ASN B 1 201 ? -22.847 24.896 -69.581 1.00 10.19 201 ASN B N 1
ATOM 5054 C CA . ASN B 1 201 ? -21.748 25.780 -69.110 1.00 9.90 201 ASN B CA 1
ATOM 5055 C C . ASN B 1 201 ? -20.589 25.952 -70.077 1.00 10.70 201 ASN B C 1
ATOM 5056 O O . ASN B 1 201 ? -19.988 27.048 -70.133 1.00 10.87 201 ASN B O 1
ATOM 5061 N N . SER B 1 202 ? -20.315 24.912 -70.867 1.00 9.97 202 SER B N 1
ATOM 5062 C CA . SER B 1 202 ? -19.231 24.925 -71.858 1.00 9.83 202 SER B CA 1
ATOM 5063 C C . SER B 1 202 ? -19.526 25.797 -73.066 1.00 9.12 202 SER B C 1
ATOM 5064 O O . SER B 1 202 ? -18.638 26.048 -73.853 1.00 9.72 202 SER B O 1
ATOM 5067 N N . GLY B 1 203 ? -20.783 26.214 -73.217 1.00 10.09 203 GLY B N 1
ATOM 5068 C CA . GLY B 1 203 ? -21.239 26.944 -74.411 1.00 9.64 203 GLY B CA 1
ATOM 5069 C C . GLY B 1 203 ? -21.529 26.053 -75.625 1.00 9.52 203 GLY B C 1
ATOM 5070 O O . GLY B 1 203 ? -22.050 26.523 -76.638 1.00 7.74 203 GLY B O 1
ATOM 5071 N N . LYS B 1 204 ? -21.184 24.766 -75.546 1.00 9.30 204 LYS B N 1
ATOM 5072 C CA . LYS B 1 204 ? -21.287 23.896 -76.715 1.00 9.02 204 LYS B CA 1
ATOM 5073 C C . LYS B 1 204 ? -22.765 23.609 -77.068 1.00 9.28 204 LYS B C 1
ATOM 5074 O O . LYS B 1 204 ? -23.094 23.506 -78.230 1.00 7.57 204 LYS B O 1
ATOM 5080 N N . LEU B 1 205 ? -23.622 23.485 -76.054 1.00 8.60 205 LEU B N 1
ATOM 5081 C CA . LEU B 1 205 ? -25.057 23.237 -76.292 1.00 8.34 205 LEU B CA 1
ATOM 5082 C C . LEU B 1 205 ? -25.657 24.356 -77.164 1.00 7.61 205 LEU B C 1
ATOM 5083 O O . LEU B 1 205 ? -26.275 24.085 -78.206 1.00 7.76 205 LEU B O 1
ATOM 5088 N N . ASP B 1 206 ? -25.421 25.608 -76.781 1.00 7.01 206 ASP B N 1
ATOM 5089 C CA . ASP B 1 206 ? -25.912 26.737 -77.562 1.00 7.09 206 ASP B CA 1
ATOM 5090 C C . ASP B 1 206 ? -25.329 26.736 -78.988 1.00 7.61 206 ASP B C 1
ATOM 5091 O O . ASP B 1 206 ? -26.043 27.007 -79.949 1.00 6.94 206 ASP B O 1
ATOM 5096 N N . THR B 1 207 ? -24.030 26.446 -79.101 1.00 7.27 207 THR B N 1
ATOM 5097 C CA . THR B 1 207 ? -23.359 26.334 -80.412 1.00 7.68 207 THR B CA 1
ATOM 5098 C C . THR B 1 207 ? -24.100 25.329 -81.323 1.00 7.33 207 THR B C 1
ATOM 5099 O O . THR B 1 207 ? -24.402 25.627 -82.490 1.00 8.14 207 THR B O 1
ATOM 5103 N N . PHE B 1 208 ? -24.358 24.127 -80.807 1.00 5.99 208 PHE B N 1
ATOM 5104 C CA . PHE B 1 208 ? -25.055 23.119 -81.634 1.00 5.86 208 PHE B CA 1
ATOM 5105 C C . PHE B 1 208 ? -26.503 23.502 -81.984 1.00 5.83 208 PHE B C 1
ATOM 5106 O O . PHE B 1 208 ? -26.913 23.344 -83.138 1.00 4.08 208 PHE B O 1
ATOM 5114 N N . LEU B 1 209 ? -27.252 23.971 -80.987 1.00 5.68 209 LEU B N 1
ATOM 5115 C CA . LEU B 1 209 ? -28.555 24.595 -81.242 1.00 7.50 209 LEU B CA 1
ATOM 5116 C C . LEU B 1 209 ? -28.514 25.620 -82.378 1.00 8.68 209 LEU B C 1
ATOM 5117 O O . LEU B 1 209 ? -29.333 25.557 -83.306 1.00 9.26 209 LEU B O 1
ATOM 5122 N N . SER B 1 210 ? -27.572 26.565 -82.321 1.00 8.31 210 SER B N 1
ATOM 5123 C CA . SER B 1 210 ? -27.542 27.602 -83.354 1.00 9.71 210 SER B CA 1
ATOM 5124 C C . SER B 1 210 ? -27.200 27.026 -84.736 1.00 9.71 210 SER B C 1
ATOM 5125 O O . SER B 1 210 ? -27.497 27.643 -85.733 1.00 8.70 210 SER B O 1
ATOM 5128 N N . GLN B 1 211 ? -26.641 25.810 -84.776 1.00 10.37 211 GLN B N 1
ATOM 5129 C CA . GLN B 1 211 ? -26.346 25.120 -86.048 1.00 10.36 211 GLN B CA 1
ATOM 5130 C C . GLN B 1 211 ? -27.464 24.176 -86.509 1.00 9.58 211 GLN B C 1
ATOM 5131 O O . GLN B 1 211 ? -27.336 23.525 -87.534 1.00 10.57 211 GLN B O 1
ATOM 5137 N N . GLY B 1 212 ? -28.531 24.071 -85.734 1.00 7.79 212 GLY B N 1
ATOM 5138 C CA . GLY B 1 212 ? -29.699 23.321 -86.166 1.00 6.71 212 GLY B CA 1
ATOM 5139 C C . GLY B 1 212 ? -29.649 21.862 -85.747 1.00 6.25 212 GLY B C 1
ATOM 5140 O O . GLY B 1 212 ? -30.386 21.021 -86.271 1.00 5.52 212 GLY B O 1
ATOM 5141 N N . LYS B 1 213 ? -28.746 21.557 -84.820 1.00 5.25 213 LYS B N 1
ATOM 5142 C CA . LYS B 1 213 ? -28.729 20.220 -84.245 1.00 5.06 213 LYS B CA 1
ATOM 5143 C C . LYS B 1 213 ? -29.948 20.124 -83.308 1.00 4.76 213 LYS B C 1
ATOM 5144 O O . LYS B 1 213 ? -30.335 21.107 -82.704 1.00 5.99 213 LYS B O 1
ATOM 5150 N N . GLU B 1 214 ? -30.534 18.931 -83.194 1.00 4.24 214 GLU B N 1
ATOM 5151 C CA . GLU B 1 214 ? -31.720 18.708 -82.374 1.00 3.44 214 GLU B CA 1
ATOM 5152 C C . GLU B 1 214 ? -31.526 17.722 -81.242 1.00 3.33 214 GLU B C 1
ATOM 5153 O O . GLU B 1 214 ? -32.215 17.840 -80.219 1.00 3.58 214 GLU B O 1
ATOM 5159 N N . TYR B 1 215 ? -30.676 16.700 -81.455 1.00 2.59 215 TYR B N 1
ATOM 5160 C CA . TYR B 1 215 ? -30.475 15.665 -80.458 1.00 3.19 215 TYR B CA 1
ATOM 5161 C C . TYR B 1 215 ? -28.994 15.423 -80.155 1.00 2.27 215 TYR B C 1
ATOM 5162 O O . TYR B 1 215 ? -28.124 15.592 -81.012 1.00 3.79 215 TYR B O 1
ATOM 5171 N N . VAL B 1 216 ? -28.739 14.957 -78.947 1.00 3.10 216 VAL B N 1
ATOM 5172 C CA . VAL B 1 216 ? -27.420 14.412 -78.627 1.00 2.18 216 VAL B CA 1
ATOM 5173 C C . VAL B 1 216 ? -27.581 12.940 -78.219 1.00 3.77 216 VAL B C 1
ATOM 5174 O O . VAL B 1 216 ? -28.480 12.547 -77.407 1.00 3.78 216 VAL B O 1
ATOM 5178 N N . PHE B 1 217 ? -26.695 12.154 -78.794 1.00 3.35 217 PHE B N 1
ATOM 5179 C CA . PHE B 1 217 ? -26.535 10.737 -78.421 1.00 2.93 217 PHE B CA 1
ATOM 5180 C C . PHE B 1 217 ? -25.330 10.614 -77.489 1.00 3.37 217 PHE B C 1
ATOM 5181 O O . PHE B 1 217 ? -24.212 10.827 -77.901 1.00 2.94 217 PHE B O 1
ATOM 5189 N N . VAL B 1 218 ? -25.600 10.278 -76.227 1.00 2.77 218 VAL B N 1
ATOM 5190 C CA . VAL B 1 218 ? -24.646 10.216 -75.114 1.00 2.97 218 VAL B CA 1
ATOM 5191 C C . VAL B 1 218 ? -24.343 8.746 -74.792 1.00 3.14 218 VAL B C 1
ATOM 5192 O O . VAL B 1 218 ? -25.266 7.953 -74.622 1.00 4.19 218 VAL B O 1
ATOM 5196 N N . ALA B 1 219 ? -23.074 8.380 -74.673 1.00 2.63 219 ALA B N 1
ATOM 5197 C CA . ALA B 1 219 ? -22.741 7.007 -74.242 1.00 2.27 219 ALA B CA 1
ATOM 5198 C C . ALA B 1 219 ? -21.376 7.004 -73.594 1.00 2.00 219 ALA B C 1
ATOM 5199 O O . ALA B 1 219 ? -20.645 7.997 -73.652 1.00 2.00 219 ALA B O 1
ATOM 5201 N N . ASN B 1 220 ? -21.035 5.902 -72.921 1.00 2.87 220 ASN B N 1
ATOM 5202 C CA . ASN B 1 220 ? -19.716 5.753 -72.301 1.00 3.62 220 ASN B CA 1
ATOM 5203 C C . ASN B 1 220 ? -18.631 5.750 -73.376 1.00 4.03 220 ASN B C 1
ATOM 5204 O O . ASN B 1 220 ? -18.803 5.124 -74.421 1.00 4.53 220 ASN B O 1
ATOM 5209 N N . SER B 1 221 ? -17.483 6.393 -73.117 1.00 3.79 221 SER B N 1
ATOM 5210 C CA . SER B 1 221 ? -16.408 6.427 -74.119 1.00 4.95 221 SER B CA 1
ATOM 5211 C C . SER B 1 221 ? -15.738 5.045 -74.313 1.00 5.24 221 SER B C 1
ATOM 5212 O O . SER B 1 221 ? -14.973 4.855 -75.268 1.00 6.35 221 SER B O 1
ATOM 5215 N N . ASP B 1 222 ? -16.096 4.079 -73.460 1.00 4.80 222 ASP B N 1
ATOM 5216 C CA . ASP B 1 222 ? -15.553 2.711 -73.546 1.00 5.44 222 ASP B CA 1
ATOM 5217 C C . ASP B 1 222 ? -16.527 1.678 -74.139 1.00 4.20 222 ASP B C 1
ATOM 5218 O O . ASP B 1 222 ? -16.230 0.501 -74.137 1.00 5.47 222 ASP B O 1
ATOM 5223 N N . ASN B 1 223 ? -17.710 2.116 -74.610 1.00 2.64 223 ASN B N 1
ATOM 5224 C CA . ASN B 1 223 ? -18.736 1.197 -75.113 1.00 2.70 223 ASN B CA 1
ATOM 5225 C C . ASN B 1 223 ? -18.718 1.175 -76.637 1.00 2.35 223 ASN B C 1
ATOM 5226 O O . ASN B 1 223 ? -19.343 2.037 -77.258 1.00 2.84 223 ASN B O 1
ATOM 5231 N N . LEU B 1 224 ? -18.060 0.173 -77.215 1.00 2.00 224 LEU B N 1
ATOM 5232 C CA . LEU B 1 224 ? -17.951 0.072 -78.688 1.00 3.06 224 LEU B CA 1
ATOM 5233 C C . LEU B 1 224 ? -19.290 -0.354 -79.311 1.00 3.61 224 LEU B C 1
ATOM 5234 O O . LEU B 1 224 ? -19.462 -0.306 -80.522 1.00 5.55 224 LEU B O 1
ATOM 5239 N N . GLY B 1 225 ? -20.232 -0.744 -78.472 1.00 2.00 225 GLY B N 1
ATOM 5240 C CA . GLY B 1 225 ? -21.568 -1.120 -78.968 1.00 2.73 225 GLY B CA 1
ATOM 5241 C C . GLY B 1 225 ? -22.506 0.005 -79.268 1.00 2.00 225 GLY B C 1
ATOM 5242 O O . GLY B 1 225 ? -23.506 -0.166 -80.003 1.00 2.00 225 GLY B O 1
ATOM 5243 N N . ALA B 1 226 ? -22.214 1.179 -78.688 1.00 2.61 226 ALA B N 1
ATOM 5244 C CA . ALA B 1 226 ? -23.103 2.329 -78.792 1.00 3.60 226 ALA B CA 1
ATOM 5245 C C . ALA B 1 226 ? -22.839 3.081 -80.128 1.00 5.72 226 ALA B C 1
ATOM 5246 O O . ALA B 1 226 ? -22.195 4.131 -80.126 1.00 5.87 226 ALA B O 1
ATOM 5248 N N . ILE B 1 227 ? -23.328 2.532 -81.246 1.00 3.98 227 ILE B N 1
ATOM 5249 C CA . ILE B 1 227 ? -23.017 3.088 -82.564 1.00 4.36 227 ILE B CA 1
ATOM 5250 C C . ILE B 1 227 ? -24.258 3.893 -82.941 1.00 3.85 227 ILE B C 1
ATOM 5251 O O . ILE 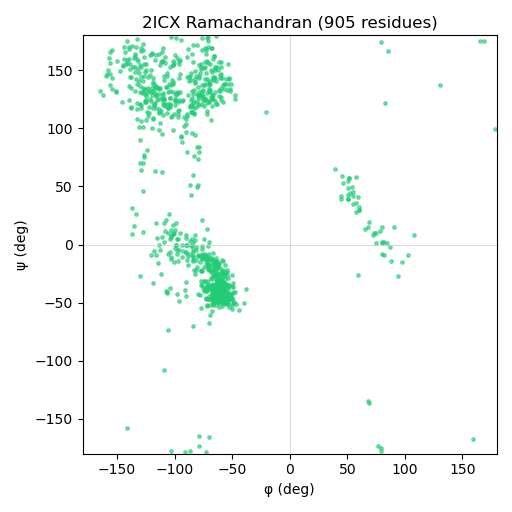B 1 227 ? -25.319 3.681 -82.369 1.00 5.00 227 ILE B O 1
ATOM 5256 N N . VAL B 1 228 ? -24.079 4.868 -83.808 1.00 4.39 228 VAL B N 1
ATOM 5257 C CA . VAL B 1 228 ? -25.202 5.736 -84.170 1.00 4.19 228 VAL B CA 1
ATOM 5258 C C . VAL B 1 228 ? -26.279 4.857 -84.795 1.00 4.19 228 VAL B C 1
ATOM 5259 O O . VAL B 1 228 ? -25.991 4.045 -85.701 1.00 3.73 228 VAL B O 1
ATOM 5263 N N . ASP B 1 229 ? -27.524 5.043 -84.325 1.00 4.19 229 ASP B N 1
ATOM 5264 C CA . ASP B 1 229 ? -28.640 4.261 -84.856 1.00 4.61 229 ASP B CA 1
ATOM 5265 C C . ASP B 1 229 ? -29.745 5.249 -85.247 1.00 4.77 229 ASP B C 1
ATOM 5266 O O . ASP B 1 229 ? -30.456 5.802 -84.394 1.00 6.09 229 ASP B O 1
ATOM 5271 N N . LEU B 1 230 ? -29.895 5.428 -86.548 1.00 4.29 230 LEU B N 1
ATOM 5272 C CA . LEU B 1 230 ? -30.903 6.380 -87.072 1.00 5.36 230 LEU B CA 1
ATOM 5273 C C . LEU B 1 230 ? -32.365 5.920 -86.926 1.00 4.52 230 LEU B C 1
ATOM 5274 O O . LEU B 1 230 ? -33.258 6.722 -87.052 1.00 4.03 230 LEU B O 1
ATOM 5279 N N . THR B 1 231 ? -32.612 4.628 -86.713 1.00 4.93 231 THR B N 1
ATOM 5280 C CA . THR B 1 231 ? -33.983 4.140 -86.435 1.00 4.98 231 THR B CA 1
ATOM 5281 C C . THR B 1 231 ? -34.470 4.771 -85.135 1.00 4.58 231 THR B C 1
ATOM 5282 O O . THR B 1 231 ? -35.606 5.269 -85.045 1.00 3.53 231 THR B O 1
ATOM 5286 N N . ILE B 1 232 ? -33.555 4.843 -84.177 1.00 4.20 232 ILE B N 1
ATOM 5287 C CA . ILE B 1 232 ? -33.855 5.343 -82.860 1.00 4.01 232 ILE B CA 1
ATOM 5288 C C . ILE B 1 232 ? -34.104 6.813 -83.042 1.00 4.75 232 ILE B C 1
ATOM 5289 O O . ILE B 1 232 ? -35.168 7.258 -82.697 1.00 3.30 232 ILE B O 1
ATOM 5294 N N . LEU B 1 233 ? -33.170 7.511 -83.681 1.00 4.79 233 LEU B N 1
ATOM 5295 C CA . LEU B 1 233 ? -33.325 8.976 -83.861 1.00 4.79 233 LEU B CA 1
ATOM 5296 C C . LEU B 1 233 ? -34.613 9.357 -84.617 1.00 4.24 233 LEU B C 1
ATOM 5297 O O . LEU B 1 233 ? -35.293 10.307 -84.223 1.00 4.31 233 LEU B O 1
ATOM 5302 N N . LYS B 1 234 ? -34.888 8.645 -85.707 1.00 3.61 234 LYS B N 1
ATOM 5303 C CA . LYS B 1 234 ? -36.086 8.821 -86.506 1.00 3.16 234 LYS B CA 1
ATOM 5304 C C . LYS B 1 234 ? -37.314 8.725 -85.594 1.00 3.31 234 LYS B C 1
ATOM 5305 O O . LYS B 1 234 ? -38.191 9.555 -85.719 1.00 3.45 234 LYS B O 1
ATOM 5311 N N . HIS B 1 235 ? -37.360 7.752 -84.684 1.00 3.07 235 HIS B N 1
ATOM 5312 C CA . HIS B 1 235 ? -38.525 7.597 -83.816 1.00 4.00 235 HIS B CA 1
ATOM 5313 C C . HIS B 1 235 ? -38.743 8.840 -82.947 1.00 3.56 235 HIS B C 1
ATOM 5314 O O . HIS B 1 235 ? -39.868 9.289 -82.804 1.00 4.64 235 HIS B O 1
ATOM 5321 N N . LEU B 1 236 ? -37.668 9.352 -82.347 1.00 2.68 236 LEU B N 1
ATOM 5322 C CA . LEU B 1 236 ? -37.722 10.420 -81.348 1.00 3.62 236 LEU B CA 1
ATOM 5323 C C . LEU B 1 236 ? -38.252 11.678 -82.019 1.00 3.32 236 LEU B C 1
ATOM 5324 O O . LEU B 1 236 ? -39.072 12.391 -81.453 1.00 2.69 236 LEU B O 1
ATOM 5329 N N . ILE B 1 237 ? -37.782 11.923 -83.240 1.00 2.74 237 ILE B N 1
ATOM 5330 C CA . ILE B 1 237 ? -38.269 13.086 -84.005 1.00 4.11 237 ILE B CA 1
ATOM 5331 C C . ILE B 1 237 ? -39.735 12.935 -84.403 1.00 3.28 237 ILE B C 1
ATOM 5332 O O . ILE B 1 237 ? -40.538 13.864 -84.205 1.00 4.87 237 ILE B O 1
ATOM 5337 N N . GLN B 1 238 ? -40.098 11.766 -84.946 1.00 4.25 238 GLN B N 1
ATOM 5338 C CA . GLN B 1 238 ? -41.480 11.537 -85.425 1.00 3.53 238 GLN B CA 1
ATOM 5339 C C . GLN B 1 238 ? -42.505 11.582 -84.291 1.00 3.71 238 GLN B C 1
ATOM 5340 O O . GLN B 1 238 ? -43.658 11.923 -84.494 1.00 2.57 238 GLN B O 1
ATOM 5346 N N . ASN B 1 239 ? -42.059 11.231 -83.094 1.00 2.60 239 ASN B N 1
ATOM 5347 C CA . ASN B 1 239 ? -42.928 11.165 -81.914 1.00 3.73 239 ASN B CA 1
ATOM 5348 C C . ASN B 1 239 ? -42.701 12.236 -80.869 1.00 4.33 239 ASN B C 1
ATOM 5349 O O . ASN B 1 239 ? -43.397 12.229 -79.809 1.00 5.57 239 ASN B O 1
ATOM 5354 N N . LYS B 1 240 ? -41.771 13.147 -81.146 1.00 4.54 240 LYS B N 1
ATOM 5355 C CA . LYS B 1 240 ? -41.447 14.260 -80.199 1.00 5.89 240 LYS B CA 1
ATOM 5356 C C . LYS B 1 240 ? -41.103 13.712 -78.779 1.00 5.62 240 LYS B C 1
ATOM 5357 O O . LYS B 1 240 ? -41.636 14.157 -77.733 1.00 6.73 240 LYS B O 1
ATOM 5363 N N . ASN B 1 241 ? -40.207 12.716 -78.749 1.00 5.86 241 ASN B N 1
ATOM 5364 C CA . ASN B 1 241 ? -39.688 12.201 -77.475 1.00 5.10 241 ASN B CA 1
ATOM 5365 C C . ASN B 1 241 ? -38.514 13.027 -77.066 1.00 4.38 241 ASN B C 1
ATOM 5366 O O . ASN B 1 241 ? -37.547 13.076 -77.801 1.00 5.89 241 ASN B O 1
ATOM 5371 N N . GLU B 1 242 ? -38.578 13.705 -75.915 1.00 4.87 242 GLU B N 1
ATOM 5372 C CA . GLU B 1 242 ? -37.463 14.597 -75.526 1.00 4.81 242 GLU B CA 1
ATOM 5373 C C . GLU B 1 242 ? -36.261 13.816 -74.975 1.00 3.66 242 GLU B C 1
ATOM 5374 O O . GLU B 1 242 ? -35.161 14.367 -74.820 1.00 3.77 242 GLU B O 1
ATOM 5380 N N . TYR B 1 243 ? -36.493 12.554 -74.642 1.00 3.58 243 TYR B N 1
ATOM 5381 C CA . TYR B 1 243 ? -35.445 11.705 -74.009 1.00 2.46 243 TYR B CA 1
ATOM 5382 C C . TYR B 1 243 ? -35.784 10.278 -74.297 1.00 3.15 243 TYR B C 1
ATOM 5383 O O . TYR B 1 243 ? -36.951 9.887 -74.148 1.00 3.61 243 TYR B O 1
ATOM 5392 N N . CYS B 1 244 ? -34.770 9.487 -74.654 1.00 4.20 244 CYS B N 1
ATOM 5393 C CA . CYS B 1 244 ? -34.927 8.051 -74.807 1.00 3.38 244 CYS B CA 1
ATOM 5394 C C . CYS B 1 244 ? -33.714 7.370 -74.230 1.00 3.42 244 CYS B C 1
ATOM 5395 O O . CYS B 1 244 ? -32.576 7.665 -74.642 1.00 3.75 244 CYS B O 1
ATOM 5398 N N . MET B 1 245 ? -33.943 6.460 -73.283 1.00 2.00 245 MET B N 1
ATOM 5399 C CA . MET B 1 245 ? -32.877 5.654 -72.689 1.00 2.79 245 MET B CA 1
ATOM 5400 C C . MET B 1 245 ? -32.907 4.294 -73.356 1.00 3.45 245 MET B C 1
ATOM 5401 O O . MET B 1 245 ? -33.946 3.623 -73.376 1.00 3.35 245 MET B O 1
ATOM 5406 N N . GLU B 1 246 ? -31.770 3.856 -73.922 1.00 3.24 246 GLU B N 1
ATOM 5407 C CA . GLU B 1 246 ? -31.705 2.492 -74.405 1.00 3.55 246 GLU B CA 1
ATOM 5408 C C . GLU B 1 246 ? -31.575 1.579 -73.153 1.00 3.49 246 GLU B C 1
ATOM 5409 O O . GLU B 1 246 ? -30.727 1.794 -72.288 1.00 2.82 246 GLU B O 1
ATOM 5415 N N . VAL B 1 247 ? -32.463 0.582 -73.056 1.00 2.07 247 VAL B N 1
ATOM 5416 C CA . VAL B 1 247 ? -32.403 -0.419 -72.031 1.00 2.59 247 VAL B CA 1
ATOM 5417 C C . VAL B 1 247 ? -32.249 -1.744 -72.723 1.00 3.18 247 VAL B C 1
ATOM 5418 O O . VAL B 1 247 ? -32.420 -1.838 -73.935 1.00 4.07 247 VAL B O 1
ATOM 5422 N N . THR B 1 248 ? -31.863 -2.753 -71.955 1.00 4.59 248 THR B N 1
ATOM 5423 C CA . THR B 1 248 ? -31.612 -4.054 -72.509 1.00 5.25 248 THR B CA 1
ATOM 5424 C C . THR B 1 248 ? -32.049 -5.077 -71.479 1.00 5.47 248 THR B C 1
ATOM 5425 O O . THR B 1 248 ? -32.096 -4.773 -70.272 1.00 6.35 248 THR B O 1
ATOM 5429 N N . PRO B 1 249 ? -32.411 -6.288 -71.921 1.00 5.69 249 PRO B N 1
ATOM 5430 C CA . PRO B 1 249 ? -32.908 -7.256 -70.914 1.00 6.39 249 PRO B CA 1
ATOM 5431 C C . PRO B 1 249 ? -31.950 -7.578 -69.749 1.00 7.43 249 PRO B C 1
ATOM 5432 O O . PRO B 1 249 ? -30.759 -7.794 -69.951 1.00 7.89 249 PRO B O 1
ATOM 5436 N N . LYS B 1 250 ? -32.477 -7.573 -68.529 1.00 8.40 250 LYS B N 1
ATOM 5437 C CA . LYS B 1 250 ? -31.730 -8.029 -67.383 1.00 9.05 250 LYS B CA 1
ATOM 5438 C C . LYS B 1 250 ? -31.458 -9.542 -67.491 1.00 10.53 250 LYS B C 1
ATOM 5439 O O . LYS B 1 250 ? -32.372 -10.349 -67.742 1.00 11.54 250 LYS B O 1
ATOM 5445 N N . THR B 1 251 ? -30.192 -9.916 -67.325 1.00 11.68 251 THR B N 1
ATOM 5446 C CA . THR B 1 251 ? -29.806 -11.317 -67.186 1.00 12.16 251 THR B CA 1
ATOM 5447 C C . THR B 1 251 ? -29.391 -11.498 -65.737 1.00 13.37 251 THR B C 1
ATOM 5448 O O . THR B 1 251 ? -29.498 -10.560 -64.928 1.00 13.04 251 THR B O 1
ATOM 5452 N N . ALA B 1 253 ? -27.245 -11.926 -63.677 1.00 18.50 253 ALA B N 1
ATOM 5453 C CA . ALA B 1 253 ? -26.067 -11.064 -63.805 1.00 18.81 253 ALA B CA 1
ATOM 5454 C C . ALA B 1 253 ? -26.368 -9.556 -63.721 1.00 19.00 253 ALA B C 1
ATOM 5455 O O . ALA B 1 253 ? -25.482 -8.774 -63.349 1.00 19.99 253 ALA B O 1
ATOM 5457 N N . ASP B 1 254 ? -27.591 -9.144 -64.077 1.00 17.84 254 ASP B N 1
ATOM 5458 C CA . ASP B 1 254 ? -27.939 -7.710 -64.111 1.00 17.19 254 ASP B CA 1
ATOM 5459 C C . ASP B 1 254 ? -29.031 -7.342 -63.101 1.00 16.92 254 ASP B C 1
ATOM 5460 O O . ASP B 1 254 ? -29.675 -6.287 -63.232 1.00 16.68 254 ASP B O 1
ATOM 5465 N N . VAL B 1 255 ? -29.225 -8.211 -62.106 1.00 16.89 255 VAL B N 1
ATOM 5466 C CA . VAL B 1 255 ? -30.300 -8.070 -61.096 1.00 17.29 255 VAL B CA 1
ATOM 5467 C C . VAL B 1 255 ? -30.280 -6.735 -60.343 1.00 17.27 255 VAL B C 1
ATOM 5468 O O . VAL B 1 255 ? -31.323 -6.191 -59.992 1.00 17.31 255 VAL B O 1
ATOM 5472 N N . LYS B 1 256 ? -29.091 -6.192 -60.127 1.00 17.69 256 LYS B N 1
ATOM 5473 C CA . LYS B 1 256 ? -28.950 -4.940 -59.394 1.00 17.82 256 LYS B CA 1
ATOM 5474 C C . LYS B 1 256 ? -28.926 -3.695 -60.308 1.00 18.09 256 LYS B C 1
ATOM 5475 O O . LYS B 1 256 ? -28.944 -2.572 -59.800 1.00 18.49 256 LYS B O 1
ATOM 5481 N N . GLY B 1 257 ? -28.923 -3.892 -61.633 1.00 17.86 257 GLY B N 1
ATOM 5482 C CA . GLY B 1 257 ? -28.890 -2.766 -62.593 1.00 16.63 257 GLY B CA 1
ATOM 5483 C C . GLY B 1 257 ? -30.075 -1.834 -62.460 1.00 16.41 257 GLY B C 1
ATOM 5484 O O . GLY B 1 257 ? -31.189 -2.281 -62.132 1.00 17.39 257 GLY B O 1
ATOM 5485 N N . GLY B 1 258 ? -29.839 -0.540 -62.725 1.00 15.52 258 GLY B N 1
ATOM 5486 C CA . GLY B 1 258 ? -30.879 0.515 -62.735 1.00 13.22 258 GLY B CA 1
ATOM 5487 C C . GLY B 1 258 ? -31.970 0.230 -63.758 1.00 12.50 258 GLY B C 1
ATOM 5488 O O . GLY B 1 258 ? -31.675 0.009 -64.924 1.00 10.26 258 GLY B O 1
ATOM 5489 N N . THR B 1 259 ? -33.227 0.238 -63.319 1.00 10.73 259 THR B N 1
ATOM 5490 C CA . THR B 1 259 ? -34.337 -0.159 -64.188 1.00 11.52 259 THR B CA 1
ATOM 5491 C C . THR B 1 259 ? -35.261 1.031 -64.503 1.00 11.58 259 THR B C 1
ATOM 5492 O O . THR B 1 259 ? -35.207 2.069 -63.813 1.00 12.73 259 THR B O 1
ATOM 5496 N N . LEU B 1 260 ? -36.100 0.889 -65.526 1.00 11.75 260 LEU B N 1
ATOM 5497 C CA . LEU B 1 260 ? -37.102 1.924 -65.835 1.00 12.00 260 LEU B CA 1
ATOM 5498 C C . LEU B 1 260 ? -38.460 1.483 -65.382 1.00 12.42 260 LEU B C 1
ATOM 5499 O O . LEU B 1 260 ? -38.936 0.397 -65.768 1.00 12.94 260 LEU B O 1
ATOM 5504 N N . ILE B 1 261 ? -39.095 2.335 -64.583 1.00 12.13 261 ILE B N 1
ATOM 5505 C CA . ILE B 1 261 ? -40.418 2.068 -64.088 1.00 12.39 261 ILE B CA 1
ATOM 5506 C C . ILE B 1 261 ? -41.376 3.164 -64.554 1.00 13.29 261 ILE B C 1
ATOM 5507 O O . ILE B 1 261 ? -40.943 4.252 -64.997 1.00 12.57 261 ILE B O 1
ATOM 5512 N N . SER B 1 262 ? -42.675 2.882 -64.462 1.00 13.49 262 SER B N 1
ATOM 5513 C CA . SER B 1 262 ? -43.665 3.932 -64.629 1.00 14.40 262 SER B CA 1
ATOM 5514 C C . SER B 1 262 ? -44.098 4.365 -63.249 1.00 14.02 262 SER B C 1
ATOM 5515 O O . SER B 1 262 ? -44.423 3.524 -62.407 1.00 13.80 262 SER B O 1
ATOM 5518 N N . TYR B 1 263 ? -44.075 5.673 -63.011 1.00 13.87 263 TYR B N 1
ATOM 5519 C CA . TYR B 1 263 ? -44.455 6.202 -61.718 1.00 14.09 263 TYR B CA 1
ATOM 5520 C C . TYR B 1 263 ? -45.161 7.552 -61.880 1.00 14.69 263 TYR B C 1
ATOM 5521 O O . TYR B 1 263 ? -44.605 8.486 -62.479 1.00 15.48 263 TYR B O 1
ATOM 5530 N N . GLU B 1 264 ? -46.394 7.635 -61.376 1.00 15.04 264 GLU B N 1
ATOM 5531 C CA . GLU B 1 264 ? -47.228 8.839 -61.516 1.00 14.58 264 GLU B CA 1
ATOM 5532 C C . GLU B 1 264 ? -47.295 9.327 -62.981 1.00 14.78 264 GLU B C 1
ATOM 5533 O O . GLU B 1 264 ? -47.191 10.535 -63.277 1.00 14.31 264 GLU B O 1
ATOM 5539 N N . GLY B 1 265 ? -47.451 8.362 -63.886 1.00 14.23 265 GLY B N 1
ATOM 5540 C CA . GLY B 1 265 ? -47.680 8.621 -65.288 1.00 14.64 265 GLY B CA 1
ATOM 5541 C C . GLY B 1 265 ? -46.444 8.928 -66.122 1.00 14.97 265 GLY B C 1
ATOM 5542 O O . GLY B 1 265 ? -46.575 9.193 -67.311 1.00 15.86 265 GLY B O 1
ATOM 5543 N N . LYS B 1 266 ? -45.259 8.897 -65.510 1.00 14.57 266 LYS B N 1
ATOM 5544 C CA . LYS B 1 266 ? -44.019 9.227 -66.195 1.00 14.26 266 LYS B CA 1
ATOM 5545 C C . LYS B 1 266 ? -43.013 8.084 -66.021 1.00 13.28 266 LYS B C 1
ATOM 5546 O O . LYS B 1 266 ? -42.941 7.475 -64.955 1.00 13.44 266 LYS B O 1
ATOM 5552 N N . VAL B 1 267 ? -42.201 7.836 -67.051 1.00 12.82 267 VAL B N 1
ATOM 5553 C CA . VAL B 1 267 ? -41.111 6.863 -66.967 1.00 10.98 267 VAL B CA 1
ATOM 5554 C C . VAL B 1 267 ? -39.952 7.436 -66.102 1.00 10.84 267 VAL B C 1
ATOM 5555 O O . VAL B 1 267 ? -39.673 8.641 -66.150 1.00 10.00 267 VAL B O 1
ATOM 5559 N N . GLN B 1 268 ? -39.304 6.591 -65.291 1.00 8.86 268 GLN B N 1
ATOM 5560 C CA . GLN B 1 268 ? -38.187 7.071 -64.472 1.00 8.93 268 GLN B CA 1
ATOM 5561 C C . GLN B 1 268 ? -37.221 5.972 -64.085 1.00 7.22 268 GLN B C 1
ATOM 5562 O O . GLN B 1 268 ? -37.580 4.802 -64.064 1.00 6.23 268 GLN B O 1
ATOM 5568 N N . LEU B 1 269 ? -35.997 6.372 -63.787 1.00 7.38 269 LEU B N 1
ATOM 5569 C CA . LEU B 1 269 ? -34.962 5.425 -63.402 1.00 9.43 269 LEU B CA 1
ATOM 5570 C C . LEU B 1 269 ? -35.180 5.063 -61.948 1.00 10.47 269 LEU B C 1
ATOM 5571 O O . LEU B 1 269 ? -35.487 5.931 -61.130 1.00 10.80 269 LEU B O 1
ATOM 5576 N N . LEU B 1 270 ? -35.086 3.777 -61.643 1.00 10.13 270 LEU B N 1
ATOM 5577 C CA . LEU B 1 270 ? -35.118 3.325 -60.244 1.00 10.22 270 LEU B CA 1
ATOM 5578 C C . LEU B 1 270 ? -33.840 2.542 -59.968 1.00 10.64 270 LEU B C 1
ATOM 5579 O O . LEU B 1 270 ? -33.578 1.521 -60.613 1.00 10.21 270 LEU B O 1
ATOM 5584 N N . GLU B 1 271 ? -33.056 3.067 -59.025 1.00 12.31 271 GLU B N 1
ATOM 5585 C CA . GLU B 1 271 ? -31.825 2.446 -58.515 1.00 12.64 271 GLU B CA 1
ATOM 5586 C C . GLU B 1 271 ? -32.071 1.840 -57.142 1.00 13.15 271 GLU B C 1
ATOM 5587 O O . GLU B 1 271 ? -32.925 2.307 -56.399 1.00 13.00 271 GLU B O 1
ATOM 5593 N N . ILE B 1 272 ? -31.298 0.814 -56.805 1.00 12.92 272 ILE B N 1
ATOM 5594 C CA . ILE B 1 272 ? -31.430 0.135 -55.524 1.00 12.90 272 ILE B CA 1
ATOM 5595 C C . ILE B 1 272 ? -31.216 1.038 -54.299 1.00 12.48 272 ILE B C 1
ATOM 5596 O O . ILE B 1 272 ? -31.881 0.863 -53.279 1.00 11.70 272 ILE B O 1
ATOM 5601 N N . ALA B 1 273 ? -30.322 2.025 -54.401 1.00 12.20 273 ALA B N 1
ATOM 5602 C CA . ALA B 1 273 ? -30.157 3.013 -53.318 1.00 13.34 273 ALA B CA 1
ATOM 5603 C C . ALA B 1 273 ? -31.484 3.638 -52.859 1.00 13.52 273 ALA B C 1
ATOM 5604 O O . ALA B 1 273 ? -31.618 4.064 -51.707 1.00 13.20 273 ALA B O 1
ATOM 5606 N N . GLN B 1 274 ? -32.465 3.666 -53.768 1.00 14.28 274 GLN B N 1
ATOM 5607 C CA . GLN B 1 274 ? -33.791 4.235 -53.489 1.00 14.75 274 GLN B CA 1
ATOM 5608 C C . GLN B 1 274 ? -34.848 3.168 -53.204 1.00 15.53 274 GLN B C 1
ATOM 5609 O O . GLN B 1 274 ? -36.038 3.474 -53.107 1.00 16.20 274 GLN B O 1
ATOM 5615 N N . VAL B 1 275 ? -34.413 1.922 -53.054 1.00 16.37 275 VAL B N 1
ATOM 5616 C CA . VAL B 1 275 ? -35.336 0.839 -52.751 1.00 17.61 275 VAL B CA 1
ATOM 5617 C C . VAL B 1 275 ? -35.203 0.479 -51.269 1.00 18.19 275 VAL B C 1
ATOM 5618 O O . VAL B 1 275 ? -34.115 0.097 -50.815 1.00 18.63 275 VAL B O 1
ATOM 5622 N N . PRO B 1 276 ? -36.309 0.611 -50.509 1.00 18.97 276 PRO B N 1
ATOM 5623 C CA . PRO B 1 276 ? -36.352 0.259 -49.081 1.00 19.34 276 PRO B CA 1
ATOM 5624 C C . PRO B 1 276 ? -35.879 -1.163 -48.836 1.00 19.80 276 PRO B C 1
ATOM 5625 O O . PRO B 1 276 ? -35.980 -2.005 -49.738 1.00 20.29 276 PRO B O 1
ATOM 5629 N N . ASP B 1 277 ? -35.390 -1.435 -47.625 1.00 19.97 277 ASP B N 1
ATOM 5630 C CA . ASP B 1 277 ? -34.849 -2.753 -47.302 1.00 20.27 277 ASP B CA 1
ATOM 5631 C C . ASP B 1 277 ? -35.802 -3.920 -47.584 1.00 19.87 277 ASP B C 1
ATOM 5632 O O . ASP B 1 277 ? -35.392 -4.937 -48.130 1.00 19.60 277 ASP B O 1
ATOM 5637 N N . GLU B 1 278 ? -37.076 -3.746 -47.248 1.00 19.84 278 GLU B N 1
ATOM 5638 C CA . GLU B 1 278 ? -38.078 -4.805 -47.400 1.00 20.17 278 GLU B CA 1
ATOM 5639 C C . GLU B 1 278 ? -38.407 -5.144 -48.857 1.00 19.60 278 GLU B C 1
ATOM 5640 O O . GLU B 1 278 ? -39.057 -6.157 -49.130 1.00 19.01 278 GLU B O 1
ATOM 5646 N N . HIS B 1 279 ? -37.973 -4.280 -49.777 1.00 19.89 279 HIS B N 1
ATOM 5647 C CA . HIS B 1 279 ? -38.289 -4.436 -51.194 1.00 19.75 279 HIS B CA 1
ATOM 5648 C C . HIS B 1 279 ? -37.058 -4.753 -52.038 1.00 19.99 279 HIS B C 1
ATOM 5649 O O . HIS B 1 279 ? -37.176 -5.008 -53.235 1.00 19.76 279 HIS B O 1
ATOM 5656 N N . VAL B 1 280 ? -35.886 -4.743 -51.412 1.00 20.04 280 VAL B N 1
ATOM 5657 C CA . VAL B 1 280 ? -34.628 -4.988 -52.125 1.00 20.90 280 VAL B CA 1
ATOM 5658 C C . VAL B 1 280 ? -34.671 -6.340 -52.879 1.00 21.23 280 VAL B C 1
ATOM 5659 O O . VAL B 1 280 ? -34.159 -6.458 -53.994 1.00 20.76 280 VAL B O 1
ATOM 5663 N N . ASN B 1 281 ? -35.324 -7.338 -52.284 1.00 22.00 281 ASN B N 1
ATOM 5664 C CA . ASN B 1 281 ? -35.502 -8.628 -52.946 1.00 22.77 281 ASN B CA 1
ATOM 5665 C C . ASN B 1 281 ? -36.354 -8.603 -54.220 1.00 23.56 281 ASN B C 1
ATOM 5666 O O . ASN B 1 281 ? -35.947 -9.168 -55.238 1.00 24.32 281 ASN B O 1
ATOM 5671 N N . GLU B 1 282 ? -37.516 -7.949 -54.180 1.00 23.93 282 GLU B N 1
ATOM 5672 C CA . GLU B 1 282 ? -38.375 -7.875 -55.371 1.00 24.38 282 GLU B CA 1
ATOM 5673 C C . GLU B 1 282 ? -37.721 -7.102 -56.530 1.00 24.36 282 GLU B C 1
ATOM 5674 O O . GLU B 1 282 ? -37.900 -7.457 -57.708 1.00 24.33 282 GLU B O 1
ATOM 5680 N N . PHE B 1 283 ? -36.966 -6.054 -56.183 1.00 24.33 283 PHE B N 1
ATOM 5681 C CA . PHE B 1 283 ? -36.197 -5.260 -57.149 1.00 24.33 283 PHE B CA 1
ATOM 5682 C C . PHE B 1 283 ? -35.135 -6.072 -57.917 1.00 24.70 283 PHE B C 1
ATOM 5683 O O . PHE B 1 283 ? -34.811 -5.753 -59.064 1.00 25.55 283 PHE B O 1
ATOM 5691 N N . LYS B 1 284 ? -34.605 -7.113 -57.286 1.00 25.12 284 LYS B N 1
ATOM 5692 C CA . LYS B 1 284 ? -33.540 -7.929 -57.883 1.00 25.14 284 LYS B CA 1
ATOM 5693 C C . LYS B 1 284 ? -34.055 -9.179 -58.603 1.00 25.08 284 LYS B C 1
ATOM 5694 O O . LYS B 1 284 ? -33.274 -10.043 -58.990 1.00 24.96 284 LYS B O 1
ATOM 5700 N N . SER B 1 285 ? -35.374 -9.261 -58.777 1.00 25.25 285 SER B N 1
ATOM 5701 C CA . SER B 1 285 ? -36.012 -10.313 -59.575 1.00 25.24 285 SER B CA 1
ATOM 5702 C C . SER B 1 285 ? -35.989 -9.924 -61.042 1.00 25.15 285 SER B C 1
ATOM 5703 O O . SER B 1 285 ? -36.533 -8.873 -61.401 1.00 25.99 285 SER B O 1
ATOM 5706 N N . ILE B 1 286 ? -35.384 -10.754 -61.894 1.00 24.79 286 ILE B N 1
ATOM 5707 C CA . ILE B 1 286 ? -35.334 -10.456 -63.340 1.00 24.58 286 ILE B CA 1
ATOM 5708 C C . ILE B 1 286 ? -36.669 -10.739 -64.037 1.00 24.29 286 ILE B C 1
ATOM 5709 O O . ILE B 1 286 ? -36.827 -10.492 -65.241 1.00 24.20 286 ILE B O 1
ATOM 5714 N N . GLU B 1 287 ? -37.618 -11.267 -63.274 1.00 23.76 287 GLU B N 1
ATOM 5715 C CA . GLU B 1 287 ? -38.940 -11.583 -63.794 1.00 23.55 287 GLU B CA 1
ATOM 5716 C C . GLU B 1 287 ? -39.864 -10.375 -63.630 1.00 22.93 287 GLU B C 1
ATOM 5717 O O . GLU B 1 287 ? -40.762 -10.148 -64.456 1.00 22.53 287 GLU B O 1
ATOM 5723 N N . LYS B 1 288 ? -39.621 -9.618 -62.555 1.00 21.93 288 LYS B N 1
ATOM 5724 C CA . LYS B 1 288 ? -40.448 -8.489 -62.132 1.00 21.07 288 LYS B CA 1
ATOM 5725 C C . LYS B 1 288 ? -39.987 -7.175 -62.765 1.00 19.83 288 LYS B C 1
ATOM 5726 O O . LYS B 1 288 ? -40.804 -6.356 -63.210 1.00 19.97 288 LYS B O 1
ATOM 5732 N N . PHE B 1 289 ? -38.671 -6.974 -62.766 1.00 18.13 289 PHE B N 1
ATOM 5733 C CA . PHE B 1 289 ? -38.038 -5.858 -63.449 1.00 15.95 289 PHE B CA 1
ATOM 5734 C C . PHE B 1 289 ? -37.128 -6.488 -64.482 1.00 14.50 289 PHE B C 1
ATOM 5735 O O . PHE B 1 289 ? -36.121 -7.106 -64.145 1.00 14.21 289 PHE B O 1
ATOM 5743 N N . LYS B 1 290 ? -37.525 -6.379 -65.741 1.00 12.12 290 LYS B N 1
ATOM 5744 C CA . LYS B 1 290 ? -36.905 -7.160 -66.816 1.00 10.64 290 LYS B CA 1
ATOM 5745 C C . LYS B 1 290 ? -35.849 -6.404 -67.645 1.00 9.23 290 LYS B C 1
ATOM 5746 O O . LYS B 1 290 ? -35.272 -6.978 -68.575 1.00 8.72 290 LYS B O 1
ATOM 5752 N N . ILE B 1 291 ? -35.605 -5.127 -67.321 1.00 8.08 291 ILE B N 1
ATOM 5753 C CA . ILE B 1 291 ? -34.782 -4.269 -68.151 1.00 6.40 291 ILE B CA 1
ATOM 5754 C C . ILE B 1 291 ? -33.815 -3.448 -67.311 1.00 5.73 291 ILE B C 1
ATOM 5755 O O . ILE B 1 291 ? -34.065 -3.187 -66.124 1.00 4.92 291 ILE B O 1
ATOM 5760 N N . PHE B 1 292 ? -32.693 -3.074 -67.904 1.00 3.70 292 PHE B N 1
ATOM 5761 C CA . PHE B 1 292 ? -31.823 -2.133 -67.189 1.00 4.37 292 PHE B CA 1
ATOM 5762 C C . PHE B 1 292 ? -31.147 -1.162 -68.141 1.00 4.23 292 PHE B C 1
ATOM 5763 O O . PHE B 1 292 ? -31.051 -1.398 -69.349 1.00 2.49 292 PHE B O 1
ATOM 5771 N N . ASN B 1 293 ? -30.691 -0.044 -67.563 1.00 5.02 293 ASN B N 1
ATOM 5772 C CA . ASN B 1 293 ? -30.170 1.104 -68.263 1.00 4.22 293 ASN B CA 1
ATOM 5773 C C . ASN B 1 293 ? -28.792 0.785 -68.825 1.00 5.16 293 ASN B C 1
ATOM 5774 O O . ASN B 1 293 ? -27.915 0.349 -68.066 1.00 5.17 293 ASN B O 1
ATOM 5779 N N . THR B 1 294 ? -28.608 0.970 -70.144 1.00 4.48 294 THR B N 1
ATOM 5780 C CA . THR B 1 294 ? -27.331 0.742 -70.824 1.00 3.98 294 THR B CA 1
ATOM 5781 C C . THR B 1 294 ? -26.360 1.934 -70.763 1.00 4.40 294 THR B C 1
ATOM 5782 O O . THR B 1 294 ? -25.176 1.796 -71.113 1.00 5.37 294 THR B O 1
ATOM 5786 N N . ASN B 1 295 ? -26.888 3.095 -70.356 1.00 5.30 295 ASN B N 1
ATOM 5787 C CA . ASN B 1 295 ? -26.197 4.395 -70.371 1.00 5.19 295 ASN B CA 1
ATOM 5788 C C . ASN B 1 295 ? -25.968 4.900 -71.803 1.00 5.60 295 ASN B C 1
ATOM 5789 O O . ASN B 1 295 ? -25.136 5.782 -72.035 1.00 6.85 295 ASN B O 1
ATOM 5794 N N . ASN B 1 296 ? -26.738 4.343 -72.745 1.00 5.54 296 ASN B N 1
ATOM 5795 C CA . ASN B 1 296 ? -26.863 4.890 -74.116 1.00 5.13 296 ASN B CA 1
ATOM 5796 C C . ASN B 1 296 ? -28.128 5.737 -74.148 1.00 3.89 296 ASN B C 1
ATOM 5797 O O . ASN B 1 296 ? -29.257 5.220 -74.082 1.00 3.74 296 ASN B O 1
ATOM 5802 N N . LEU B 1 297 ? -27.970 7.063 -74.235 1.00 5.14 297 LEU B N 1
ATOM 5803 C CA . LEU B 1 297 ? -29.097 7.947 -73.993 1.00 4.50 297 LEU B CA 1
ATOM 5804 C C . LEU B 1 297 ? -29.220 8.996 -75.140 1.00 4.30 297 LEU B C 1
ATOM 5805 O O . LEU B 1 297 ? -28.219 9.543 -75.614 1.00 5.06 297 LEU B O 1
ATOM 5810 N N . TRP B 1 298 ? -30.450 9.292 -75.544 1.00 3.04 298 TRP B N 1
ATOM 5811 C CA . TRP B 1 298 ? -30.707 10.193 -76.678 1.00 4.22 298 TRP B CA 1
ATOM 5812 C C . TRP B 1 298 ? -31.535 11.317 -76.094 1.00 3.32 298 TRP B C 1
ATOM 5813 O O . TRP B 1 298 ? -32.594 11.084 -75.453 1.00 4.27 298 TRP B O 1
ATOM 5824 N N . VAL B 1 299 ? -31.077 12.562 -76.223 1.00 3.78 299 VAL B N 1
ATOM 5825 C CA . VAL B 1 299 ? -31.740 13.623 -75.506 1.00 3.09 299 VAL B CA 1
ATOM 5826 C C . VAL B 1 299 ? -31.878 14.858 -76.412 1.00 2.85 299 VAL B C 1
ATOM 5827 O O . VAL B 1 299 ? -30.935 15.233 -77.138 1.00 2.98 299 VAL B O 1
ATOM 5831 N N . ASN B 1 300 ? -33.072 15.430 -76.396 1.00 2.79 300 ASN B N 1
ATOM 5832 C CA . ASN B 1 300 ? -33.377 16.671 -77.129 1.00 2.29 300 ASN B CA 1
ATOM 5833 C C . ASN B 1 300 ? -32.626 17.878 -76.570 1.00 3.18 300 ASN B C 1
ATOM 5834 O O . ASN B 1 300 ? -32.757 18.233 -75.376 1.00 2.00 300 ASN B O 1
ATOM 5839 N N . LEU B 1 301 ? -31.903 18.556 -77.468 1.00 2.00 301 LEU B N 1
ATOM 5840 C CA . LEU B 1 301 ? -31.039 19.670 -77.090 1.00 3.23 301 LEU B CA 1
ATOM 5841 C C . LEU B 1 301 ? -31.812 20.879 -76.566 1.00 2.93 301 LEU B C 1
ATOM 5842 O O . LEU B 1 301 ? -31.408 21.477 -75.569 1.00 4.53 301 LEU B O 1
ATOM 5847 N N . LYS B 1 302 ? -32.925 21.222 -77.217 1.00 3.63 302 LYS B N 1
ATOM 5848 C CA . LYS B 1 302 ? -33.739 22.353 -76.769 1.00 4.85 302 LYS B CA 1
ATOM 5849 C C . LYS B 1 302 ? -34.297 22.096 -75.368 1.00 4.26 302 LYS B C 1
ATOM 5850 O O . LYS B 1 302 ? -34.288 23.004 -74.525 1.00 2.81 302 LYS B O 1
ATOM 5856 N N . ALA B 1 303 ? -34.698 20.847 -75.118 1.00 4.09 303 ALA B N 1
ATOM 5857 C CA . ALA B 1 303 ? -35.191 20.424 -73.813 1.00 3.16 303 ALA B CA 1
ATOM 5858 C C . ALA B 1 303 ? -34.110 20.525 -72.744 1.00 4.50 303 ALA B C 1
ATOM 5859 O O . ALA B 1 303 ? -34.389 21.005 -71.635 1.00 3.99 303 ALA B O 1
ATOM 5861 N N . ILE B 1 304 ? -32.881 20.077 -73.062 1.00 3.63 304 ILE B N 1
ATOM 5862 C CA . ILE B 1 304 ? -31.756 20.275 -72.131 1.00 4.19 304 ILE B CA 1
ATOM 5863 C C . ILE B 1 304 ? -31.595 21.709 -71.728 1.00 4.88 304 ILE B C 1
ATOM 5864 O O . ILE B 1 304 ? -31.466 21.990 -70.542 1.00 4.34 304 ILE B O 1
ATOM 5869 N N . LYS B 1 305 ? -31.610 22.586 -72.730 1.00 5.18 305 LYS B N 1
ATOM 5870 C CA . LYS B 1 305 ? -31.341 24.015 -72.538 1.00 5.68 305 LYS B CA 1
ATOM 5871 C C . LYS B 1 305 ? -32.419 24.522 -71.594 1.00 5.30 305 LYS B C 1
ATOM 5872 O O . LYS B 1 305 ? -32.095 25.080 -70.564 1.00 5.52 305 LYS B O 1
ATOM 5878 N N . LYS B 1 306 ? -33.690 24.294 -71.927 1.00 4.69 306 LYS B N 1
ATOM 5879 C CA . LYS B 1 306 ? -34.793 24.730 -71.080 1.00 5.47 306 LYS B CA 1
ATOM 5880 C C . LYS B 1 306 ? -34.712 24.256 -69.632 1.00 4.84 306 LYS B C 1
ATOM 5881 O O . LYS B 1 306 ? -34.882 25.066 -68.716 1.00 4.82 306 LYS B O 1
ATOM 5887 N N . LEU B 1 307 ? -34.451 22.965 -69.422 1.00 4.16 307 LEU B N 1
ATOM 5888 C CA . LEU B 1 307 ? -34.515 22.390 -68.075 1.00 4.96 307 LEU B CA 1
ATOM 5889 C C . LEU B 1 307 ? -33.298 22.741 -67.210 1.00 4.93 307 LEU B C 1
ATOM 5890 O O . LEU B 1 307 ? -33.434 22.952 -66.011 1.00 6.62 307 LEU B O 1
ATOM 5895 N N . VAL B 1 308 ? -32.130 22.832 -67.837 1.00 5.17 308 VAL B N 1
ATOM 5896 C CA . VAL B 1 308 ? -30.914 23.307 -67.122 1.00 4.98 308 VAL B CA 1
ATOM 5897 C C . VAL B 1 308 ? -31.054 24.800 -66.735 1.00 5.07 308 VAL B C 1
ATOM 5898 O O . VAL B 1 308 ? -30.814 25.195 -65.583 1.00 5.61 308 VAL B O 1
ATOM 5902 N N . GLU B 1 309 ? -31.439 25.638 -67.690 1.00 5.61 309 GLU B N 1
ATOM 5903 C CA . GLU B 1 309 ? -31.545 27.083 -67.396 1.00 5.84 309 GLU B CA 1
ATOM 5904 C C . GLU B 1 309 ? -32.596 27.404 -66.344 1.00 6.90 309 GLU B C 1
ATOM 5905 O O . GLU B 1 309 ? -32.483 28.393 -65.609 1.00 6.47 309 GLU B O 1
ATOM 5911 N N . ALA B 1 310 ? -33.633 26.585 -66.301 1.00 6.63 310 ALA B N 1
ATOM 5912 C CA . ALA B 1 310 ? -34.660 26.696 -65.298 1.00 7.12 310 ALA B CA 1
ATOM 5913 C C . ALA B 1 310 ? -34.361 25.952 -63.993 1.00 7.04 310 ALA B C 1
ATOM 5914 O O . ALA B 1 310 ? -35.214 25.921 -63.133 1.00 6.50 310 ALA B O 1
ATOM 5916 N N . ASP B 1 311 ? -33.173 25.337 -63.876 1.00 8.37 311 ASP B N 1
ATOM 5917 C CA . ASP B 1 311 ? -32.720 24.623 -62.670 1.00 9.15 311 ASP B CA 1
ATOM 5918 C C . ASP B 1 311 ? -33.662 23.481 -62.314 1.00 9.27 311 ASP B C 1
ATOM 5919 O O . ASP B 1 311 ? -33.995 23.274 -61.131 1.00 9.73 311 ASP B O 1
ATOM 5924 N N . ALA B 1 312 ? -34.121 22.753 -63.329 1.00 8.57 312 ALA B N 1
ATOM 5925 C CA . ALA B 1 312 ? -35.172 21.727 -63.112 1.00 8.21 312 ALA B CA 1
ATOM 5926 C C . ALA B 1 312 ? -34.682 20.297 -62.939 1.00 8.93 312 ALA B C 1
ATOM 5927 O O . ALA B 1 312 ? -35.452 19.428 -62.497 1.00 8.84 312 ALA B O 1
ATOM 5929 N N . LEU B 1 313 ? -33.424 20.047 -63.288 1.00 8.52 313 LEU B N 1
ATOM 5930 C CA . LEU B 1 313 ? -32.876 18.698 -63.220 1.00 8.95 313 LEU B CA 1
ATOM 5931 C C . LEU B 1 313 ? -32.424 18.391 -61.792 1.00 9.93 313 LEU B C 1
ATOM 5932 O O . LEU B 1 313 ? -31.309 18.737 -61.414 1.00 11.39 313 LEU B O 1
ATOM 5937 N N . LYS B 1 314 ? -33.295 17.758 -61.011 1.00 8.62 314 LYS B N 1
ATOM 5938 C CA . LYS B 1 314 ? -33.008 17.421 -59.622 1.00 9.03 314 LYS B CA 1
ATOM 5939 C C . LYS B 1 314 ? -32.862 15.911 -59.416 1.00 8.57 314 LYS B C 1
ATOM 5940 O O . LYS B 1 314 ? -33.649 15.287 -58.693 1.00 7.16 314 LYS B O 1
ATOM 5946 N N . MET B 1 315 ? -31.860 15.337 -60.076 1.00 8.91 315 MET B N 1
ATOM 5947 C CA . MET B 1 315 ? -31.564 13.911 -59.963 1.00 9.68 315 MET B CA 1
ATOM 5948 C C . MET B 1 315 ? -31.244 13.500 -58.522 1.00 9.83 315 MET B C 1
ATOM 5949 O O . MET B 1 315 ? -30.734 14.299 -57.720 1.00 10.56 315 MET B O 1
ATOM 5954 N N . GLU B 1 316 ? -31.505 12.237 -58.209 1.00 11.30 316 GLU B N 1
ATOM 5955 C CA . GLU B 1 316 ? -31.087 11.649 -56.910 1.00 13.08 316 GLU B CA 1
ATOM 5956 C C . GLU B 1 316 ? -29.586 11.900 -56.656 1.00 12.81 316 GLU B C 1
ATOM 5957 O O . GLU B 1 316 ? -28.767 11.772 -57.582 1.00 12.66 316 GLU B O 1
ATOM 5963 N N . ILE B 1 317 ? -29.240 12.329 -55.440 1.00 12.40 317 ILE B N 1
ATOM 5964 C CA . ILE B 1 317 ? -27.841 12.555 -55.078 1.00 12.30 317 ILE B CA 1
ATOM 5965 C C . ILE B 1 317 ? -27.227 11.188 -54.751 1.00 12.38 317 ILE B C 1
ATOM 5966 O O . ILE B 1 317 ? -27.754 10.455 -53.932 1.00 10.71 317 ILE B O 1
ATOM 5971 N N . ILE B 1 318 ? -26.106 10.877 -55.377 1.00 12.64 318 ILE B N 1
ATOM 5972 C CA . ILE B 1 318 ? -25.352 9.688 -55.039 1.00 12.99 318 ILE B CA 1
ATOM 5973 C C . ILE B 1 318 ? -24.152 10.164 -54.217 1.00 13.70 318 ILE B C 1
ATOM 5974 O O . ILE B 1 318 ? -23.253 10.801 -54.769 1.00 12.29 318 ILE B O 1
ATOM 5979 N N . PRO B 1 319 ? -24.136 9.868 -52.883 1.00 14.31 319 PRO B N 1
ATOM 5980 C CA . PRO B 1 319 ? -23.028 10.366 -52.034 1.00 14.80 319 PRO B CA 1
ATOM 5981 C C . PRO B 1 319 ? -21.631 9.857 -52.390 1.00 15.07 319 PRO B C 1
ATOM 5982 O O . PRO B 1 319 ? -20.649 10.576 -52.202 1.00 15.51 319 PRO B O 1
ATOM 5986 N N . ASN B 1 320 ? -21.534 8.631 -52.899 1.00 15.48 320 ASN B N 1
ATOM 5987 C CA . ASN B 1 320 ? -20.259 8.080 -53.369 1.00 16.77 320 ASN B CA 1
ATOM 5988 C C . ASN B 1 320 ? -19.069 8.317 -52.411 1.00 17.05 320 ASN B C 1
ATOM 5989 O O . ASN B 1 320 ? -18.075 8.949 -52.790 1.00 16.97 320 ASN B O 1
ATOM 5994 N N . PRO B 1 321 ? -19.184 7.818 -51.157 1.00 17.16 321 PRO B N 1
ATOM 5995 C CA . PRO B 1 321 ? -18.104 7.975 -50.184 1.00 17.83 321 PRO B CA 1
ATOM 5996 C C . PRO B 1 321 ? -16.858 7.194 -50.566 1.00 18.16 321 PRO B C 1
ATOM 5997 O O . PRO B 1 321 ? -16.949 6.074 -51.078 1.00 18.18 321 PRO B O 1
ATOM 6001 N N . LYS B 1 322 ? -15.714 7.810 -50.291 1.00 18.05 322 LYS B N 1
ATOM 6002 C CA . LYS B 1 322 ? -14.412 7.275 -50.578 1.00 18.40 322 LYS B CA 1
ATOM 6003 C C . LYS B 1 322 ? -13.551 7.610 -49.364 1.00 18.17 322 LYS B C 1
ATOM 6004 O O . LYS B 1 322 ? -13.809 8.595 -48.667 1.00 17.51 322 LYS B O 1
ATOM 6010 N N . GLU B 1 323 ? -12.561 6.766 -49.103 1.00 17.82 323 GLU B N 1
ATOM 6011 C CA . GLU B 1 323 ? -11.520 7.091 -48.143 1.00 18.12 323 GLU B CA 1
ATOM 6012 C C . GLU B 1 323 ? -10.281 7.410 -48.956 1.00 18.14 323 GLU B C 1
ATOM 6013 O O . GLU B 1 323 ? -9.824 6.588 -49.767 1.00 17.38 323 GLU B O 1
ATOM 6019 N N . VAL B 1 324 ? -9.793 8.636 -48.773 1.00 18.56 324 VAL B N 1
ATOM 6020 C CA . VAL B 1 324 ? -8.609 9.142 -49.453 1.00 19.20 324 VAL B CA 1
ATOM 6021 C C . VAL B 1 324 ? -7.642 9.656 -48.377 1.00 19.98 324 VAL B C 1
ATOM 6022 O O . VAL B 1 324 ? -8.015 10.484 -47.540 1.00 20.28 324 VAL B O 1
ATOM 6026 N N . ASP B 1 325 ? -6.420 9.119 -48.373 1.00 21.05 325 ASP B N 1
ATOM 6027 C CA . ASP B 1 325 ? -5.358 9.519 -47.424 1.00 21.44 325 ASP B CA 1
ATOM 6028 C C . ASP B 1 325 ? -5.800 9.518 -45.954 1.00 21.15 325 ASP B C 1
ATOM 6029 O O . ASP B 1 325 ? -5.423 10.409 -45.178 1.00 20.99 325 ASP B O 1
ATOM 6034 N N . GLY B 1 326 ? -6.603 8.526 -45.584 1.00 20.71 326 GLY B N 1
ATOM 6035 C CA . GLY B 1 326 ? -7.137 8.431 -44.229 1.00 20.52 326 GLY B CA 1
ATOM 6036 C C . GLY B 1 326 ? -8.357 9.301 -43.996 1.00 20.56 326 GLY B C 1
ATOM 6037 O O . GLY B 1 326 ? -9.004 9.199 -42.950 1.00 20.47 326 GLY B O 1
ATOM 6038 N N . VAL B 1 327 ? -8.664 10.162 -44.973 1.00 20.13 327 VAL B N 1
ATOM 6039 C CA . VAL B 1 327 ? -9.781 11.089 -44.874 1.00 19.91 327 VAL B CA 1
ATOM 6040 C C . VAL B 1 327 ? -10.975 10.468 -45.599 1.00 20.37 327 VAL B C 1
ATOM 6041 O O . VAL B 1 327 ? -10.882 10.115 -46.786 1.00 20.40 327 VAL B O 1
ATOM 6045 N N . LYS B 1 328 ? -12.073 10.309 -44.855 1.00 20.31 328 LYS B N 1
ATOM 6046 C CA . LYS B 1 328 ? -13.326 9.841 -45.405 1.00 20.33 328 LYS B CA 1
ATOM 6047 C C . LYS B 1 328 ? -14.058 11.048 -45.975 1.00 20.13 328 LYS B C 1
ATOM 6048 O O . LYS B 1 328 ? -14.450 11.971 -45.235 1.00 19.71 328 LYS B O 1
ATOM 6054 N N . VAL B 1 329 ? -14.209 11.024 -47.301 1.00 19.39 329 VAL B N 1
ATOM 6055 C CA . VAL B 1 329 ? -14.786 12.114 -48.089 1.00 18.25 329 VAL B CA 1
ATOM 6056 C C . VAL B 1 329 ? -16.140 11.718 -48.678 1.00 17.31 329 VAL B C 1
ATOM 6057 O O . VAL B 1 329 ? -16.443 10.526 -48.825 1.00 16.66 329 VAL B O 1
ATOM 6061 N N . LEU B 1 330 ? -16.949 12.727 -48.991 1.00 15.80 330 LEU B N 1
ATOM 6062 C CA . LEU B 1 330 ? -18.161 12.533 -49.757 1.00 14.98 330 LEU B CA 1
ATOM 6063 C C . LEU B 1 330 ? -17.933 13.145 -51.117 1.00 14.35 330 LEU B C 1
ATOM 6064 O O . LEU B 1 330 ? -17.309 14.198 -51.232 1.00 13.55 330 LEU B O 1
ATOM 6069 N N . GLN B 1 331 ? -18.447 12.475 -52.141 1.00 12.96 331 GLN B N 1
ATOM 6070 C CA . GLN B 1 331 ? -18.285 12.946 -53.506 1.00 12.26 331 GLN B CA 1
ATOM 6071 C C . GLN B 1 331 ? -19.653 13.052 -54.169 1.00 12.69 331 GLN B C 1
ATOM 6072 O O . GLN B 1 331 ? -19.983 12.249 -55.022 1.00 13.85 331 GLN B O 1
ATOM 6078 N N . LEU B 1 332 ? -20.429 14.077 -53.817 1.00 11.60 332 LEU B N 1
ATOM 6079 C CA . LEU B 1 332 ? -21.837 14.129 -54.224 1.00 11.51 332 LEU B CA 1
ATOM 6080 C C . LEU B 1 332 ? -21.971 14.210 -55.756 1.00 10.82 332 LEU B C 1
ATOM 6081 O O . LEU B 1 332 ? -21.455 15.126 -56.388 1.00 10.38 332 LEU B O 1
ATOM 6086 N N . GLU B 1 333 ? -22.657 13.237 -56.332 1.00 10.78 333 GLU B N 1
ATOM 6087 C CA . GLU B 1 333 ? -22.759 13.150 -57.788 1.00 11.07 333 GLU B CA 1
ATOM 6088 C C . GLU B 1 333 ? -24.183 12.812 -58.215 1.00 10.42 333 GLU B C 1
ATOM 6089 O O . GLU B 1 333 ? -25.044 12.538 -57.371 1.00 10.87 333 GLU B O 1
ATOM 6095 N N . THR B 1 334 ? -24.444 12.887 -59.525 1.00 9.48 334 THR B N 1
ATOM 6096 C CA . THR B 1 334 ? -25.716 12.412 -60.084 1.00 8.50 334 THR B CA 1
ATOM 6097 C C . THR B 1 334 ? -25.450 11.587 -61.339 1.00 7.16 334 THR B C 1
ATOM 6098 O O . THR B 1 334 ? -24.335 11.652 -61.933 1.00 7.43 334 THR B O 1
ATOM 6102 N N . ALA B 1 335 ? -26.473 10.827 -61.755 1.00 5.19 335 ALA B N 1
ATOM 6103 C CA . ALA B 1 335 ? -26.433 9.977 -62.950 1.00 3.87 335 ALA B CA 1
ATOM 6104 C C . ALA B 1 335 ? -27.191 10.579 -64.152 1.00 3.50 335 ALA B C 1
ATOM 6105 O O . ALA B 1 335 ? -28.293 11.098 -63.991 1.00 2.31 335 ALA B O 1
ATOM 6107 N N . ALA B 1 336 ? -26.611 10.497 -65.364 1.00 2.79 336 ALA B N 1
ATOM 6108 C CA . ALA B 1 336 ? -27.303 11.035 -66.544 1.00 3.23 336 ALA B CA 1
ATOM 6109 C C . ALA B 1 336 ? -28.686 10.394 -66.793 1.00 2.60 336 ALA B C 1
ATOM 6110 O O . ALA B 1 336 ? -29.629 11.088 -67.142 1.00 3.91 336 ALA B O 1
ATOM 6112 N N . GLY B 1 337 ? -28.786 9.080 -66.607 1.00 2.96 337 GLY B N 1
ATOM 6113 C CA . GLY B 1 337 ? -30.051 8.359 -66.851 1.00 2.92 337 GLY B CA 1
ATOM 6114 C C . GLY B 1 337 ? -31.183 8.754 -65.914 1.00 3.64 337 GLY B C 1
ATOM 6115 O O . GLY B 1 337 ? -32.358 8.663 -66.294 1.00 4.35 337 GLY B O 1
ATOM 6116 N N . ALA B 1 338 ? -30.826 9.213 -64.712 1.00 3.99 338 ALA B N 1
ATOM 6117 C CA . ALA B 1 338 ? -31.799 9.616 -63.696 1.00 3.32 338 ALA B CA 1
ATOM 6118 C C . ALA B 1 338 ? -32.547 10.890 -64.127 1.00 2.64 338 ALA B C 1
ATOM 6119 O O . ALA B 1 338 ? -33.618 11.165 -63.615 1.00 4.47 338 ALA B O 1
ATOM 6121 N N . ALA B 1 339 ? -31.992 11.634 -65.080 1.00 2.29 339 ALA B N 1
ATOM 6122 C CA . ALA B 1 339 ? -32.625 12.891 -65.564 1.00 2.91 339 ALA B CA 1
ATOM 6123 C C . ALA B 1 339 ? -33.886 12.630 -66.389 1.00 3.77 339 ALA B C 1
ATOM 6124 O O . ALA B 1 339 ? -34.633 13.562 -66.663 1.00 2.44 339 ALA B O 1
ATOM 6126 N N . ILE B 1 340 ? -34.136 11.373 -66.757 1.00 4.18 340 ILE B N 1
ATOM 6127 C CA . ILE B 1 340 ? -35.282 11.061 -67.658 1.00 4.89 340 ILE B CA 1
ATOM 6128 C C . ILE B 1 340 ? -36.661 11.518 -67.143 1.00 5.01 340 ILE B C 1
ATOM 6129 O O . ILE B 1 340 ? -37.559 11.871 -67.923 1.00 4.96 340 ILE B O 1
ATOM 6134 N N . ARG B 1 341 ? -36.832 11.480 -65.818 1.00 4.91 341 ARG B N 1
ATOM 6135 C CA . ARG B 1 341 ? -38.053 11.852 -65.116 1.00 6.11 341 ARG B CA 1
ATOM 6136 C C . ARG B 1 341 ? -38.479 13.303 -65.391 1.00 5.59 341 ARG B C 1
ATOM 6137 O O . ARG B 1 341 ? -39.659 13.659 -65.207 1.00 5.02 341 ARG B O 1
ATOM 6145 N N . PHE B 1 342 ? -37.513 14.139 -65.785 1.00 4.68 342 PHE B N 1
ATOM 6146 C CA . PHE B 1 342 ? -37.767 15.568 -65.965 1.00 4.78 342 PHE B CA 1
ATOM 6147 C C . PHE B 1 342 ? -38.136 16.018 -67.374 1.00 4.82 342 PHE B C 1
ATOM 6148 O O . PHE B 1 342 ? -38.585 17.191 -67.555 1.00 5.20 342 PHE B O 1
ATOM 6156 N N . PHE B 1 343 ? -37.984 15.112 -68.349 1.00 3.96 343 PHE B N 1
ATOM 6157 C CA . PHE B 1 343 ? -38.184 15.419 -69.776 1.00 4.71 343 PHE B CA 1
ATOM 6158 C C . PHE B 1 343 ? -39.607 15.023 -70.220 1.00 5.02 343 PHE B C 1
ATOM 6159 O O . PHE B 1 343 ? -40.252 14.177 -69.613 1.00 4.92 343 PHE B O 1
ATOM 6167 N N . ASP B 1 344 ? -40.091 15.659 -71.265 1.00 5.05 344 ASP B N 1
ATOM 6168 C CA . ASP B 1 344 ? -41.447 15.386 -71.752 1.00 5.23 344 ASP B CA 1
ATOM 6169 C C . ASP B 1 344 ? -41.489 14.235 -72.740 1.00 4.21 344 ASP B C 1
ATOM 6170 O O . ASP B 1 344 ? -40.602 14.087 -73.616 1.00 3.33 344 ASP B O 1
ATOM 6175 N N . ASN B 1 345 ? -42.531 13.425 -72.631 1.00 4.05 345 ASN B N 1
ATOM 6176 C CA . ASN B 1 345 ? -42.725 12.301 -73.582 1.00 4.35 345 ASN B CA 1
ATOM 6177 C C . ASN B 1 345 ? -41.484 11.404 -73.700 1.00 4.70 345 ASN B C 1
ATOM 6178 O O . ASN B 1 345 ? -41.057 10.977 -74.788 1.00 4.31 345 ASN B O 1
ATOM 6183 N N . ALA B 1 346 ? -40.909 11.092 -72.545 1.00 3.61 346 ALA B N 1
ATOM 6184 C CA . ALA B 1 346 ? -39.737 10.227 -72.492 1.00 3.47 346 ALA B CA 1
ATOM 6185 C C . ALA B 1 346 ? -40.131 8.751 -72.670 1.00 2.92 346 ALA B C 1
ATOM 6186 O O . ALA B 1 346 ? -41.242 8.348 -72.282 1.00 3.44 346 ALA B O 1
ATOM 6188 N N . ILE B 1 347 ? -39.200 7.955 -73.188 1.00 2.30 347 ILE B N 1
ATOM 6189 C CA . ILE B 1 347 ? -39.399 6.526 -73.445 1.00 2.01 347 ILE B CA 1
ATOM 6190 C C . ILE B 1 347 ? -38.122 5.783 -73.145 1.00 3.00 347 ILE B C 1
ATOM 6191 O O . ILE B 1 347 ? -37.037 6.380 -73.047 1.00 4.64 347 ILE B O 1
ATOM 6196 N N . GLY B 1 348 ? -38.235 4.463 -73.047 1.00 2.84 348 GLY B N 1
ATOM 6197 C CA . GLY B 1 348 ? -37.042 3.646 -73.174 1.00 4.31 348 GLY B CA 1
ATOM 6198 C C . GLY B 1 348 ? -37.180 2.971 -74.514 1.00 4.00 348 GLY B C 1
ATOM 6199 O O . GLY B 1 348 ? -38.294 2.966 -75.115 1.00 4.88 348 GLY B O 1
ATOM 6200 N N . VAL B 1 349 ? -36.060 2.471 -75.028 1.00 2.37 349 VAL B N 1
ATOM 6201 C CA . VAL B 1 349 ? -36.118 1.567 -76.131 1.00 2.00 349 VAL B CA 1
ATOM 6202 C C . VAL B 1 349 ? -35.386 0.311 -75.700 1.00 2.00 349 VAL B C 1
ATOM 6203 O O . VAL B 1 349 ? -34.241 0.372 -75.285 1.00 2.32 349 VAL B O 1
ATOM 6207 N N . ASN B 1 350 ? -36.026 -0.820 -75.906 1.00 2.00 350 ASN B N 1
ATOM 6208 C CA . ASN B 1 350 ? -35.396 -2.084 -75.580 1.00 2.87 350 ASN B CA 1
ATOM 6209 C C . ASN B 1 350 ? -34.521 -2.600 -76.746 1.00 3.30 350 ASN B C 1
ATOM 6210 O O . ASN B 1 350 ? -35.029 -2.968 -77.812 1.00 4.09 350 ASN B O 1
ATOM 6215 N N . VAL B 1 351 ? -33.204 -2.655 -76.516 1.00 2.62 351 VAL B N 1
ATOM 6216 C CA . VAL B 1 351 ? -32.217 -2.971 -77.564 1.00 3.42 351 VAL B CA 1
ATOM 6217 C C . VAL B 1 351 ? -31.475 -4.288 -77.213 1.00 4.05 351 VAL B C 1
ATOM 6218 O O . VAL B 1 351 ? -31.468 -4.693 -76.060 1.00 4.44 351 VAL B O 1
ATOM 6222 N N . PRO B 1 352 ? -30.875 -4.951 -78.220 1.00 4.00 352 PRO B N 1
ATOM 6223 C CA . PRO B 1 352 ? -30.023 -6.145 -78.035 1.00 4.22 352 PRO B CA 1
ATOM 6224 C C . PRO B 1 352 ? -28.801 -5.755 -77.213 1.00 4.63 352 PRO B C 1
ATOM 6225 O O . PRO B 1 352 ? -28.380 -4.581 -77.243 1.00 3.83 352 PRO B O 1
ATOM 6229 N N . ARG B 1 353 ? -28.250 -6.723 -76.492 1.00 5.49 353 ARG B N 1
ATOM 6230 C CA . ARG B 1 353 ? -27.113 -6.501 -75.602 1.00 5.32 353 ARG B CA 1
ATOM 6231 C C . ARG B 1 353 ? -25.846 -6.152 -76.357 1.00 5.36 353 ARG B C 1
ATOM 6232 O O . ARG B 1 353 ? -24.854 -5.685 -75.766 1.00 6.01 353 ARG B O 1
ATOM 6240 N N . SER B 1 354 ? -25.850 -6.350 -77.658 1.00 4.20 354 SER B N 1
ATOM 6241 C CA . SER B 1 354 ? -24.663 -5.974 -78.396 1.00 4.49 354 SER B CA 1
ATOM 6242 C C . SER B 1 354 ? -24.393 -4.454 -78.339 1.00 4.79 354 SER B C 1
ATOM 6243 O O . SER B 1 354 ? -23.282 -4.026 -78.696 1.00 4.36 354 SER B O 1
ATOM 6246 N N . ARG B 1 355 ? -25.418 -3.661 -78.004 1.00 4.25 355 ARG B N 1
ATOM 6247 C CA . ARG B 1 355 ? -25.232 -2.203 -77.897 1.00 4.24 355 ARG B CA 1
ATOM 6248 C C . ARG B 1 355 ? -24.689 -1.827 -76.524 1.00 5.60 355 ARG B C 1
ATOM 6249 O O . ARG B 1 355 ? -24.386 -0.641 -76.275 1.00 4.54 355 ARG B O 1
ATOM 6257 N N . PHE B 1 356 ? -24.453 -2.849 -75.689 1.00 4.17 356 PHE B N 1
ATOM 6258 C CA . PHE B 1 356 ? -24.004 -2.712 -74.302 1.00 4.00 356 PHE B CA 1
ATOM 6259 C C . PHE B 1 356 ? -22.711 -3.480 -74.000 1.00 3.73 356 PHE B C 1
ATOM 6260 O O . PHE B 1 356 ? -22.712 -4.615 -73.480 1.00 2.22 356 PHE B O 1
ATOM 6268 N N . LEU B 1 357 ? -21.596 -2.856 -74.358 1.00 2.13 357 LEU B N 1
ATOM 6269 C CA . LEU B 1 357 ? -20.279 -3.496 -74.173 1.00 3.73 357 LEU B CA 1
ATOM 6270 C C . LEU B 1 357 ? -19.339 -2.632 -73.429 1.00 4.73 357 LEU B C 1
ATOM 6271 O O . LEU B 1 357 ? -18.192 -2.493 -73.850 1.00 7.33 357 LEU B O 1
ATOM 6276 N N . PRO B 1 358 ? -19.783 -2.028 -72.318 1.00 7.42 358 PRO B N 1
ATOM 6277 C CA . PRO B 1 358 ? -18.787 -1.162 -71.688 1.00 7.05 358 PRO B CA 1
ATOM 6278 C C . PRO B 1 358 ? -17.663 -1.973 -71.038 1.00 8.03 358 PRO B C 1
ATOM 6279 O O . PRO B 1 358 ? -17.844 -3.130 -70.685 1.00 7.00 358 PRO B O 1
ATOM 6283 N N . VAL B 1 359 ? -16.511 -1.359 -70.884 1.00 9.87 359 VAL B N 1
ATOM 6284 C CA . VAL B 1 359 ? -15.373 -2.068 -70.289 1.00 9.97 359 VAL B CA 1
ATOM 6285 C C . VAL B 1 359 ? -15.318 -1.788 -68.804 1.00 10.83 359 VAL B C 1
ATOM 6286 O O . VAL B 1 359 ? -14.776 -0.771 -68.328 1.00 11.59 359 VAL B O 1
ATOM 6290 N N . LYS B 1 360 ? -15.929 -2.672 -68.060 1.00 10.25 360 LYS B N 1
ATOM 6291 C CA . LYS B 1 360 ? -15.965 -2.459 -66.634 1.00 11.86 360 LYS B CA 1
ATOM 6292 C C . LYS B 1 360 ? -14.768 -3.130 -65.974 1.00 11.15 360 LYS B C 1
ATOM 6293 O O . LYS B 1 360 ? -14.149 -2.543 -65.097 1.00 12.90 360 LYS B O 1
ATOM 6299 N N . ALA B 1 361 ? -14.407 -4.316 -66.456 1.00 9.83 361 ALA B N 1
ATOM 6300 C CA . ALA B 1 361 ? -13.241 -5.063 -65.921 1.00 7.32 361 ALA B CA 1
ATOM 6301 C C . ALA B 1 361 ? -12.313 -5.491 -67.071 1.00 5.55 361 ALA B C 1
ATOM 6302 O O . ALA B 1 361 ? -12.729 -5.416 -68.210 1.00 5.53 361 ALA B O 1
ATOM 6304 N N . SER B 1 362 ? -11.089 -5.994 -66.803 1.00 5.63 362 SER B N 1
ATOM 6305 C CA A SER B 1 362 ? -10.181 -6.418 -67.891 0.50 5.32 362 SER B CA 1
ATOM 6306 C CA B SER B 1 362 ? -10.181 -6.418 -67.890 0.50 4.39 362 SER B CA 1
ATOM 6307 C C . SER B 1 362 ? -10.746 -7.584 -68.718 1.00 5.55 362 SER B C 1
ATOM 6308 O O . SER B 1 362 ? -10.406 -7.751 -69.896 1.00 4.60 362 SER B O 1
ATOM 6313 N N . SER B 1 363 ? -11.612 -8.388 -68.104 1.00 6.03 363 SER B N 1
ATOM 6314 C CA . SER B 1 363 ? -12.314 -9.484 -68.811 1.00 6.74 363 SER B CA 1
ATOM 6315 C C . SER B 1 363 ? -13.251 -8.954 -69.935 1.00 7.11 363 SER B C 1
ATOM 6316 O O . SER B 1 363 ? -13.403 -9.605 -70.985 1.00 7.01 363 SER B O 1
ATOM 6319 N N . ASP B 1 364 ? -13.854 -7.773 -69.714 1.00 6.87 364 ASP B N 1
ATOM 6320 C CA . ASP B 1 364 ? -14.665 -7.053 -70.758 1.00 7.25 364 ASP B CA 1
ATOM 6321 C C . ASP B 1 364 ? -13.784 -6.498 -71.874 1.00 7.21 364 ASP B C 1
ATOM 6322 O O . ASP B 1 364 ? -14.201 -6.443 -73.050 1.00 7.84 364 ASP B O 1
ATOM 6327 N N . LEU B 1 365 ? -12.578 -6.061 -71.494 1.00 6.72 365 LEU B N 1
ATOM 6328 C CA . LEU B 1 365 ? -11.569 -5.674 -72.452 1.00 6.75 365 LEU B CA 1
ATOM 6329 C C . LEU B 1 365 ? -11.174 -6.864 -73.302 1.00 7.20 365 LEU B C 1
ATOM 6330 O O . LEU B 1 365 ? -11.152 -6.743 -74.538 1.00 7.82 365 LEU B O 1
ATOM 6335 N N . LEU B 1 366 ? -10.902 -8.011 -72.669 1.00 7.63 366 LEU B N 1
ATOM 6336 C CA . LEU B 1 366 ? -10.550 -9.262 -73.395 1.00 7.90 366 LEU B CA 1
ATOM 6337 C C . LEU B 1 366 ? -11.609 -9.575 -74.487 1.00 6.81 366 LEU B C 1
ATOM 6338 O O . LEU B 1 366 ? -11.256 -9.900 -75.600 1.00 6.13 366 LEU B O 1
ATOM 6343 N N . LEU B 1 367 ? -12.897 -9.470 -74.157 1.00 6.96 367 LEU B N 1
ATOM 6344 C CA . LEU B 1 367 ? -13.964 -9.772 -75.142 1.00 5.91 367 LEU B CA 1
ATOM 6345 C C . LEU B 1 367 ? -13.912 -8.873 -76.373 1.00 7.71 367 LEU B C 1
ATOM 6346 O O . LEU B 1 367 ? -14.050 -9.365 -77.500 1.00 8.40 367 LEU B O 1
ATOM 6351 N N . VAL B 1 368 ? -13.728 -7.564 -76.173 1.00 7.10 368 VAL B N 1
ATOM 6352 C CA . VAL B 1 368 ? -13.699 -6.631 -77.331 1.00 7.60 368 VAL B CA 1
ATOM 6353 C C . VAL B 1 368 ? -12.363 -6.691 -78.070 1.00 7.51 368 VAL B C 1
ATOM 6354 O O . VAL B 1 368 ? -12.291 -6.283 -79.253 1.00 9.33 368 VAL B O 1
ATOM 6358 N N . GLN B 1 369 ? -11.302 -7.156 -77.402 1.00 7.48 369 GLN B N 1
ATOM 6359 C CA . GLN B 1 369 ? -10.009 -7.357 -78.047 1.00 7.18 369 GLN B CA 1
ATOM 6360 C C . GLN B 1 369 ? -9.923 -8.641 -78.842 1.00 7.51 369 GLN B C 1
ATOM 6361 O O . GLN B 1 369 ? -8.944 -8.854 -79.605 1.00 8.10 369 GLN B O 1
ATOM 6367 N N . SER B 1 370 ? -10.940 -9.489 -78.705 1.00 8.09 370 SER B N 1
ATOM 6368 C CA . SER B 1 370 ? -10.862 -10.877 -79.158 1.00 8.42 370 SER B CA 1
ATOM 6369 C C . SER B 1 370 ? -11.423 -11.100 -80.555 1.00 8.45 370 SER B C 1
ATOM 6370 O O . SER B 1 370 ? -12.064 -10.211 -81.142 1.00 8.16 370 SER B O 1
ATOM 6373 N N . ASP B 1 371 ? -11.273 -12.338 -81.004 1.00 8.86 371 ASP B N 1
ATOM 6374 C CA . ASP B 1 371 ? -11.851 -12.792 -82.279 1.00 8.90 371 ASP B CA 1
ATOM 6375 C C . ASP B 1 371 ? -13.344 -13.023 -82.252 1.00 8.29 371 ASP B C 1
ATOM 6376 O O . ASP B 1 371 ? -13.909 -13.508 -83.252 1.00 8.54 371 ASP B O 1
ATOM 6381 N N . LEU B 1 372 ? -14.005 -12.710 -81.123 1.00 6.25 372 LEU B N 1
ATOM 6382 C CA . LEU B 1 372 ? -15.481 -12.546 -81.190 1.00 6.21 372 LEU B CA 1
ATOM 6383 C C . LEU B 1 372 ? -15.878 -11.449 -82.166 1.00 6.27 372 LEU B C 1
ATOM 6384 O O . LEU B 1 372 ? -17.041 -11.416 -82.670 1.00 5.91 372 LEU B O 1
ATOM 6389 N N . TYR B 1 373 ? -14.934 -10.522 -82.375 1.00 7.70 373 TYR B N 1
ATOM 6390 C CA . TYR B 1 373 ? -15.116 -9.373 -83.257 1.00 6.96 373 TYR B CA 1
ATOM 6391 C C . TYR B 1 373 ? -14.102 -9.317 -84.400 1.00 8.97 373 TYR B C 1
ATOM 6392 O O . TYR B 1 373 ? -12.955 -9.705 -84.243 1.00 9.94 373 TYR B O 1
ATOM 6401 N N . THR B 1 374 ? -14.540 -8.745 -85.515 1.00 8.39 374 THR B N 1
ATOM 6402 C CA . THR B 1 374 ? -13.705 -8.530 -86.687 1.00 8.90 374 THR B CA 1
ATOM 6403 C C . THR B 1 374 ? -13.367 -7.041 -86.790 1.00 9.69 374 THR B C 1
ATOM 6404 O O . THR B 1 374 ? -14.149 -6.194 -86.359 1.00 9.75 374 THR B O 1
ATOM 6408 N N . LEU B 1 375 ? -12.151 -6.754 -87.271 1.00 9.87 375 LEU B N 1
ATOM 6409 C CA . LEU B 1 375 ? -11.726 -5.380 -87.555 1.00 8.98 375 LEU B CA 1
ATOM 6410 C C . LEU B 1 375 ? -11.141 -5.327 -88.958 1.00 8.26 375 LEU B C 1
ATOM 6411 O O . LEU B 1 375 ? -10.127 -6.001 -89.245 1.00 8.34 375 LEU B O 1
ATOM 6416 N N . VAL B 1 376 ? -11.721 -4.505 -89.814 1.00 5.82 376 VAL B N 1
ATOM 6417 C CA . VAL B 1 376 ? -11.185 -4.327 -91.185 1.00 6.27 376 VAL B CA 1
ATOM 6418 C C . VAL B 1 376 ? -10.933 -2.819 -91.378 1.00 7.09 376 VAL B C 1
ATOM 6419 O O . VAL B 1 376 ? -11.884 -2.047 -91.487 1.00 6.19 376 VAL B O 1
ATOM 6423 N N . ASP B 1 377 ? -9.672 -2.385 -91.383 1.00 6.95 377 ASP B N 1
ATOM 6424 C CA . ASP B 1 377 ? -9.378 -0.948 -91.639 1.00 7.43 377 ASP B CA 1
ATOM 6425 C C . ASP B 1 377 ? -10.227 -0.048 -90.738 1.00 6.71 377 ASP B C 1
ATOM 6426 O O . ASP B 1 377 ? -10.850 0.912 -91.209 1.00 6.51 377 ASP B O 1
ATOM 6431 N N . GLY B 1 378 ? -10.247 -0.370 -89.445 1.00 7.32 378 GLY B N 1
ATOM 6432 C CA . GLY B 1 378 ? -10.911 0.469 -88.459 1.00 7.62 378 GLY B CA 1
ATOM 6433 C C . GLY B 1 378 ? -12.386 0.186 -88.227 1.00 8.29 378 GLY B C 1
ATOM 6434 O O . GLY B 1 378 ? -12.958 0.669 -87.221 1.00 7.91 378 GLY B O 1
ATOM 6435 N N . PHE B 1 379 ? -13.004 -0.585 -89.133 1.00 7.00 379 PHE B N 1
ATOM 6436 C CA . PHE B 1 379 ? -14.435 -0.959 -89.012 1.00 7.21 379 PHE B CA 1
ATOM 6437 C C . PHE B 1 379 ? -14.631 -2.198 -88.159 1.00 6.57 379 PHE B C 1
ATOM 6438 O O . PHE B 1 379 ? -14.101 -3.282 -88.497 1.00 7.22 379 PHE B O 1
ATOM 6446 N N . VAL B 1 380 ? -15.387 -2.040 -87.054 1.00 4.71 380 VAL B N 1
ATOM 6447 C CA . VAL B 1 380 ? -15.676 -3.140 -86.153 1.00 4.71 380 VAL B CA 1
ATOM 6448 C C . VAL B 1 380 ? -16.996 -3.831 -86.533 1.00 5.87 380 VAL B C 1
ATOM 6449 O O . VAL B 1 380 ? -18.046 -3.187 -86.616 1.00 6.76 380 VAL B O 1
ATOM 6453 N N . THR B 1 381 ? -16.931 -5.141 -86.760 1.00 7.25 381 THR B N 1
ATOM 6454 C CA . THR B 1 381 ? -18.117 -6.002 -86.848 1.00 8.61 381 THR B CA 1
ATOM 6455 C C . THR B 1 381 ? -18.042 -7.224 -85.909 1.00 8.69 381 THR B C 1
ATOM 6456 O O . THR B 1 381 ? -16.991 -7.533 -85.322 1.00 8.11 381 THR B O 1
ATOM 6460 N N . ARG B 1 382 ? -19.183 -7.891 -85.752 1.00 8.10 382 ARG B N 1
ATOM 6461 C CA . ARG B 1 382 ? -19.212 -9.209 -85.109 1.00 8.05 382 ARG B CA 1
ATOM 6462 C C . ARG B 1 382 ? -18.551 -10.209 -86.055 1.00 7.66 382 ARG B C 1
ATOM 6463 O O . ARG B 1 382 ? -18.754 -10.141 -87.254 1.00 7.71 382 ARG B O 1
ATOM 6471 N N . ASN B 1 383 ? -17.739 -11.125 -85.528 1.00 6.83 383 ASN B N 1
ATOM 6472 C CA . ASN B 1 383 ? -17.069 -12.074 -86.380 1.00 6.53 383 ASN B CA 1
ATOM 6473 C C . ASN B 1 383 ? -18.163 -12.979 -86.967 1.00 6.65 383 ASN B C 1
ATOM 6474 O O . ASN B 1 383 ? -18.950 -13.522 -86.233 1.00 6.77 383 ASN B O 1
ATOM 6479 N N . LYS B 1 384 ? -18.206 -13.075 -88.285 1.00 6.18 384 LYS B N 1
ATOM 6480 C CA . LYS B 1 384 ? -19.246 -13.888 -88.959 1.00 7.89 384 LYS B CA 1
ATOM 6481 C C . LYS B 1 384 ? -19.199 -15.345 -88.459 1.00 6.93 384 LYS B C 1
ATOM 6482 O O . LYS B 1 384 ? -20.199 -16.029 -88.490 1.00 8.09 384 LYS B O 1
ATOM 6488 N N . ALA B 1 385 ? -18.043 -15.823 -88.005 1.00 6.94 385 ALA B N 1
ATOM 6489 C CA . ALA B 1 385 ? -17.927 -17.205 -87.524 1.00 6.28 385 ALA B CA 1
ATOM 6490 C C . ALA B 1 385 ? -18.681 -17.384 -86.199 1.00 6.94 385 ALA B C 1
ATOM 6491 O O . ALA B 1 385 ? -19.006 -18.506 -85.818 1.00 7.13 385 ALA B O 1
ATOM 6493 N N . ARG B 1 386 ? -18.932 -16.272 -85.509 1.00 5.95 386 ARG B N 1
ATOM 6494 C CA . ARG B 1 386 ? -19.662 -16.276 -84.222 1.00 6.28 386 ARG B CA 1
ATOM 6495 C C . ARG B 1 386 ? -21.127 -16.011 -84.476 1.00 6.43 386 ARG B C 1
ATOM 6496 O O . ARG B 1 386 ? -21.537 -14.856 -84.590 1.00 7.64 386 ARG B O 1
ATOM 6504 N N . THR B 1 387 ? -21.912 -17.091 -84.639 1.00 7.08 387 THR B N 1
ATOM 6505 C CA . THR B 1 387 ? -23.354 -16.959 -84.892 1.00 6.10 387 THR B CA 1
ATOM 6506 C C . THR B 1 387 ? -24.200 -16.931 -83.588 1.00 6.49 387 THR B C 1
ATOM 6507 O O . THR B 1 387 ? -25.428 -16.690 -83.615 1.00 7.68 387 THR B O 1
ATOM 6511 N N . ASN B 1 388 ? -23.540 -17.181 -82.471 1.00 6.21 388 ASN B N 1
ATOM 6512 C CA . ASN B 1 388 ? -24.177 -17.040 -81.147 1.00 6.71 388 ASN B CA 1
ATOM 6513 C C . ASN B 1 388 ? -23.977 -15.628 -80.665 1.00 6.73 388 ASN B C 1
ATOM 6514 O O . ASN B 1 388 ? -22.833 -15.252 -80.401 1.00 6.80 388 ASN B O 1
ATOM 6519 N N . PRO B 1 389 ? -25.056 -14.821 -80.572 1.00 7.53 389 PRO B N 1
ATOM 6520 C CA . PRO B 1 389 ? -24.803 -13.411 -80.221 1.00 7.47 389 PRO B CA 1
ATOM 6521 C C . PRO B 1 389 ? -24.470 -13.179 -78.735 1.00 7.23 389 PRO B C 1
ATOM 6522 O O . PRO B 1 389 ? -24.069 -12.067 -78.364 1.00 6.59 389 PRO B O 1
ATOM 6526 N N . SER B 1 390 ? -24.631 -14.207 -77.914 1.00 7.76 390 SER B N 1
ATOM 6527 C CA . SER B 1 390 ? -24.198 -14.192 -76.502 1.00 8.82 390 SER B CA 1
ATOM 6528 C C . SER B 1 390 ? -22.670 -14.119 -76.485 1.00 8.41 390 SER B C 1
ATOM 6529 O O . SER B 1 390 ? -22.040 -14.685 -77.364 1.00 9.86 390 SER B O 1
ATOM 6532 N N . ASN B 1 391 ? -22.072 -13.400 -75.528 1.00 6.08 391 ASN B N 1
ATOM 6533 C CA . ASN B 1 391 ? -20.633 -13.493 -75.323 1.00 5.98 391 ASN B CA 1
ATOM 6534 C C . ASN B 1 391 ? -20.325 -14.516 -74.222 1.00 6.29 391 ASN B C 1
ATOM 6535 O O . ASN B 1 391 ? -21.137 -14.655 -73.294 1.00 6.71 391 ASN B O 1
ATOM 6540 N N . PRO B 1 392 ? -19.186 -15.231 -74.336 1.00 6.34 392 PRO B N 1
ATOM 6541 C CA . PRO B 1 392 ? -18.754 -16.170 -73.299 1.00 7.06 392 PRO B CA 1
ATOM 6542 C C . PRO B 1 392 ? -18.533 -15.420 -71.986 1.00 7.01 392 PRO B C 1
ATOM 6543 O O . PRO B 1 392 ? -18.108 -14.260 -71.993 1.00 6.21 392 PRO B O 1
ATOM 6547 N N . SER B 1 393 ? -18.873 -16.073 -70.892 1.00 6.91 393 SER B N 1
ATOM 6548 C CA . SER B 1 393 ? -18.617 -15.546 -69.551 1.00 7.42 393 SER B CA 1
ATOM 6549 C C . SER B 1 393 ? -17.091 -15.554 -69.301 1.00 7.49 393 SER B C 1
ATOM 6550 O O . SER B 1 393 ? -16.462 -16.607 -69.410 1.00 7.17 393 SER B O 1
ATOM 6553 N N . ILE B 1 394 ? -16.495 -14.422 -68.914 1.00 5.62 394 ILE B N 1
ATOM 6554 C CA . ILE B 1 394 ? -15.066 -14.445 -68.613 1.00 7.16 394 ILE B CA 1
ATOM 6555 C C . ILE B 1 394 ? -14.818 -13.900 -67.206 1.00 7.35 394 ILE B C 1
ATOM 6556 O O . ILE B 1 394 ? -15.242 -12.780 -66.878 1.00 7.72 394 ILE B O 1
ATOM 6561 N N . GLU B 1 395 ? -14.156 -14.702 -66.368 1.00 7.14 395 GLU B N 1
ATOM 6562 C CA . GLU B 1 395 ? -13.874 -14.261 -64.984 1.00 7.62 395 GLU B CA 1
ATOM 6563 C C . GLU B 1 395 ? -12.389 -14.465 -64.708 1.00 6.65 395 GLU B C 1
ATOM 6564 O O . GLU B 1 395 ? -11.874 -15.553 -64.802 1.00 6.75 395 GLU B O 1
ATOM 6570 N N . LEU B 1 396 ? -11.700 -13.387 -64.401 1.00 6.21 396 LEU B N 1
ATOM 6571 C CA . LEU B 1 396 ? -10.255 -13.457 -64.152 1.00 5.49 396 LEU B CA 1
ATOM 6572 C C . LEU B 1 396 ? -9.964 -12.994 -62.716 1.00 6.12 396 LEU B C 1
ATOM 6573 O O . LEU B 1 396 ? -10.591 -12.051 -62.244 1.00 6.79 396 LEU B O 1
ATOM 6578 N N . GLY B 1 397 ? -8.988 -13.613 -62.044 1.00 5.47 397 GLY B N 1
ATOM 6579 C CA . GLY B 1 397 ? -8.640 -13.198 -60.678 1.00 5.15 397 GLY B CA 1
ATOM 6580 C C . GLY B 1 397 ? -7.913 -11.853 -60.603 1.00 5.71 397 GLY B C 1
ATOM 6581 O O . GLY B 1 397 ? -7.627 -11.230 -61.641 1.00 6.66 397 GLY B O 1
ATOM 6582 N N . PRO B 1 398 ? -7.610 -11.389 -59.379 1.00 6.45 398 PRO B N 1
ATOM 6583 C CA . PRO B 1 398 ? -7.031 -10.063 -59.205 1.00 5.92 398 PRO B CA 1
ATOM 6584 C C . PRO B 1 398 ? -5.685 -9.815 -59.925 1.00 6.65 398 PRO B C 1
ATOM 6585 O O . PRO B 1 398 ? -5.340 -8.638 -60.164 1.00 5.64 398 PRO B O 1
ATOM 6589 N N . GLU B 1 399 ? -4.931 -10.882 -60.239 1.00 6.60 399 GLU B N 1
ATOM 6590 C CA . GLU B 1 399 ? -3.679 -10.767 -61.028 1.00 6.95 399 GLU B CA 1
ATOM 6591 C C . GLU B 1 399 ? -3.871 -10.048 -62.364 1.00 7.40 399 GLU B C 1
ATOM 6592 O O . GLU B 1 399 ? -2.904 -9.573 -62.958 1.00 9.07 399 GLU B O 1
ATOM 6598 N N . PHE B 1 400 ? -5.100 -10.064 -62.872 1.00 7.27 400 PHE B N 1
ATOM 6599 C CA . PHE B 1 400 ? -5.454 -9.479 -64.185 1.00 7.19 400 PHE B CA 1
ATOM 6600 C C . PHE B 1 400 ? -6.172 -8.141 -64.040 1.00 8.40 400 PHE B C 1
ATOM 6601 O O . PHE B 1 400 ? -6.669 -7.620 -65.027 1.00 9.02 400 PHE B O 1
ATOM 6609 N N . LYS B 1 401 ? -6.258 -7.600 -62.822 1.00 7.19 401 LYS B N 1
ATOM 6610 C CA . LYS B 1 401 ? -7.160 -6.465 -62.557 1.00 8.59 401 LYS B CA 1
ATOM 6611 C C . LYS B 1 401 ? -6.722 -5.214 -63.306 1.00 7.31 401 LYS B C 1
ATOM 6612 O O . LYS B 1 401 ? -7.546 -4.554 -63.937 1.00 7.33 401 LYS B O 1
ATOM 6618 N N . LYS B 1 402 ? -5.426 -4.895 -63.240 1.00 7.33 402 LYS B N 1
ATOM 6619 C CA . LYS B 1 402 ? -4.893 -3.730 -63.935 1.00 9.22 402 LYS B CA 1
ATOM 6620 C C . LYS B 1 402 ? -4.617 -4.042 -65.382 1.00 8.52 402 LYS B C 1
ATOM 6621 O O . LYS B 1 402 ? -4.153 -5.135 -65.694 1.00 7.41 402 LYS B O 1
ATOM 6627 N N . VAL B 1 403 ? -4.868 -3.090 -66.275 1.00 7.15 403 VAL B N 1
ATOM 6628 C CA . VAL B 1 403 ? -4.562 -3.282 -67.708 1.00 8.79 403 VAL B CA 1
ATOM 6629 C C . VAL B 1 403 ? -3.139 -3.787 -67.953 1.00 8.46 403 VAL B C 1
ATOM 6630 O O . VAL B 1 403 ? -2.949 -4.758 -68.705 1.00 10.28 403 VAL B O 1
ATOM 6634 N N . ALA B 1 404 ? -2.149 -3.169 -67.298 1.00 7.71 404 ALA B N 1
ATOM 6635 C CA . ALA B 1 404 ? -0.776 -3.579 -67.528 1.00 7.17 404 ALA B CA 1
ATOM 6636 C C . ALA B 1 404 ? -0.544 -5.064 -67.250 1.00 5.72 404 ALA B C 1
ATOM 6637 O O . ALA B 1 404 ? 0.082 -5.756 -68.039 1.00 5.83 404 ALA B O 1
ATOM 6639 N N . THR B 1 405 ? -1.013 -5.548 -66.116 1.00 4.71 405 THR B N 1
ATOM 6640 C CA . THR B 1 405 ? -0.760 -6.973 -65.779 1.00 4.34 405 THR B CA 1
ATOM 6641 C C . THR B 1 405 ? -1.625 -7.909 -66.641 1.00 5.09 405 THR B C 1
ATOM 6642 O O . THR B 1 405 ? -1.134 -8.960 -67.094 1.00 3.69 405 THR B O 1
ATOM 6646 N N . PHE B 1 406 ? -2.883 -7.514 -66.891 1.00 5.37 406 PHE B N 1
ATOM 6647 C CA . PHE B 1 406 ? -3.751 -8.238 -67.845 1.00 5.62 406 PHE B CA 1
ATOM 6648 C C . PHE B 1 406 ? -3.025 -8.457 -69.204 1.00 6.18 406 PHE B C 1
ATOM 6649 O O . PHE B 1 406 ? -2.909 -9.605 -69.700 1.00 6.04 406 PHE B O 1
ATOM 6657 N N . LEU B 1 407 ? -2.558 -7.369 -69.802 1.00 6.75 407 LEU B N 1
ATOM 6658 C CA . LEU B 1 407 ? -1.824 -7.427 -71.081 1.00 6.75 407 LEU B CA 1
ATOM 6659 C C . LEU B 1 407 ? -0.625 -8.368 -71.003 1.00 7.28 407 LEU B C 1
ATOM 6660 O O . LEU B 1 407 ? -0.453 -9.224 -71.873 1.00 8.03 407 LEU B O 1
ATOM 6665 N N . SER B 1 408 ? 0.190 -8.214 -69.963 1.00 6.42 408 SER B N 1
ATOM 6666 C CA . SER B 1 408 ? 1.394 -9.035 -69.807 1.00 6.14 408 SER B CA 1
ATOM 6667 C C . SER B 1 408 ? 1.039 -10.532 -69.709 1.00 4.93 408 SER B C 1
ATOM 6668 O O . SER B 1 408 ? 1.801 -11.350 -70.152 1.00 6.39 408 SER B O 1
ATOM 6671 N N . ARG B 1 409 ? -0.120 -10.882 -69.149 1.00 4.58 409 ARG B N 1
ATOM 6672 C CA . ARG B 1 409 ? -0.440 -12.298 -68.880 1.00 3.20 409 ARG B CA 1
ATOM 6673 C C . ARG B 1 409 ? -1.018 -13.024 -70.062 1.00 4.91 409 ARG B C 1
ATOM 6674 O O . ARG B 1 409 ? -1.152 -14.246 -70.019 1.00 5.38 409 ARG B O 1
ATOM 6682 N N . PHE B 1 410 ? -1.358 -12.299 -71.117 1.00 6.64 410 PHE B N 1
ATOM 6683 C CA . PHE B 1 410 ? -1.684 -12.966 -72.386 1.00 7.58 410 PHE B CA 1
ATOM 6684 C C . PHE B 1 410 ? -0.634 -12.642 -73.449 1.00 8.39 410 PHE B C 1
ATOM 6685 O O . PHE B 1 410 ? -0.608 -11.545 -74.016 1.00 8.55 410 PHE B O 1
ATOM 6693 N N . LYS B 1 411 ? 0.230 -13.607 -73.727 1.00 9.03 411 LYS B N 1
ATOM 6694 C CA . LYS B 1 411 ? 1.363 -13.321 -74.589 1.00 11.09 411 LYS B CA 1
ATOM 6695 C C . LYS B 1 411 ? 0.848 -12.895 -75.961 1.00 11.63 411 LYS B C 1
ATOM 6696 O O . LYS B 1 411 ? 1.394 -11.973 -76.568 1.00 12.70 411 LYS B O 1
ATOM 6702 N N . SER B 1 412 ? -0.208 -13.560 -76.437 1.00 10.27 412 SER B N 1
ATOM 6703 C CA . SER B 1 412 ? -1.073 -13.022 -77.458 1.00 10.82 412 SER B CA 1
ATOM 6704 C C . SER B 1 412 ? -2.490 -13.242 -76.953 1.00 10.86 412 SER B C 1
ATOM 6705 O O . SER B 1 412 ? -2.730 -14.051 -76.049 1.00 10.63 412 SER B O 1
ATOM 6708 N N . ILE B 1 413 ? -3.432 -12.484 -77.499 1.00 11.12 413 ILE B N 1
ATOM 6709 C CA . ILE B 1 413 ? -4.816 -12.628 -77.099 1.00 10.61 413 ILE B CA 1
ATOM 6710 C C . ILE B 1 413 ? -5.330 -13.996 -77.645 1.00 9.61 413 ILE B C 1
ATOM 6711 O O . ILE B 1 413 ? -5.232 -14.248 -78.863 1.00 10.19 413 ILE B O 1
ATOM 6716 N N . PRO B 1 414 ? -5.823 -14.887 -76.768 1.00 8.71 414 PRO B N 1
ATOM 6717 C CA . PRO B 1 414 ? -6.212 -16.223 -77.221 1.00 8.15 414 PRO B CA 1
ATOM 6718 C C . PRO B 1 414 ? -7.505 -16.188 -78.022 1.00 7.25 414 PRO B C 1
ATOM 6719 O O . PRO B 1 414 ? -8.342 -15.269 -77.830 1.00 7.35 414 PRO B O 1
ATOM 6723 N N . SER B 1 415 ? -7.666 -17.152 -78.928 1.00 6.88 415 SER B N 1
ATOM 6724 C CA . SER B 1 415 ? -8.919 -17.316 -79.644 1.00 6.29 415 SER B CA 1
ATOM 6725 C C . SER B 1 415 ? -10.000 -17.810 -78.704 1.00 7.11 415 SER B C 1
ATOM 6726 O O . SER B 1 415 ? -9.793 -18.804 -77.977 1.00 7.44 415 SER B O 1
ATOM 6729 N N . ILE B 1 416 ? -11.161 -17.146 -78.752 1.00 5.79 416 ILE B N 1
ATOM 6730 C CA . ILE B 1 416 ? -12.270 -17.453 -77.840 1.00 5.83 416 ILE B CA 1
ATOM 6731 C C . ILE B 1 416 ? -13.606 -17.460 -78.608 1.00 6.33 416 ILE B C 1
ATOM 6732 O O . ILE B 1 416 ? -14.693 -17.549 -78.024 1.00 4.84 416 ILE B O 1
ATOM 6737 N N . VAL B 1 417 ? -13.503 -17.382 -79.931 1.00 6.05 417 VAL B N 1
ATOM 6738 C CA . VAL B 1 417 ? -14.698 -17.433 -80.800 1.00 6.81 417 VAL B CA 1
ATOM 6739 C C . VAL B 1 417 ? -15.543 -18.706 -80.555 1.00 6.93 417 VAL B C 1
ATOM 6740 O O . VAL B 1 417 ? -16.793 -18.672 -80.702 1.00 6.34 417 VAL B O 1
ATOM 6744 N N . GLU B 1 418 ? -14.897 -19.808 -80.152 1.00 6.72 418 GLU B N 1
ATOM 6745 C CA . GLU B 1 418 ? -15.630 -21.036 -79.739 1.00 6.31 418 GLU B CA 1
ATOM 6746 C C . GLU B 1 418 ? -15.765 -21.294 -78.220 1.00 6.28 418 GLU B C 1
ATOM 6747 O O . GLU B 1 418 ? -16.067 -22.408 -77.784 1.00 5.58 418 GLU B O 1
ATOM 6753 N N . LEU B 1 419 ? -15.540 -20.257 -77.434 1.00 3.96 419 LEU B N 1
ATOM 6754 C CA . LEU B 1 419 ? -15.595 -20.333 -75.976 1.00 4.15 419 LEU B CA 1
ATOM 6755 C C . LEU B 1 419 ? -16.996 -20.113 -75.472 1.00 5.58 419 LEU B C 1
ATOM 6756 O O . LEU B 1 419 ? -17.763 -19.307 -76.054 1.00 5.24 419 LEU B O 1
ATOM 6761 N N . ASP B 1 420 ? -17.336 -20.827 -74.387 1.00 5.22 420 ASP B N 1
ATOM 6762 C CA . ASP B 1 420 ? -18.605 -20.625 -73.661 1.00 6.00 420 ASP B CA 1
ATOM 6763 C C . ASP B 1 420 ? -18.367 -19.915 -72.334 1.00 6.01 420 ASP B C 1
ATOM 6764 O O . ASP B 1 420 ? -19.076 -18.982 -71.993 1.00 3.79 420 ASP B O 1
ATOM 6769 N N . SER B 1 421 ? -17.311 -20.311 -71.629 1.00 5.35 421 SER B N 1
ATOM 6770 C CA . SER B 1 421 ? -16.983 -19.688 -70.348 1.00 6.33 421 SER B CA 1
ATOM 6771 C C . SER B 1 421 ? -15.520 -19.938 -69.996 1.00 6.31 421 SER B C 1
ATOM 6772 O O . SER B 1 421 ? -14.962 -20.998 -70.289 1.00 6.37 421 SER B O 1
ATOM 6775 N N . LEU B 1 422 ? -14.907 -18.940 -69.362 1.00 5.80 422 LEU B N 1
ATOM 6776 C CA . LEU B 1 422 ? -13.579 -19.074 -68.818 1.00 5.50 422 LEU B CA 1
ATOM 6777 C C . LEU B 1 422 ? -13.565 -18.491 -67.390 1.00 6.42 422 LEU B C 1
ATOM 6778 O O . LEU B 1 422 ? -14.079 -17.395 -67.171 1.00 7.42 422 LEU B O 1
ATOM 6783 N N . LYS B 1 423 ? -12.998 -19.231 -66.440 1.00 5.58 423 LYS B N 1
ATOM 6784 C CA . LYS B 1 423 ? -12.651 -18.684 -65.130 1.00 6.25 423 LYS B CA 1
ATOM 6785 C C . LYS B 1 423 ? -11.177 -18.958 -64.849 1.00 5.10 423 LYS B C 1
ATOM 6786 O O . LYS B 1 423 ? -10.735 -20.077 -64.958 1.00 4.78 423 LYS B O 1
ATOM 6792 N N . VAL B 1 424 ? -10.453 -17.918 -64.463 1.00 4.16 424 VAL B N 1
ATOM 6793 C CA . VAL B 1 424 ? -9.055 -18.016 -64.112 1.00 3.60 424 VAL B CA 1
ATOM 6794 C C . VAL B 1 424 ? -8.829 -17.512 -62.685 1.00 3.84 424 VAL B C 1
ATOM 6795 O O . VAL B 1 424 ? -9.264 -16.414 -62.341 1.00 3.32 424 VAL B O 1
ATOM 6799 N N . SER B 1 425 ? -8.084 -18.298 -61.883 1.00 4.14 425 SER B N 1
ATOM 6800 C CA . SER B 1 425 ? -7.716 -17.841 -60.546 1.00 3.17 425 SER B CA 1
ATOM 6801 C C . SER B 1 425 ? -6.286 -18.270 -60.214 1.00 4.03 425 SER B C 1
ATOM 6802 O O . SER B 1 425 ? -5.778 -19.201 -60.788 1.00 4.44 425 SER B O 1
ATOM 6805 N N . GLY B 1 426 ? -5.646 -17.551 -59.307 1.00 3.43 426 GLY B N 1
ATOM 6806 C CA . GLY B 1 426 ? -4.263 -17.789 -58.978 1.00 3.48 426 GLY B CA 1
ATOM 6807 C C . GLY B 1 426 ? -3.325 -17.249 -60.022 1.00 3.97 426 GLY B C 1
ATOM 6808 O O . GLY B 1 426 ? -3.711 -16.536 -60.970 1.00 4.32 426 GLY B O 1
ATOM 6809 N N . ASP B 1 427 ? -2.053 -17.572 -59.836 1.00 4.12 427 ASP B N 1
ATOM 6810 C CA . ASP B 1 427 ? -0.967 -16.993 -60.628 1.00 6.34 427 ASP B CA 1
ATOM 6811 C C . ASP B 1 427 ? -0.842 -17.683 -61.988 1.00 5.87 427 ASP B C 1
ATOM 6812 O O . ASP B 1 427 ? -0.023 -18.575 -62.166 1.00 8.51 427 ASP B O 1
ATOM 6817 N N . VAL B 1 428 ? -1.649 -17.251 -62.958 1.00 6.60 428 VAL B N 1
ATOM 6818 C CA . VAL B 1 428 ? -1.731 -17.951 -64.238 1.00 5.76 428 VAL B CA 1
ATOM 6819 C C . VAL B 1 428 ? -1.241 -17.044 -65.363 1.00 6.06 428 VAL B C 1
ATOM 6820 O O . VAL B 1 428 ? -1.610 -15.861 -65.458 1.00 5.46 428 VAL B O 1
ATOM 6824 N N . TRP B 1 429 ? -0.437 -17.618 -66.236 1.00 5.25 429 TRP B N 1
ATOM 6825 C CA . TRP B 1 429 ? 0.120 -16.899 -67.368 1.00 6.43 429 TRP B CA 1
ATOM 6826 C C . TRP B 1 429 ? -0.274 -17.625 -68.622 1.00 6.22 429 TRP B C 1
ATOM 6827 O O . TRP B 1 429 ? -0.331 -18.866 -68.599 1.00 6.45 429 TRP B O 1
ATOM 6838 N N . PHE B 1 430 ? -0.544 -16.879 -69.708 1.00 6.48 430 PHE B N 1
ATOM 6839 C CA . PHE B 1 430 ? -0.858 -17.538 -70.996 1.00 6.65 430 PHE B CA 1
ATOM 6840 C C . PHE B 1 430 ? 0.225 -17.240 -72.051 1.00 6.10 430 PHE B C 1
ATOM 6841 O O . PHE B 1 430 ? 0.620 -16.092 -72.228 1.00 5.99 430 PHE B O 1
ATOM 6849 N N . GLY B 1 431 ? 0.655 -18.281 -72.771 1.00 6.56 431 GLY B N 1
ATOM 6850 C CA . GLY B 1 431 ? 1.488 -18.138 -73.984 1.00 6.80 431 GLY B CA 1
ATOM 6851 C C . GLY B 1 431 ? 0.770 -17.551 -75.190 1.00 7.01 431 GLY B C 1
ATOM 6852 O O . GLY B 1 431 ? -0.334 -16.998 -75.070 1.00 7.28 431 GLY B O 1
ATOM 6853 N N . SER B 1 432 ? 1.391 -17.672 -76.370 1.00 7.15 432 SER B N 1
ATOM 6854 C CA . SER B 1 432 ? 0.846 -17.102 -77.581 1.00 7.44 432 SER B CA 1
ATOM 6855 C C . SER B 1 432 ? 0.052 -18.152 -78.346 1.00 7.82 432 SER B C 1
ATOM 6856 O O . SER B 1 432 ? 0.268 -19.346 -78.151 1.00 7.27 432 SER B O 1
ATOM 6859 N N . SER B 1 433 ? -0.856 -17.693 -79.210 1.00 7.99 433 SER B N 1
ATOM 6860 C CA . SER B 1 433 ? -1.588 -18.562 -80.162 1.00 8.71 433 SER B CA 1
ATOM 6861 C C . SER B 1 433 ? -2.432 -19.645 -79.504 1.00 8.12 433 SER B C 1
ATOM 6862 O O . SER B 1 433 ? -2.635 -20.713 -80.079 1.00 8.00 433 SER B O 1
ATOM 6865 N N . ILE B 1 434 ? -2.917 -19.380 -78.303 1.00 7.86 434 ILE B N 1
ATOM 6866 C CA . ILE B 1 434 ? -3.766 -20.340 -77.580 1.00 7.52 434 ILE B CA 1
ATOM 6867 C C . ILE B 1 434 ? -5.190 -20.289 -78.109 1.00 7.25 434 ILE B C 1
ATOM 6868 O O . ILE B 1 434 ? -5.679 -19.235 -78.513 1.00 9.07 434 ILE B O 1
ATOM 6873 N N . VAL B 1 435 ? -5.838 -21.442 -78.123 1.00 6.08 435 VAL B N 1
ATOM 6874 C CA . VAL B 1 435 ? -7.263 -21.534 -78.483 1.00 6.80 435 VAL B CA 1
ATOM 6875 C C . VAL B 1 435 ? -8.056 -22.109 -77.289 1.00 6.50 435 VAL B C 1
ATOM 6876 O O . VAL B 1 435 ? -7.727 -23.185 -76.761 1.00 6.16 435 VAL B O 1
ATOM 6880 N N . LEU B 1 436 ? -9.124 -21.418 -76.911 1.00 6.40 436 LEU B N 1
ATOM 6881 C CA . LEU B 1 436 ? -9.980 -21.834 -75.789 1.00 6.05 436 LEU B CA 1
ATOM 6882 C C . LEU B 1 436 ? -11.373 -22.148 -76.293 1.00 7.06 436 LEU B C 1
ATOM 6883 O O . LEU B 1 436 ? -11.985 -21.319 -76.978 1.00 8.00 436 LEU B O 1
ATOM 6888 N N . LYS B 1 437 ? -11.889 -23.319 -75.936 1.00 6.25 437 LYS B N 1
ATOM 6889 C CA . LYS B 1 437 ? -13.226 -23.709 -76.407 1.00 6.22 437 LYS B CA 1
ATOM 6890 C C . LYS B 1 437 ? -14.067 -24.282 -75.287 1.00 6.14 437 LYS B C 1
ATOM 6891 O O . LYS B 1 437 ? -13.551 -24.962 -74.384 1.00 4.66 437 LYS B O 1
ATOM 6897 N N . GLY B 1 438 ? -15.379 -24.062 -75.382 1.00 6.09 438 GLY B N 1
ATOM 6898 C CA . GLY B 1 438 ? -16.325 -24.658 -74.461 1.00 7.06 438 GLY B CA 1
ATOM 6899 C C . GLY B 1 438 ? -16.128 -24.045 -73.104 1.00 7.53 438 GLY B C 1
ATOM 6900 O O . GLY B 1 438 ? -15.961 -22.831 -72.996 1.00 8.09 438 GLY B O 1
ATOM 6901 N N . LYS B 1 439 ? -16.142 -24.871 -72.065 1.00 7.56 439 LYS B N 1
ATOM 6902 C CA . LYS B 1 439 ? -16.134 -24.377 -70.698 1.00 7.30 439 LYS B CA 1
ATOM 6903 C C . LYS B 1 439 ? -14.755 -24.624 -70.153 1.00 8.13 439 LYS B C 1
ATOM 6904 O O . LYS B 1 439 ? -14.304 -25.785 -70.096 1.00 8.98 439 LYS B O 1
ATOM 6910 N N . VAL B 1 440 ? -14.049 -23.551 -69.807 1.00 5.60 440 VAL B N 1
ATOM 6911 C CA . VAL B 1 440 ? -12.664 -23.712 -69.374 1.00 7.07 440 VAL B CA 1
ATOM 6912 C C . VAL B 1 440 ? -12.421 -23.085 -67.990 1.00 8.26 440 VAL B C 1
ATOM 6913 O O . VAL B 1 440 ? -12.852 -21.971 -67.735 1.00 8.49 440 VAL B O 1
ATOM 6917 N N . THR B 1 441 ? -11.734 -23.812 -67.092 1.00 8.58 441 THR B N 1
ATOM 6918 C CA . THR B 1 441 ? -11.223 -23.170 -65.873 1.00 8.39 441 THR B CA 1
ATOM 6919 C C . THR B 1 441 ? -9.708 -23.397 -65.742 1.00 7.44 441 THR B C 1
ATOM 6920 O O . THR B 1 441 ? -9.181 -24.409 -66.213 1.00 8.51 441 THR B O 1
ATOM 6924 N N . VAL B 1 442 ? -9.015 -22.441 -65.119 1.00 7.34 442 VAL B N 1
ATOM 6925 C CA . VAL B 1 442 ? -7.598 -22.603 -64.802 1.00 6.41 442 VAL B CA 1
ATOM 6926 C C . VAL B 1 442 ? -7.443 -22.061 -63.402 1.00 7.91 442 VAL B C 1
ATOM 6927 O O . VAL B 1 442 ? -7.747 -20.894 -63.165 1.00 7.87 442 VAL B O 1
ATOM 6931 N N . ALA B 1 443 ? -7.028 -22.907 -62.466 1.00 6.65 443 ALA B N 1
ATOM 6932 C CA . ALA B 1 443 ? -6.933 -22.502 -61.087 1.00 7.15 443 ALA B CA 1
ATOM 6933 C C . ALA B 1 443 ? -5.590 -22.943 -60.521 1.00 6.63 443 ALA B C 1
ATOM 6934 O O . ALA B 1 443 ? -5.367 -24.133 -60.319 1.00 8.64 443 ALA B O 1
ATOM 6936 N N . ALA B 1 444 ? -4.704 -21.976 -60.304 1.00 6.42 444 ALA B N 1
ATOM 6937 C CA . ALA B 1 444 ? -3.382 -22.237 -59.713 1.00 6.98 444 ALA B CA 1
ATOM 6938 C C . ALA B 1 444 ? -3.548 -22.139 -58.210 1.00 6.82 444 ALA B C 1
ATOM 6939 O O . ALA B 1 444 ? -4.145 -21.175 -57.711 1.00 6.19 444 ALA B O 1
ATOM 6941 N N . LYS B 1 445 ? -3.090 -23.168 -57.489 1.00 6.95 445 LYS B N 1
ATOM 6942 C CA . LYS B 1 445 ? -3.155 -23.181 -56.013 1.00 7.07 445 LYS B CA 1
ATOM 6943 C C . LYS B 1 445 ? -2.170 -22.196 -55.384 1.00 7.53 445 LYS B C 1
ATOM 6944 O O . LYS B 1 445 ? -1.308 -21.658 -56.073 1.00 7.55 445 LYS B O 1
ATOM 6950 N N . SER B 1 446 ? -2.297 -21.988 -54.069 1.00 8.03 446 SER B N 1
ATOM 6951 C CA . SER B 1 446 ? -1.427 -21.085 -53.343 1.00 10.42 446 SER B CA 1
ATOM 6952 C C . SER B 1 446 ? 0.039 -21.353 -53.707 1.00 11.03 446 SER B C 1
ATOM 6953 O O . SER B 1 446 ? 0.492 -22.503 -53.716 1.00 10.65 446 SER B O 1
ATOM 6956 N N . GLY B 1 447 ? 0.740 -20.289 -54.082 1.00 11.90 447 GLY B N 1
ATOM 6957 C CA . GLY B 1 447 ? 2.175 -20.353 -54.385 1.00 11.96 447 GLY B CA 1
ATOM 6958 C C . GLY B 1 447 ? 2.573 -20.983 -55.707 1.00 11.55 447 GLY B C 1
ATOM 6959 O O . GLY B 1 447 ? 3.750 -21.112 -55.991 1.00 12.53 447 GLY B O 1
ATOM 6960 N N . VAL B 1 448 ? 1.598 -21.400 -56.510 1.00 11.27 448 VAL B N 1
ATOM 6961 C CA . VAL B 1 448 ? 1.878 -22.066 -57.778 1.00 10.67 448 VAL B CA 1
ATOM 6962 C C . VAL B 1 448 ? 1.803 -21.050 -58.916 1.00 10.79 448 VAL B C 1
ATOM 6963 O O . VAL B 1 448 ? 0.850 -20.273 -58.998 1.00 10.20 448 VAL B O 1
ATOM 6967 N N . LYS B 1 449 ? 2.831 -21.044 -59.763 1.00 10.09 449 LYS B N 1
ATOM 6968 C CA . LYS B 1 449 ? 2.777 -20.309 -61.025 1.00 10.37 449 LYS B CA 1
ATOM 6969 C C . LYS B 1 449 ? 2.452 -21.289 -62.174 1.00 10.37 449 LYS B C 1
ATOM 6970 O O . LYS B 1 449 ? 3.168 -22.277 -62.364 1.00 10.64 449 LYS B O 1
ATOM 6976 N N . LEU B 1 450 ? 1.345 -21.061 -62.875 1.00 10.12 450 LEU B N 1
ATOM 6977 C CA . LEU B 1 450 ? 0.916 -21.919 -64.021 1.00 10.79 450 LEU B CA 1
ATOM 6978 C C . LEU B 1 450 ? 1.025 -21.182 -65.331 1.00 10.65 450 LEU B C 1
ATOM 6979 O O . LEU B 1 450 ? 0.418 -20.118 -65.514 1.00 10.69 450 LEU B O 1
ATOM 6984 N N . GLU B 1 451 ? 1.736 -21.765 -66.277 1.00 10.43 451 GLU B N 1
ATOM 6985 C CA . GLU B 1 451 ? 1.899 -21.139 -67.585 1.00 10.53 451 GLU B CA 1
ATOM 6986 C C . GLU B 1 451 ? 1.282 -22.047 -68.650 1.00 11.02 451 GLU B C 1
ATOM 6987 O O . GLU B 1 451 ? 1.684 -23.206 -68.776 1.00 12.16 451 GLU B O 1
ATOM 6993 N N . ILE B 1 452 ? 0.296 -21.528 -69.380 1.00 10.69 452 ILE B N 1
ATOM 6994 C CA . ILE B 1 452 ? -0.373 -22.270 -70.448 1.00 9.77 452 ILE B CA 1
ATOM 6995 C C . ILE B 1 452 ? 0.529 -22.160 -71.668 1.00 9.38 452 ILE B C 1
ATOM 6996 O O . ILE B 1 452 ? 0.838 -21.061 -72.121 1.00 9.19 452 ILE B O 1
ATOM 7001 N N . PRO B 1 453 ? 1.029 -23.312 -72.161 1.00 10.22 453 PRO B N 1
ATOM 7002 C CA . PRO B 1 453 ? 2.048 -23.322 -73.236 1.00 9.73 453 PRO B CA 1
ATOM 7003 C C . PRO B 1 453 ? 1.573 -22.711 -74.544 1.00 10.19 453 PRO B C 1
ATOM 7004 O O . PRO B 1 453 ? 0.363 -22.773 -74.847 1.00 9.56 453 PRO B O 1
ATOM 7008 N N . ASP B 1 454 ? 2.511 -22.133 -75.316 1.00 10.02 454 ASP B N 1
ATOM 7009 C CA . ASP B 1 454 ? 2.185 -21.587 -76.634 1.00 9.74 454 ASP B CA 1
ATOM 7010 C C . ASP B 1 454 ? 1.440 -22.641 -77.442 1.00 10.27 454 ASP B C 1
ATOM 7011 O O . ASP B 1 454 ? 1.795 -23.815 -77.411 1.00 9.48 454 ASP B O 1
ATOM 7016 N N . ARG B 1 455 ? 0.407 -22.194 -78.153 1.00 10.49 455 ARG B N 1
ATOM 7017 C CA . ARG B 1 455 ? -0.341 -23.035 -79.113 1.00 11.23 455 ARG B CA 1
ATOM 7018 C C . ARG B 1 455 ? -1.223 -24.081 -78.454 1.00 9.86 455 ARG B C 1
ATOM 7019 O O . ARG B 1 455 ? -1.810 -24.912 -79.139 1.00 9.60 455 ARG B O 1
ATOM 7027 N N . ALA B 1 456 ? -1.362 -24.030 -77.131 1.00 9.53 456 ALA B N 1
ATOM 7028 C CA . ALA B 1 456 ? -2.300 -24.915 -76.444 1.00 9.15 456 ALA B CA 1
ATOM 7029 C C . ALA B 1 456 ? -3.733 -24.766 -76.984 1.00 9.70 456 ALA B C 1
ATOM 7030 O O . ALA B 1 456 ? -4.215 -23.663 -77.244 1.00 9.68 456 ALA B O 1
ATOM 7032 N N . VAL B 1 457 ? -4.420 -25.880 -77.160 1.00 9.62 457 VAL B N 1
ATOM 7033 C CA . VAL B 1 457 ? -5.850 -25.805 -77.438 1.00 10.66 457 VAL B CA 1
ATOM 7034 C C . VAL B 1 457 ? -6.532 -26.373 -76.206 1.00 11.17 457 VAL B C 1
ATOM 7035 O O . VAL B 1 457 ? -6.377 -27.572 -75.903 1.00 11.96 457 VAL B O 1
ATOM 7039 N N . VAL B 1 458 ? -7.281 -25.538 -75.492 1.00 9.38 458 VAL B N 1
ATOM 7040 C CA . VAL B 1 458 ? -7.862 -26.003 -74.240 1.00 9.30 458 VAL B CA 1
ATOM 7041 C C . VAL B 1 458 ? -9.375 -26.048 -74.388 1.00 8.37 458 VAL B C 1
ATOM 7042 O O . VAL B 1 458 ? -10.005 -25.024 -74.570 1.00 8.00 458 VAL B O 1
ATOM 7046 N N . GLU B 1 459 ? -9.941 -27.247 -74.343 1.00 8.49 459 GLU B N 1
ATOM 7047 C CA . GLU B 1 459 ? -11.370 -27.425 -74.647 1.00 9.62 459 GLU B CA 1
ATOM 7048 C C . GLU B 1 459 ? -12.091 -28.218 -73.557 1.00 9.64 459 GLU B C 1
ATOM 7049 O O . GLU B 1 459 ? -11.779 -29.391 -73.327 1.00 11.20 459 GLU B O 1
ATOM 7055 N N . ASN B 1 460 ? -13.062 -27.598 -72.886 1.00 9.46 460 ASN B N 1
ATOM 7056 C CA . ASN B 1 460 ? -13.863 -28.287 -71.862 1.00 9.79 460 ASN B CA 1
ATOM 7057 C C . ASN B 1 460 ? -13.005 -29.003 -70.820 1.00 10.63 460 ASN B C 1
ATOM 7058 O O . ASN B 1 460 ? -13.138 -30.227 -70.573 1.00 10.51 460 ASN B O 1
ATOM 7063 N N . LYS B 1 461 ? -12.143 -28.218 -70.182 1.00 10.02 461 LYS B N 1
ATOM 7064 C CA . LYS B 1 461 ? -11.142 -28.725 -69.262 1.00 11.29 461 LYS B CA 1
ATOM 7065 C C . LYS B 1 461 ? -11.040 -27.827 -68.041 1.00 10.31 461 LYS B C 1
ATOM 7066 O O . LYS B 1 461 ? -11.236 -26.612 -68.154 1.00 9.10 461 LYS B O 1
ATOM 7072 N N . ASN B 1 462 ? -10.798 -28.446 -66.886 1.00 8.73 462 ASN B N 1
ATOM 7073 C CA . ASN B 1 462 ? -10.436 -27.749 -65.653 1.00 9.49 462 ASN B CA 1
ATOM 7074 C C . ASN B 1 462 ? -8.985 -28.048 -65.343 1.00 9.46 462 ASN B C 1
ATOM 7075 O O . ASN B 1 462 ? -8.640 -29.186 -65.041 1.00 9.26 462 ASN B O 1
ATOM 7080 N N . ILE B 1 463 ? -8.144 -27.024 -65.461 1.00 9.51 463 ILE B N 1
ATOM 7081 C CA . ILE B 1 463 ? -6.721 -27.118 -65.199 1.00 9.83 463 ILE B CA 1
ATOM 7082 C C . ILE B 1 463 ? -6.485 -26.657 -63.769 1.00 10.25 463 ILE B C 1
ATOM 7083 O O . ILE B 1 463 ? -6.682 -25.476 -63.451 1.00 9.57 463 ILE B O 1
ATOM 7088 N N . ASN B 1 464 ? -6.011 -27.579 -62.920 1.00 9.98 464 ASN B N 1
ATOM 7089 C CA . ASN B 1 464 ? -5.868 -27.289 -61.485 1.00 10.40 464 ASN B CA 1
ATOM 7090 C C . ASN B 1 464 ? -4.406 -27.309 -61.020 1.00 10.04 464 ASN B C 1
ATOM 7091 O O . ASN B 1 464 ? -4.123 -27.199 -59.826 1.00 10.21 464 ASN B O 1
ATOM 7096 N N . GLY B 1 465 ? -3.483 -27.460 -61.960 1.00 9.65 465 GLY B N 1
ATOM 7097 C CA . GLY B 1 465 ? -2.079 -27.601 -61.628 1.00 10.73 465 GLY B CA 1
ATOM 7098 C C . GLY B 1 465 ? -1.247 -28.024 -62.822 1.00 10.71 465 GLY B C 1
ATOM 7099 O O . GLY B 1 465 ? -1.808 -28.339 -63.865 1.00 12.14 465 GLY B O 1
ATOM 7100 N N . PRO B 1 466 ? 0.096 -28.081 -62.658 1.00 11.48 466 PRO B N 1
ATOM 7101 C CA . PRO B 1 466 ? 1.026 -28.358 -63.765 1.00 11.20 466 PRO B CA 1
ATOM 7102 C C . PRO B 1 466 ? 0.714 -29.709 -64.411 1.00 12.42 466 PRO B C 1
ATOM 7103 O O . PRO B 1 466 ? 0.879 -29.868 -65.627 1.00 11.53 466 PRO B O 1
ATOM 7107 N N . GLU B 1 467 ? 0.243 -30.636 -63.572 1.00 13.70 467 GLU B N 1
ATOM 7108 C CA . GLU B 1 467 ? -0.132 -32.004 -63.945 1.00 16.29 467 GLU B CA 1
ATOM 7109 C C . GLU B 1 467 ? -1.347 -32.082 -64.893 1.00 16.28 467 GLU B C 1
ATOM 7110 O O . GLU B 1 467 ? -1.600 -33.129 -65.501 1.00 16.74 467 GLU B O 1
ATOM 7116 N N . ASP B 1 468 ? -2.089 -30.978 -65.011 1.00 16.25 468 ASP B N 1
ATOM 7117 C CA . ASP B 1 468 ? -3.172 -30.854 -65.999 1.00 16.49 468 ASP B CA 1
ATOM 7118 C C . ASP B 1 468 ? -2.589 -30.273 -67.279 1.00 17.22 468 ASP B C 1
ATOM 7119 O O . ASP B 1 468 ? -3.301 -29.967 -68.240 1.00 17.69 468 ASP B O 1
ATOM 7124 N N . LEU B 1 469 ? -1.264 -30.137 -67.241 1.00 18.51 469 LEU B N 1
ATOM 7125 C CA . LEU B 1 469 ? -0.372 -30.061 -68.406 1.00 20.10 469 LEU B CA 1
ATOM 7126 C C . LEU B 1 469 ? -0.649 -28.874 -69.308 1.00 20.84 469 LEU B C 1
ATOM 7127 O O . LEU B 1 469 ? -1.159 -27.873 -68.802 1.00 22.13 469 LEU B O 1
#

Solvent-accessible surface area: 40605 Å² total; per-residue (Å²): 94,111,158,13,105,77,31,0,58,52,12,124,96,11,51,132,51,30,19,71,24,0,20,35,18,0,31,48,79,89,104,101,135,36,101,88,25,117,103,17,79,84,130,66,10,17,33,51,131,153,13,82,89,32,59,174,82,88,58,48,4,75,79,12,0,43,52,0,1,4,0,7,18,2,19,41,67,0,86,75,0,28,33,138,15,2,25,4,39,10,103,0,31,97,48,50,18,2,0,8,2,14,3,48,35,4,42,57,31,9,120,140,32,52,4,156,1,3,0,0,2,3,0,0,44,58,0,46,118,46,0,116,140,63,22,126,133,16,104,154,33,76,12,83,41,28,27,9,58,12,6,67,11,0,21,1,6,27,84,87,46,48,1,11,5,33,46,9,16,75,80,140,52,0,4,6,36,2,16,66,1,6,1,1,40,2,2,25,76,48,29,49,0,58,51,0,36,103,94,45,15,54,8,0,1,1,0,25,10,10,9,17,2,4,55,25,18,36,19,0,0,12,33,0,45,114,70,162,4,33,0,0,0,0,0,0,67,15,54,168,98,42,54,7,0,2,8,19,37,119,80,124,12,25,16,15,59,78,81,88,11,58,137,134,35,31,122,72,8,121,28,50,121,81,12,137,18,8,26,2,14,0,0,0,0,25,0,120,3,0,64,108,20,32,118,68,92,28,25,87,6,58,24,59,48,63,97,81,69,9,64,24,38,115,1,22,13,0,33,11,12,0,0,8,0,0,74,42,12,82,87,11,6,0,0,37,1,54,92,82,15,32,19,30,0,91,40,4,18,28,0,0,16,0,41,4,59,0,11,73,42,76,109,4,55,5,43,67,45,205,79,19,133,64,123,64,44,4,71,20,82,32,9,86,56,0,77,93,15,52,47,0,89,64,26,10,160,42,37,0,33,0,25,112,0,78,32,3,94,1,40,18,47,0,74,5,7,34,72,1,43,1,55,8,140,1,44,2,28,11,122,120,91,48,126,4,95,3,74,79,184,20,98,9,98,100,81,91,4,59,4,90,134,33,155,85,113,126,2,99,75,27,0,78,56,17,135,111,7,56,129,52,28,20,69,24,0,14,40,18,0,32,57,75,82,97,84,99,166,30,103,49,100,91,25,118,100,17,81,81,124,57,11,13,33,58,131,131,11,79,90,40,56,177,92,88,66,45,13,75,77,13,0,43,47,0,0,1,0,1,17,3,5,52,61,0,77,59,1,28,18,116,4,2,30,0,37,16,102,8,72,107,45,34,6,0,2,1,2,0,2,30,40,0,39,66,39,2,98,155,52,50,1,98,0,5,0,0,0,2,0,0,50,40,0,67,103,46,0,61,151,30,19,126,117,27,110,154,33,50,7,81,37,33,33,17,69,14,6,47,10,0,28,1,7,47,127,72,39,23,0,12,7,51,80,56,48,90,76,124,58,0,8,8,30,3,14,68,1,6,2,1,43,4,1,29,82,43,32,50,0,52,56,2,36,101,108,44,23,57,6,1,0,1,0,21,6,10,2,16,8,1,91,23,20,26,18,0,0,21,34,0,55,120,67,162,4,24,0,0,0,0,0,0,66,10,71,116,16,49,72,22,9,1,2,1,15,7,119,83,109,7,5,14,3,58,46,88,65,8,54,136,129,37,39,110,61,0,62,24,72,116,117,18,125,17,9,26,4,19,0,0,0,0,28,0,153,3,0,63,111,18,30,105,71,102,28,25,112,6,44,26,62,53,40,87,77,86,12,86,47,34,133,1,19,11,1,33,9,12,0,0,8,0,1,44,43,4,73,87,13,6,0,0,39,2,63,95,74,19,42,30,16,0,94,46,5,16,42,0,0,20,8,17,2,49,0,24,44,24,89,144,8,118,53,52,73,26,193,74,20,130,70,117,66,48,5,72,20,52,26,3,44,49,1,65,87,19,56,54,0,82,62,24,8,138,42,61,2,28,0,24,102,0,65,30,3,66,0,18,16,48,0,77,6,7,30,69,2,43,1,48,7,122,1,46,2,29,11,127,120,89,48,126,9,115,5,69,76,194,19,92,10,98,99,77,95,5,63,2,94,116,34,163

Secondary structure (DSSP, 8-state):
-HHHHHHHHT-TTS-HHHHHHHHHHHHHHHH--GGG-BPPPTTTEEEGGGSPPP-S-HHHHHHHHTTEEEEEEE--BTTTTT-SSBGGGSEEETTEEHHHHHHHHHHHHHHHHS----EEEEE-TTTHHHHHHHHGGGTTSSS-EEEEE---EE-EETTTTEEGGGGT--SGGGEE---GGGHHHHHHHTSHHHHHHHTT--EEEEEETTBTT----HHHHHHHHHHT-SEEEEEEE--TT---EEEEETTEEEEE-GGGS-GGGHHHHT-TTT--EEEEEEEEEEHHHHHHHHHTT---PPPB---EEETTEEEE--B--GGGGGGGSTT-EEEE--GGG--B--SHHHHHHHHSTTEEEETTEEEE-TT-S-SSPPEEEE-GGG-SHHHHHHTBSSPPB-TTEEEEEEESEEEE-SS-EEEEEEEEEPPTT-EEEEPTT-EEEEEEE-SGGG-/-HHHHHHHHT-TTS-HHHHHHHHHHHHHHHH-----GGG-BPPPTTTEEEGGGSPPP-S-HHHHHHHHTTEEEEEE--S--GGGT-SS-GGGSEEETTEEHHHHHHHHHHHHHHHH---PPEEEEE-TTTHHHHHHHHGGGTTSSS-EEEEE---EE-EETTTTEEGGGGT--SGGGEE---GGGHHHHHHHTSHHHHHHHTT--EEEEEETT-TT----HHHHHHHHHHT-SEEEEEEE----TTS-EEEEETTEEEEE-GGGS-GGGHHHHT-TTTS-EEEEEEEEEEHHHHHHHHHTT---PPPB---EEETTEEEE--B--GGGGGGGSTT-EEEE--GGG-----SHHHHHHHHSTTEEEETTEEEE-TT----SPPEEEE-GGGSSHHHHHHHBSSPPB-TTEEEEEEESEEEE-SS-EEEEEEEEEPPTT-EEEEPTT-EEEEEEE-SGGG-